Protein AF-A0AAV7MIU2-F1 (afdb_monomer)

Sequence (760 aa):
SEPAARGQSRADTDPPPAGAMPLLHRKPFERKRPPADLRPDEHFFYCRVTNEIFRDYDEFFERTILCNSLVWSCAITGKAGLTYQEAVESEKKARRNIQNFPEPLIGPVLYLAGRTRRARLHEVCDDVHAYLHNRFFVGETVEVLRNSGARLQCMILEVKPPPKENGMMNGHTQSPPAVATETIVISDSDEEPDTPKASARNGKRPTAIDPSLFKYKVKPVQQERYESVTVKACQISRKPTLFSRERLKLFLKLHCELHNGVQRPKATSVIKYKVCEKSFSEAFPDDPPAFASSLPTPQRKPPKSRVVVSPLVSPVVSPMDAFVSRPVIGVDQYYAAMEREKLLALREEMQAMAYEKAKLQRAQFDVMEAARRREREEREREREELRKMMEEERLKKKEEKERQKMEREKEREKLREEKRKHAEYVKLWRKPREDLECDDLKELPAPTPVKTRLPPECFGDALMVLEFLHAFGELFDLQDEFPEGISLEVLEEALVGNNADGPLCELLFFFLTAIFEAMAEEEEEVAKDQIAEADTKDLTEALDEDADPTKTALSAVASLAAAWPQLHQGCSLKSLDLDSCTLSEILRLHILASGADVTTNNAKYRYQKRGGFDATDDAGMELRLNHPGLLKKLSTTSIYDLSPAEKLKILHALCGKLLTLVSTRDFIEDYMEILRQSKQEFRELKAEQNRRERGEAAAKIRKRKEEKLKEQEMKLKEIQERLKEHENRVLNETGENILDLTTKVKEQVRDVSEDDECFG

Solvent-accessible surface area (backbone atoms only — not comparable to full-atom values): 46076 Å² total; per-residue (Å²): 139,80,83,85,81,86,76,90,74,85,80,82,88,69,83,79,76,92,64,88,57,40,11,49,77,80,36,86,59,80,78,72,72,68,68,94,80,71,54,99,86,62,81,66,46,71,44,81,88,79,74,33,60,30,81,49,66,65,67,45,48,53,50,52,50,57,41,67,34,51,56,18,16,12,70,53,80,62,56,61,73,22,27,43,66,56,13,49,49,50,33,54,51,50,55,57,64,52,73,66,50,57,69,60,49,52,44,59,52,45,47,48,34,54,62,42,28,32,52,52,66,64,57,40,38,48,62,45,42,67,65,41,71,67,52,84,46,61,71,32,74,32,38,33,57,42,99,81,75,48,71,42,58,24,31,29,74,40,77,41,74,66,84,80,86,73,83,80,89,77,79,93,80,88,83,89,90,83,85,87,83,88,80,90,85,85,88,88,89,82,88,85,89,89,87,86,86,89,80,79,94,76,81,88,73,88,78,76,81,65,50,69,65,30,34,36,32,31,32,51,71,90,45,83,89,55,74,72,48,77,45,52,35,88,39,52,41,73,55,61,94,56,63,42,71,66,58,46,43,40,47,44,54,74,39,35,39,58,46,54,15,25,38,27,49,29,70,69,47,37,62,75,58,48,48,84,80,55,60,66,69,79,78,36,97,61,78,82,86,84,59,69,76,55,91,57,60,69,69,91,88,93,92,93,91,85,93,89,94,88,88,92,91,89,89,95,91,92,92,92,92,92,90,95,88,93,94,91,94,92,59,40,71,92,94,93,92,92,92,87,91,87,79,61,86,78,43,59,70,58,49,56,62,48,49,59,54,50,53,56,50,47,58,52,46,54,52,50,48,55,50,57,49,51,56,46,57,48,55,49,48,55,51,50,51,52,46,50,52,52,50,50,50,52,47,52,58,47,53,50,52,53,48,54,48,56,48,54,48,52,53,54,46,50,56,50,50,52,55,45,52,52,53,52,49,55,54,55,71,68,44,93,73,58,80,88,75,41,97,79,70,75,85,79,79,82,83,78,81,85,88,69,92,63,57,76,87,46,48,61,61,51,50,49,55,50,50,48,51,70,73,45,22,83,80,60,55,43,52,76,88,31,78,87,59,88,47,72,70,52,52,47,45,28,37,74,39,61,52,57,95,29,63,42,41,58,54,50,47,53,52,50,51,47,48,45,52,55,54,48,51,51,52,51,52,53,52,51,52,55,63,67,45,67,85,54,94,77,73,85,83,82,77,70,91,78,74,53,67,68,60,54,51,54,30,52,54,4,40,56,40,53,45,39,37,43,73,75,74,70,37,54,69,85,70,57,82,85,42,75,79,45,41,38,54,57,53,49,44,49,37,46,16,33,25,41,89,58,48,78,95,44,41,68,54,31,38,71,63,54,65,52,71,53,43,80,71,27,30,28,32,44,46,48,69,78,37,50,69,56,58,60,39,41,77,77,42,56,64,41,78,41,53,46,67,58,45,47,55,51,52,52,22,51,54,41,45,50,64,60,33,49,71,50,45,54,51,51,53,52,51,50,50,53,50,53,51,52,58,47,53,52,52,53,52,54,49,48,52,52,52,48,52,52,50,55,49,50,49,56,51,50,51,58,49,52,54,49,50,51,53,50,51,52,52,53,49,52,50,53,49,55,48,50,54,48,50,53,48,53,51,49,57,51,49,51,55,52,50,53,53,55,49,56,52,60,56,72,64,70,80,64,62,55,40,70,82,83,90,134

Structure (mmCIF, N/CA/C/O backbone):
data_AF-A0AAV7MIU2-F1
#
_entry.id   AF-A0AAV7MIU2-F1
#
loop_
_atom_site.group_PDB
_atom_site.id
_atom_site.type_symbol
_atom_site.label_atom_id
_atom_site.label_alt_id
_atom_site.label_comp_id
_atom_site.label_asym_id
_atom_site.label_entity_id
_atom_site.label_seq_id
_atom_site.pdbx_PDB_ins_code
_atom_site.Cartn_x
_atom_site.Cartn_y
_atom_site.Cartn_z
_atom_site.occupancy
_atom_site.B_iso_or_equiv
_atom_site.auth_seq_id
_atom_site.auth_comp_id
_atom_site.auth_asym_id
_atom_site.auth_atom_id
_atom_site.pdbx_PDB_model_num
ATOM 1 N N . SER A 1 1 ? -36.411 -27.966 14.213 1.00 38.75 1 SER A N 1
ATOM 2 C CA . SER A 1 1 ? -37.560 -27.293 14.850 1.00 38.75 1 SER A CA 1
ATOM 3 C C . SER A 1 1 ? -37.024 -26.408 15.954 1.00 38.75 1 SER A C 1
ATOM 5 O O . SER A 1 1 ? -36.534 -26.945 16.935 1.00 38.75 1 SER A O 1
ATOM 7 N N . GLU A 1 2 ? -37.066 -25.088 15.794 1.00 27.19 2 GLU A N 1
ATOM 8 C CA . GLU A 1 2 ? -36.647 -24.124 16.825 1.00 27.19 2 GLU A CA 1
ATOM 9 C C . GLU A 1 2 ? -37.691 -22.997 16.938 1.00 27.19 2 GLU A C 1
ATOM 11 O O . GLU A 1 2 ? -38.455 -22.787 15.990 1.00 27.19 2 GLU A O 1
ATOM 16 N N . PRO A 1 3 ? -37.820 -22.334 18.102 1.00 36.72 3 PRO A N 1
ATOM 17 C CA . PRO A 1 3 ? -39.029 -21.583 18.430 1.00 36.72 3 PRO A CA 1
ATOM 18 C C . PRO A 1 3 ? -39.082 -20.185 17.800 1.00 36.72 3 PRO A C 1
ATOM 20 O O . PRO A 1 3 ? -38.181 -19.363 17.965 1.00 36.72 3 PRO A O 1
ATOM 23 N N . ALA A 1 4 ? -40.214 -19.867 17.168 1.00 28.88 4 ALA A N 1
ATOM 24 C CA . ALA A 1 4 ? -40.517 -18.519 16.698 1.00 28.88 4 ALA A CA 1
ATOM 25 C C . ALA A 1 4 ? -40.682 -17.547 17.885 1.00 28.88 4 ALA A C 1
ATOM 27 O O . ALA A 1 4 ? -41.662 -17.599 18.633 1.00 28.88 4 ALA A O 1
ATOM 28 N N . ALA A 1 5 ? -39.717 -16.642 18.062 1.00 31.11 5 ALA A N 1
ATOM 29 C CA . ALA A 1 5 ? -39.711 -15.681 19.159 1.00 31.11 5 ALA A CA 1
ATOM 30 C C . ALA A 1 5 ? -40.816 -14.616 18.998 1.00 31.11 5 ALA A C 1
ATOM 32 O O . ALA A 1 5 ? -40.694 -13.693 18.189 1.00 31.11 5 ALA A O 1
ATOM 33 N N . ARG A 1 6 ? -41.878 -14.710 19.811 1.00 35.31 6 ARG A N 1
ATOM 34 C CA . ARG A 1 6 ? -42.915 -13.670 19.928 1.00 35.31 6 ARG A CA 1
ATOM 35 C C . ARG A 1 6 ? -42.308 -12.362 20.446 1.00 35.31 6 ARG A C 1
ATOM 37 O O . ARG A 1 6 ? -41.913 -12.285 21.606 1.00 35.31 6 ARG A O 1
ATOM 44 N N . GLY A 1 7 ? -42.305 -11.323 19.613 1.00 30.20 7 GLY A N 1
ATOM 45 C CA . GLY A 1 7 ? -41.989 -9.951 20.010 1.00 30.20 7 GLY A CA 1
ATOM 46 C C . GLY A 1 7 ? -43.192 -9.038 19.801 1.00 30.20 7 GLY A C 1
ATOM 47 O O . GLY A 1 7 ? -43.496 -8.686 18.667 1.00 30.20 7 GLY A O 1
ATOM 48 N N . GLN A 1 8 ? -43.867 -8.642 20.882 1.00 37.84 8 GLN A N 1
ATOM 49 C CA . GLN A 1 8 ? -44.830 -7.540 20.842 1.00 37.84 8 GLN A CA 1
ATOM 50 C C . GLN A 1 8 ? -44.083 -6.218 21.044 1.00 37.84 8 GLN A C 1
ATOM 52 O O . GLN A 1 8 ? -43.483 -5.996 22.094 1.00 37.84 8 GLN A O 1
ATOM 57 N N . SER A 1 9 ? -44.165 -5.316 20.071 1.00 31.98 9 SER A N 1
ATOM 58 C CA . SER A 1 9 ? -43.761 -3.916 20.225 1.00 31.98 9 SER A CA 1
ATOM 59 C C . SER A 1 9 ? -44.732 -3.033 19.454 1.00 31.98 9 SER A C 1
ATOM 61 O O . SER A 1 9 ? -44.939 -3.251 18.261 1.00 31.98 9 SER A O 1
ATOM 63 N N . ARG A 1 10 ? -45.330 -2.046 20.133 1.00 29.84 10 ARG A N 1
ATOM 64 C CA . ARG A 1 10 ? -46.182 -1.032 19.495 1.00 29.84 10 ARG A CA 1
ATOM 65 C C . ARG A 1 10 ? -45.388 -0.308 18.406 1.00 29.84 10 ARG A C 1
ATOM 67 O O . ARG A 1 10 ? -44.222 0.016 18.617 1.00 29.84 10 ARG A O 1
ATOM 74 N N . ALA A 1 11 ? -46.022 -0.063 17.266 1.00 31.50 11 ALA A N 1
ATOM 75 C CA . ALA A 1 11 ? -45.409 0.680 16.178 1.00 31.50 11 ALA A CA 1
ATOM 76 C C . ALA A 1 11 ? -45.596 2.189 16.399 1.00 31.50 11 ALA A C 1
ATOM 78 O O . ALA A 1 11 ? -46.677 2.718 16.153 1.00 31.50 11 ALA A O 1
ATOM 79 N N . ASP A 1 12 ? -44.534 2.878 16.817 1.00 28.81 12 ASP A N 1
ATOM 80 C CA . ASP A 1 12 ? -44.419 4.325 16.618 1.00 28.81 12 ASP A CA 1
ATOM 81 C C . ASP A 1 12 ? -44.157 4.570 15.122 1.00 28.81 12 ASP A C 1
ATOM 83 O O . ASP A 1 12 ? -43.023 4.511 14.642 1.00 28.81 12 ASP A O 1
ATOM 87 N N . THR A 1 13 ? -45.231 4.753 14.350 1.00 34.31 13 THR A N 1
ATOM 88 C CA . THR A 1 13 ? -45.182 4.891 12.887 1.00 34.31 13 THR A CA 1
ATOM 89 C C . THR A 1 13 ? -44.820 6.309 12.446 1.00 34.31 13 THR A C 1
ATOM 91 O O . THR A 1 13 ? -45.631 6.989 11.819 1.00 34.31 13 THR A O 1
ATOM 94 N N . ASP A 1 14 ? -43.588 6.732 12.727 1.00 26.83 14 ASP A N 1
ATOM 95 C CA . ASP A 1 14 ? -42.980 7.911 12.101 1.00 26.83 14 ASP A CA 1
ATOM 96 C C . ASP A 1 14 ? -41.868 7.460 11.128 1.00 26.83 14 ASP A C 1
ATOM 98 O O . ASP A 1 14 ? -40.891 6.830 11.553 1.00 26.83 14 ASP A O 1
ATOM 102 N N . PRO A 1 15 ? -41.980 7.719 9.809 1.00 31.19 15 PRO A N 1
ATOM 103 C CA . PRO A 1 15 ? -40.948 7.326 8.858 1.00 31.19 15 PRO A CA 1
ATOM 104 C C . PRO A 1 15 ? -39.676 8.165 9.084 1.00 31.19 15 PRO A C 1
ATOM 106 O O . PRO A 1 15 ? -39.754 9.395 9.140 1.00 31.19 15 PRO A O 1
ATOM 109 N N . PRO A 1 16 ? -38.480 7.549 9.175 1.00 32.62 16 PRO A N 1
ATOM 110 C CA . PRO A 1 16 ? -37.253 8.293 9.429 1.00 32.62 16 PRO A CA 1
ATOM 111 C C . PRO A 1 16 ? -36.979 9.301 8.297 1.00 32.62 16 PRO A C 1
ATOM 113 O O . PRO A 1 16 ? -37.199 8.985 7.123 1.00 32.62 16 PRO A O 1
ATOM 116 N N . PRO A 1 17 ? -36.473 10.508 8.615 1.00 35.53 17 PRO A N 1
ATOM 117 C CA . PRO A 1 17 ? -36.283 11.563 7.627 1.00 35.53 17 PRO A CA 1
ATOM 118 C C . PRO A 1 17 ? -35.293 11.139 6.538 1.00 35.53 17 PRO A C 1
ATOM 120 O O . PRO A 1 17 ? -34.323 10.429 6.811 1.00 35.53 17 PRO A O 1
ATOM 123 N N . ALA A 1 18 ? -35.515 11.638 5.317 1.00 40.38 18 ALA A N 1
ATOM 124 C CA . ALA A 1 18 ? -34.786 11.287 4.094 1.00 40.38 18 ALA A CA 1
ATOM 125 C C . ALA A 1 18 ? -33.313 11.762 4.068 1.00 40.38 18 ALA A C 1
ATOM 127 O O . ALA A 1 18 ? -32.900 12.580 3.243 1.00 40.38 18 ALA A O 1
ATOM 128 N N . GLY A 1 19 ? -32.496 11.231 4.976 1.00 49.19 19 GLY A N 1
ATOM 129 C CA . GLY A 1 19 ? -31.070 11.045 4.738 1.00 49.19 19 GLY A CA 1
ATOM 130 C C . GLY A 1 19 ? -30.857 9.884 3.767 1.00 49.19 19 GLY A C 1
ATOM 131 O O . GLY A 1 19 ? -31.728 9.029 3.627 1.00 49.19 19 GLY A O 1
ATOM 132 N N . ALA A 1 20 ? -29.698 9.851 3.107 1.00 57.38 20 ALA A N 1
ATOM 133 C CA . ALA A 1 20 ? -29.377 8.795 2.149 1.00 57.38 20 ALA A CA 1
ATOM 134 C C . ALA A 1 20 ? -29.556 7.384 2.753 1.00 57.38 20 ALA A C 1
ATOM 136 O O . ALA A 1 20 ? -29.399 7.196 3.964 1.00 57.38 20 ALA A O 1
ATOM 137 N N . MET A 1 21 ? -29.912 6.434 1.893 1.00 75.19 21 MET A N 1
ATOM 138 C CA . MET A 1 21 ? -29.903 4.997 2.159 1.00 75.19 21 MET A CA 1
ATOM 139 C C . MET A 1 21 ? -28.873 4.336 1.230 1.00 75.19 21 MET A C 1
ATOM 141 O O . MET A 1 21 ? -28.568 4.928 0.187 1.00 75.19 21 MET A O 1
ATOM 145 N N . PRO A 1 22 ? -28.411 3.110 1.547 1.00 86.62 22 PRO A N 1
ATOM 146 C CA . PRO A 1 22 ? -27.600 2.304 0.643 1.00 86.62 22 PRO A CA 1
ATOM 147 C C . PRO A 1 22 ? -28.134 2.287 -0.788 1.00 86.62 22 PRO A C 1
ATOM 149 O O . PRO A 1 22 ? -29.337 2.164 -1.022 1.00 86.62 22 PRO A O 1
ATOM 152 N N . LEU A 1 23 ? -27.223 2.378 -1.750 1.00 88.75 23 LEU A N 1
ATOM 153 C CA . LEU A 1 23 ? -27.539 2.248 -3.164 1.00 88.75 23 LEU A CA 1
ATOM 154 C C . LEU A 1 23 ? -27.534 0.767 -3.546 1.00 88.75 23 LEU A C 1
ATOM 156 O O . LEU A 1 23 ? -26.544 0.079 -3.304 1.00 88.75 23 LEU A O 1
ATOM 160 N N . LEU A 1 24 ? -28.597 0.296 -4.186 1.00 90.00 24 LEU A N 1
ATOM 161 C CA . LEU A 1 24 ? -28.679 -1.034 -4.782 1.00 90.00 24 LEU A CA 1
ATOM 162 C C . LEU A 1 24 ? -28.205 -0.941 -6.237 1.00 90.00 24 LEU A C 1
ATOM 164 O O . LEU A 1 24 ? -28.768 -0.163 -7.005 1.00 90.00 24 LEU A O 1
ATOM 168 N N . HIS A 1 25 ? -27.160 -1.680 -6.627 1.00 86.38 25 HIS A N 1
ATOM 169 C CA . HIS A 1 25 ? -26.563 -1.580 -7.973 1.00 86.38 25 HIS A CA 1
ATOM 170 C C . HIS A 1 25 ? -26.256 -0.119 -8.386 1.00 86.38 25 HIS A C 1
ATOM 172 O O . HIS A 1 25 ? -26.555 0.317 -9.499 1.00 86.38 25 HIS A O 1
ATOM 178 N N . ARG A 1 26 ? -25.704 0.671 -7.448 1.00 80.69 26 ARG A N 1
ATOM 179 C CA . ARG A 1 26 ? -25.424 2.121 -7.570 1.00 80.69 26 ARG A CA 1
ATOM 180 C C . ARG A 1 26 ? -26.655 3.028 -7.818 1.00 80.69 26 ARG A C 1
ATOM 182 O O . ARG A 1 26 ? -26.477 4.231 -7.996 1.00 80.69 26 ARG A O 1
ATOM 189 N N . LYS A 1 27 ? -27.889 2.510 -7.758 1.00 84.12 27 LYS A N 1
ATOM 190 C CA . LYS A 1 27 ? -29.152 3.279 -7.824 1.00 84.12 27 LYS A CA 1
ATOM 191 C C . LYS A 1 27 ? -29.762 3.460 -6.421 1.00 84.12 27 LYS A C 1
ATOM 193 O O . LYS A 1 27 ? -29.511 2.623 -5.556 1.00 84.12 27 LYS A O 1
ATOM 198 N N . PRO A 1 28 ? -30.555 4.516 -6.152 1.00 83.75 28 PRO A N 1
ATOM 199 C CA . PRO A 1 28 ? -31.271 4.648 -4.881 1.00 83.75 28 PRO A CA 1
ATOM 200 C C . PRO A 1 28 ? -32.173 3.436 -4.620 1.00 83.75 28 PRO A C 1
ATOM 202 O O . PRO A 1 28 ? -32.919 3.024 -5.505 1.00 83.75 28 PRO A O 1
ATOM 205 N N . PHE A 1 29 ? -32.104 2.869 -3.416 1.00 85.56 29 PHE A N 1
ATOM 206 C CA . PHE A 1 29 ? -32.991 1.786 -2.998 1.00 85.56 29 PHE A CA 1
ATOM 207 C C . PHE A 1 29 ? -34.247 2.336 -2.324 1.00 85.56 29 PHE A C 1
ATOM 209 O O . PHE A 1 29 ? -34.160 3.128 -1.382 1.00 85.56 29 PHE A O 1
ATOM 216 N N . GLU A 1 30 ? -35.408 1.868 -2.774 1.00 82.50 30 GLU A N 1
ATOM 217 C CA . GLU A 1 30 ? -36.697 2.168 -2.160 1.00 82.50 30 GLU A CA 1
ATOM 218 C C . GLU A 1 30 ? -37.224 0.946 -1.405 1.00 82.50 30 GLU A C 1
ATOM 220 O O . GLU A 1 30 ? -37.310 -0.161 -1.938 1.00 82.50 30 GLU A O 1
ATOM 225 N N . ARG A 1 31 ? -37.589 1.163 -0.139 1.00 84.56 31 ARG A N 1
ATOM 226 C CA . ARG A 1 31 ? -38.238 0.155 0.702 1.00 84.56 31 ARG A CA 1
ATOM 227 C C . ARG A 1 31 ? -39.719 0.054 0.336 1.00 84.56 31 ARG A C 1
ATOM 229 O O . ARG A 1 31 ? -40.382 1.085 0.184 1.00 84.56 31 ARG A O 1
ATOM 236 N N . LYS A 1 32 ? -40.263 -1.164 0.292 1.00 82.94 32 LYS A N 1
ATOM 237 C CA . LYS A 1 32 ? -41.708 -1.401 0.318 1.00 82.94 32 LYS A CA 1
ATOM 238 C C . LYS A 1 32 ? -42.286 -0.705 1.551 1.00 82.94 32 LYS A C 1
ATOM 240 O O . LYS A 1 32 ? -41.781 -0.857 2.665 1.00 82.94 32 LYS A O 1
ATOM 245 N N . ARG A 1 33 ? -43.352 0.072 1.357 1.00 80.44 33 ARG A N 1
ATOM 246 C CA . ARG A 1 33 ? -44.130 0.609 2.480 1.00 80.44 33 ARG A CA 1
ATOM 247 C C . ARG A 1 33 ? -44.929 -0.534 3.121 1.00 80.44 33 ARG A C 1
ATOM 249 O O . ARG A 1 33 ? -45.316 -1.449 2.394 1.00 80.44 33 ARG A O 1
ATOM 256 N N . PRO A 1 34 ? -45.218 -0.481 4.433 1.00 80.56 34 PRO A N 1
ATOM 257 C CA . PRO A 1 34 ? -46.206 -1.370 5.034 1.00 80.56 34 PRO A CA 1
ATOM 258 C C . PRO A 1 34 ? -47.537 -1.305 4.259 1.00 80.56 34 PRO A C 1
ATOM 260 O O . PRO A 1 34 ? -47.941 -0.198 3.880 1.00 80.56 34 PRO A O 1
ATOM 263 N N . PRO A 1 35 ? -48.216 -2.443 4.016 1.00 81.94 35 PRO A N 1
ATOM 264 C CA . PRO A 1 35 ? -49.573 -2.458 3.474 1.00 81.94 35 PRO A CA 1
ATOM 265 C C . PRO A 1 35 ? -50.515 -1.544 4.270 1.00 81.94 35 PRO A C 1
ATOM 267 O O . PRO A 1 35 ? -50.470 -1.515 5.498 1.00 81.94 35 PRO A O 1
ATOM 270 N N . ALA A 1 36 ? -51.360 -0.780 3.575 1.00 76.94 36 ALA A N 1
ATOM 271 C CA . ALA A 1 36 ? -52.261 0.193 4.205 1.00 76.94 36 ALA A CA 1
ATOM 272 C C . ALA A 1 36 ? -53.476 -0.459 4.899 1.00 76.94 36 ALA A C 1
ATOM 274 O O . ALA A 1 36 ? -54.177 0.193 5.667 1.00 76.94 36 ALA A O 1
ATOM 275 N N . ASP A 1 37 ? -53.711 -1.737 4.616 1.00 84.56 37 ASP A N 1
ATOM 276 C CA . ASP A 1 37 ? -54.805 -2.585 5.090 1.00 84.56 37 ASP A CA 1
ATOM 277 C C . ASP A 1 37 ? -54.366 -3.593 6.177 1.00 84.56 37 ASP A C 1
ATOM 279 O O . ASP A 1 37 ? -55.110 -4.517 6.503 1.00 84.56 37 ASP A O 1
ATOM 283 N N . LEU A 1 38 ? -53.158 -3.420 6.732 1.00 81.50 38 LEU A N 1
ATOM 284 C CA . LEU A 1 38 ? -52.584 -4.258 7.791 1.00 81.50 38 LEU A CA 1
ATOM 285 C C . LEU A 1 38 ? -53.489 -4.305 9.031 1.00 81.50 38 LEU A C 1
ATOM 287 O O . LEU A 1 38 ? -53.746 -3.273 9.661 1.00 81.50 38 LEU A O 1
ATOM 291 N N . ARG A 1 39 ? -53.942 -5.501 9.425 1.00 82.31 39 ARG A N 1
ATOM 292 C CA . ARG A 1 39 ? -54.794 -5.654 10.618 1.00 82.31 39 ARG A CA 1
ATOM 293 C C . ARG A 1 39 ? -53.971 -5.832 11.906 1.00 82.31 39 ARG A C 1
ATOM 295 O O . ARG A 1 39 ? -52.893 -6.423 11.860 1.00 82.31 39 ARG A O 1
ATOM 302 N N . PRO A 1 40 ? -54.483 -5.420 13.086 1.00 80.00 40 PRO A N 1
ATOM 303 C CA . PRO A 1 40 ? -53.781 -5.600 14.367 1.00 80.00 40 PRO A CA 1
ATOM 304 C C . PRO A 1 40 ? -53.541 -7.062 14.781 1.00 80.00 40 PRO A C 1
ATOM 306 O O . PRO A 1 40 ? -52.712 -7.320 15.650 1.00 80.00 40 PRO A O 1
ATOM 309 N N . ASP A 1 41 ? -54.293 -7.998 14.199 1.00 84.62 41 ASP A N 1
ATOM 310 C CA . ASP A 1 41 ? -54.250 -9.441 14.449 1.00 84.62 41 ASP A CA 1
ATOM 311 C C . ASP A 1 41 ? -53.568 -10.242 13.319 1.00 84.62 41 ASP A C 1
ATOM 313 O O . ASP A 1 41 ? -53.567 -11.471 13.341 1.00 84.62 41 ASP A O 1
ATOM 317 N N . GLU A 1 42 ? -52.982 -9.561 12.332 1.00 84.50 42 GLU A N 1
ATOM 318 C CA . GLU A 1 42 ? -52.399 -10.183 11.144 1.00 84.50 42 GLU A CA 1
ATOM 319 C C . GLU A 1 42 ? -50.975 -10.721 11.369 1.00 84.50 42 GLU A C 1
ATOM 321 O O . GLU A 1 42 ? -50.131 -10.088 12.007 1.00 84.50 42 GLU A O 1
ATOM 326 N N . HIS A 1 43 ? -50.683 -11.893 10.797 1.00 85.12 43 HIS A N 1
ATOM 327 C CA . HIS A 1 43 ? -49.341 -12.471 10.771 1.00 85.12 43 HIS A CA 1
ATOM 328 C C . HIS A 1 43 ? -48.587 -12.066 9.501 1.00 85.12 43 HIS A C 1
ATOM 330 O O . HIS A 1 43 ? -49.115 -12.162 8.398 1.00 85.12 43 HIS A O 1
ATOM 336 N N . PHE A 1 44 ? -47.333 -11.642 9.666 1.00 89.62 44 PHE A N 1
ATOM 337 C CA . PHE A 1 44 ? -46.464 -11.179 8.587 1.00 89.62 44 PHE A CA 1
ATOM 338 C C . PHE A 1 44 ? -44.987 -11.455 8.899 1.00 89.62 44 PHE A C 1
ATOM 340 O O . PHE A 1 44 ? -44.592 -11.592 10.062 1.00 89.62 44 PHE A O 1
ATOM 347 N N . PHE A 1 45 ? -44.154 -11.486 7.862 1.00 90.31 45 PHE A N 1
ATOM 348 C CA . PHE A 1 45 ? -42.702 -11.587 7.972 1.00 90.31 45 PHE A CA 1
ATOM 349 C C . PHE A 1 45 ? -42.074 -10.189 8.035 1.00 90.31 45 PHE A C 1
ATOM 351 O O . PHE A 1 45 ? -42.492 -9.270 7.329 1.00 90.31 45 PHE A O 1
ATOM 358 N N . TYR A 1 46 ? -41.069 -10.009 8.896 1.00 88.19 46 TYR A N 1
ATOM 359 C CA . TYR A 1 46 ? -40.469 -8.701 9.179 1.00 88.19 46 TYR A CA 1
ATOM 360 C C . TYR A 1 46 ? -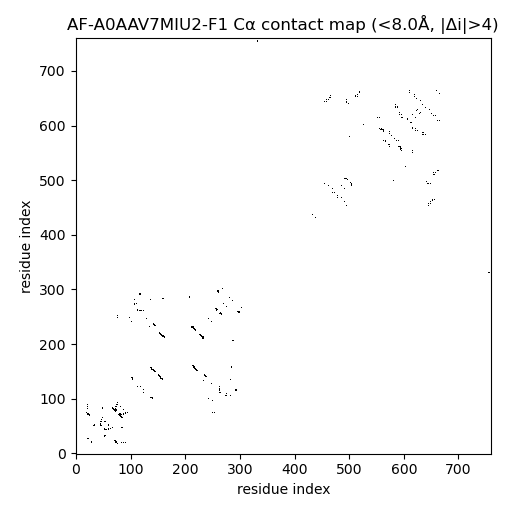38.957 -8.706 8.947 1.00 88.19 46 TYR A C 1
ATOM 362 O O . TYR A 1 46 ? -38.193 -9.307 9.711 1.00 88.19 46 TYR A O 1
ATOM 370 N N . CYS A 1 47 ? -38.504 -7.995 7.912 1.00 86.94 47 CYS A N 1
ATOM 371 C CA . CYS A 1 47 ? -37.082 -7.819 7.651 1.00 86.94 47 CYS A CA 1
ATOM 372 C C . CYS A 1 47 ? -36.513 -6.751 8.593 1.00 86.94 47 CYS A C 1
ATOM 374 O O . CYS A 1 47 ? -36.595 -5.552 8.331 1.00 86.94 47 CYS A O 1
ATOM 376 N N . ARG A 1 48 ? -35.895 -7.192 9.695 1.00 85.25 48 ARG A N 1
ATOM 377 C CA . ARG A 1 48 ? -35.288 -6.316 10.721 1.00 85.25 48 ARG A CA 1
ATOM 378 C C . ARG A 1 48 ? -34.215 -5.362 10.181 1.00 85.25 48 ARG A C 1
ATOM 380 O O . ARG A 1 48 ? -33.939 -4.352 10.815 1.00 85.25 48 ARG A O 1
ATOM 387 N N . VAL A 1 49 ? -33.593 -5.699 9.050 1.00 84.06 49 VAL A N 1
ATOM 388 C CA . VAL A 1 49 ? -32.458 -4.967 8.465 1.00 84.06 49 VAL A CA 1
ATOM 389 C C . VAL A 1 49 ? -32.940 -3.764 7.643 1.00 84.06 49 VAL A C 1
ATOM 391 O O . VAL A 1 49 ? -32.424 -2.654 7.789 1.00 84.06 49 VAL A O 1
ATOM 394 N N . THR A 1 50 ? -33.981 -3.947 6.827 1.00 85.56 50 THR A N 1
ATOM 395 C CA . THR A 1 50 ? -34.620 -2.868 6.053 1.00 85.56 50 THR A CA 1
ATOM 396 C C . THR A 1 50 ? -35.850 -2.273 6.735 1.00 85.56 50 THR A C 1
ATOM 398 O O . THR A 1 50 ? -36.362 -1.257 6.273 1.00 85.56 50 THR A O 1
ATOM 401 N N . ASN A 1 51 ? -36.293 -2.819 7.870 1.00 86.69 51 ASN A N 1
ATOM 402 C CA . ASN A 1 51 ? -37.498 -2.390 8.589 1.00 86.69 51 ASN A CA 1
ATOM 403 C C . ASN A 1 51 ? -38.794 -2.580 7.758 1.00 86.69 51 ASN A C 1
ATOM 405 O O . ASN A 1 51 ? -39.741 -1.808 7.896 1.00 86.69 51 ASN A O 1
ATOM 409 N N . GLU A 1 52 ? -38.810 -3.586 6.875 1.00 89.31 52 GLU A N 1
ATOM 410 C CA . GLU A 1 52 ? -39.892 -3.879 5.918 1.00 89.31 52 GLU A CA 1
ATOM 411 C C . GLU A 1 52 ? -40.785 -5.047 6.366 1.00 89.31 52 GLU A C 1
ATOM 413 O O . GLU A 1 52 ? -40.335 -5.947 7.079 1.00 89.31 52 GLU A O 1
ATOM 418 N N . ILE A 1 53 ? -42.040 -5.044 5.906 1.00 89.50 53 ILE A N 1
ATOM 419 C CA . ILE A 1 53 ? -43.063 -6.057 6.204 1.00 89.50 53 ILE A CA 1
ATOM 420 C C . ILE A 1 53 ? -43.506 -6.745 4.906 1.00 89.50 53 ILE A C 1
ATOM 422 O O . ILE A 1 53 ? -43.757 -6.072 3.907 1.00 89.50 53 ILE A O 1
ATOM 426 N N . PHE A 1 54 ? -43.641 -8.071 4.954 1.00 90.06 54 PHE A N 1
ATOM 427 C CA . PHE A 1 54 ? -44.049 -8.932 3.843 1.00 90.06 54 PHE A CA 1
ATOM 428 C C . PHE A 1 54 ? -45.156 -9.886 4.308 1.00 90.06 54 PHE A C 1
ATOM 430 O O . PHE A 1 54 ? -45.069 -10.450 5.399 1.00 90.06 54 PHE A O 1
ATOM 437 N N . ARG A 1 55 ? -46.199 -10.065 3.491 1.00 88.44 55 ARG A N 1
ATOM 438 C CA . ARG A 1 55 ? -47.250 -11.075 3.730 1.00 88.44 55 ARG A CA 1
ATOM 439 C C . ARG A 1 55 ? -46.827 -12.459 3.244 1.00 88.44 55 ARG A C 1
ATOM 441 O O . ARG A 1 55 ? -47.147 -13.456 3.879 1.00 88.44 55 ARG A O 1
ATOM 448 N N . ASP A 1 56 ? -46.099 -12.486 2.136 1.00 88.50 56 ASP A N 1
ATOM 449 C CA . ASP A 1 56 ? -45.538 -13.691 1.545 1.00 88.50 56 ASP A CA 1
ATOM 450 C C . ASP A 1 56 ? -44.155 -14.035 2.133 1.00 88.50 56 ASP A C 1
ATOM 452 O O . ASP A 1 56 ? -43.421 -13.149 2.587 1.00 88.50 56 ASP A O 1
ATOM 456 N N . TYR A 1 57 ? -43.817 -15.328 2.143 1.00 89.44 57 TYR A N 1
ATOM 457 C CA . TYR A 1 57 ? -42.535 -15.825 2.643 1.00 89.44 57 TYR A CA 1
ATOM 458 C C . TYR A 1 57 ? -41.414 -15.695 1.610 1.00 89.44 57 TYR A C 1
ATOM 460 O O . TYR A 1 57 ? -40.301 -15.311 1.978 1.00 89.44 57 TYR A O 1
ATOM 468 N N . ASP A 1 58 ? -41.697 -15.968 0.337 1.00 89.69 58 ASP A N 1
ATOM 469 C CA . ASP A 1 58 ? -40.679 -15.986 -0.710 1.00 89.69 58 ASP A CA 1
ATOM 470 C C . ASP A 1 58 ? -40.192 -14.557 -0.998 1.00 89.69 58 ASP A C 1
ATOM 472 O O . ASP A 1 58 ? -38.984 -14.322 -1.014 1.00 89.69 58 ASP A O 1
ATOM 476 N N . GLU A 1 59 ? -41.082 -13.554 -1.027 1.00 87.75 59 GLU A N 1
ATOM 477 C CA . GLU A 1 59 ? -40.687 -12.134 -1.072 1.00 87.75 59 GLU A CA 1
ATOM 478 C C . GLU A 1 59 ? -39.777 -11.717 0.104 1.00 87.75 59 GLU A C 1
ATOM 480 O O . GLU A 1 59 ? -38.863 -10.897 -0.051 1.00 87.75 59 GLU A O 1
ATOM 485 N N . PHE A 1 60 ? -40.029 -12.250 1.305 1.00 90.94 60 PHE A N 1
ATOM 486 C CA . PHE A 1 60 ? -39.214 -11.988 2.494 1.00 90.94 60 PHE A CA 1
ATOM 487 C C . PHE A 1 60 ? -37.851 -12.693 2.418 1.00 90.94 60 PHE A C 1
ATOM 489 O O . PHE A 1 60 ? -36.829 -12.133 2.842 1.00 90.94 60 PHE A O 1
ATOM 496 N N . PHE A 1 61 ? -37.821 -13.905 1.868 1.00 90.75 61 PHE A N 1
ATOM 497 C CA . PHE A 1 61 ? -36.609 -14.688 1.672 1.00 90.75 61 PHE A CA 1
ATOM 498 C C . PHE A 1 61 ? -35.719 -14.063 0.588 1.00 90.75 61 PHE A C 1
ATOM 500 O O . PHE A 1 61 ? -34.549 -13.784 0.859 1.00 90.75 61 PHE A O 1
ATOM 507 N N . GLU A 1 62 ? -36.288 -13.693 -0.564 1.00 90.62 62 GLU A N 1
ATOM 508 C CA . GLU A 1 62 ? -35.634 -12.878 -1.596 1.00 90.62 62 GLU A CA 1
ATOM 509 C C . GLU A 1 62 ? -35.075 -11.578 -1.013 1.00 90.62 62 GLU A C 1
ATOM 511 O O . GLU A 1 62 ? -33.915 -11.235 -1.255 1.00 90.62 62 GLU A O 1
ATOM 516 N N . ARG A 1 63 ? -35.856 -10.855 -0.192 1.00 92.44 63 ARG A N 1
ATOM 517 C CA . ARG A 1 63 ? -35.367 -9.633 0.463 1.00 92.44 63 ARG A CA 1
ATOM 518 C C . ARG A 1 63 ? -34.168 -9.904 1.362 1.00 92.44 63 ARG A C 1
ATOM 520 O O . ARG A 1 63 ? -33.236 -9.100 1.389 1.00 92.44 63 ARG A O 1
ATOM 527 N N . THR A 1 64 ? -34.191 -11.009 2.096 1.00 90.19 64 THR A N 1
ATOM 528 C CA . THR A 1 64 ? -33.117 -11.395 3.015 1.00 90.19 64 THR A CA 1
ATOM 529 C C . THR A 1 64 ? -31.847 -11.779 2.251 1.00 90.19 64 THR A C 1
ATOM 531 O O . THR A 1 64 ? -30.768 -11.305 2.608 1.00 90.19 64 THR A O 1
ATOM 534 N N . ILE A 1 65 ? -31.964 -12.529 1.148 1.00 88.12 65 ILE A N 1
ATOM 535 C CA . ILE A 1 65 ? -30.851 -12.806 0.224 1.00 88.12 65 ILE A CA 1
ATOM 536 C C . ILE A 1 65 ? -30.295 -11.493 -0.342 1.00 88.12 65 ILE A C 1
ATOM 538 O O . ILE A 1 65 ? -29.095 -11.240 -0.248 1.00 88.12 65 ILE A O 1
ATOM 542 N N . LEU A 1 66 ? -31.162 -10.615 -0.857 1.00 91.19 66 LEU A N 1
ATOM 543 C CA . LEU A 1 66 ? -30.765 -9.339 -1.450 1.00 91.19 66 LEU A CA 1
ATOM 544 C C . LEU A 1 66 ? -29.980 -8.468 -0.456 1.00 91.19 66 LEU A C 1
ATOM 546 O O . LEU A 1 66 ? -28.924 -7.945 -0.809 1.00 91.19 66 LEU A O 1
ATOM 550 N N . CYS A 1 67 ? -30.435 -8.353 0.795 1.00 90.31 67 CYS A N 1
ATOM 551 C CA . CYS A 1 67 ? -29.742 -7.581 1.835 1.00 90.31 67 CYS A CA 1
ATOM 552 C C . CYS A 1 67 ? -28.365 -8.152 2.215 1.00 90.31 67 CYS A C 1
ATOM 554 O O . CYS A 1 67 ? -27.476 -7.378 2.574 1.00 90.31 67 CYS A O 1
ATOM 556 N N . ASN A 1 68 ? -28.193 -9.474 2.117 1.00 90.38 68 ASN A N 1
ATOM 557 C CA . ASN A 1 68 ? -26.954 -10.187 2.443 1.00 90.38 68 ASN A CA 1
ATOM 558 C C . ASN A 1 68 ? -25.999 -10.346 1.243 1.00 90.38 68 ASN A C 1
ATOM 560 O O . ASN A 1 68 ? -24.843 -10.711 1.430 1.00 90.38 68 ASN A O 1
ATOM 564 N N . SER A 1 69 ? -26.457 -10.083 0.018 1.00 91.31 69 SER A N 1
ATOM 565 C CA . SER A 1 69 ? -25.624 -10.106 -1.192 1.00 91.31 69 SER A CA 1
ATOM 566 C C . SER A 1 69 ? -24.772 -8.834 -1.335 1.00 91.31 69 SER A C 1
ATOM 568 O O . SER A 1 69 ? -25.179 -7.759 -0.897 1.00 91.31 69 SER A O 1
ATOM 570 N N . LEU A 1 70 ? -23.599 -8.927 -1.975 1.00 92.06 70 LEU A N 1
ATOM 571 C CA . LEU A 1 70 ? -22.598 -7.841 -2.054 1.00 92.06 70 LEU A CA 1
ATOM 572 C C . LEU A 1 70 ? -22.905 -6.746 -3.106 1.00 92.06 70 LEU A C 1
ATOM 574 O O . LEU A 1 70 ? -22.014 -6.038 -3.577 1.00 92.06 70 LEU A O 1
ATOM 578 N N . VAL A 1 71 ? -24.174 -6.588 -3.488 1.00 91.25 71 VAL A N 1
ATOM 579 C CA . VAL A 1 71 ? -24.639 -5.688 -4.565 1.00 91.25 71 VAL A CA 1
ATOM 580 C C . VAL A 1 71 ? -24.853 -4.231 -4.127 1.00 91.25 71 VAL A C 1
ATOM 582 O O . VAL A 1 71 ? -25.277 -3.387 -4.929 1.00 91.25 71 VAL A O 1
ATOM 585 N N . TRP A 1 72 ? -24.603 -3.914 -2.855 1.00 93.69 72 TRP A N 1
ATOM 586 C CA . TRP A 1 72 ? -24.859 -2.590 -2.295 1.00 93.69 72 TRP A CA 1
ATOM 587 C C . TRP A 1 72 ? -23.652 -1.666 -2.413 1.00 93.69 72 TRP A C 1
ATOM 589 O O . TRP A 1 72 ? -22.497 -2.072 -2.559 1.00 93.69 72 TRP A O 1
ATOM 599 N N . SER A 1 73 ? -23.924 -0.366 -2.354 1.00 91.06 73 SER A N 1
ATOM 600 C CA . SER A 1 73 ? -22.908 0.676 -2.262 1.00 91.06 73 SER A CA 1
ATOM 601 C C . SER A 1 73 ? -23.315 1.732 -1.240 1.00 91.06 73 SER A C 1
ATOM 603 O O . SER A 1 73 ? -24.464 2.165 -1.194 1.00 91.06 73 SER A O 1
ATOM 605 N N . CYS A 1 74 ? -22.368 2.186 -0.427 1.00 89.94 74 CYS A N 1
ATOM 606 C CA . CYS A 1 74 ? -22.583 3.271 0.527 1.00 89.94 74 CYS A CA 1
ATOM 607 C C . CYS A 1 74 ? -22.821 4.591 -0.222 1.00 89.94 74 CYS A C 1
ATOM 609 O O . CYS A 1 74 ? -21.926 5.063 -0.928 1.00 89.94 74 CYS A O 1
ATOM 611 N N . ALA A 1 75 ? -23.982 5.233 -0.043 1.00 84.75 75 ALA A N 1
ATOM 612 C CA . ALA A 1 75 ? -24.331 6.443 -0.793 1.00 84.75 75 ALA A CA 1
ATOM 613 C C . ALA A 1 75 ? -23.454 7.661 -0.443 1.00 84.75 75 ALA A C 1
ATOM 615 O O . ALA A 1 75 ? -23.407 8.633 -1.197 1.00 84.75 75 ALA A O 1
ATOM 616 N N . ILE A 1 76 ? -22.754 7.625 0.699 1.00 84.38 76 ILE A N 1
ATOM 617 C CA . ILE A 1 76 ? -21.938 8.745 1.193 1.00 84.38 76 ILE A CA 1
ATOM 618 C C . ILE A 1 76 ? -20.451 8.561 0.872 1.00 84.38 76 ILE A C 1
ATOM 620 O O . ILE A 1 76 ? -19.815 9.521 0.449 1.00 84.38 76 ILE A O 1
ATOM 624 N N . THR A 1 77 ? -19.873 7.364 1.020 1.00 81.94 77 THR A N 1
ATOM 625 C CA . THR A 1 77 ? -18.466 7.127 0.629 1.00 81.94 77 THR A CA 1
ATOM 626 C C . THR A 1 77 ? -18.338 6.793 -0.854 1.00 81.94 77 THR A C 1
ATOM 628 O O . THR A 1 77 ? -17.395 7.244 -1.500 1.00 81.94 77 THR A O 1
ATOM 631 N N . GLY A 1 78 ? -19.313 6.084 -1.427 1.00 83.06 78 GLY A N 1
ATOM 632 C CA . GLY A 1 78 ? -19.251 5.489 -2.762 1.00 83.06 78 GLY A CA 1
ATOM 633 C C . GLY A 1 78 ? -18.633 4.086 -2.803 1.00 83.06 78 GLY A C 1
ATOM 634 O O . GLY A 1 78 ? -18.565 3.521 -3.888 1.00 83.06 78 GLY A O 1
ATOM 635 N N . LYS A 1 79 ? -18.202 3.509 -1.665 1.00 85.06 79 LYS A N 1
ATOM 636 C CA . LYS A 1 79 ? -17.686 2.128 -1.633 1.00 85.06 79 LYS A CA 1
ATOM 637 C C . LYS A 1 79 ? -18.798 1.151 -2.038 1.00 85.06 79 LYS A C 1
ATOM 639 O O . LYS A 1 79 ? -19.855 1.154 -1.406 1.00 85.06 79 LYS A O 1
ATOM 644 N N . ALA A 1 80 ? -18.532 0.351 -3.068 1.00 90.19 80 ALA A N 1
ATOM 645 C CA . ALA A 1 80 ? -19.363 -0.753 -3.552 1.00 90.19 80 ALA A CA 1
ATOM 646 C C . ALA A 1 80 ? -18.875 -2.106 -2.992 1.00 90.19 80 ALA A C 1
ATOM 648 O O . ALA A 1 80 ? -17.926 -2.130 -2.205 1.00 90.19 80 ALA A O 1
ATOM 649 N N . GLY A 1 81 ? -19.517 -3.210 -3.389 1.00 88.88 81 GLY A N 1
ATOM 650 C CA . GLY A 1 81 ? -19.148 -4.557 -2.935 1.00 88.88 81 GLY A CA 1
ATOM 651 C C . GLY A 1 81 ? -19.528 -4.810 -1.475 1.00 88.88 81 GLY A C 1
ATOM 652 O O . GLY A 1 81 ? -18.756 -5.417 -0.742 1.00 88.88 81 GLY A O 1
ATOM 653 N N . LEU A 1 82 ? -20.657 -4.255 -1.025 1.00 91.75 82 LEU A N 1
ATOM 654 C CA . LEU A 1 82 ? -21.110 -4.306 0.368 1.00 91.75 82 LEU A CA 1
ATOM 655 C C . LEU A 1 82 ? -22.435 -5.061 0.485 1.00 91.75 82 LEU A C 1
ATOM 657 O O . LEU A 1 82 ? -23.253 -5.028 -0.436 1.00 91.75 82 LEU A O 1
ATOM 661 N N . THR A 1 83 ? -22.694 -5.643 1.653 1.00 93.44 83 THR A N 1
ATOM 662 C CA . THR A 1 83 ? -24.060 -5.947 2.105 1.00 93.44 83 THR A CA 1
ATOM 663 C C . THR A 1 83 ? -24.819 -4.663 2.461 1.00 93.44 83 THR A C 1
ATOM 665 O O . THR A 1 83 ? -24.236 -3.584 2.637 1.00 93.44 83 THR A O 1
ATOM 668 N N . TYR A 1 84 ? -26.139 -4.764 2.637 1.00 91.75 84 TYR A N 1
ATOM 669 C CA . TYR A 1 84 ? -26.960 -3.628 3.060 1.00 91.75 84 TYR A CA 1
ATOM 670 C C . TYR A 1 84 ? -26.496 -3.051 4.408 1.00 91.75 84 TYR A C 1
ATOM 672 O O . TYR A 1 84 ? -26.383 -1.833 4.568 1.00 91.75 84 TYR A O 1
ATOM 680 N N . GLN A 1 85 ? -26.207 -3.923 5.380 1.00 90.50 85 GLN A N 1
ATOM 681 C CA . GLN A 1 85 ? -25.826 -3.520 6.734 1.00 90.50 85 GLN A CA 1
ATOM 682 C C . GLN A 1 85 ? -24.477 -2.785 6.740 1.00 90.50 85 GLN A C 1
ATOM 684 O O . GLN A 1 85 ? -24.362 -1.710 7.331 1.00 90.50 85 GLN A O 1
ATOM 689 N N . GLU A 1 86 ? -23.478 -3.301 6.022 1.00 89.88 86 GLU A N 1
ATOM 690 C CA . GLU A 1 86 ? -22.174 -2.643 5.883 1.00 89.88 86 GLU A CA 1
ATOM 691 C C . GLU A 1 86 ? -22.279 -1.295 5.165 1.00 89.88 86 GLU A C 1
ATOM 693 O O . GLU A 1 86 ? -21.582 -0.345 5.529 1.00 89.88 86 GLU A O 1
ATOM 698 N N . ALA A 1 87 ? -23.171 -1.168 4.178 1.00 90.00 87 ALA A N 1
ATOM 699 C CA . ALA A 1 87 ? -23.442 0.110 3.533 1.00 90.00 87 ALA A CA 1
ATOM 700 C C . ALA A 1 87 ? -24.049 1.125 4.525 1.00 90.00 87 ALA A C 1
ATOM 702 O O . ALA A 1 87 ? -23.544 2.247 4.617 1.00 90.00 87 ALA A O 1
ATOM 703 N N . VAL A 1 88 ? -25.039 0.731 5.343 1.00 87.44 88 VAL A N 1
ATOM 704 C CA . VAL A 1 88 ? -25.591 1.582 6.422 1.00 87.44 88 VAL A CA 1
ATOM 705 C C . VAL A 1 88 ? -24.509 1.986 7.430 1.00 87.44 88 VAL A C 1
ATOM 707 O O . VAL A 1 88 ? -24.451 3.144 7.856 1.00 87.44 88 VAL A O 1
ATOM 710 N N . GLU A 1 89 ? -23.625 1.069 7.820 1.00 88.44 89 GLU A N 1
ATOM 711 C CA . GLU A 1 89 ? -22.559 1.354 8.785 1.00 88.44 89 GLU A CA 1
ATOM 712 C C . GLU A 1 89 ? -21.445 2.232 8.205 1.00 88.44 89 GLU A C 1
ATOM 714 O O . GLU A 1 89 ? -20.969 3.148 8.884 1.00 88.44 89 GLU A O 1
ATOM 719 N N . SER A 1 90 ? -21.102 2.043 6.931 1.00 87.38 90 SER A N 1
ATOM 720 C CA . SER A 1 90 ? -20.207 2.908 6.157 1.00 87.38 90 SER A CA 1
ATOM 721 C C . SER A 1 90 ? -20.756 4.339 6.078 1.00 87.38 90 SER A C 1
ATOM 723 O O . SER A 1 90 ? -20.035 5.300 6.360 1.00 87.38 90 SER A O 1
ATOM 725 N N . GLU A 1 91 ? -22.058 4.506 5.827 1.00 87.44 91 GLU A N 1
ATOM 726 C CA . GLU A 1 91 ? -22.720 5.814 5.873 1.00 87.44 91 GLU A CA 1
ATOM 727 C C . GLU A 1 91 ? -22.727 6.426 7.277 1.00 87.44 91 GLU A C 1
ATOM 729 O O . GLU A 1 91 ? -22.473 7.621 7.442 1.00 87.44 91 GLU A O 1
ATOM 734 N N . LYS A 1 92 ? -22.987 5.621 8.310 1.00 85.69 92 LYS A N 1
ATOM 735 C CA . LYS A 1 92 ? -22.982 6.050 9.717 1.00 85.69 92 LYS A CA 1
ATOM 736 C C . LYS A 1 92 ? -21.582 6.495 10.160 1.00 85.69 92 LYS A C 1
ATOM 738 O O . LYS A 1 92 ? -21.456 7.501 10.859 1.00 85.69 92 LYS A O 1
ATOM 743 N N . LYS A 1 93 ? -20.527 5.800 9.715 1.00 84.50 93 LYS A N 1
ATOM 744 C CA . LYS A 1 93 ? -19.113 6.173 9.905 1.00 84.50 93 LYS A CA 1
ATOM 745 C C . LYS A 1 93 ? -18.777 7.469 9.157 1.00 84.50 93 LYS A C 1
ATOM 747 O O . LYS A 1 93 ? -18.181 8.365 9.751 1.00 84.50 93 LYS A O 1
ATOM 752 N N . ALA A 1 94 ? -19.230 7.617 7.912 1.00 82.06 94 ALA A N 1
ATOM 753 C CA . ALA A 1 94 ? -19.025 8.823 7.111 1.00 82.06 94 ALA A CA 1
ATOM 754 C C . ALA A 1 94 ? -19.701 10.069 7.714 1.00 82.06 94 ALA A C 1
ATOM 756 O O . ALA A 1 94 ? -19.059 11.110 7.853 1.00 82.06 94 ALA A O 1
ATOM 757 N N . ARG A 1 95 ? -20.965 9.961 8.158 1.00 82.94 95 ARG A N 1
ATOM 758 C CA . ARG A 1 95 ? -21.683 11.062 8.831 1.00 82.94 95 ARG A CA 1
ATOM 759 C C . ARG A 1 95 ? -20.959 11.506 10.110 1.00 82.94 95 ARG A C 1
ATOM 761 O O . ARG A 1 95 ? -20.803 12.705 10.311 1.00 82.94 95 ARG A O 1
ATOM 768 N N . ARG A 1 96 ? -20.456 10.566 10.926 1.00 81.88 96 ARG A N 1
ATOM 769 C CA . ARG A 1 96 ? -19.632 10.873 12.117 1.00 81.88 96 ARG A CA 1
ATOM 770 C C . ARG A 1 96 ? -18.328 11.597 11.771 1.00 81.88 96 ARG A C 1
ATOM 772 O O . ARG A 1 96 ? -17.960 12.531 12.468 1.00 81.88 96 ARG A O 1
ATOM 779 N N . ASN A 1 97 ? -17.641 11.201 10.697 1.00 80.19 97 ASN A N 1
ATOM 780 C CA . ASN A 1 97 ? -16.388 11.844 10.281 1.00 80.19 97 ASN A CA 1
ATOM 781 C C . ASN A 1 97 ? -16.594 13.337 9.931 1.00 80.19 97 ASN A C 1
ATOM 783 O O . ASN A 1 97 ? -15.779 14.181 10.305 1.00 80.19 97 ASN A O 1
ATOM 787 N N . ILE A 1 98 ? -17.724 13.670 9.291 1.00 83.00 98 ILE A N 1
ATOM 788 C CA . ILE A 1 98 ? -18.085 15.048 8.911 1.00 83.00 98 ILE A CA 1
ATOM 789 C C . ILE A 1 98 ? -18.600 15.890 10.095 1.00 83.00 98 ILE A C 1
ATOM 791 O O . ILE A 1 98 ? -18.527 17.114 10.029 1.00 83.00 98 ILE A O 1
ATOM 795 N N . GLN A 1 99 ? -19.087 15.292 11.193 1.00 80.12 99 GLN A N 1
ATOM 796 C CA . GLN A 1 99 ? -19.610 16.059 12.343 1.00 80.12 99 GLN A CA 1
ATOM 797 C C . GLN A 1 99 ? -18.597 17.068 12.911 1.00 80.12 99 GLN A C 1
ATOM 799 O O . GLN A 1 99 ? -19.007 18.126 13.379 1.00 80.12 99 GLN A O 1
ATOM 804 N N . ASN A 1 100 ? -17.298 16.779 12.784 1.00 81.56 100 ASN A N 1
ATOM 805 C CA . ASN A 1 100 ? -16.198 17.647 13.206 1.00 81.56 100 ASN A CA 1
ATOM 806 C C . ASN A 1 100 ? -15.491 18.313 12.001 1.00 81.56 100 ASN A C 1
ATOM 808 O O . ASN A 1 100 ? -14.261 18.382 11.963 1.00 81.56 100 ASN A O 1
ATOM 812 N N . PHE A 1 101 ? -16.223 18.721 10.959 1.00 87.31 101 PHE A N 1
ATOM 813 C CA . PHE A 1 101 ? -15.667 19.530 9.863 1.00 87.31 101 PHE A CA 1
ATOM 814 C C . PHE A 1 101 ? -15.535 21.004 10.310 1.00 87.31 101 PHE A C 1
ATOM 816 O O . PHE A 1 101 ? -16.484 21.509 10.913 1.00 87.31 101 PHE A O 1
ATOM 823 N N . PRO A 1 102 ? -14.415 21.712 10.047 1.00 87.69 102 PRO A N 1
ATOM 824 C CA . PRO A 1 102 ? -14.195 23.058 10.586 1.00 87.69 102 PRO A CA 1
ATOM 825 C C . PRO A 1 102 ? -15.260 24.069 10.139 1.00 87.69 102 PRO A C 1
ATOM 827 O O . PRO A 1 102 ? -15.389 24.363 8.951 1.00 87.69 102 PRO A O 1
ATOM 830 N N . GLU A 1 103 ? -15.997 24.637 11.094 1.00 88.25 103 GLU A N 1
ATOM 831 C CA . GLU A 1 103 ? -17.093 25.581 10.827 1.00 88.25 103 GLU A CA 1
ATOM 832 C C . GLU A 1 103 ? -16.679 26.807 9.982 1.00 88.25 103 GLU A C 1
ATOM 834 O O . GLU A 1 103 ? -17.391 27.099 9.015 1.00 88.25 103 GLU A O 1
ATOM 839 N N . PRO A 1 104 ? -15.516 27.459 10.211 1.00 88.88 104 PRO A N 1
ATOM 840 C CA . PRO A 1 104 ? -15.049 28.566 9.370 1.00 88.88 104 PRO A CA 1
ATOM 841 C C . PRO A 1 104 ? -14.856 28.204 7.892 1.00 88.88 104 PRO A C 1
ATOM 843 O O . PRO A 1 104 ? -14.954 29.082 7.041 1.00 88.88 104 PRO A O 1
ATOM 846 N N . LEU A 1 105 ? -14.631 26.923 7.569 1.00 89.25 105 LEU A N 1
ATOM 847 C CA . LEU A 1 105 ? -14.469 26.443 6.192 1.00 89.25 105 LEU A CA 1
ATOM 848 C C . LEU A 1 105 ? -15.794 26.098 5.511 1.00 89.25 105 LEU A C 1
ATOM 850 O O . LEU A 1 105 ? -15.846 26.070 4.284 1.00 89.25 105 LEU A O 1
ATOM 854 N N . ILE A 1 106 ? -16.875 25.864 6.261 1.00 90.06 106 ILE A N 1
ATOM 855 C CA . ILE A 1 106 ? -18.165 25.447 5.689 1.00 90.06 106 ILE A CA 1
ATOM 856 C C . ILE A 1 106 ? -18.714 26.501 4.717 1.00 90.06 106 ILE A C 1
ATOM 858 O O . ILE A 1 106 ? -19.143 26.156 3.616 1.00 90.06 106 ILE A O 1
ATOM 862 N N . GLY A 1 107 ? -18.669 27.781 5.099 1.00 87.94 107 GLY A N 1
ATOM 863 C CA . GLY A 1 107 ? -19.076 28.893 4.234 1.00 87.94 107 GLY A CA 1
ATOM 864 C C . GLY A 1 107 ? -18.238 28.968 2.948 1.00 87.94 107 GLY A C 1
ATOM 865 O O . GLY A 1 107 ? -18.804 28.793 1.868 1.00 87.94 107 GLY A O 1
ATOM 866 N N . PRO A 1 108 ? -16.907 29.165 3.041 1.00 88.62 108 PRO A N 1
ATOM 867 C CA . PRO A 1 108 ? -15.983 29.177 1.905 1.00 88.62 108 PRO A CA 1
ATOM 868 C C . PRO A 1 108 ? -16.108 27.968 0.968 1.00 88.62 108 PRO A C 1
ATOM 870 O O . PRO A 1 108 ? -16.238 28.157 -0.241 1.00 88.62 108 PRO A O 1
ATOM 873 N N . VAL A 1 109 ? -16.138 26.738 1.499 1.00 91.31 109 VAL A N 1
ATOM 874 C CA . VAL A 1 109 ? -16.272 25.501 0.704 1.00 91.31 109 VAL A CA 1
ATOM 875 C C . VAL A 1 109 ? -17.576 25.491 -0.091 1.00 91.31 109 VAL A C 1
ATOM 877 O O . VAL A 1 109 ? -17.558 25.238 -1.296 1.00 91.31 109 VAL A O 1
ATOM 880 N N . LEU A 1 110 ? -18.713 25.779 0.554 1.00 90.56 110 LEU A N 1
ATOM 881 C CA . LEU A 1 110 ? -20.010 25.788 -0.129 1.00 90.56 110 LEU A CA 1
ATOM 882 C C . LEU A 1 110 ? -20.120 26.945 -1.125 1.00 90.56 110 LEU A C 1
ATOM 884 O O . LEU A 1 110 ? -20.683 26.760 -2.203 1.00 90.56 110 LEU A O 1
ATOM 888 N N . TYR A 1 111 ? -19.554 28.110 -0.811 1.00 87.38 111 TYR A N 1
ATOM 889 C CA . TYR A 1 111 ? -19.528 29.246 -1.727 1.00 87.38 111 TYR A CA 1
ATOM 890 C C . TYR A 1 111 ? -18.736 28.906 -2.999 1.00 87.38 111 TYR A C 1
ATOM 892 O O . TYR A 1 111 ? -19.245 29.075 -4.109 1.00 87.38 111 TYR A O 1
ATOM 900 N N . LEU A 1 112 ? -17.507 28.393 -2.856 1.00 87.31 112 LEU A N 1
ATOM 901 C CA . LEU A 1 112 ? -16.649 28.037 -3.990 1.00 87.31 112 LEU A CA 1
ATOM 902 C C . LEU A 1 112 ? -17.260 26.906 -4.818 1.00 87.31 112 LEU A C 1
ATOM 904 O O . LEU A 1 112 ? -17.371 27.056 -6.033 1.00 87.31 112 LEU A O 1
ATOM 908 N N . ALA A 1 113 ? -17.766 25.842 -4.181 1.00 89.19 113 ALA A N 1
ATOM 909 C CA . ALA A 1 113 ? -18.491 24.773 -4.869 1.00 89.19 113 ALA A CA 1
ATOM 910 C C . ALA A 1 113 ? -19.683 25.319 -5.677 1.00 89.19 113 ALA A C 1
ATOM 912 O O . ALA A 1 113 ? -19.876 24.941 -6.830 1.00 89.19 113 ALA A O 1
ATOM 913 N N . GLY A 1 114 ? -20.430 26.283 -5.125 1.00 85.44 114 GLY A N 1
ATOM 914 C CA . GLY A 1 114 ? -21.504 26.987 -5.830 1.00 85.44 114 GLY A CA 1
ATOM 915 C C . GLY A 1 114 ? -21.051 27.854 -7.010 1.00 85.44 114 GLY A C 1
ATOM 916 O O . GLY A 1 114 ? -21.883 28.161 -7.868 1.00 85.44 114 GLY A O 1
ATOM 917 N N . ARG A 1 115 ? -19.764 28.221 -7.075 1.00 83.62 115 ARG A N 1
ATOM 918 C CA . ARG A 1 115 ? -19.139 29.011 -8.149 1.00 83.62 115 ARG A CA 1
ATOM 919 C C . ARG A 1 115 ? -18.448 28.151 -9.215 1.00 83.62 115 ARG A C 1
ATOM 921 O O . ARG A 1 115 ? -18.305 28.623 -10.343 1.00 83.62 115 ARG A O 1
ATOM 928 N N . THR A 1 116 ? -18.062 26.912 -8.891 1.00 83.81 116 THR A N 1
ATOM 929 C CA . THR A 1 116 ? -17.587 25.934 -9.885 1.00 83.81 116 THR A CA 1
ATOM 930 C C . THR A 1 116 ? -18.656 25.646 -10.946 1.00 83.81 116 THR A C 1
ATOM 932 O O . THR A 1 116 ? -19.859 25.835 -10.734 1.00 83.81 116 THR A O 1
ATOM 935 N N . ARG A 1 117 ? -18.217 25.181 -12.119 1.00 83.12 117 ARG A N 1
ATOM 936 C CA . ARG A 1 117 ? -19.085 24.793 -13.240 1.00 83.12 117 ARG A CA 1
ATOM 937 C C . ARG A 1 117 ? -18.779 23.364 -13.702 1.00 83.12 117 ARG A C 1
ATOM 939 O O . ARG A 1 117 ? -18.677 23.108 -14.896 1.00 83.12 117 ARG A O 1
ATOM 946 N N . ARG A 1 118 ? -18.587 22.452 -12.747 1.00 83.69 118 ARG A N 1
ATOM 947 C CA . ARG A 1 118 ? -18.191 21.060 -12.993 1.00 83.69 118 ARG A CA 1
ATOM 948 C C . ARG A 1 118 ? -19.364 20.090 -12.851 1.00 83.69 118 ARG A C 1
ATOM 950 O O . ARG A 1 118 ? -20.231 20.278 -11.991 1.00 83.69 118 ARG A O 1
ATOM 957 N N . ALA A 1 119 ? -19.361 19.029 -13.653 1.00 82.19 119 ALA A N 1
ATOM 958 C CA . ALA A 1 119 ? -20.366 17.965 -13.597 1.00 82.19 119 ALA A CA 1
ATOM 959 C C . ALA A 1 119 ? -19.990 16.843 -12.610 1.00 82.19 119 ALA A C 1
ATOM 961 O O . ALA A 1 119 ? -20.840 16.350 -11.859 1.00 82.19 119 ALA A O 1
ATOM 962 N N . ARG A 1 120 ? -18.709 16.446 -12.563 1.00 84.19 120 ARG A N 1
ATOM 963 C CA . ARG A 1 120 ? -18.229 15.423 -11.622 1.00 84.19 120 ARG A CA 1
ATOM 964 C C . ARG A 1 120 ? -17.850 16.077 -10.294 1.00 84.19 120 ARG A C 1
ATOM 966 O O . ARG A 1 120 ? -17.190 17.109 -10.245 1.00 84.19 120 ARG A O 1
ATOM 973 N N . LEU A 1 121 ? -18.228 15.445 -9.185 1.00 85.62 121 LEU A N 1
ATOM 974 C CA . LEU A 1 121 ? -17.938 15.967 -7.843 1.00 85.62 121 LEU A CA 1
ATOM 975 C C . LEU A 1 121 ? -16.440 15.929 -7.485 1.00 85.62 121 LEU A C 1
ATOM 977 O O . LEU A 1 121 ? -16.009 16.667 -6.606 1.00 85.62 121 LEU A O 1
ATOM 981 N N . HIS A 1 122 ? -15.650 15.091 -8.164 1.00 87.38 122 HIS A N 1
ATOM 982 C CA . HIS A 1 122 ? -14.195 15.063 -7.996 1.00 87.38 122 HIS A CA 1
ATOM 983 C C . HIS A 1 122 ? -13.556 16.372 -8.472 1.00 87.38 122 HIS A C 1
ATOM 985 O O . HIS A 1 122 ? -12.804 16.979 -7.721 1.00 87.38 122 HIS A O 1
ATOM 991 N N . GLU A 1 123 ? -13.951 16.850 -9.656 1.00 87.81 123 GLU A N 1
ATOM 992 C CA . GLU A 1 123 ? -13.498 18.124 -10.229 1.00 87.81 123 GLU A CA 1
ATOM 993 C C . GLU A 1 123 ? -13.803 19.297 -9.277 1.00 87.81 123 GLU A C 1
ATOM 995 O O . GLU A 1 123 ? -12.933 20.121 -9.027 1.00 87.81 123 GLU A O 1
ATOM 1000 N N . VAL A 1 124 ? -15.001 19.337 -8.668 1.00 88.88 124 VAL A N 1
ATOM 1001 C CA . VAL A 1 124 ? -15.335 20.347 -7.637 1.00 88.88 124 VAL A CA 1
ATOM 1002 C C . VAL A 1 124 ? -14.479 20.197 -6.389 1.00 88.88 124 VAL A C 1
ATOM 1004 O O . VAL A 1 124 ? -14.058 21.196 -5.815 1.00 88.88 124 VAL A O 1
ATOM 1007 N N . CYS A 1 125 ? -14.244 18.965 -5.935 1.00 91.56 125 CYS A N 1
ATOM 1008 C CA . CYS A 1 125 ? -13.402 18.726 -4.771 1.00 91.56 125 CYS A CA 1
ATOM 1009 C C . CYS A 1 125 ? -11.991 19.268 -4.989 1.00 91.56 125 CYS A C 1
ATOM 1011 O O . CYS A 1 125 ? -11.432 19.854 -4.071 1.00 91.56 125 CYS A O 1
ATOM 1013 N N . ASP A 1 126 ? -11.452 19.120 -6.195 1.00 89.19 126 ASP A N 1
ATOM 1014 C CA . ASP A 1 126 ? -10.074 19.478 -6.505 1.00 89.19 126 ASP A CA 1
ATOM 1015 C C . ASP A 1 126 ? -9.934 20.977 -6.814 1.00 89.19 126 ASP A C 1
ATOM 1017 O O . ASP A 1 126 ? -9.067 21.624 -6.227 1.00 89.19 126 ASP A O 1
ATOM 1021 N N . ASP A 1 127 ? -10.865 21.562 -7.587 1.00 88.06 127 ASP A N 1
ATOM 1022 C CA . ASP A 1 127 ? -11.022 23.020 -7.760 1.00 88.06 127 ASP A CA 1
ATOM 1023 C C . ASP A 1 127 ? -11.068 23.744 -6.394 1.00 88.06 127 ASP A C 1
ATOM 1025 O O . ASP A 1 127 ? -10.428 24.779 -6.190 1.00 88.06 127 ASP A O 1
ATOM 1029 N N . VAL A 1 128 ? -11.839 23.200 -5.441 1.00 90.31 128 VAL A N 1
ATOM 1030 C CA . VAL A 1 128 ? -12.012 23.774 -4.097 1.00 90.31 128 VAL A CA 1
ATOM 1031 C C . VAL A 1 128 ? -10.820 23.462 -3.185 1.00 90.31 128 VAL A C 1
ATOM 1033 O O . VAL A 1 128 ? -10.432 24.326 -2.401 1.00 90.31 128 VAL A O 1
ATOM 1036 N N . HIS A 1 129 ? -10.209 22.275 -3.278 1.00 90.62 129 HIS A N 1
ATOM 1037 C CA . HIS A 1 129 ? -9.033 21.917 -2.477 1.00 90.62 129 HIS A CA 1
ATOM 1038 C C . HIS A 1 129 ? -7.834 22.793 -2.837 1.00 90.62 129 HIS A C 1
ATOM 1040 O O . HIS A 1 129 ? -7.260 23.421 -1.950 1.00 90.62 129 HIS A O 1
ATOM 1046 N N . ALA A 1 130 ? -7.505 22.895 -4.130 1.00 86.88 130 ALA A N 1
ATOM 1047 C CA . ALA A 1 130 ? -6.378 23.683 -4.622 1.00 86.88 130 ALA A CA 1
ATOM 1048 C C . ALA A 1 130 ? -6.507 25.165 -4.235 1.00 86.88 130 ALA A C 1
ATOM 1050 O O . ALA A 1 130 ? -5.553 25.760 -3.736 1.00 86.88 130 ALA A O 1
ATOM 1051 N N . TYR A 1 131 ? -7.704 25.750 -4.376 1.00 86.25 131 TYR A N 1
ATOM 1052 C CA . TYR A 1 131 ? -7.932 27.140 -3.978 1.00 86.25 131 TYR A CA 1
ATOM 1053 C C . TYR A 1 131 ? -7.833 27.348 -2.456 1.00 86.25 131 TYR A C 1
ATOM 1055 O O . TYR A 1 131 ? -7.311 28.367 -2.007 1.00 86.25 131 TYR A O 1
ATOM 1063 N N . LEU A 1 132 ? -8.327 26.408 -1.640 1.00 88.88 132 LEU A N 1
ATOM 1064 C CA . LEU A 1 132 ? -8.338 26.561 -0.181 1.00 88.88 132 LEU A CA 1
ATOM 1065 C C . LEU A 1 132 ? -7.016 26.189 0.501 1.00 88.88 132 LEU A C 1
ATOM 1067 O O . LEU A 1 132 ? -6.766 26.713 1.584 1.00 88.88 132 LEU A O 1
ATOM 1071 N N . HIS A 1 133 ? -6.180 25.328 -0.091 1.00 85.19 133 HIS A N 1
ATOM 1072 C CA . HIS A 1 133 ? -5.010 24.715 0.559 1.00 85.19 133 HIS A CA 1
ATOM 1073 C C . HIS A 1 133 ? -4.149 25.720 1.345 1.00 85.19 133 HIS A C 1
ATOM 1075 O O . HIS A 1 133 ? -3.973 25.564 2.554 1.00 85.19 133 HIS A O 1
ATOM 1081 N N . ASN A 1 134 ? -3.734 26.806 0.682 1.00 83.62 134 ASN A N 1
ATOM 1082 C CA . ASN A 1 134 ? -2.851 27.846 1.230 1.00 83.62 134 ASN A CA 1
ATOM 1083 C C . ASN A 1 134 ? -3.597 29.110 1.726 1.00 83.62 134 ASN A C 1
ATOM 1085 O O . ASN A 1 134 ? -2.966 30.121 2.032 1.00 83.62 134 ASN A O 1
ATOM 1089 N N . ARG A 1 135 ? -4.937 29.090 1.784 1.00 88.62 135 ARG A N 1
ATOM 1090 C CA . ARG A 1 135 ? -5.783 30.230 2.195 1.00 88.62 135 ARG A CA 1
ATOM 1091 C C . ARG A 1 135 ? -6.499 29.916 3.503 1.00 88.62 135 ARG A C 1
ATOM 1093 O O . ARG A 1 135 ? -7.229 28.930 3.561 1.00 88.62 135 ARG A O 1
ATOM 1100 N N . PHE A 1 136 ? -6.333 30.744 4.534 1.00 91.00 136 PHE A N 1
ATOM 1101 C CA . PHE A 1 136 ? -6.901 30.512 5.873 1.00 91.00 136 PHE A CA 1
ATOM 1102 C C . PHE A 1 136 ? -7.913 31.598 6.283 1.00 91.00 136 PHE A C 1
ATOM 1104 O O . PHE A 1 136 ? -7.863 32.716 5.773 1.00 91.00 136 PHE A O 1
ATOM 1111 N N . PHE A 1 137 ? -8.834 31.282 7.201 1.00 90.56 137 PHE A N 1
ATOM 1112 C CA . PHE A 1 137 ? -10.026 32.109 7.469 1.00 90.56 137 PHE A CA 1
ATOM 1113 C C . PHE A 1 137 ? -10.134 32.585 8.924 1.00 90.56 137 PHE A C 1
ATOM 1115 O O . PHE A 1 137 ? -9.641 31.943 9.846 1.00 90.56 137 PHE A O 1
ATOM 1122 N N . VAL A 1 138 ? -10.819 33.710 9.157 1.00 89.38 138 VAL A N 1
ATOM 1123 C CA . VAL A 1 138 ? -11.071 34.222 10.519 1.00 89.38 138 VAL A CA 1
ATOM 1124 C C . VAL A 1 138 ? -11.909 33.217 11.323 1.00 89.38 138 VAL A C 1
ATOM 1126 O O . VAL A 1 138 ? -12.882 32.657 10.820 1.00 89.38 138 VAL A O 1
ATOM 1129 N N . GLY A 1 139 ? -11.509 32.974 12.573 1.00 87.44 139 GLY A N 1
ATOM 1130 C CA . GLY A 1 139 ? -12.053 31.933 13.449 1.00 87.44 139 GLY A CA 1
ATOM 1131 C C . GLY A 1 139 ? -11.453 30.538 13.227 1.00 87.44 139 GLY A C 1
ATOM 1132 O O . GLY A 1 139 ? -11.696 29.636 14.028 1.00 87.44 139 GLY A O 1
ATOM 1133 N N . GLU A 1 140 ? -10.656 30.327 12.174 1.00 91.69 140 GLU A N 1
ATOM 1134 C CA . GLU A 1 140 ? -10.020 29.035 11.909 1.00 91.69 140 GLU A CA 1
ATOM 1135 C C . GLU A 1 140 ? -8.913 28.725 12.926 1.00 91.69 140 GLU A C 1
ATOM 1137 O O . GLU A 1 140 ? -8.165 29.608 13.345 1.00 91.69 140 GLU A O 1
ATOM 1142 N N . THR A 1 141 ? -8.809 27.453 13.326 1.00 91.50 141 THR A N 1
ATOM 1143 C CA . THR A 1 141 ? -7.757 26.956 14.223 1.00 91.50 141 THR A CA 1
ATOM 1144 C C . THR A 1 141 ? -6.676 26.238 13.419 1.00 91.50 141 THR A C 1
ATOM 1146 O O . THR A 1 141 ? -6.968 25.291 12.689 1.00 91.50 141 THR A O 1
ATOM 1149 N N . VAL A 1 142 ? -5.431 26.678 13.581 1.00 92.25 142 VAL A N 1
ATOM 1150 C CA . VAL A 1 142 ? -4.267 26.309 12.763 1.00 92.25 142 VAL A CA 1
ATOM 1151 C C . VAL A 1 142 ? -3.043 26.000 13.633 1.00 92.25 142 VAL A C 1
ATOM 1153 O O . VAL A 1 142 ? -2.955 26.442 14.782 1.00 92.25 142 VAL A O 1
ATOM 1156 N N . GLU A 1 143 ? -2.086 25.246 13.090 1.00 92.75 143 GLU A N 1
ATOM 1157 C CA . GLU A 1 143 ? -0.767 25.039 13.696 1.00 92.75 143 GLU A CA 1
ATOM 1158 C C . GLU A 1 143 ? 0.213 26.084 13.137 1.00 92.75 143 GLU A C 1
ATOM 1160 O O . GLU A 1 143 ? 0.450 26.142 11.929 1.00 92.75 143 GLU A O 1
ATOM 1165 N N . VAL A 1 144 ? 0.772 26.917 14.019 1.00 92.12 144 VAL A N 1
ATOM 1166 C CA . VAL A 1 144 ? 1.725 27.985 13.680 1.00 92.12 144 VAL A CA 1
ATOM 1167 C C . VAL A 1 144 ? 3.135 27.562 14.080 1.00 92.12 144 VAL A C 1
ATOM 1169 O O . VAL A 1 144 ? 3.380 27.246 15.246 1.00 92.12 144 VAL A O 1
ATOM 1172 N N . LEU A 1 145 ? 4.068 27.577 13.130 1.00 90.12 145 LEU A N 1
ATOM 1173 C CA . LEU A 1 145 ? 5.478 27.271 13.359 1.00 90.12 145 LEU A CA 1
ATOM 1174 C C . LEU A 1 145 ? 6.194 28.481 13.977 1.00 90.12 145 LEU A C 1
ATOM 1176 O O . LEU A 1 145 ? 6.260 29.558 13.380 1.00 90.12 145 LEU A O 1
ATOM 1180 N N . ARG A 1 146 ? 6.742 28.309 15.184 1.00 82.50 146 ARG A N 1
ATOM 1181 C CA . ARG A 1 146 ? 7.576 29.319 15.850 1.00 82.50 146 ARG A CA 1
ATOM 1182 C C . ARG A 1 146 ? 9.026 29.212 15.382 1.00 82.50 146 ARG A C 1
ATOM 1184 O O . ARG A 1 146 ? 9.496 28.128 15.057 1.00 82.50 146 ARG A O 1
ATOM 1191 N N . ASN A 1 147 ? 9.774 30.312 15.492 1.00 77.50 147 ASN A N 1
ATOM 1192 C CA . ASN A 1 147 ? 11.214 30.377 15.192 1.00 77.50 147 ASN A CA 1
ATOM 1193 C C . ASN A 1 147 ? 12.068 29.365 15.992 1.00 77.50 147 ASN A C 1
ATOM 1195 O O . ASN A 1 147 ? 13.209 29.116 15.632 1.00 77.50 147 ASN A O 1
ATOM 1199 N N . SER A 1 148 ? 11.530 28.783 17.070 1.00 77.25 148 SER A N 1
ATOM 1200 C CA . SER A 1 148 ? 12.163 27.732 17.877 1.00 77.25 148 SER A CA 1
ATOM 1201 C C . SER A 1 148 ? 11.785 26.304 17.435 1.00 77.25 148 SER A C 1
ATOM 1203 O O . SER A 1 148 ? 11.755 25.405 18.273 1.00 77.25 148 SER A O 1
ATOM 1205 N N . GLY A 1 149 ? 11.342 26.104 16.187 1.00 76.06 149 GLY A N 1
ATOM 1206 C CA . GLY A 1 149 ? 10.873 24.820 15.631 1.00 76.06 149 GLY A CA 1
ATOM 1207 C C . GLY A 1 149 ? 9.538 24.293 16.189 1.00 76.06 149 GLY A C 1
ATOM 1208 O O . GLY A 1 149 ? 8.872 23.474 15.563 1.00 76.06 149 GLY A O 1
ATOM 1209 N N . ALA A 1 150 ? 9.103 24.775 17.355 1.00 82.50 150 ALA A N 1
ATOM 1210 C CA . ALA A 1 150 ? 7.878 24.335 18.012 1.00 82.50 150 ALA A CA 1
ATOM 1211 C C . ALA A 1 150 ? 6.614 24.823 17.280 1.00 82.50 150 ALA A C 1
ATOM 1213 O O . ALA A 1 150 ? 6.467 26.015 16.996 1.00 82.50 150 ALA A O 1
ATOM 1214 N N . ARG A 1 151 ? 5.658 23.914 17.053 1.00 89.25 151 ARG A N 1
ATOM 1215 C CA . ARG A 1 151 ? 4.311 24.250 16.566 1.00 89.25 151 ARG A CA 1
ATOM 1216 C C . ARG A 1 151 ? 3.400 24.660 17.724 1.00 89.25 151 ARG A C 1
ATOM 1218 O O . ARG A 1 151 ? 3.409 24.024 18.775 1.00 89.25 151 ARG A O 1
ATOM 1225 N N . LEU A 1 152 ? 2.587 25.696 17.524 1.00 89.12 152 LEU A N 1
ATOM 1226 C CA . LEU A 1 152 ? 1.615 26.191 18.502 1.00 89.12 152 LEU A CA 1
ATOM 1227 C C . LEU A 1 152 ? 0.213 26.263 17.887 1.00 89.12 152 LEU A C 1
ATOM 1229 O O . LEU A 1 152 ? 0.044 26.759 16.775 1.00 89.12 152 LEU A O 1
ATOM 1233 N N . GLN A 1 153 ? -0.798 25.781 18.613 1.00 92.00 153 GLN A N 1
ATOM 1234 C CA . GLN A 1 153 ? -2.191 25.834 18.170 1.00 92.00 153 GLN A CA 1
ATOM 1235 C C . GLN A 1 153 ? -2.774 27.235 18.400 1.00 92.00 153 GLN A C 1
ATOM 1237 O O . GLN A 1 153 ? -2.940 27.670 19.545 1.00 92.00 153 GLN A O 1
ATOM 1242 N N . CYS A 1 154 ? -3.120 27.923 17.313 1.00 91.94 154 CYS A N 1
ATOM 1243 C CA . CYS A 1 154 ? -3.628 29.292 17.329 1.00 91.94 154 CYS A CA 1
ATOM 1244 C C . CYS A 1 154 ? -4.951 29.419 16.564 1.00 91.94 154 CYS A C 1
ATOM 1246 O O . CYS A 1 154 ? -5.206 28.675 15.621 1.00 91.94 154 CYS A O 1
ATOM 1248 N N . MET A 1 155 ? -5.767 30.400 16.945 1.00 93.00 155 MET A N 1
ATOM 1249 C CA . MET A 1 155 ? -6.941 30.842 16.194 1.00 93.00 155 MET A CA 1
ATOM 1250 C C . MET A 1 155 ? -6.599 32.092 15.376 1.00 93.00 155 MET A C 1
ATOM 1252 O O . MET A 1 155 ? -5.913 32.990 15.873 1.00 93.00 155 MET A O 1
ATOM 1256 N N . ILE A 1 156 ? -7.083 32.162 14.136 1.00 93.06 156 ILE A N 1
ATOM 1257 C CA . ILE A 1 156 ? -6.937 33.329 13.259 1.00 93.06 156 ILE A CA 1
ATOM 1258 C C . ILE A 1 156 ? -7.974 34.392 13.629 1.00 93.06 156 ILE A C 1
ATOM 1260 O O . ILE A 1 156 ? -9.171 34.119 13.682 1.00 93.06 156 ILE A O 1
ATOM 1264 N N . LEU A 1 157 ? -7.508 35.619 13.852 1.00 91.19 157 LEU A N 1
ATOM 1265 C CA . LEU A 1 157 ? -8.326 36.784 14.196 1.00 91.19 157 LEU A CA 1
ATOM 1266 C C . LEU A 1 157 ? -8.517 37.747 13.016 1.00 91.19 157 LEU A C 1
ATOM 1268 O O . LEU A 1 157 ? -9.514 38.458 12.963 1.00 91.19 157 LEU A O 1
ATOM 1272 N N . GLU A 1 158 ? -7.553 37.808 12.095 1.00 89.94 158 GLU A N 1
ATOM 1273 C CA . GLU A 1 158 ? -7.508 38.800 11.013 1.00 89.94 158 GLU A CA 1
ATOM 1274 C C . GLU A 1 158 ? -6.718 38.232 9.825 1.00 89.94 158 GLU A C 1
ATOM 1276 O O . GLU A 1 158 ? -5.652 37.639 10.024 1.00 89.94 158 GLU A O 1
ATOM 1281 N N . VAL A 1 159 ? -7.205 38.449 8.601 1.00 90.44 159 VAL A N 1
ATOM 1282 C CA . VAL A 1 159 ? -6.492 38.139 7.350 1.00 90.44 159 VAL A CA 1
ATOM 1283 C C . VAL A 1 159 ? -6.102 39.462 6.697 1.00 90.44 159 VAL A C 1
ATOM 1285 O O . VAL A 1 159 ? -6.969 40.289 6.428 1.00 90.44 159 VAL A O 1
ATOM 1288 N N . LYS A 1 160 ? -4.806 39.674 6.455 1.00 87.44 160 LYS A N 1
ATOM 1289 C CA . LYS A 1 160 ? -4.262 40.913 5.888 1.00 87.44 160 LYS A CA 1
ATOM 1290 C C . LYS A 1 160 ? -3.768 40.655 4.459 1.00 87.44 160 LYS A C 1
ATOM 1292 O O . LYS A 1 160 ? -2.776 39.932 4.308 1.00 87.44 160 LYS A O 1
ATOM 1297 N N . PRO A 1 161 ? -4.427 41.215 3.425 1.00 83.88 161 PRO A N 1
ATOM 1298 C CA . PRO A 1 161 ? -3.907 41.183 2.062 1.00 83.88 161 PRO A CA 1
ATOM 1299 C C . PRO A 1 161 ? -2.614 42.008 1.940 1.00 83.88 161 PRO A C 1
ATOM 1301 O O . PRO A 1 161 ? -2.355 42.875 2.784 1.00 83.88 161 PRO A O 1
ATOM 1304 N N . PRO A 1 162 ? -1.799 41.775 0.897 1.00 80.44 162 PRO A N 1
ATOM 1305 C CA . PRO A 1 162 ? -0.704 42.678 0.562 1.00 80.44 162 PRO A CA 1
ATOM 1306 C C . PRO A 1 162 ? -1.236 44.084 0.210 1.00 80.44 162 PRO A C 1
ATOM 1308 O O . PRO A 1 162 ? -2.354 44.212 -0.302 1.00 80.44 162 PRO A O 1
ATOM 1311 N N . PRO A 1 163 ? -0.460 45.153 0.472 1.00 74.69 163 PRO A N 1
ATOM 1312 C CA . PRO A 1 163 ? -0.835 46.502 0.061 1.00 74.69 163 PRO A CA 1
ATOM 1313 C C . PRO A 1 163 ? -0.897 46.589 -1.470 1.00 74.69 163 PRO A C 1
ATOM 1315 O O . PRO A 1 163 ? -0.003 46.107 -2.162 1.00 74.69 163 PRO A O 1
ATOM 1318 N N . LYS A 1 164 ? -1.954 47.211 -2.002 1.00 60.38 164 LYS A N 1
ATOM 1319 C CA . LYS A 1 164 ? -2.095 47.448 -3.444 1.00 60.38 164 LYS A CA 1
ATOM 1320 C C . LYS A 1 164 ? -1.279 48.679 -3.837 1.00 60.38 164 LYS A C 1
ATOM 1322 O O . LYS A 1 164 ? -1.641 49.791 -3.452 1.00 60.38 164 LYS A O 1
ATOM 1327 N N . GLU A 1 165 ? -0.219 48.495 -4.620 1.00 46.91 165 GLU A N 1
ATOM 1328 C CA . GLU A 1 165 ? 0.456 49.607 -5.294 1.00 46.91 165 GLU A CA 1
ATOM 1329 C C . GLU A 1 165 ? -0.445 50.169 -6.401 1.00 46.91 165 GLU A C 1
ATOM 1331 O O . GLU A 1 165 ? -0.477 49.684 -7.531 1.00 46.91 165 GLU A O 1
ATOM 1336 N N . ASN A 1 166 ? -1.197 51.217 -6.068 1.00 39.69 166 ASN A N 1
ATOM 1337 C CA . ASN A 1 166 ? -1.810 52.076 -7.071 1.00 39.69 166 ASN A CA 1
ATOM 1338 C C . ASN A 1 166 ? -0.719 53.003 -7.625 1.00 39.69 166 ASN A C 1
ATOM 1340 O O . ASN A 1 166 ? -0.192 53.835 -6.886 1.00 39.69 166 ASN A O 1
ATOM 1344 N N . GLY A 1 167 ? -0.389 52.861 -8.911 1.00 42.12 167 GLY A N 1
ATOM 1345 C CA . GLY A 1 167 ? 0.662 53.649 -9.560 1.00 42.12 167 GLY A CA 1
ATOM 1346 C C . GLY A 1 167 ? 0.439 55.156 -9.410 1.00 42.12 167 GLY A C 1
ATOM 1347 O O . GLY A 1 167 ? -0.605 55.680 -9.804 1.00 42.12 167 GLY A O 1
ATOM 1348 N N . MET A 1 168 ? 1.420 55.854 -8.836 1.00 34.06 168 MET A N 1
ATOM 1349 C CA . MET A 1 168 ? 1.346 57.298 -8.625 1.00 34.06 168 MET A CA 1
ATOM 1350 C C . MET A 1 168 ? 1.620 58.060 -9.920 1.00 34.06 168 MET A C 1
ATOM 1352 O O . MET A 1 168 ? 2.740 58.076 -10.428 1.00 34.06 168 MET A O 1
ATOM 1356 N N . MET A 1 169 ? 0.601 58.767 -10.408 1.00 35.22 169 MET A N 1
ATOM 1357 C CA . MET A 1 169 ? 0.806 59.877 -11.330 1.00 35.22 169 MET A CA 1
ATOM 1358 C C . MET A 1 169 ? 1.496 61.024 -10.581 1.00 35.22 169 MET A C 1
ATOM 1360 O O . MET A 1 169 ? 0.859 61.696 -9.774 1.00 35.22 169 MET A O 1
ATOM 1364 N N . ASN A 1 170 ? 2.772 61.270 -10.885 1.00 36.38 170 ASN A N 1
ATOM 1365 C CA . ASN A 1 170 ? 3.481 62.488 -10.494 1.00 36.38 170 ASN A CA 1
ATOM 1366 C C . ASN A 1 170 ? 3.683 63.377 -11.727 1.00 36.38 170 ASN A C 1
ATOM 1368 O O . ASN A 1 170 ? 4.158 62.918 -12.764 1.00 36.38 170 ASN A O 1
ATOM 1372 N N . GLY A 1 171 ? 3.256 64.637 -11.620 1.00 32.06 171 GLY A N 1
ATOM 1373 C CA . GLY A 1 171 ? 3.271 65.604 -12.719 1.00 32.06 171 GLY A CA 1
ATOM 1374 C C . GLY A 1 171 ? 4.588 66.372 -12.863 1.00 32.06 171 GLY A C 1
ATOM 1375 O O . GLY A 1 171 ? 5.529 66.190 -12.094 1.00 32.06 171 GLY A O 1
ATOM 1376 N N . HIS A 1 172 ? 4.632 67.271 -13.849 1.00 32.38 172 HIS A N 1
ATOM 1377 C CA . HIS A 1 172 ? 5.772 68.154 -14.093 1.00 32.38 172 HIS A CA 1
ATOM 1378 C C . HIS A 1 172 ? 6.115 69.062 -12.902 1.00 32.38 172 HIS A C 1
ATOM 1380 O O . HIS A 1 172 ? 5.287 69.860 -12.466 1.00 32.38 172 HIS A O 1
ATOM 1386 N N . THR A 1 173 ? 7.405 69.117 -12.579 1.00 30.44 173 THR A N 1
ATOM 1387 C CA . THR A 1 173 ? 8.125 70.382 -12.364 1.00 30.44 173 THR A CA 1
ATOM 1388 C C . THR A 1 173 ? 9.419 70.366 -13.180 1.00 30.44 173 THR A C 1
ATOM 1390 O O . THR A 1 173 ? 9.973 69.308 -13.473 1.00 30.44 173 THR A O 1
ATOM 1393 N N . GLN A 1 174 ? 9.855 71.541 -13.634 1.00 31.31 174 GLN A N 1
ATOM 1394 C CA . GLN A 1 174 ? 11.008 71.718 -14.528 1.00 31.31 174 GLN A CA 1
ATOM 1395 C C . GLN A 1 174 ? 12.274 72.013 -13.706 1.00 31.31 174 GLN A C 1
ATOM 1397 O O . GLN A 1 174 ? 12.183 72.603 -12.631 1.00 31.31 174 GLN A O 1
ATOM 1402 N N . SER A 1 175 ? 13.470 71.663 -14.189 1.00 29.55 175 SER A N 1
ATOM 1403 C CA . SER A 1 175 ? 14.458 72.585 -14.808 1.00 29.55 175 SER A CA 1
ATOM 1404 C C . SER A 1 175 ? 15.886 71.972 -14.626 1.00 29.55 175 SER A C 1
ATOM 1406 O O . SER A 1 175 ? 15.979 70.963 -13.924 1.00 29.55 175 SER A O 1
ATOM 1408 N N . PRO A 1 176 ? 16.961 72.408 -15.335 1.00 38.50 176 PRO A N 1
ATOM 1409 C CA . PRO A 1 176 ? 17.791 71.445 -16.081 1.00 38.50 176 PRO A CA 1
ATOM 1410 C C . PRO A 1 176 ? 19.316 71.492 -15.729 1.00 38.50 176 PRO A C 1
ATOM 1412 O O . PRO A 1 176 ? 19.632 71.465 -14.545 1.00 38.50 176 PRO A O 1
ATOM 1415 N N . PRO A 1 177 ? 20.292 71.410 -16.667 1.00 50.75 177 PRO A N 1
ATOM 1416 C CA . PRO A 1 177 ? 20.998 70.156 -16.967 1.00 50.75 177 PRO A CA 1
ATOM 1417 C C . PRO A 1 177 ? 22.534 70.216 -16.780 1.00 50.75 177 PRO A C 1
ATOM 1419 O O . PRO A 1 177 ? 23.120 71.298 -16.773 1.00 50.75 177 PRO A O 1
ATOM 1422 N N . ALA A 1 178 ? 23.217 69.059 -16.738 1.00 31.02 178 ALA A N 1
ATOM 1423 C CA . ALA A 1 178 ? 24.686 69.010 -16.749 1.00 31.02 178 ALA A CA 1
ATOM 1424 C C . ALA A 1 178 ? 25.300 67.721 -17.356 1.00 31.02 178 ALA A C 1
ATOM 1426 O O . ALA A 1 178 ? 25.228 66.662 -16.745 1.00 31.02 178 ALA A O 1
ATOM 1427 N N . VAL A 1 179 ? 26.020 67.905 -18.477 1.00 34.16 179 VAL A N 1
ATOM 1428 C CA . VAL A 1 179 ? 27.196 67.133 -18.961 1.00 34.16 179 VAL A CA 1
ATOM 1429 C C . VAL A 1 179 ? 26.985 65.695 -19.503 1.00 34.16 179 VAL A C 1
ATOM 1431 O O . VAL A 1 179 ? 26.069 64.975 -19.125 1.00 34.16 179 VAL A O 1
ATOM 1434 N N . ALA A 1 180 ? 27.839 65.339 -20.475 1.00 32.59 180 ALA A N 1
ATOM 1435 C CA . ALA A 1 180 ? 27.897 64.084 -21.241 1.00 32.59 180 ALA A CA 1
ATOM 1436 C C . ALA A 1 180 ? 28.603 62.933 -20.455 1.00 32.59 180 ALA A C 1
ATOM 1438 O O . ALA A 1 180 ? 28.883 63.101 -19.270 1.00 32.59 180 ALA A O 1
ATOM 1439 N N . THR A 1 181 ? 28.844 61.719 -20.983 1.00 32.78 181 THR A N 1
ATOM 1440 C CA . THR A 1 181 ? 29.637 61.381 -22.197 1.00 32.78 181 THR A CA 1
ATOM 1441 C C . THR A 1 181 ? 29.249 60.013 -22.814 1.00 32.78 181 THR A C 1
ATOM 1443 O O . THR A 1 181 ? 28.509 59.242 -22.211 1.00 32.78 181 THR A O 1
ATOM 1446 N N . GLU A 1 182 ? 29.738 59.774 -24.041 1.00 30.69 182 GLU A N 1
ATOM 1447 C CA . GLU A 1 182 ? 29.717 58.582 -24.930 1.00 30.69 182 GLU A CA 1
ATOM 1448 C C . GLU A 1 182 ? 29.907 57.196 -24.239 1.00 30.69 182 GLU A C 1
ATOM 1450 O O . GLU A 1 182 ? 30.354 57.124 -23.099 1.00 30.69 182 GLU A O 1
ATOM 1455 N N . THR A 1 183 ? 29.630 56.020 -24.839 1.00 31.33 183 THR A N 1
ATOM 1456 C CA . THR A 1 183 ? 29.807 55.557 -26.249 1.00 31.33 183 THR A CA 1
ATOM 1457 C C . THR A 1 183 ? 28.823 54.387 -26.539 1.00 31.33 183 THR A C 1
ATOM 1459 O O . THR A 1 183 ? 28.662 53.540 -25.668 1.00 31.33 183 THR A O 1
ATOM 1462 N N . ILE A 1 184 ? 27.963 54.364 -27.578 1.00 29.17 184 ILE A N 1
ATOM 1463 C CA . ILE A 1 184 ? 28.144 53.871 -28.982 1.00 29.17 184 ILE A CA 1
ATOM 1464 C C . ILE A 1 184 ? 28.876 52.492 -29.039 1.00 29.17 184 ILE A C 1
ATOM 1466 O O . ILE A 1 184 ? 29.945 52.371 -28.456 1.00 29.17 184 ILE A O 1
ATOM 1470 N N . VAL A 1 185 ? 28.339 51.396 -29.621 1.00 27.77 185 VAL A N 1
ATOM 1471 C CA . VAL A 1 185 ? 28.474 50.980 -31.051 1.00 27.77 185 VAL A CA 1
ATOM 1472 C C . VAL A 1 185 ? 27.639 49.701 -31.386 1.00 27.77 185 VAL A C 1
ATOM 1474 O O . VAL A 1 185 ? 27.855 48.672 -30.762 1.00 27.77 185 VAL A O 1
ATOM 1477 N N . ILE A 1 186 ? 26.733 49.809 -32.386 1.00 28.77 186 ILE A N 1
ATOM 1478 C CA . ILE A 1 186 ? 26.433 48.910 -33.557 1.00 28.77 186 ILE A CA 1
ATOM 1479 C C . ILE A 1 186 ? 26.169 47.393 -33.307 1.00 28.77 186 ILE A C 1
ATOM 1481 O O . ILE A 1 186 ? 27.073 46.690 -32.877 1.00 28.77 186 ILE A O 1
ATOM 1485 N N . SER A 1 187 ? 24.928 46.883 -33.468 1.00 27.86 187 SER A N 1
ATOM 1486 C CA . SER A 1 187 ? 24.286 46.238 -34.672 1.00 27.86 187 SER A CA 1
ATOM 1487 C C . SER A 1 187 ? 24.660 44.737 -34.866 1.00 27.86 187 SER A C 1
ATOM 1489 O O . SER A 1 187 ? 25.557 44.260 -34.184 1.00 27.86 187 SER A O 1
ATOM 1491 N N . ASP A 1 188 ? 24.006 43.890 -35.681 1.00 26.47 188 ASP A N 1
ATOM 1492 C CA . ASP A 1 188 ? 23.111 44.107 -36.843 1.00 26.47 188 ASP A CA 1
ATOM 1493 C C . ASP A 1 188 ? 22.196 42.884 -37.159 1.00 26.47 188 ASP A C 1
ATOM 1495 O O . ASP A 1 188 ? 22.415 41.828 -36.560 1.00 26.47 188 ASP A O 1
ATOM 1499 N N . SER A 1 189 ? 21.268 43.008 -38.135 1.00 31.05 189 SER A N 1
ATOM 1500 C CA . SER A 1 189 ? 20.545 41.957 -38.935 1.00 31.05 189 SER A CA 1
ATOM 1501 C C . SER A 1 189 ? 18.994 42.010 -38.961 1.00 31.05 189 SER A C 1
ATOM 1503 O O . SER A 1 189 ? 18.323 41.376 -38.148 1.00 31.05 189 SER A O 1
ATOM 1505 N N . ASP A 1 190 ? 18.457 42.735 -39.947 1.00 30.88 190 ASP A N 1
ATOM 1506 C CA . ASP A 1 190 ? 17.345 42.427 -40.882 1.00 30.88 190 ASP A CA 1
ATOM 1507 C C . ASP A 1 190 ? 16.151 41.504 -40.494 1.00 30.88 190 ASP A C 1
ATOM 1509 O O . ASP A 1 190 ? 16.259 40.282 -40.403 1.00 30.88 190 ASP A O 1
ATOM 1513 N N . GLU A 1 191 ? 14.972 42.133 -40.359 1.00 30.81 191 GLU A N 1
ATOM 1514 C CA . GLU A 1 191 ? 13.789 42.085 -41.270 1.00 30.81 191 GLU A CA 1
ATOM 1515 C C . GLU A 1 191 ? 13.660 40.952 -42.333 1.00 30.81 191 GLU A C 1
ATOM 1517 O O . GLU A 1 191 ? 14.647 40.516 -42.913 1.00 30.81 191 GLU A O 1
ATOM 1522 N N . GLU A 1 192 ? 12.484 40.461 -42.774 1.00 34.75 192 GLU A N 1
ATOM 1523 C CA . GLU A 1 192 ? 11.035 40.684 -42.497 1.00 34.75 192 GLU A CA 1
ATOM 1524 C C . GLU A 1 192 ? 10.261 39.409 -43.020 1.00 34.75 192 GLU A C 1
ATOM 1526 O O . GLU A 1 192 ? 10.815 38.312 -42.929 1.00 34.75 192 GLU A O 1
ATOM 1531 N N . PRO A 1 193 ? 9.017 39.428 -43.554 1.00 43.91 193 PRO A N 1
ATOM 1532 C CA . PRO A 1 193 ? 7.769 39.309 -42.789 1.00 43.91 193 PRO A CA 1
ATOM 1533 C C . PRO A 1 193 ? 6.851 38.137 -43.212 1.00 43.91 193 PRO A C 1
ATOM 1535 O O . PRO A 1 193 ? 7.000 37.574 -44.293 1.00 43.91 193 PRO A O 1
ATOM 1538 N N . ASP A 1 194 ? 5.766 37.905 -42.455 1.00 26.80 194 ASP A N 1
ATOM 1539 C CA . ASP A 1 194 ? 4.440 37.768 -43.093 1.00 26.80 194 ASP A CA 1
ATOM 1540 C C . ASP A 1 194 ? 3.262 38.102 -42.147 1.00 26.80 194 ASP A C 1
ATOM 1542 O O . ASP A 1 194 ? 3.350 37.954 -40.926 1.00 26.80 194 ASP A O 1
ATOM 1546 N N . THR A 1 195 ? 2.138 38.580 -42.698 1.00 27.77 195 THR A N 1
ATOM 1547 C CA . THR A 1 195 ? 0.956 39.059 -41.938 1.00 27.77 195 THR A CA 1
ATOM 1548 C C . THR A 1 195 ? -0.352 38.869 -42.744 1.00 27.77 195 THR A C 1
ATOM 1550 O O . THR A 1 195 ? -0.295 38.466 -43.902 1.00 27.77 195 THR A O 1
ATOM 1553 N N . PRO A 1 196 ? -1.563 39.229 -42.257 1.00 39.16 196 PRO A N 1
ATOM 1554 C CA . PRO A 1 196 ? -2.075 39.327 -40.886 1.00 39.16 196 PRO A CA 1
ATOM 1555 C C . PRO A 1 196 ? -3.359 38.478 -40.676 1.00 39.16 196 PRO A C 1
ATOM 1557 O O . PRO A 1 196 ? -4.007 38.027 -41.623 1.00 39.16 196 PRO A O 1
ATOM 1560 N N . LYS A 1 197 ? -3.864 38.399 -39.433 1.00 25.16 197 LYS A N 1
ATOM 1561 C CA . LYS A 1 197 ? -5.322 38.318 -39.180 1.00 25.16 197 LYS A CA 1
ATOM 1562 C C . LYS A 1 197 ? -5.690 38.870 -37.804 1.00 25.16 197 LYS A C 1
ATOM 1564 O O . LYS A 1 197 ? -5.044 38.566 -36.809 1.00 25.16 197 LYS A O 1
ATOM 1569 N N . ALA A 1 198 ? -6.716 39.717 -37.759 1.00 29.14 198 ALA A N 1
ATOM 1570 C CA . ALA A 1 198 ? -7.044 40.525 -36.586 1.00 29.14 198 ALA A CA 1
ATOM 1571 C C . ALA A 1 198 ? -8.221 39.964 -35.774 1.00 29.14 198 ALA A C 1
ATOM 1573 O O . ALA A 1 198 ? -9.239 39.568 -36.340 1.00 29.14 198 ALA A O 1
ATOM 1574 N N . SER A 1 199 ? -8.143 40.060 -34.442 1.00 26.19 199 SER A N 1
ATOM 1575 C CA . SER A 1 199 ? -9.317 39.938 -33.569 1.00 26.19 199 SER A CA 1
ATOM 1576 C C . SER A 1 199 ? -9.192 40.763 -32.280 1.00 26.19 199 SER A C 1
ATOM 1578 O O . SER A 1 199 ? -8.416 40.423 -31.396 1.00 26.19 199 SER A O 1
ATOM 1580 N N . ALA A 1 200 ? -10.013 41.814 -32.198 1.00 29.69 200 ALA A N 1
ATOM 1581 C CA . ALA A 1 200 ? -10.584 42.459 -31.006 1.00 29.69 200 ALA A CA 1
ATOM 1582 C C . ALA A 1 200 ? -9.744 42.657 -29.717 1.00 29.69 200 ALA A C 1
ATOM 1584 O O . ALA A 1 200 ? -9.349 41.720 -29.026 1.00 29.69 200 ALA A O 1
ATOM 1585 N N . ARG A 1 201 ? -9.707 43.921 -29.258 1.00 37.56 201 ARG A N 1
ATOM 1586 C CA . ARG A 1 201 ? -9.521 44.287 -27.839 1.00 37.56 201 ARG A CA 1
ATOM 1587 C C . ARG A 1 201 ? -10.368 43.398 -26.916 1.00 37.56 201 ARG A C 1
ATOM 1589 O O . ARG A 1 201 ? -11.578 43.300 -27.109 1.00 37.56 201 ARG A O 1
ATOM 1596 N N . ASN A 1 202 ? -9.783 42.926 -25.817 1.00 29.41 202 ASN A N 1
ATOM 1597 C CA . ASN A 1 202 ? -10.533 42.609 -24.602 1.00 29.41 202 ASN A CA 1
ATOM 1598 C C . ASN A 1 202 ? -9.704 42.941 -23.351 1.00 29.41 202 ASN A C 1
ATOM 1600 O O . ASN A 1 202 ? -8.475 42.931 -23.391 1.00 29.41 202 ASN A O 1
ATOM 1604 N N . GLY A 1 203 ? -10.374 43.327 -22.262 1.00 32.03 203 GLY A N 1
ATOM 1605 C CA . GLY A 1 203 ? -9.717 43.926 -21.094 1.00 32.03 203 GLY A CA 1
ATOM 1606 C C . GLY A 1 203 ? -8.866 42.948 -20.275 1.00 32.03 203 GLY A C 1
ATOM 1607 O O . GLY A 1 203 ? -9.196 41.765 -20.167 1.00 32.03 203 GLY A O 1
ATOM 1608 N N . LYS A 1 204 ? -7.802 43.464 -19.636 1.00 34.16 204 LYS A N 1
ATOM 1609 C CA . LYS A 1 204 ? -7.029 42.723 -18.625 1.00 34.16 204 LYS A CA 1
ATOM 1610 C C . LYS A 1 204 ? -7.978 42.222 -17.528 1.00 34.16 204 LYS A C 1
ATOM 1612 O O . LYS A 1 204 ? -8.643 43.024 -16.875 1.00 34.16 204 LYS A O 1
ATOM 1617 N N . ARG A 1 205 ? -8.031 40.904 -17.316 1.00 36.06 205 ARG A N 1
ATOM 1618 C CA . ARG A 1 205 ? -8.705 40.313 -16.149 1.00 36.06 205 ARG A CA 1
ATOM 1619 C C . ARG A 1 205 ? -7.859 40.584 -14.894 1.00 36.06 205 ARG A C 1
ATOM 1621 O O . ARG A 1 205 ? -6.634 40.555 -15.016 1.00 36.06 205 ARG A O 1
ATOM 1628 N N . PRO A 1 206 ? -8.457 40.793 -13.707 1.00 43.59 206 PRO A N 1
ATOM 1629 C CA . PRO A 1 206 ? -7.701 40.811 -12.459 1.00 43.59 206 PRO A CA 1
ATOM 1630 C C . PRO A 1 206 ? -6.984 39.471 -12.256 1.00 43.59 206 PRO A C 1
ATOM 1632 O O . PRO A 1 206 ? -7.607 38.410 -12.319 1.00 43.59 206 PRO A O 1
ATOM 1635 N N . THR A 1 207 ? -5.674 39.513 -12.032 1.00 52.28 207 THR A N 1
ATOM 1636 C CA . THR A 1 207 ? -4.882 38.347 -11.627 1.00 52.28 207 THR A CA 1
ATOM 1637 C C . THR A 1 207 ? -5.133 38.059 -10.151 1.00 52.28 207 THR A C 1
ATOM 1639 O O . THR A 1 207 ? -5.048 38.969 -9.325 1.00 52.28 207 THR A O 1
ATOM 1642 N N . ALA A 1 208 ? -5.435 36.806 -9.806 1.00 63.44 208 ALA A N 1
ATOM 1643 C CA . ALA A 1 208 ? -5.619 36.410 -8.412 1.00 63.44 208 ALA A CA 1
ATOM 1644 C C . ALA A 1 208 ? -4.324 36.630 -7.611 1.00 63.44 208 ALA A C 1
ATOM 1646 O O . ALA A 1 208 ? -3.235 36.333 -8.097 1.00 63.44 208 ALA A O 1
ATOM 1647 N N . ILE A 1 209 ? -4.448 37.141 -6.384 1.00 76.56 209 ILE A N 1
ATOM 1648 C CA . ILE A 1 209 ? -3.298 37.382 -5.506 1.00 76.56 209 ILE A CA 1
ATOM 1649 C C . ILE A 1 209 ? -2.752 36.035 -5.011 1.00 76.56 209 ILE A C 1
ATOM 1651 O O . ILE A 1 209 ? -3.518 35.163 -4.584 1.00 76.56 209 ILE A O 1
ATOM 1655 N N . ASP A 1 210 ? -1.429 35.874 -5.053 1.00 78.00 210 ASP A N 1
ATOM 1656 C CA . ASP A 1 210 ? -0.731 34.698 -4.531 1.00 78.00 210 ASP A CA 1
ATOM 1657 C C . ASP A 1 210 ? -0.999 34.521 -3.015 1.00 78.00 210 ASP A C 1
ATOM 1659 O O . ASP A 1 210 ? -0.698 35.430 -2.231 1.00 78.00 210 ASP A O 1
ATOM 1663 N N . PRO A 1 211 ? -1.532 33.360 -2.573 1.00 81.94 211 PRO A N 1
ATOM 1664 C CA . PRO A 1 211 ? -1.705 33.020 -1.161 1.00 81.94 211 PRO A CA 1
ATOM 1665 C C . PRO A 1 211 ? -0.455 33.183 -0.276 1.00 81.94 211 PRO A C 1
ATOM 1667 O O . PRO A 1 211 ? -0.609 33.384 0.931 1.00 81.94 211 PRO A O 1
ATOM 1670 N N . SER A 1 212 ? 0.764 33.131 -0.830 1.00 83.19 212 SER A N 1
ATOM 1671 C CA . SER A 1 212 ? 2.009 33.312 -0.064 1.00 83.19 212 SER A CA 1
ATOM 1672 C C . SER A 1 212 ? 2.152 34.720 0.542 1.00 83.19 212 SER A C 1
ATOM 1674 O O . SER A 1 212 ? 2.719 34.881 1.627 1.00 83.19 212 SER A O 1
ATOM 1676 N N . LEU A 1 213 ? 1.584 35.735 -0.124 1.00 84.31 213 LEU A N 1
ATOM 1677 C CA . LEU A 1 213 ? 1.743 37.155 0.212 1.00 84.31 213 LEU A CA 1
ATOM 1678 C C . LEU A 1 213 ? 0.910 37.595 1.429 1.00 84.31 213 LEU A C 1
ATOM 1680 O O . LEU A 1 213 ? 1.089 38.702 1.946 1.00 84.31 213 LEU A O 1
ATOM 1684 N N . PHE A 1 214 ? 0.002 36.738 1.900 1.00 88.12 214 PHE A N 1
ATOM 1685 C CA . PHE A 1 214 ? -0.917 37.046 2.991 1.00 88.12 214 PHE A CA 1
ATOM 1686 C C . PHE A 1 214 ? -0.247 36.962 4.360 1.00 88.12 214 PHE A C 1
ATOM 1688 O O . PHE A 1 214 ? 0.571 36.084 4.656 1.00 88.12 214 PHE A O 1
ATOM 1695 N N . LYS A 1 215 ? -0.651 37.885 5.234 1.00 90.69 215 LYS A N 1
ATOM 1696 C CA . LYS A 1 215 ? -0.238 37.927 6.639 1.00 90.69 215 LYS A CA 1
ATOM 1697 C C . LYS A 1 215 ? -1.464 37.709 7.515 1.00 90.69 215 LYS A C 1
ATOM 1699 O O . LYS A 1 215 ? -2.532 38.249 7.246 1.00 90.69 215 LYS A O 1
ATOM 1704 N N . TYR A 1 216 ? -1.317 36.937 8.581 1.00 92.94 216 TYR A N 1
ATOM 1705 C CA . TYR A 1 216 ? -2.435 36.516 9.422 1.00 92.94 216 TYR A CA 1
ATOM 1706 C C . TYR A 1 216 ? -2.170 36.917 10.867 1.00 92.94 216 TYR A C 1
ATOM 1708 O O . TYR A 1 216 ? -1.087 36.663 11.394 1.00 92.94 216 TYR A O 1
ATOM 1716 N N . LYS A 1 217 ? -3.152 37.544 11.519 1.00 92.50 217 LYS A N 1
ATOM 1717 C CA . LYS A 1 217 ? -3.095 37.837 12.956 1.00 92.50 217 LYS A CA 1
ATOM 1718 C C . LYS A 1 217 ? -3.679 36.655 13.713 1.00 92.50 217 LYS A C 1
ATOM 1720 O O . LYS A 1 217 ? -4.814 36.262 13.449 1.00 92.50 217 LYS A O 1
ATOM 1725 N N . VAL A 1 218 ? -2.918 36.098 14.645 1.00 92.75 218 VAL A N 1
ATOM 1726 C CA . VAL A 1 218 ? -3.236 34.840 15.329 1.00 92.75 218 VAL A CA 1
ATOM 1727 C C . VAL A 1 218 ? -3.100 34.983 16.845 1.00 92.75 218 VAL A C 1
ATOM 1729 O O . VAL A 1 218 ? -2.260 35.747 17.319 1.00 92.75 218 VAL A O 1
ATOM 1732 N N . LYS A 1 219 ? -3.902 34.239 17.617 1.00 91.25 219 LYS A N 1
ATOM 1733 C CA . LYS A 1 219 ? -3.781 34.140 19.085 1.00 91.25 219 LYS A CA 1
ATOM 1734 C C . LYS A 1 219 ? -3.747 32.667 19.536 1.00 91.25 219 LYS A C 1
ATOM 1736 O O . LYS A 1 219 ? -4.542 31.886 19.012 1.00 91.25 219 LYS A O 1
ATOM 1741 N N . PRO A 1 220 ? -2.885 32.266 20.493 1.00 90.12 220 PRO A N 1
ATOM 1742 C CA . PRO A 1 220 ? -2.852 30.894 21.012 1.00 90.12 220 PRO A CA 1
ATOM 1743 C C . PRO A 1 220 ? -4.176 30.465 21.658 1.00 90.12 220 PRO A C 1
ATOM 1745 O O . PRO A 1 220 ? -4.762 31.219 22.431 1.00 90.12 220 PRO A O 1
ATOM 1748 N N . VAL A 1 221 ? -4.622 29.234 21.384 1.00 83.94 221 VAL A N 1
ATOM 1749 C CA . VAL A 1 221 ? -5.910 28.706 21.887 1.00 83.94 221 VAL A CA 1
ATOM 1750 C C . VAL A 1 221 ? -5.841 28.311 23.367 1.00 83.94 221 VAL A C 1
ATOM 1752 O O . VAL A 1 221 ? -6.813 28.466 24.094 1.00 83.94 221 VAL A O 1
ATOM 1755 N N . GLN A 1 222 ? -4.692 27.808 23.828 1.00 73.50 222 GLN A N 1
ATOM 1756 C CA . GLN A 1 222 ? -4.547 27.205 25.164 1.00 73.50 222 GLN A CA 1
ATOM 1757 C C . GLN A 1 222 ? -3.958 28.158 26.222 1.00 73.50 222 GLN A C 1
ATOM 1759 O O . GLN A 1 222 ? -3.778 27.767 27.373 1.00 73.50 222 GLN A O 1
ATOM 1764 N N . GLN A 1 223 ? -3.601 29.391 25.845 1.00 66.56 223 GLN A N 1
ATOM 1765 C CA . GLN A 1 223 ? -2.875 30.329 26.710 1.00 66.56 223 GLN A CA 1
ATOM 1766 C C . GLN A 1 223 ? -3.409 31.759 26.529 1.00 66.56 223 GLN A C 1
ATOM 1768 O O . GLN A 1 223 ? -2.805 32.593 25.856 1.00 66.56 223 GLN A O 1
ATOM 1773 N N . GLU A 1 224 ? -4.553 32.057 27.150 1.00 56.53 224 GLU A N 1
ATOM 1774 C CA . GLU A 1 224 ? -5.300 33.314 26.955 1.00 56.53 224 GLU A CA 1
ATOM 1775 C C . GLU A 1 224 ? -4.505 34.600 27.241 1.00 56.53 224 GLU A C 1
ATOM 1777 O O . GLU A 1 224 ? -4.858 35.660 26.719 1.00 56.53 224 GLU A O 1
ATOM 1782 N N . ARG A 1 225 ? -3.438 34.508 28.048 1.00 57.19 225 ARG A N 1
ATOM 1783 C CA . ARG A 1 225 ? -2.570 35.625 28.456 1.00 57.19 225 ARG A CA 1
ATOM 1784 C C . ARG A 1 225 ? -1.562 36.085 27.394 1.00 57.19 225 ARG A C 1
ATOM 1786 O O . ARG A 1 225 ? -0.898 37.087 27.625 1.00 57.19 225 ARG A O 1
ATOM 1793 N N . TYR A 1 226 ? -1.421 35.384 26.267 1.00 70.81 226 TYR A N 1
ATOM 1794 C CA . TYR A 1 226 ? -0.517 35.812 25.193 1.00 70.81 226 TYR A CA 1
ATOM 1795 C C . TYR A 1 226 ? -1.198 36.789 24.230 1.00 70.81 226 TYR A C 1
ATOM 1797 O O . TYR A 1 226 ? -2.361 36.619 23.853 1.00 70.81 226 TYR A O 1
ATOM 1805 N N . GLU A 1 227 ? -0.443 37.801 23.811 1.00 79.19 227 GLU A N 1
ATOM 1806 C CA . GLU A 1 227 ? -0.864 38.779 22.810 1.00 79.19 227 GLU A CA 1
ATOM 1807 C C . GLU A 1 227 ? -0.992 38.159 21.409 1.00 79.19 227 GLU A C 1
ATOM 1809 O O . GLU A 1 227 ? -0.443 37.095 21.109 1.00 79.19 227 GLU A O 1
ATOM 1814 N N . SER A 1 228 ? -1.739 38.829 20.527 1.00 89.25 228 SER A N 1
ATOM 1815 C CA . SER A 1 228 ? -1.922 38.375 19.147 1.00 89.25 228 SER A CA 1
ATOM 1816 C C . SER A 1 228 ? -0.729 38.751 18.265 1.00 89.25 228 SER A C 1
ATOM 1818 O O . SER A 1 228 ? -0.438 39.936 18.101 1.00 89.25 228 SER A O 1
ATOM 1820 N N . VAL A 1 229 ? -0.104 37.767 17.624 1.00 90.25 229 VAL A N 1
ATOM 1821 C CA . VAL A 1 229 ? 1.060 37.952 16.739 1.00 90.25 229 VAL A CA 1
ATOM 1822 C C . VAL A 1 229 ? 0.606 37.991 15.276 1.00 90.25 229 VAL A C 1
ATOM 1824 O O . VAL A 1 229 ? -0.396 37.373 14.925 1.00 90.25 229 VAL A O 1
ATOM 1827 N N . THR A 1 230 ? 1.318 38.713 14.403 1.00 92.12 230 THR A N 1
ATOM 1828 C CA . THR A 1 230 ? 1.120 38.624 12.942 1.00 92.12 230 THR A CA 1
ATOM 1829 C C . THR A 1 230 ? 2.198 37.727 12.327 1.00 92.12 230 THR A C 1
ATOM 1831 O O . THR A 1 230 ? 3.380 37.967 12.553 1.00 92.12 230 THR A O 1
ATOM 1834 N N . VAL A 1 231 ? 1.799 36.718 11.549 1.00 91.38 231 VAL A N 1
ATOM 1835 C CA . VAL A 1 231 ? 2.685 35.721 10.911 1.00 91.38 231 VAL A CA 1
ATOM 1836 C C . VAL A 1 231 ? 2.461 35.648 9.393 1.00 91.38 231 VAL A C 1
ATOM 1838 O O . VAL A 1 231 ? 1.412 36.071 8.899 1.00 91.38 231 VAL A O 1
ATOM 1841 N N . LYS A 1 232 ? 3.447 35.143 8.639 1.00 90.75 232 LYS A N 1
ATOM 1842 C CA . LYS A 1 232 ? 3.344 34.901 7.183 1.00 90.75 232 LYS A CA 1
ATOM 1843 C C . LYS A 1 232 ? 2.543 33.627 6.884 1.00 90.75 232 LYS A C 1
ATOM 1845 O O . LYS A 1 232 ? 2.551 32.710 7.700 1.00 90.75 232 LYS A O 1
ATOM 1850 N N . ALA A 1 233 ? 1.954 33.525 5.689 1.00 86.94 233 ALA A N 1
ATOM 1851 C CA . ALA A 1 233 ? 1.274 32.314 5.207 1.00 86.94 233 ALA A CA 1
ATOM 1852 C C . ALA A 1 233 ? 2.108 31.026 5.387 1.00 86.94 233 ALA A C 1
ATOM 1854 O O . ALA A 1 233 ? 1.615 30.050 5.941 1.00 86.94 233 ALA A O 1
ATOM 1855 N N . CYS A 1 234 ? 3.395 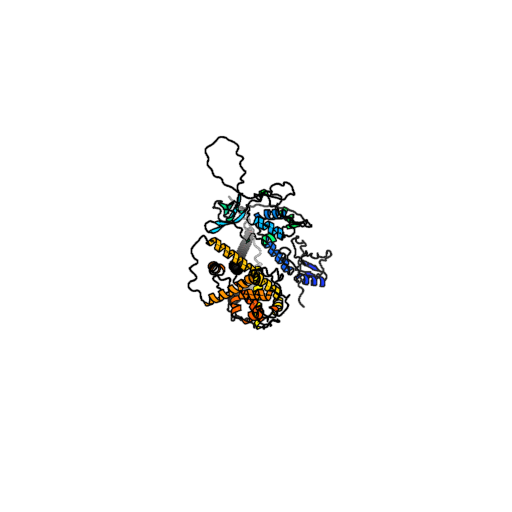31.054 5.018 1.00 86.69 234 CYS A N 1
ATOM 1856 C CA . CYS A 1 234 ? 4.318 29.914 5.127 1.00 86.69 234 CYS A CA 1
ATOM 1857 C C . CYS A 1 234 ? 4.642 29.457 6.565 1.00 86.69 234 CYS A C 1
ATOM 1859 O O . CYS A 1 234 ? 5.268 28.419 6.749 1.00 86.69 234 CYS A O 1
ATOM 1861 N N . GLN A 1 235 ? 4.229 30.207 7.592 1.00 88.38 235 GLN A N 1
ATOM 1862 C CA . GLN A 1 235 ? 4.387 29.820 9.001 1.00 88.38 235 GLN A CA 1
ATOM 1863 C C . GLN A 1 235 ? 3.139 29.119 9.560 1.00 88.38 235 GLN A C 1
ATOM 1865 O O . GLN A 1 235 ? 3.096 28.816 10.751 1.00 88.38 235 GLN A O 1
ATOM 1870 N N . ILE A 1 236 ? 2.108 28.903 8.737 1.00 91.12 236 ILE A N 1
ATOM 1871 C CA . ILE A 1 236 ? 0.800 28.386 9.141 1.00 91.12 236 ILE A CA 1
ATOM 1872 C C . ILE A 1 236 ? 0.515 27.093 8.384 1.00 91.12 236 ILE A C 1
ATOM 1874 O O . ILE A 1 236 ? 0.730 27.001 7.180 1.00 91.12 236 ILE A O 1
ATOM 1878 N N . SER A 1 237 ? -0.032 26.106 9.084 1.00 89.88 237 SER A N 1
ATOM 1879 C CA . SER A 1 237 ? -0.521 24.866 8.487 1.00 89.88 237 SER A CA 1
ATOM 1880 C C . SER A 1 237 ? -1.867 24.463 9.087 1.00 89.88 237 SER A C 1
ATOM 1882 O O . SER A 1 237 ? -2.183 24.767 10.243 1.00 89.88 237 SER A O 1
ATOM 1884 N N . ARG A 1 238 ? -2.686 23.761 8.299 1.00 89.44 238 ARG A N 1
ATOM 1885 C CA . ARG A 1 238 ? -3.843 23.037 8.835 1.00 89.44 238 ARG A CA 1
ATOM 1886 C C . ARG A 1 238 ? -3.362 21.733 9.446 1.00 89.44 238 ARG A C 1
ATOM 1888 O O . ARG A 1 238 ? -2.509 21.066 8.871 1.00 89.44 238 ARG A O 1
ATOM 1895 N N . LYS A 1 239 ? -3.969 21.315 10.558 1.00 81.62 239 LYS A N 1
ATOM 1896 C CA . LYS A 1 239 ? -3.798 19.938 11.029 1.00 81.62 239 LYS A CA 1
ATOM 1897 C C . LYS A 1 239 ? -4.484 18.994 10.021 1.00 81.62 239 LYS A C 1
ATOM 1899 O O . LYS A 1 239 ? -5.698 19.145 9.848 1.00 81.62 239 LYS A O 1
ATOM 1904 N N . PRO A 1 240 ? -3.785 18.029 9.386 1.00 75.81 240 PRO A N 1
ATOM 1905 C CA . PRO A 1 240 ? -4.357 17.224 8.295 1.00 75.81 240 PRO A CA 1
ATOM 1906 C C . PRO A 1 240 ? -5.648 16.483 8.677 1.00 75.81 240 PRO A C 1
ATOM 1908 O O . PRO A 1 240 ? -6.592 16.396 7.895 1.00 75.81 240 PRO A O 1
ATOM 1911 N N . THR A 1 241 ? -5.755 16.043 9.934 1.00 76.56 241 THR A N 1
ATOM 1912 C CA . THR A 1 241 ? -6.947 15.360 10.465 1.00 76.56 241 THR A CA 1
ATOM 1913 C C . THR A 1 241 ? -8.209 16.234 10.519 1.00 76.56 241 THR A C 1
ATOM 1915 O O . THR A 1 241 ? -9.316 15.703 10.629 1.00 76.56 241 THR A O 1
ATOM 1918 N N . LEU A 1 242 ? -8.085 17.565 10.419 1.00 77.44 242 LEU A N 1
ATOM 1919 C CA . LEU A 1 242 ? -9.218 18.496 10.401 1.00 77.44 242 LEU A CA 1
ATOM 1920 C C . LEU A 1 242 ? -9.709 18.796 8.980 1.00 77.44 242 LEU A C 1
ATOM 1922 O O . LEU A 1 242 ? -10.923 18.860 8.774 1.00 77.44 242 LEU A O 1
ATOM 1926 N N . PHE A 1 243 ? -8.814 18.905 7.997 1.00 84.88 243 PHE A N 1
ATOM 1927 C CA . PHE A 1 243 ? -9.137 19.207 6.600 1.00 84.88 243 PHE A CA 1
ATOM 1928 C C . PHE A 1 243 ? -8.179 18.459 5.664 1.00 84.88 243 PHE A C 1
ATOM 1930 O O . PHE A 1 243 ? -6.981 18.724 5.669 1.00 84.88 243 PHE A O 1
ATOM 1937 N N . SER A 1 244 ? -8.734 17.549 4.862 1.00 87.62 244 SER A N 1
ATOM 1938 C CA . SER A 1 244 ? -8.040 16.777 3.825 1.00 87.62 244 SER A CA 1
ATOM 1939 C C . SER A 1 244 ? -8.923 16.679 2.575 1.00 87.62 244 SER A C 1
ATOM 1941 O O . SER A 1 244 ? -10.135 16.935 2.653 1.00 87.62 244 SER A O 1
ATOM 1943 N N . ARG A 1 245 ? -8.353 16.270 1.435 1.00 87.75 245 ARG A N 1
ATOM 1944 C CA . ARG A 1 245 ? -9.077 16.080 0.164 1.00 87.75 245 ARG A CA 1
ATOM 1945 C C . ARG A 1 245 ? -10.229 15.078 0.326 1.00 87.75 245 ARG A C 1
ATOM 1947 O O . ARG A 1 245 ? -11.327 15.332 -0.154 1.00 87.75 245 ARG A O 1
ATOM 1954 N N . GLU A 1 246 ? -10.060 14.015 1.107 1.00 86.00 246 GLU A N 1
ATOM 1955 C CA . GLU A 1 246 ? -11.071 12.976 1.379 1.00 86.00 246 GLU A CA 1
ATOM 1956 C C . GLU A 1 246 ? -12.200 13.532 2.246 1.00 86.00 246 GLU A C 1
ATOM 1958 O O . GLU A 1 246 ? -13.377 13.319 1.951 1.00 86.00 246 GLU A O 1
ATOM 1963 N N . ARG A 1 247 ? -11.856 14.281 3.305 1.00 88.81 247 ARG A N 1
ATOM 1964 C CA . ARG A 1 247 ? -12.834 14.928 4.193 1.00 88.81 247 ARG A CA 1
ATOM 1965 C C . ARG A 1 247 ? -13.651 15.977 3.443 1.00 88.81 247 ARG A C 1
ATOM 1967 O O . ARG A 1 247 ? -14.865 16.045 3.633 1.00 88.81 247 ARG A O 1
ATOM 1974 N N . LEU A 1 248 ? -13.015 16.733 2.547 1.00 90.75 248 LEU A N 1
ATOM 1975 C CA . LEU A 1 248 ? -13.673 17.667 1.635 1.00 90.75 248 LEU A CA 1
ATOM 1976 C C . LEU A 1 248 ? -14.576 16.932 0.627 1.00 90.75 248 LEU A C 1
ATOM 1978 O O . LEU A 1 248 ? -15.747 17.283 0.504 1.00 90.75 248 LEU A O 1
ATOM 1982 N N . LYS A 1 249 ? -14.094 15.863 -0.019 1.00 90.38 249 LYS A N 1
ATOM 1983 C CA . LYS A 1 249 ? -14.852 15.006 -0.957 1.00 90.38 249 LYS A CA 1
ATOM 1984 C C . LYS A 1 249 ? -16.103 14.425 -0.287 1.00 90.38 249 LYS A C 1
ATOM 1986 O O . LYS A 1 249 ? -17.185 14.440 -0.873 1.00 90.38 249 LYS A O 1
ATOM 1991 N N . LEU A 1 250 ? -15.988 13.983 0.967 1.00 88.50 250 LEU A N 1
ATOM 1992 C CA . LEU A 1 250 ? -17.092 13.453 1.776 1.00 88.50 250 LEU A CA 1
ATOM 1993 C C . LEU A 1 250 ? -18.082 14.556 2.199 1.00 88.50 250 LEU A C 1
ATOM 1995 O O . LEU A 1 250 ? -19.296 14.377 2.073 1.00 88.50 250 LEU A O 1
ATOM 1999 N N . PHE A 1 251 ? -17.582 15.718 2.636 1.00 91.38 251 PHE A N 1
ATOM 2000 C CA . PHE A 1 251 ? -18.397 16.898 2.946 1.00 91.38 251 PHE A CA 1
ATOM 2001 C C . PHE A 1 251 ? -19.190 17.374 1.717 1.00 91.38 251 PHE A C 1
ATOM 2003 O O . PHE A 1 251 ? -20.397 17.605 1.804 1.00 91.38 251 PHE A O 1
ATOM 2010 N N . LEU A 1 252 ? -18.547 17.443 0.549 1.00 90.81 252 LEU A N 1
ATOM 2011 C CA . LEU A 1 252 ? -19.180 17.805 -0.717 1.00 90.81 252 LEU A CA 1
ATOM 2012 C C . LEU A 1 252 ? -20.217 16.759 -1.158 1.00 90.81 252 LEU A C 1
ATOM 2014 O O . LEU A 1 252 ? -21.298 17.156 -1.589 1.00 90.81 252 LEU A O 1
ATOM 2018 N N . LYS A 1 253 ? -19.985 15.448 -0.962 1.00 87.44 253 LYS A N 1
ATOM 2019 C CA . LYS A 1 253 ? -21.019 14.408 -1.188 1.00 87.44 253 LYS A CA 1
ATOM 2020 C C . LYS A 1 253 ? -22.245 14.632 -0.297 1.00 87.44 253 LYS A C 1
ATOM 2022 O O . LYS A 1 253 ? -23.388 14.544 -0.758 1.00 87.44 253 LYS A O 1
ATOM 2027 N N . LEU A 1 254 ? -22.032 14.987 0.972 1.00 87.25 254 LEU A N 1
ATOM 2028 C CA . LEU A 1 254 ? -23.128 15.277 1.896 1.00 87.25 254 LEU A CA 1
ATOM 2029 C C . LEU A 1 254 ? -23.868 16.576 1.534 1.00 87.25 254 LEU A C 1
ATOM 2031 O O . LEU A 1 254 ? -25.101 16.593 1.574 1.00 87.25 254 LEU A O 1
ATOM 2035 N N . HIS A 1 255 ? -23.163 17.631 1.116 1.00 88.94 255 HIS A N 1
ATOM 2036 C CA . HIS A 1 255 ? -23.726 18.981 1.011 1.00 88.94 255 HIS A CA 1
ATOM 2037 C C . HIS A 1 255 ? -23.975 19.538 -0.396 1.00 88.94 255 HIS A C 1
ATOM 2039 O O . HIS A 1 255 ? -24.714 20.519 -0.476 1.00 88.94 255 HIS A O 1
ATOM 2045 N N . CYS A 1 256 ? -23.477 18.922 -1.473 1.00 89.56 256 CYS A N 1
ATOM 2046 C CA . CYS A 1 256 ? -23.774 19.282 -2.871 1.00 89.56 256 CYS A CA 1
ATOM 2047 C C . CYS A 1 256 ? -24.689 18.256 -3.561 1.00 89.56 256 CYS A C 1
ATOM 2049 O O . CYS A 1 256 ? -24.857 17.137 -3.079 1.00 89.56 256 CYS A O 1
ATOM 2051 N N . GLU A 1 257 ? -25.331 18.642 -4.658 1.00 85.12 257 GLU A N 1
ATOM 2052 C CA . GLU A 1 257 ? -26.160 17.788 -5.509 1.00 85.12 257 GLU A CA 1
ATOM 2053 C C . GLU A 1 257 ? -26.042 18.180 -6.983 1.00 85.12 257 GLU A C 1
ATOM 2055 O O . GLU A 1 257 ? -25.714 19.320 -7.311 1.00 85.12 257 GLU A O 1
ATOM 2060 N N . LEU A 1 258 ? -26.355 17.234 -7.868 1.00 82.44 258 LEU A N 1
ATOM 2061 C CA . LEU A 1 258 ? -26.414 17.454 -9.306 1.00 82.44 258 LEU A CA 1
ATOM 2062 C C . LEU A 1 258 ? -27.642 18.328 -9.640 1.00 82.44 258 LEU A C 1
ATOM 2064 O O . LEU A 1 258 ? -28.782 17.879 -9.511 1.00 82.44 258 LEU A O 1
ATOM 2068 N N . HIS A 1 259 ? -27.438 19.584 -10.044 1.00 76.50 259 HIS A N 1
ATOM 2069 C CA . HIS A 1 259 ? -28.527 20.511 -10.368 1.00 76.50 259 HIS A CA 1
ATOM 2070 C C . HIS A 1 259 ? -28.276 21.235 -11.688 1.00 76.50 259 HIS A C 1
ATOM 2072 O O . HIS A 1 259 ? -27.301 21.971 -11.835 1.00 76.50 259 HIS A O 1
ATOM 2078 N N . ASN A 1 260 ? -29.170 21.012 -12.658 1.00 76.44 260 ASN A N 1
ATOM 2079 C CA . ASN A 1 260 ? -28.886 21.234 -14.081 1.00 76.44 260 ASN A CA 1
ATOM 2080 C C . ASN A 1 260 ? -27.484 20.701 -14.419 1.00 76.44 260 ASN A C 1
ATOM 2082 O O . ASN A 1 260 ? -26.666 21.388 -15.018 1.00 76.44 260 ASN A O 1
ATOM 2086 N N . GLY A 1 261 ? -27.192 19.510 -13.884 1.00 75.31 261 GLY A N 1
ATOM 2087 C CA . GLY A 1 261 ? -25.960 18.764 -14.069 1.00 75.31 261 GLY A CA 1
ATOM 2088 C C . GLY A 1 261 ? -24.727 19.284 -13.351 1.00 75.31 261 GLY A C 1
ATOM 2089 O O . GLY A 1 261 ? -23.764 18.548 -13.177 1.00 75.31 261 GLY A O 1
ATOM 2090 N N . VAL A 1 262 ? -24.720 20.558 -12.970 1.00 83.88 262 VAL A N 1
ATOM 2091 C CA . VAL A 1 262 ? -23.595 21.151 -12.264 1.00 83.88 262 VAL A CA 1
ATOM 2092 C C . VAL A 1 262 ? -23.720 20.717 -10.816 1.00 83.88 262 VAL A C 1
ATOM 2094 O O . VAL A 1 262 ? -24.813 20.753 -10.244 1.00 83.88 262 VAL A O 1
ATOM 2097 N N . GLN A 1 263 ? -22.616 20.317 -10.201 1.00 87.62 263 GLN A N 1
ATOM 2098 C CA . GLN A 1 263 ? -22.597 20.088 -8.762 1.00 87.62 263 GLN A CA 1
ATOM 2099 C C . GLN A 1 263 ? -22.818 21.429 -8.058 1.00 87.62 263 GLN A C 1
ATOM 2101 O O . GLN A 1 263 ? -22.001 22.341 -8.158 1.00 87.62 263 GLN A O 1
ATOM 2106 N N . ARG A 1 264 ? -23.948 21.576 -7.366 1.00 87.31 264 ARG A N 1
ATOM 2107 C CA . ARG A 1 264 ? -24.310 22.795 -6.633 1.00 87.31 264 ARG A CA 1
ATOM 2108 C C . ARG A 1 264 ? -24.563 22.475 -5.163 1.00 87.31 264 ARG A C 1
ATOM 2110 O O . ARG A 1 264 ? -25.104 21.411 -4.865 1.00 87.31 264 ARG A O 1
ATOM 2117 N N . PRO A 1 265 ? -24.246 23.384 -4.227 1.00 89.44 265 PRO A N 1
ATOM 2118 C CA . PRO A 1 265 ? -24.666 23.266 -2.837 1.00 89.44 265 PRO A CA 1
ATOM 2119 C C . PRO A 1 265 ? -26.173 23.006 -2.733 1.00 89.44 265 PRO A C 1
ATOM 2121 O O . PRO A 1 265 ? -26.984 23.751 -3.285 1.00 89.44 265 PRO A O 1
ATOM 2124 N N . LYS A 1 266 ? -26.552 21.952 -2.002 1.00 89.81 266 LYS A N 1
ATOM 2125 C CA . LYS A 1 266 ? -27.951 21.591 -1.751 1.00 89.81 266 LYS A CA 1
ATOM 2126 C C . LYS A 1 266 ? -28.675 22.795 -1.152 1.00 89.81 266 LYS A C 1
ATOM 2128 O O . LYS A 1 266 ? -28.173 23.386 -0.197 1.00 89.81 266 LYS A O 1
ATOM 2133 N N . ALA A 1 267 ? -29.880 23.116 -1.623 1.00 83.31 267 ALA A N 1
ATOM 2134 C CA . ALA A 1 267 ? -30.635 24.280 -1.129 1.00 83.31 267 ALA A CA 1
ATOM 2135 C C . ALA A 1 267 ? -30.836 24.268 0.406 1.00 83.31 267 ALA A C 1
ATOM 2137 O O . ALA A 1 267 ? -30.800 25.307 1.060 1.00 83.31 267 ALA A O 1
ATOM 2138 N N . THR A 1 268 ? -30.963 23.079 1.003 1.00 83.38 268 THR A N 1
ATOM 2139 C CA . THR A 1 268 ? -30.993 22.886 2.462 1.00 83.38 268 THR A CA 1
ATOM 2140 C C . THR A 1 268 ? -29.670 23.237 3.152 1.00 83.38 268 THR A C 1
ATOM 2142 O O . THR A 1 268 ? -29.702 23.799 4.242 1.00 83.38 268 THR A O 1
ATOM 2145 N N . SER A 1 269 ? -28.517 22.965 2.530 1.00 85.62 269 SER A N 1
ATOM 2146 C CA . SER A 1 269 ? -27.194 23.405 3.003 1.00 85.62 269 SER A CA 1
ATOM 2147 C C . SER A 1 269 ? -27.025 24.921 2.865 1.00 85.62 269 SER A C 1
ATOM 2149 O O . SER A 1 269 ? -26.548 25.558 3.797 1.00 85.62 269 SER A O 1
ATOM 2151 N N . VAL A 1 270 ? -27.449 25.501 1.734 1.00 84.38 270 VAL A N 1
ATOM 2152 C CA . VAL A 1 270 ? -27.379 26.952 1.468 1.00 84.38 270 VAL A CA 1
ATOM 2153 C C . VAL A 1 270 ? -28.121 27.743 2.544 1.00 84.38 270 VAL A C 1
ATOM 2155 O O . VAL A 1 270 ? -27.561 28.686 3.097 1.00 84.38 270 VAL A O 1
ATOM 2158 N N . ILE A 1 271 ? -29.342 27.315 2.884 1.00 82.06 271 ILE A N 1
ATOM 2159 C CA . ILE A 1 271 ? -30.150 27.919 3.952 1.00 82.06 271 ILE A CA 1
ATOM 2160 C C . ILE A 1 271 ? -29.522 27.651 5.328 1.00 82.06 271 ILE A C 1
ATOM 2162 O O . ILE A 1 271 ? -29.332 28.589 6.097 1.00 82.06 271 ILE A O 1
ATOM 2166 N N . LYS A 1 272 ? -29.152 26.396 5.639 1.00 85.62 272 LYS A N 1
ATOM 2167 C CA . LYS A 1 272 ? -28.573 26.021 6.946 1.00 85.62 272 LYS A CA 1
ATOM 2168 C C . LYS A 1 272 ? -27.311 26.821 7.286 1.00 85.62 272 LYS A C 1
ATOM 2170 O O . LYS A 1 272 ? -27.123 27.179 8.443 1.00 85.62 272 LYS A O 1
ATOM 2175 N N . TYR A 1 273 ? -26.458 27.072 6.296 1.00 84.69 273 TYR A N 1
ATOM 2176 C CA . TYR A 1 273 ? -25.161 27.730 6.470 1.00 84.69 273 TYR A CA 1
ATOM 2177 C C . TYR A 1 273 ? -25.120 29.164 5.922 1.00 84.69 273 TYR A C 1
ATOM 2179 O O . TYR A 1 273 ? -24.035 29.715 5.751 1.00 84.69 273 TYR A O 1
ATOM 2187 N N . LYS A 1 274 ? -26.289 29.773 5.655 1.00 83.50 274 LYS A N 1
ATOM 2188 C CA . LYS A 1 274 ? -26.439 31.192 5.275 1.00 83.50 274 LYS A CA 1
ATOM 2189 C C . LYS A 1 274 ? -25.540 31.626 4.100 1.00 83.50 274 LYS A C 1
ATOM 2191 O O . LYS A 1 274 ? -25.079 32.761 4.039 1.00 83.50 274 LYS A O 1
ATOM 2196 N N . VAL A 1 275 ? -25.297 30.727 3.140 1.00 78.62 275 VAL A N 1
ATOM 2197 C CA . VAL A 1 275 ? -24.262 30.898 2.091 1.00 78.62 275 VAL A CA 1
ATOM 2198 C C . VAL A 1 275 ? -24.557 32.084 1.154 1.00 78.62 275 VAL A C 1
ATOM 2200 O O . VAL A 1 275 ? -23.641 32.633 0.553 1.00 78.62 275 VAL A O 1
ATOM 2203 N N . CYS A 1 276 ? -25.821 32.509 1.060 1.00 60.41 276 CYS A N 1
ATOM 2204 C CA . CYS A 1 276 ? -26.253 33.669 0.271 1.00 60.41 276 CYS A CA 1
ATOM 2205 C C . CYS A 1 276 ? -26.398 34.975 1.077 1.00 60.41 276 CYS A C 1
ATOM 2207 O O . CYS A 1 276 ? -26.753 35.988 0.486 1.00 60.41 276 CYS A O 1
ATOM 2209 N N . GLU A 1 277 ? -26.157 34.974 2.393 1.00 65.38 277 GLU A N 1
ATOM 2210 C CA . GLU A 1 277 ? -26.221 36.195 3.220 1.00 65.38 277 GLU A CA 1
ATOM 2211 C C . GLU A 1 277 ? -24.897 36.975 3.246 1.00 65.38 277 GLU A C 1
ATOM 2213 O O . GLU A 1 277 ? -24.863 38.074 3.788 1.00 65.38 277 GLU A O 1
ATOM 2218 N N . LYS A 1 278 ? -23.820 36.413 2.677 1.00 59.53 278 LYS A N 1
ATOM 2219 C CA . LYS A 1 278 ? -22.472 36.995 2.678 1.00 59.53 278 LYS A CA 1
ATOM 2220 C C . LYS A 1 278 ? -21.984 37.293 1.265 1.00 59.53 278 LYS A C 1
ATOM 2222 O O . LYS A 1 278 ? -22.058 36.434 0.380 1.00 59.53 278 LYS A O 1
ATOM 2227 N N . SER A 1 279 ? -21.422 38.479 1.061 1.00 59.97 279 SER A N 1
ATOM 2228 C CA . SER A 1 279 ? -20.640 38.815 -0.127 1.00 59.97 279 SER A CA 1
ATOM 2229 C C . SER A 1 279 ? -19.362 37.973 -0.205 1.00 59.97 279 SER A C 1
ATOM 2231 O O . SER A 1 279 ? -18.826 37.522 0.807 1.00 59.97 279 SER A O 1
ATOM 2233 N N . PHE A 1 280 ? -18.817 37.798 -1.413 1.00 64.50 280 PHE A N 1
ATOM 2234 C CA . PHE A 1 280 ? -17.521 37.129 -1.587 1.00 64.50 280 PHE A CA 1
ATOM 2235 C C . PHE A 1 280 ? -16.417 37.846 -0.793 1.00 64.50 280 PHE A C 1
ATOM 2237 O O . PHE A 1 280 ? -15.636 37.194 -0.106 1.00 64.50 280 PHE A O 1
ATOM 2244 N N . SER A 1 281 ? -16.436 39.181 -0.811 1.00 59.50 281 SER A N 1
ATOM 2245 C CA . SER A 1 281 ? -15.466 40.056 -0.142 1.00 59.50 281 SER A CA 1
ATOM 2246 C C . SER A 1 281 ? -15.493 39.994 1.394 1.00 59.50 281 SER A C 1
ATOM 2248 O O . SER A 1 281 ? -14.595 40.523 2.038 1.00 59.50 281 SER A O 1
ATOM 2250 N N . GLU A 1 282 ? -16.504 39.358 1.999 1.00 63.28 282 GLU A N 1
ATOM 2251 C CA . GLU A 1 282 ? -16.567 39.110 3.451 1.00 63.28 282 GLU A CA 1
ATOM 2252 C C . GLU A 1 282 ? -15.871 37.803 3.859 1.00 63.28 282 GLU A C 1
ATOM 2254 O O . GLU A 1 282 ? -15.512 37.623 5.022 1.00 63.28 282 GLU A O 1
ATOM 2259 N N . ALA A 1 283 ? -15.719 36.866 2.918 1.00 63.91 283 ALA A N 1
ATOM 2260 C CA . ALA A 1 283 ? -15.095 35.563 3.143 1.00 63.91 283 ALA A CA 1
ATOM 2261 C C . ALA A 1 283 ? -13.697 35.462 2.510 1.00 63.91 283 ALA A C 1
ATOM 2263 O O . ALA A 1 283 ? -12.882 34.662 2.964 1.00 63.91 283 ALA A O 1
ATOM 2264 N N . PHE A 1 284 ? -13.414 36.269 1.485 1.00 75.06 284 PHE A N 1
ATOM 2265 C CA . PHE A 1 284 ? -12.159 36.280 0.741 1.00 75.06 284 PHE A CA 1
ATOM 2266 C C . PHE A 1 284 ? -11.728 37.738 0.489 1.00 75.06 284 PHE A C 1
ATOM 2268 O O . PHE A 1 284 ? -12.534 38.512 -0.018 1.00 75.06 284 PHE A O 1
ATOM 2275 N N . PRO A 1 285 ? -10.477 38.133 0.791 1.00 65.25 285 PRO A N 1
ATOM 2276 C CA . PRO A 1 285 ? -10.006 39.517 0.627 1.00 65.25 285 PRO A CA 1
ATOM 2277 C C . PRO A 1 285 ? -9.745 39.951 -0.834 1.00 65.25 285 PRO A C 1
ATOM 2279 O O . PRO A 1 285 ? -9.325 41.086 -1.068 1.00 65.25 285 PRO A O 1
ATOM 2282 N N . ASP A 1 286 ? -9.996 39.069 -1.807 1.00 69.44 286 ASP A N 1
ATOM 2283 C CA . ASP A 1 286 ? -9.528 39.180 -3.193 1.00 69.44 286 ASP A CA 1
ATOM 2284 C C . ASP A 1 286 ? -10.674 39.140 -4.214 1.00 69.44 286 ASP A C 1
ATOM 2286 O O . ASP A 1 286 ? -11.829 38.857 -3.886 1.00 69.44 286 ASP A O 1
ATOM 2290 N N . ASP A 1 287 ? -10.330 39.343 -5.487 1.00 67.56 287 ASP A N 1
ATOM 2291 C CA . ASP A 1 287 ? -11.218 39.061 -6.612 1.00 67.56 287 ASP A CA 1
ATOM 2292 C C . ASP A 1 287 ? -11.475 37.546 -6.791 1.00 67.56 287 ASP A C 1
ATOM 2294 O O . ASP A 1 287 ? -10.638 36.705 -6.441 1.00 67.56 287 ASP A O 1
ATOM 2298 N N . PRO A 1 288 ? -12.652 37.157 -7.315 1.00 64.25 288 PRO A N 1
ATOM 2299 C CA . PRO A 1 288 ? -13.097 35.768 -7.292 1.00 64.25 288 PRO A CA 1
ATOM 2300 C C . PRO A 1 288 ? -12.478 34.866 -8.374 1.00 64.25 288 PRO A C 1
ATOM 2302 O O . PRO A 1 288 ? -12.349 35.287 -9.525 1.00 64.25 288 PRO A O 1
ATOM 2305 N N . PRO A 1 289 ? -12.203 33.582 -8.059 1.00 69.00 289 PRO A N 1
ATOM 2306 C CA . PRO A 1 289 ? -11.653 32.628 -9.018 1.00 69.00 289 PRO A CA 1
ATOM 2307 C C . PRO A 1 289 ? -12.627 32.319 -10.164 1.00 69.00 289 PRO A C 1
ATOM 2309 O O . PRO A 1 289 ? -13.831 32.123 -9.960 1.00 69.00 289 PRO A O 1
ATOM 2312 N N . ALA A 1 290 ? -12.077 32.225 -11.376 1.00 62.31 290 ALA A N 1
ATOM 2313 C CA . ALA A 1 290 ? -12.795 31.884 -12.598 1.00 62.31 290 ALA A CA 1
ATOM 2314 C C . ALA A 1 290 ? -12.605 30.396 -12.948 1.00 62.31 290 ALA A C 1
ATOM 2316 O O . ALA A 1 290 ? -11.704 30.035 -13.700 1.00 62.31 290 ALA A O 1
ATOM 2317 N N . PHE A 1 291 ? -13.461 29.530 -12.401 1.00 69.19 291 PHE A N 1
ATOM 2318 C CA . PHE A 1 291 ? -13.440 28.092 -12.691 1.00 69.19 291 PHE A CA 1
ATOM 2319 C C . PHE A 1 291 ? -13.915 27.777 -14.123 1.00 69.19 291 PHE A C 1
ATOM 2321 O O . PHE A 1 291 ? -14.903 28.346 -14.600 1.00 69.19 291 PHE A O 1
ATOM 2328 N N . ALA A 1 292 ? -13.243 26.829 -14.784 1.00 51.88 292 ALA A N 1
ATOM 2329 C CA . ALA A 1 292 ? -13.629 26.311 -16.098 1.00 51.88 292 ALA A CA 1
ATOM 2330 C C . ALA A 1 292 ? -14.978 25.560 -16.055 1.00 51.88 292 ALA A C 1
ATOM 2332 O O . ALA A 1 292 ? -15.429 25.124 -14.993 1.00 51.88 292 ALA A O 1
ATOM 2333 N N . SER A 1 293 ? -15.642 25.416 -17.210 1.00 41.47 293 SER A N 1
ATOM 2334 C CA . SER A 1 293 ? -17.022 24.914 -17.289 1.00 41.47 293 SER A CA 1
ATOM 2335 C C . SER A 1 293 ? -17.217 23.685 -18.169 1.00 41.47 293 SER A C 1
ATOM 2337 O O . SER A 1 293 ? -16.962 23.755 -19.369 1.00 41.47 293 SER A O 1
ATOM 2339 N N . SER A 1 294 ? -17.795 22.625 -17.598 1.00 38.88 294 SER A N 1
ATOM 2340 C CA . SER A 1 294 ? -18.355 21.469 -18.308 1.00 38.88 294 SER A CA 1
ATOM 2341 C C . SER A 1 294 ? -19.899 21.522 -18.321 1.00 38.88 294 SER A C 1
ATOM 2343 O O . SER A 1 294 ? -20.528 21.972 -17.362 1.00 38.88 294 SER A O 1
ATOM 2345 N N . LEU A 1 295 ? -20.520 21.129 -19.445 1.00 30.97 295 LEU A N 1
ATOM 2346 C CA . LEU A 1 295 ? -21.966 21.262 -19.730 1.00 30.97 295 LEU A CA 1
ATOM 2347 C C . LEU A 1 295 ? -22.789 20.028 -19.279 1.00 30.97 295 LEU A C 1
ATOM 2349 O O . LEU A 1 295 ? -22.427 18.923 -19.679 1.00 30.97 295 LEU A O 1
ATOM 2353 N N . PRO A 1 296 ? -23.872 20.174 -18.473 1.00 34.19 296 PRO A N 1
ATOM 2354 C CA . PRO A 1 296 ? -24.584 18.987 -17.936 1.00 34.19 296 PRO A CA 1
ATOM 2355 C C . PRO A 1 296 ? -26.133 19.137 -17.661 1.00 34.19 296 PRO A C 1
ATOM 2357 O O . PRO A 1 296 ? -26.718 20.187 -17.918 1.00 34.19 296 PRO A O 1
ATOM 2360 N N . THR A 1 297 ? -26.834 18.092 -17.149 1.00 26.02 297 THR A N 1
ATOM 2361 C CA . THR A 1 297 ? -28.334 17.953 -17.090 1.00 26.02 297 THR A CA 1
ATOM 2362 C C . THR A 1 297 ? -29.023 17.649 -15.692 1.00 26.02 297 THR A C 1
ATOM 2364 O O . THR A 1 297 ? -28.356 17.168 -14.783 1.00 26.02 297 THR A O 1
ATOM 2367 N N . PRO A 1 298 ? -30.333 17.978 -15.443 1.00 29.83 298 PRO A N 1
ATOM 2368 C CA . PRO A 1 298 ? -31.006 18.265 -14.106 1.00 29.83 298 PRO A CA 1
ATOM 2369 C C . PRO A 1 298 ? -31.467 17.078 -13.172 1.00 29.83 298 PRO A C 1
ATOM 2371 O O . PRO A 1 298 ? -31.265 15.948 -13.587 1.00 29.83 298 PRO A O 1
ATOM 2374 N N . GLN A 1 299 ? -32.129 17.141 -11.964 1.00 29.83 299 GLN A N 1
ATOM 2375 C CA . GLN A 1 299 ? -32.626 18.120 -10.908 1.00 29.83 299 GLN A CA 1
ATOM 2376 C C . GLN A 1 299 ? -33.187 17.339 -9.626 1.00 29.83 299 GLN A C 1
ATOM 2378 O O . GLN A 1 299 ? -33.013 16.128 -9.643 1.00 29.83 299 GLN A O 1
ATOM 2383 N N . ARG A 1 300 ? -33.875 17.757 -8.501 1.00 25.39 300 ARG A N 1
ATOM 2384 C CA . ARG A 1 300 ? -34.353 18.980 -7.725 1.00 25.39 300 ARG A CA 1
ATOM 2385 C C . ARG A 1 300 ? -34.809 18.608 -6.243 1.00 25.39 300 ARG A C 1
ATOM 2387 O O . ARG A 1 300 ? -35.095 17.443 -6.009 1.00 25.39 300 ARG A O 1
ATOM 2394 N N . LYS A 1 301 ? -34.968 19.562 -5.273 1.00 26.27 301 LYS A N 1
ATOM 2395 C CA . LYS A 1 301 ? -35.595 19.505 -3.873 1.00 26.27 301 LYS A CA 1
ATOM 2396 C C . LYS A 1 301 ? -36.115 20.929 -3.419 1.00 26.27 301 LYS A C 1
ATOM 2398 O O . LYS A 1 301 ? -36.032 21.760 -4.330 1.00 26.27 301 LYS A O 1
ATOM 2403 N N . PRO A 1 302 ? -36.579 21.354 -2.173 1.00 48.56 302 PRO A N 1
ATOM 2404 C CA . PRO A 1 302 ? -36.751 20.833 -0.755 1.00 48.56 302 PRO A CA 1
ATOM 2405 C C . PRO A 1 302 ? -38.242 20.986 -0.217 1.00 48.56 302 PRO A C 1
ATOM 2407 O O . PRO A 1 302 ? -39.065 20.598 -1.043 1.00 48.56 302 PRO A O 1
ATOM 2410 N N . PRO A 1 303 ? -38.731 21.545 0.965 1.00 37.69 303 PRO A N 1
ATOM 2411 C CA . PRO A 1 303 ? -38.276 21.928 2.365 1.00 37.69 303 PRO A CA 1
ATOM 2412 C C . PRO A 1 303 ? -39.296 21.651 3.576 1.00 37.69 303 PRO A C 1
ATOM 2414 O O . PRO A 1 303 ? -40.202 20.847 3.400 1.00 37.69 303 PRO A O 1
ATOM 2417 N N . LYS A 1 304 ? -39.215 22.386 4.742 1.00 29.77 304 LYS A N 1
ATOM 2418 C CA . LYS A 1 304 ? -40.146 22.557 5.955 1.00 29.77 304 LYS A CA 1
ATOM 2419 C C . LYS A 1 304 ? -39.897 21.670 7.235 1.00 29.77 304 LYS A C 1
ATOM 2421 O O . LYS A 1 304 ? -39.105 20.748 7.112 1.00 29.77 304 LYS A O 1
ATOM 2426 N N . SER A 1 305 ? -40.535 21.795 8.445 1.00 28.50 305 SER A N 1
ATOM 2427 C CA . SER A 1 305 ? -40.840 22.878 9.480 1.00 28.50 305 SER A CA 1
ATOM 2428 C C . SER A 1 305 ? -41.591 22.259 10.747 1.00 28.50 305 SER A C 1
ATOM 2430 O O . SER A 1 305 ? -41.986 21.116 10.571 1.00 28.50 305 SER A O 1
ATOM 2432 N N . ARG A 1 306 ? -41.927 22.785 11.978 1.00 28.92 306 ARG A N 1
ATOM 2433 C CA . ARG A 1 306 ? -41.841 24.075 12.771 1.00 28.92 306 ARG A CA 1
ATOM 2434 C C . ARG A 1 306 ? -42.313 23.949 14.300 1.00 28.92 306 ARG A C 1
ATOM 2436 O O . ARG A 1 306 ? -43.375 23.382 14.497 1.00 28.92 306 ARG A O 1
ATOM 2443 N N . VAL A 1 307 ? -41.667 24.611 15.308 1.00 27.22 307 VAL A N 1
ATOM 2444 C CA . VAL A 1 307 ? -42.114 25.032 16.724 1.00 27.22 307 VAL A CA 1
ATOM 2445 C C . VAL A 1 307 ? -42.675 23.964 17.752 1.00 27.22 307 VAL A C 1
ATOM 2447 O O . VAL A 1 307 ? -42.568 22.798 17.406 1.00 27.22 307 VAL A O 1
ATOM 2450 N N . VAL A 1 308 ? -43.161 24.159 19.029 1.00 27.84 308 VAL A N 1
ATOM 2451 C CA . VAL A 1 308 ? -43.640 25.302 19.911 1.00 27.84 308 VAL A CA 1
ATOM 2452 C C . VAL A 1 308 ? -43.758 25.009 21.476 1.00 27.84 308 VAL A C 1
ATOM 2454 O O . VAL A 1 308 ? -43.883 23.850 21.843 1.00 27.84 308 VAL A O 1
ATOM 2457 N N . VAL A 1 309 ? -43.842 26.057 22.355 1.00 26.08 309 VAL A N 1
ATOM 2458 C CA . VAL A 1 309 ? -44.505 26.212 23.729 1.00 26.08 309 VAL A CA 1
ATOM 2459 C C . VAL A 1 309 ? -43.847 25.834 25.118 1.00 26.08 309 VAL A C 1
ATOM 2461 O O . VAL A 1 309 ? -42.878 25.087 25.172 1.00 26.08 309 VAL A O 1
ATOM 2464 N N . SER A 1 310 ? -44.335 26.439 26.245 1.00 28.67 310 SER A N 1
ATOM 2465 C CA . SER A 1 310 ? -44.064 26.298 27.742 1.00 28.67 310 SER A CA 1
ATOM 2466 C C . SER A 1 310 ? -45.080 27.200 28.561 1.00 28.67 310 SER A C 1
ATOM 2468 O O . SER A 1 310 ? -45.986 27.645 27.848 1.00 28.67 310 SER A O 1
ATOM 2470 N N . PRO A 1 311 ? -45.040 27.604 29.894 1.00 38.12 311 PRO A N 1
ATOM 2471 C CA . PRO A 1 311 ? -44.203 27.352 31.132 1.00 38.12 311 PRO A CA 1
ATOM 2472 C C . PRO A 1 311 ? -44.972 27.286 32.546 1.00 38.12 311 PRO A C 1
ATOM 2474 O O . PRO A 1 311 ? -46.184 27.112 32.556 1.00 38.12 311 PRO A O 1
ATOM 2477 N N . LEU A 1 312 ? -44.295 27.525 33.718 1.00 25.30 312 LEU A N 1
ATOM 2478 C CA . LEU A 1 312 ? -44.771 27.818 35.143 1.00 25.30 312 LEU A CA 1
ATOM 2479 C C . LEU A 1 312 ? -45.225 26.620 36.071 1.00 25.30 312 LEU A C 1
ATOM 2481 O O . LEU A 1 312 ? -45.230 25.505 35.567 1.00 25.30 312 LEU A O 1
ATOM 2485 N N . VAL A 1 313 ? -45.526 26.664 37.413 1.00 25.78 313 VAL A N 1
ATOM 2486 C CA . VAL A 1 313 ? -45.739 27.697 38.509 1.00 25.78 313 VAL A CA 1
ATOM 2487 C C . VAL A 1 313 ? -45.483 27.156 39.987 1.00 25.78 313 VAL A C 1
ATOM 2489 O O . VAL A 1 313 ? -45.176 25.976 40.128 1.00 25.78 313 VAL A O 1
ATOM 2492 N N . SER A 1 314 ? -45.578 27.955 41.094 1.00 28.03 314 SER A N 1
ATOM 2493 C CA . SER A 1 314 ? -45.478 27.628 42.589 1.00 28.03 314 SER A CA 1
ATOM 2494 C C . SER A 1 314 ? -45.995 28.832 43.482 1.00 28.03 314 SER A C 1
ATOM 2496 O O . SER A 1 314 ? -46.508 29.724 42.798 1.00 28.03 314 SER A O 1
ATOM 2498 N N . PRO A 1 315 ? -45.890 29.029 44.860 1.00 38.56 315 PRO A N 1
ATOM 2499 C CA . PRO A 1 315 ? -45.317 28.312 46.070 1.00 38.56 315 PRO A CA 1
ATOM 2500 C C . PRO A 1 315 ? -46.136 28.424 47.456 1.00 38.56 315 PRO A C 1
ATOM 2502 O O . PRO A 1 315 ? -47.327 28.695 47.396 1.00 38.56 315 PRO A O 1
ATOM 2505 N N . VAL A 1 316 ? -45.496 28.320 48.676 1.00 25.52 316 VAL A N 1
ATOM 2506 C CA . VAL A 1 316 ? -45.840 28.907 50.063 1.00 25.52 316 VAL A CA 1
ATOM 2507 C C . VAL A 1 316 ? -46.901 28.207 51.017 1.00 25.52 316 VAL A C 1
ATOM 2509 O O . VAL A 1 316 ? -47.780 27.572 50.454 1.00 25.52 316 VAL A O 1
ATOM 2512 N N . VAL A 1 317 ? -47.022 28.232 52.399 1.00 26.80 317 VAL A N 1
ATOM 2513 C CA . VAL A 1 317 ? -46.273 28.463 53.728 1.00 26.80 317 VAL A CA 1
ATOM 2514 C C . VAL A 1 317 ? -47.168 28.013 54.969 1.00 26.80 317 VAL A C 1
ATOM 2516 O O . VAL A 1 317 ? -48.362 27.828 54.755 1.00 26.80 317 VAL A O 1
ATOM 2519 N N . SER A 1 318 ? -46.697 27.839 56.249 1.00 33.59 318 SER A N 1
ATOM 2520 C CA . SER A 1 318 ? -47.534 27.584 57.499 1.00 33.59 318 SER A CA 1
ATOM 2521 C C . SER A 1 318 ? -46.890 27.888 58.923 1.00 33.59 318 SER A C 1
ATOM 2523 O O . SER A 1 318 ? -45.662 27.957 58.965 1.00 33.59 318 SER A O 1
ATOM 2525 N N . PRO A 1 319 ? -47.651 28.038 60.068 1.00 40.78 319 PRO A N 1
ATOM 2526 C CA . PRO A 1 319 ? -47.184 28.359 61.474 1.00 40.78 319 PRO A CA 1
ATOM 2527 C C . PRO A 1 319 ? -47.710 27.456 62.675 1.00 40.78 319 PRO A C 1
ATOM 2529 O O . PRO A 1 319 ? -48.375 26.463 62.393 1.00 40.78 319 PRO A O 1
ATOM 2532 N N . MET A 1 320 ? -47.458 27.777 63.988 1.00 30.39 320 MET A N 1
ATOM 2533 C CA . MET A 1 320 ? -47.884 27.011 65.232 1.00 30.39 320 MET A CA 1
ATOM 2534 C C . MET A 1 320 ? -47.974 27.781 66.622 1.00 30.39 320 MET A C 1
ATOM 2536 O O . MET A 1 320 ? -47.481 28.904 66.700 1.00 30.39 320 MET A O 1
ATOM 2540 N N . ASP A 1 321 ? -48.527 27.115 67.687 1.00 26.19 321 ASP A N 1
ATOM 2541 C CA . ASP A 1 321 ? -48.386 27.239 69.205 1.00 26.19 321 ASP A CA 1
ATOM 2542 C C . ASP A 1 321 ? -49.469 27.863 70.199 1.00 26.19 321 ASP A C 1
ATOM 2544 O O . ASP A 1 321 ? -50.386 28.554 69.765 1.00 26.19 321 ASP A O 1
ATOM 2548 N N . ALA A 1 322 ? -49.422 27.518 71.532 1.00 28.09 322 ALA A N 1
ATOM 2549 C CA . ALA A 1 322 ? -50.515 27.505 72.597 1.00 28.09 322 ALA A CA 1
ATOM 2550 C C . ALA A 1 322 ? -50.300 28.380 73.920 1.00 28.09 322 ALA A C 1
ATOM 2552 O O . ALA A 1 322 ? -49.587 29.367 73.797 1.00 28.09 322 ALA A O 1
ATOM 2553 N N . PHE A 1 323 ? -50.827 28.246 75.192 1.00 26.42 323 PHE A N 1
ATOM 2554 C CA . PHE A 1 323 ? -51.418 27.197 76.119 1.00 26.42 323 PHE A CA 1
ATOM 2555 C C . PHE A 1 323 ? -52.010 27.790 77.499 1.00 26.42 323 PHE A C 1
ATOM 2557 O O . PHE A 1 323 ? -52.015 29.008 77.619 1.00 26.42 323 PHE A O 1
ATOM 2564 N N . VAL A 1 324 ? -52.394 26.983 78.556 1.00 29.62 324 VAL A N 1
ATOM 2565 C CA . VAL A 1 324 ? -52.471 27.247 80.083 1.00 29.62 324 VAL A CA 1
ATOM 2566 C C . VAL A 1 324 ? -53.820 27.363 80.955 1.00 29.62 324 VAL A C 1
ATOM 2568 O O . VAL A 1 324 ? -54.569 28.318 80.815 1.00 29.62 324 VAL A O 1
ATOM 2571 N N . SER A 1 325 ? -54.019 26.430 81.948 1.00 28.16 325 SER A N 1
ATOM 2572 C CA . SER A 1 325 ? -54.526 26.324 83.406 1.00 28.16 325 SER A CA 1
ATOM 2573 C C . SER A 1 325 ? -55.726 26.988 84.236 1.00 28.16 325 SER A C 1
ATOM 2575 O O . SER A 1 325 ? -55.697 28.189 84.454 1.00 28.16 325 SER A O 1
ATOM 2577 N N . ARG A 1 326 ? -56.566 26.131 84.938 1.00 30.56 326 ARG A N 1
ATOM 2578 C CA . ARG A 1 326 ? -57.064 25.961 86.408 1.00 30.56 326 ARG A CA 1
ATOM 2579 C C . ARG A 1 326 ? -57.656 27.112 87.350 1.00 30.56 326 ARG A C 1
ATOM 2581 O O . ARG A 1 326 ? -57.460 28.251 86.950 1.00 30.56 326 ARG A O 1
ATOM 2588 N N . PRO A 1 327 ? -58.189 26.941 88.642 1.00 47.50 327 PRO A N 1
ATOM 2589 C CA . PRO A 1 327 ? -58.900 25.866 89.487 1.00 47.50 327 PRO A CA 1
ATOM 2590 C C . PRO A 1 327 ? -60.034 26.265 90.590 1.00 47.50 327 PRO A C 1
ATOM 2592 O O . PRO A 1 327 ? -60.219 27.450 90.823 1.00 47.50 327 PRO A O 1
ATOM 2595 N N . VAL A 1 328 ? -60.646 25.292 91.374 1.00 32.94 328 VAL A N 1
ATOM 2596 C CA . VAL A 1 328 ? -61.202 25.287 92.832 1.00 32.94 328 VAL A CA 1
ATOM 2597 C C . VAL A 1 328 ? -62.758 25.164 93.226 1.00 32.94 328 VAL A C 1
ATOM 2599 O O . VAL A 1 328 ? -63.546 25.940 92.707 1.00 32.94 328 VAL A O 1
ATOM 2602 N N . ILE A 1 329 ? -63.138 24.304 94.245 1.00 36.00 329 ILE A N 1
ATOM 2603 C CA . ILE A 1 329 ? -64.409 24.154 95.121 1.00 36.00 329 ILE A CA 1
ATOM 2604 C C . ILE A 1 329 ? -65.715 23.469 94.541 1.00 36.00 329 ILE A C 1
ATOM 2606 O O . ILE A 1 329 ? -65.766 23.394 93.316 1.00 36.00 329 ILE A O 1
ATOM 2610 N N . GLY A 1 330 ? -66.771 22.888 95.218 1.00 35.16 330 GLY A N 1
ATOM 2611 C CA . GLY A 1 330 ? -67.307 22.545 96.614 1.00 35.16 330 GLY A CA 1
ATOM 2612 C C . GLY A 1 330 ? -68.781 21.931 96.543 1.00 35.16 330 GLY A C 1
ATOM 2613 O O . GLY A 1 330 ? -69.188 21.779 95.392 1.00 35.16 330 GLY A O 1
ATOM 2614 N N . VAL A 1 331 ? -69.692 21.595 97.523 1.00 38.78 331 VAL A N 1
ATOM 2615 C CA . VAL A 1 331 ? -69.829 21.306 99.019 1.00 38.78 331 VAL A CA 1
ATOM 2616 C C . VAL A 1 331 ? -71.305 20.841 99.445 1.00 38.78 331 VAL A C 1
ATOM 2618 O O . VAL A 1 331 ? -72.212 21.077 98.654 1.00 38.78 331 VAL A O 1
ATOM 2621 N N . ASP A 1 332 ? -71.534 20.281 100.678 1.00 41.62 332 ASP A N 1
ATOM 2622 C CA . ASP A 1 332 ? -72.772 20.125 101.589 1.00 41.62 332 ASP A CA 1
ATOM 2623 C C . ASP A 1 332 ? -73.983 19.122 101.292 1.00 41.62 332 ASP A C 1
ATOM 2625 O O . ASP A 1 332 ? -74.326 19.045 100.118 1.00 41.62 332 ASP A O 1
ATOM 2629 N N . GLN A 1 333 ? -74.782 18.385 102.159 1.00 45.88 333 GLN A N 1
ATOM 2630 C CA . GLN A 1 333 ? -74.706 17.697 103.528 1.00 45.88 333 GLN A CA 1
ATOM 2631 C C . GLN A 1 333 ? -75.686 16.452 103.847 1.00 45.88 333 GLN A C 1
ATOM 2633 O O . GLN A 1 333 ? -75.691 15.470 103.113 1.00 45.88 333 GLN A O 1
ATOM 2638 N N . TYR A 1 334 ? -76.464 16.388 104.979 1.00 42.34 334 TYR A N 1
ATOM 2639 C CA . TYR A 1 334 ? -76.679 15.177 105.882 1.00 42.34 334 TYR A CA 1
ATOM 2640 C C . TYR A 1 334 ? -78.167 14.912 106.430 1.00 42.34 334 TYR A C 1
ATOM 2642 O O . TYR A 1 334 ? -79.076 15.551 105.910 1.00 42.34 334 TYR A O 1
ATOM 2650 N N . TYR A 1 335 ? -78.656 14.051 107.397 1.00 45.56 335 TYR A N 1
ATOM 2651 C CA . TYR A 1 335 ? -78.152 13.293 108.604 1.00 45.56 335 TYR A CA 1
ATOM 2652 C C . TYR A 1 335 ? -78.968 12.012 109.142 1.00 45.56 335 TYR A C 1
ATOM 2654 O O . TYR A 1 335 ? -78.662 10.908 108.701 1.00 45.56 335 TYR A O 1
ATOM 2662 N N . ALA A 1 336 ? -79.891 12.056 110.158 1.00 42.59 336 ALA A N 1
ATOM 2663 C CA . ALA A 1 336 ? -80.300 10.930 111.112 1.00 42.59 336 ALA A CA 1
ATOM 2664 C C . ALA A 1 336 ? -81.822 10.909 111.599 1.00 42.59 336 ALA A C 1
ATOM 2666 O O . ALA A 1 336 ? -82.513 11.841 111.203 1.00 42.59 336 ALA A O 1
ATOM 2667 N N . ALA A 1 337 ? -82.494 10.064 112.466 1.00 37.50 337 ALA A N 1
ATOM 2668 C CA . ALA A 1 337 ? -82.471 8.707 113.172 1.00 37.50 337 ALA A CA 1
ATOM 2669 C C . ALA A 1 337 ? -83.740 8.567 114.157 1.00 37.50 337 ALA A C 1
ATOM 2671 O O . ALA A 1 337 ? -84.399 9.591 114.294 1.00 37.50 337 ALA A O 1
ATOM 2672 N N . MET A 1 338 ? -84.211 7.538 114.952 1.00 37.69 338 MET A N 1
ATOM 2673 C CA . MET A 1 338 ? -84.177 6.031 115.169 1.00 37.69 338 MET A CA 1
ATOM 2674 C C . MET A 1 338 ? -85.175 5.554 116.332 1.00 37.69 338 MET A C 1
ATOM 2676 O O . MET A 1 338 ? -85.325 6.318 117.278 1.00 37.69 338 MET A O 1
ATOM 2680 N N . GLU A 1 339 ? -85.801 4.330 116.361 1.00 31.81 339 GLU A N 1
ATOM 2681 C CA . GLU A 1 339 ? -86.515 3.678 117.543 1.00 31.81 339 GLU A CA 1
ATOM 2682 C C . GLU A 1 339 ? -86.423 2.099 117.596 1.00 31.81 339 GLU A C 1
ATOM 2684 O O . GLU A 1 339 ? -86.365 1.435 116.559 1.00 31.81 339 GLU A O 1
ATOM 2689 N N . ARG A 1 340 ? -86.433 1.476 118.802 1.00 39.34 340 ARG A N 1
ATOM 2690 C CA . ARG A 1 340 ? -86.613 0.019 119.134 1.00 39.34 340 ARG A CA 1
ATOM 2691 C C . ARG A 1 340 ? -87.737 -0.092 120.207 1.00 39.34 340 ARG A C 1
ATOM 2693 O O . ARG A 1 340 ? -88.059 0.913 120.811 1.00 39.34 340 ARG A O 1
ATOM 2700 N N . GLU A 1 341 ? -88.415 -1.200 120.548 1.00 40.84 341 GLU A N 1
ATOM 2701 C CA . GLU A 1 341 ? -87.874 -2.412 121.197 1.00 40.84 341 GLU A CA 1
ATOM 2702 C C . GLU A 1 341 ? -89.013 -3.398 121.607 1.00 40.84 341 GLU A C 1
ATOM 2704 O O . GLU A 1 341 ? -89.504 -3.364 122.732 1.00 40.84 341 GLU A O 1
ATOM 2709 N N . LYS A 1 342 ? -89.473 -4.299 120.719 1.00 44.34 342 LYS A N 1
ATOM 2710 C CA . LYS A 1 342 ? -90.415 -5.401 121.086 1.00 44.34 342 LYS A CA 1
ATOM 2711 C C . LYS A 1 342 ? -90.108 -6.769 120.452 1.00 44.34 342 LYS A C 1
ATOM 2713 O O . LYS A 1 342 ? -90.898 -7.700 120.556 1.00 44.34 342 LYS A O 1
ATOM 2718 N N . LEU A 1 343 ? -88.949 -6.911 119.807 1.00 51.72 343 LEU A N 1
ATOM 2719 C CA . LEU A 1 343 ? -88.603 -8.046 118.934 1.00 51.72 343 LEU A CA 1
ATOM 2720 C C . LEU A 1 343 ? -87.492 -8.956 119.506 1.00 51.72 343 LEU A C 1
ATOM 2722 O O . LEU A 1 343 ? -86.715 -9.549 118.761 1.00 51.72 343 LEU A O 1
ATOM 2726 N N . LEU A 1 344 ? -87.387 -9.041 120.839 1.00 53.16 344 LEU A N 1
ATOM 2727 C CA . LEU A 1 344 ? -86.308 -9.765 121.528 1.00 53.16 344 LEU A CA 1
ATOM 2728 C C . LEU A 1 344 ? -86.689 -11.187 121.979 1.00 53.16 344 LEU A C 1
ATOM 2730 O O . LEU A 1 344 ? -85.889 -12.096 121.795 1.00 53.16 344 LEU A O 1
ATOM 2734 N N . ALA A 1 345 ? -87.909 -11.423 122.474 1.00 51.41 345 ALA A N 1
ATOM 2735 C CA . ALA A 1 345 ? -88.290 -12.726 123.046 1.00 51.41 345 ALA A CA 1
ATOM 2736 C C . ALA A 1 345 ? -88.374 -13.888 122.027 1.00 51.41 345 ALA A C 1
ATOM 2738 O O . ALA A 1 345 ? -88.175 -15.038 122.393 1.00 51.41 345 ALA A O 1
ATOM 2739 N N . LEU A 1 346 ? -88.626 -13.606 120.742 1.00 50.62 346 LEU A N 1
ATOM 2740 C CA . LEU A 1 346 ? -88.668 -14.624 119.674 1.00 50.62 346 LEU A CA 1
ATOM 2741 C C . LEU A 1 346 ? -87.267 -14.975 119.123 1.00 50.62 346 LEU A C 1
ATOM 2743 O O . LEU A 1 346 ? -87.118 -15.826 118.249 1.00 50.62 346 LEU A O 1
ATOM 2747 N N . ARG A 1 347 ? -86.221 -14.278 119.583 1.00 52.56 347 ARG A N 1
ATOM 2748 C CA . ARG A 1 347 ? -84.885 -14.321 118.977 1.00 52.56 347 ARG A CA 1
ATOM 2749 C C . ARG A 1 347 ? -84.048 -15.513 119.446 1.00 52.56 347 ARG A C 1
ATOM 2751 O O . ARG A 1 347 ? -83.264 -16.043 118.662 1.00 52.56 347 ARG A O 1
ATOM 2758 N N . GLU A 1 348 ? -84.201 -15.919 120.703 1.00 52.44 348 GLU A N 1
ATOM 2759 C CA . GLU A 1 348 ? -83.235 -16.788 121.386 1.00 52.44 348 GLU A CA 1
ATOM 2760 C C . GLU A 1 348 ? -83.318 -18.256 120.926 1.00 52.44 348 GLU A C 1
ATOM 2762 O O . GLU A 1 348 ? -82.287 -18.850 120.606 1.00 52.44 348 GLU A O 1
ATOM 2767 N N . GLU A 1 349 ? -84.522 -18.817 120.745 1.00 51.09 349 GLU A N 1
ATOM 2768 C CA . GLU A 1 349 ? -84.686 -20.162 120.159 1.00 51.09 349 GLU A CA 1
ATOM 2769 C C . GLU A 1 349 ? -84.141 -20.236 118.722 1.00 51.09 349 GLU A C 1
ATOM 2771 O O . GLU A 1 349 ? -83.457 -21.193 118.345 1.00 51.09 349 GLU A O 1
ATOM 2776 N N . MET A 1 350 ? -84.375 -19.193 117.916 1.00 55.78 350 MET A N 1
ATOM 2777 C CA . MET A 1 350 ? -83.886 -19.142 116.535 1.00 55.78 350 MET A CA 1
ATOM 2778 C C . MET A 1 350 ? -82.351 -19.024 116.466 1.00 55.78 350 MET A C 1
ATOM 2780 O O . MET A 1 350 ? -81.735 -19.507 115.512 1.00 55.78 350 MET A O 1
ATOM 2784 N N . GLN A 1 351 ? -81.709 -18.441 117.486 1.00 54.72 351 GLN A N 1
ATOM 2785 C CA . GLN A 1 351 ? -80.248 -18.373 117.585 1.00 54.72 351 GLN A CA 1
ATOM 2786 C C . GLN A 1 351 ? -79.603 -19.733 117.907 1.00 54.72 351 GLN A C 1
ATOM 2788 O O . GLN A 1 351 ? -78.500 -19.993 117.421 1.00 54.72 351 GLN A O 1
ATOM 2793 N N . ALA A 1 352 ? -80.282 -20.627 118.635 1.00 55.56 352 ALA A N 1
ATOM 2794 C CA . ALA A 1 352 ? -79.752 -21.956 118.956 1.00 55.56 352 ALA A CA 1
ATOM 2795 C C . ALA A 1 352 ? -79.569 -22.835 117.701 1.00 55.56 352 ALA A C 1
ATOM 2797 O O . ALA A 1 352 ? -78.471 -23.340 117.452 1.00 55.56 352 ALA A O 1
ATOM 2798 N N . MET A 1 353 ? -80.597 -22.954 116.848 1.00 55.12 353 MET A N 1
ATOM 2799 C CA . MET A 1 353 ? -80.469 -23.688 115.575 1.00 55.12 353 MET A CA 1
ATOM 2800 C C . MET A 1 353 ? -79.546 -22.987 114.566 1.00 55.12 353 MET A C 1
ATOM 2802 O O . MET A 1 353 ? -78.892 -23.656 113.762 1.00 55.12 353 MET A O 1
ATOM 2806 N N . ALA A 1 354 ? -79.442 -21.654 114.612 1.00 60.06 354 ALA A N 1
ATOM 2807 C CA . ALA A 1 354 ? -78.491 -20.923 113.778 1.00 60.06 354 ALA A CA 1
ATOM 2808 C C . ALA A 1 354 ? -77.027 -21.249 114.132 1.00 60.06 354 ALA A C 1
ATOM 2810 O O . ALA A 1 354 ? -76.191 -21.303 113.231 1.00 60.06 354 ALA A O 1
ATOM 2811 N N . TYR A 1 355 ? -76.711 -21.506 115.407 1.00 61.12 355 TYR A N 1
ATOM 2812 C CA . TYR A 1 355 ? -75.343 -21.772 115.866 1.00 61.12 355 TYR A CA 1
ATOM 2813 C C . TYR A 1 355 ? -74.770 -23.096 115.329 1.00 61.12 355 TYR A C 1
ATOM 2815 O O . TYR A 1 355 ? -73.679 -23.100 114.756 1.00 61.12 355 TYR A O 1
ATOM 2823 N N . GLU A 1 356 ? -75.510 -24.207 115.436 1.00 58.22 356 GLU A N 1
ATOM 2824 C CA . GLU A 1 356 ? -75.071 -25.502 114.876 1.00 58.22 356 GLU A CA 1
ATOM 2825 C C . GLU A 1 356 ? -74.964 -25.445 113.344 1.00 58.22 356 GLU A C 1
ATOM 2827 O O . GLU A 1 356 ? -73.946 -25.838 112.770 1.00 58.22 356 GLU A O 1
ATOM 2832 N N . LYS A 1 357 ? -75.956 -24.842 112.670 1.00 56.72 357 LYS A N 1
ATOM 2833 C CA . LYS A 1 357 ? -75.923 -24.661 111.211 1.00 56.72 357 LYS A CA 1
ATOM 2834 C C . LYS A 1 357 ? -74.715 -23.827 110.763 1.00 56.72 357 LYS A C 1
ATOM 2836 O O . LYS A 1 357 ? -74.033 -24.215 109.818 1.00 56.72 357 LYS A O 1
ATOM 2841 N N . ALA A 1 358 ? -74.401 -22.736 111.466 1.00 61.78 358 ALA A N 1
ATOM 2842 C CA . ALA A 1 358 ? -73.237 -21.898 111.178 1.00 61.78 358 ALA A CA 1
ATOM 2843 C C . ALA A 1 358 ? -71.901 -22.620 111.429 1.00 61.78 358 ALA A C 1
ATOM 2845 O O . ALA A 1 358 ? -70.939 -22.399 110.695 1.00 61.78 358 ALA A O 1
ATOM 2846 N N . LYS A 1 359 ? -71.828 -23.502 112.432 1.00 64.12 359 LYS A N 1
ATOM 2847 C CA . LYS A 1 359 ? -70.638 -24.314 112.723 1.00 64.12 359 LYS A CA 1
ATOM 2848 C C . LYS A 1 359 ? -70.368 -25.344 111.622 1.00 64.12 359 LYS A C 1
ATOM 2850 O O . LYS A 1 359 ? -69.232 -25.441 111.158 1.00 64.12 359 LYS A O 1
ATOM 2855 N N . LEU A 1 360 ? -71.402 -26.036 111.138 1.00 57.69 360 LEU A N 1
ATOM 2856 C CA . LEU A 1 360 ? -71.275 -26.962 110.006 1.00 57.69 360 LEU A CA 1
ATOM 2857 C C . LEU A 1 360 ? -70.949 -26.223 108.693 1.00 57.69 360 LEU A C 1
ATOM 2859 O O . LEU A 1 360 ? -70.110 -26.681 107.919 1.00 57.69 360 LEU A O 1
ATOM 2863 N N . GLN A 1 361 ? -71.554 -25.051 108.465 1.00 58.03 361 GLN A N 1
ATOM 2864 C CA . GLN A 1 361 ? -71.269 -24.215 107.292 1.00 58.03 361 GLN A CA 1
ATOM 2865 C C . GLN A 1 361 ? -69.841 -23.651 107.289 1.00 58.03 361 GLN A C 1
ATOM 2867 O O . GLN A 1 361 ? -69.231 -23.607 106.224 1.00 58.03 361 GLN A O 1
ATOM 2872 N N . ARG A 1 362 ? -69.273 -23.281 108.447 1.00 62.25 362 ARG A N 1
ATOM 2873 C CA . ARG A 1 362 ? -67.855 -22.885 108.554 1.00 62.25 362 ARG A CA 1
ATOM 2874 C C . ARG A 1 362 ? -66.920 -24.036 108.191 1.00 62.25 362 ARG A C 1
ATOM 2876 O O . ARG A 1 362 ? -66.109 -23.877 107.292 1.00 62.25 362 ARG A O 1
ATOM 2883 N N . ALA A 1 363 ? -67.123 -25.225 108.762 1.00 66.94 363 ALA A N 1
ATOM 2884 C CA . ALA A 1 363 ? -66.309 -26.396 108.424 1.00 66.94 363 ALA A CA 1
ATOM 2885 C C . ALA A 1 363 ? -66.362 -26.761 106.921 1.00 66.94 363 ALA A C 1
ATOM 2887 O O . ALA A 1 363 ? -65.358 -27.180 106.348 1.00 66.94 363 ALA A O 1
ATOM 2888 N N . GLN A 1 364 ? -67.512 -26.576 106.260 1.00 61.06 364 GLN A N 1
ATOM 2889 C CA . GLN A 1 364 ? -67.631 -26.755 104.806 1.00 61.06 364 GLN A CA 1
ATOM 2890 C C . GLN A 1 364 ? -66.966 -25.623 104.003 1.00 61.06 364 GLN A C 1
ATOM 2892 O O . GLN A 1 364 ? -66.381 -25.890 102.953 1.00 61.06 364 GLN A O 1
ATOM 2897 N N . PHE A 1 365 ? -67.022 -24.379 104.489 1.00 66.06 365 PHE A N 1
ATOM 2898 C CA . PHE A 1 365 ? -66.344 -23.233 103.881 1.00 66.06 365 PHE A CA 1
ATOM 2899 C C . PHE A 1 365 ? -64.818 -23.385 103.938 1.00 66.06 365 PHE A C 1
ATOM 2901 O O . PHE A 1 365 ? -64.168 -23.263 102.905 1.00 66.06 365 PHE A O 1
ATOM 2908 N N . ASP A 1 366 ? -64.261 -23.747 105.096 1.00 70.75 366 ASP A N 1
ATOM 2909 C CA . ASP A 1 366 ? -62.814 -23.906 105.301 1.00 70.75 366 ASP A CA 1
ATOM 2910 C C . ASP A 1 366 ? -62.231 -25.005 104.387 1.00 70.75 366 ASP A C 1
ATOM 2912 O O . ASP A 1 366 ? -61.166 -24.843 103.787 1.00 70.75 366 ASP A O 1
ATOM 2916 N N . VAL A 1 367 ? -62.961 -26.115 104.207 1.00 74.00 367 VAL A N 1
ATOM 2917 C CA . VAL A 1 367 ? -62.594 -27.193 103.268 1.00 74.00 367 VAL A CA 1
ATOM 2918 C C . VAL A 1 367 ? -62.685 -26.726 101.810 1.00 74.00 367 VAL A C 1
ATOM 2920 O O . VAL A 1 367 ? -61.805 -27.048 101.006 1.00 74.00 367 VAL A O 1
ATOM 2923 N N . MET A 1 368 ? -63.709 -25.941 101.457 1.00 66.88 368 MET A N 1
ATOM 2924 C CA . MET A 1 368 ? -63.860 -25.379 100.111 1.00 66.88 368 MET A CA 1
ATOM 2925 C C . MET A 1 368 ? -62.765 -24.349 99.796 1.00 66.88 368 MET A C 1
ATOM 2927 O O . MET A 1 368 ? -62.224 -24.357 98.690 1.00 66.88 368 MET A O 1
ATOM 2931 N N . GLU A 1 369 ? -62.390 -23.496 100.751 1.00 70.81 369 GLU A N 1
ATOM 2932 C CA . GLU A 1 369 ? -61.294 -22.540 100.589 1.00 70.81 369 GLU A CA 1
ATOM 2933 C C . GLU A 1 369 ? -59.942 -23.254 100.480 1.00 70.81 369 GLU A C 1
ATOM 2935 O O . GLU A 1 369 ? -59.165 -22.945 99.576 1.00 70.81 369 GLU A O 1
ATOM 2940 N N . ALA A 1 370 ? -59.679 -24.267 101.312 1.00 74.12 370 ALA A N 1
ATOM 2941 C CA . ALA A 1 370 ? -58.463 -25.074 101.222 1.00 74.12 370 ALA A CA 1
ATOM 2942 C C . ALA A 1 370 ? -58.327 -25.783 99.859 1.00 74.12 370 ALA A C 1
ATOM 2944 O O . ALA A 1 370 ? -57.231 -25.820 99.292 1.00 74.12 370 ALA A O 1
ATOM 2945 N N . ALA A 1 371 ? -59.429 -26.295 99.298 1.00 74.19 371 ALA A N 1
ATOM 2946 C CA . ALA A 1 371 ? -59.452 -26.854 97.946 1.00 74.19 371 ALA A CA 1
ATOM 2947 C C . ALA A 1 371 ? -59.186 -25.777 96.878 1.00 74.19 371 ALA A C 1
ATOM 2949 O O . ALA A 1 371 ? -58.283 -25.930 96.056 1.00 74.19 371 ALA A O 1
ATOM 2950 N N . ARG A 1 372 ? -59.899 -24.646 96.940 1.00 73.38 372 ARG A N 1
ATOM 2951 C CA . ARG A 1 372 ? -59.772 -23.520 95.995 1.00 73.38 372 ARG A CA 1
ATOM 2952 C C . ARG A 1 372 ? -58.403 -22.834 96.056 1.00 73.38 372 ARG A C 1
ATOM 2954 O O . ARG A 1 372 ? -57.957 -22.243 95.075 1.00 73.38 372 ARG A O 1
ATOM 2961 N N . ARG A 1 373 ? -57.712 -22.909 97.196 1.00 72.94 373 ARG A N 1
ATOM 2962 C CA . ARG A 1 373 ? -56.320 -22.476 97.344 1.00 72.94 373 ARG A CA 1
ATOM 2963 C C . ARG A 1 373 ? -55.362 -23.438 96.640 1.00 72.94 373 ARG A C 1
ATOM 2965 O O . ARG A 1 373 ? -54.517 -22.966 95.888 1.00 72.94 373 ARG A O 1
ATOM 2972 N N . ARG A 1 374 ? -55.512 -24.756 96.817 1.00 73.81 374 ARG A N 1
ATOM 2973 C CA . ARG A 1 374 ? -54.700 -25.755 96.092 1.00 73.81 374 ARG A CA 1
ATOM 2974 C C . ARG A 1 374 ? -54.882 -25.630 94.578 1.00 73.81 374 ARG A C 1
ATOM 2976 O O . ARG A 1 374 ? -53.892 -25.556 93.869 1.00 73.81 374 ARG A O 1
ATOM 2983 N N . GLU A 1 375 ? -56.122 -25.471 94.118 1.00 73.06 375 GLU A N 1
ATOM 2984 C CA . GLU A 1 375 ? -56.481 -25.236 92.708 1.00 73.06 375 GLU A CA 1
ATOM 2985 C C . GLU A 1 375 ? -55.834 -23.955 92.126 1.00 73.06 375 GLU A C 1
ATOM 2987 O O . GLU A 1 375 ? -55.500 -23.893 90.942 1.00 73.06 375 GLU A O 1
ATOM 2992 N N . ARG A 1 376 ? -55.636 -22.912 92.948 1.00 72.69 376 ARG A N 1
ATOM 2993 C CA . ARG A 1 376 ? -54.893 -21.699 92.559 1.00 72.69 376 ARG A CA 1
ATOM 2994 C C . ARG A 1 376 ? -53.392 -21.956 92.483 1.00 72.69 376 ARG A C 1
ATOM 2996 O O . ARG A 1 376 ? -52.794 -21.621 91.470 1.00 72.69 376 ARG A O 1
ATOM 3003 N N . GLU A 1 377 ? -52.808 -22.567 93.515 1.00 75.19 377 GLU A N 1
ATOM 3004 C CA . GLU A 1 377 ? -51.380 -22.914 93.542 1.00 75.19 377 GLU A CA 1
ATOM 3005 C C . GLU A 1 377 ? -50.996 -23.884 92.402 1.00 75.19 377 GLU A C 1
ATOM 3007 O O . GLU A 1 377 ? -49.894 -23.815 91.869 1.00 75.19 377 GLU A O 1
ATOM 3012 N N . GLU A 1 378 ? -51.904 -24.779 92.007 1.00 73.69 378 GLU A N 1
ATOM 3013 C CA . GLU A 1 378 ? -51.750 -25.702 90.877 1.00 73.69 378 GLU A CA 1
ATOM 3014 C C . GLU A 1 378 ? -51.783 -24.956 89.536 1.00 73.69 378 GLU A C 1
ATOM 3016 O O . GLU A 1 378 ? -50.801 -25.009 88.796 1.00 73.69 378 GLU A O 1
ATOM 3021 N N . ARG A 1 379 ? -52.814 -24.136 89.274 1.00 71.69 379 ARG A N 1
ATOM 3022 C CA . ARG A 1 379 ? -52.858 -23.278 88.070 1.00 71.69 379 ARG A CA 1
ATOM 3023 C C . ARG A 1 379 ? -51.718 -22.266 87.985 1.00 71.69 379 ARG A C 1
ATOM 3025 O O . ARG A 1 379 ? -51.378 -21.814 86.893 1.00 71.69 379 ARG A O 1
ATOM 3032 N N . GLU A 1 380 ? -51.157 -21.847 89.113 1.00 73.00 380 GLU A N 1
ATOM 3033 C CA . GLU A 1 380 ? -50.005 -20.948 89.145 1.00 73.00 380 GLU A CA 1
ATOM 3034 C C . GLU A 1 380 ? -48.719 -21.681 88.735 1.00 73.00 380 GLU A C 1
ATOM 3036 O O . GLU A 1 380 ? -47.985 -21.164 87.892 1.00 73.00 380 GLU A O 1
ATOM 3041 N N . ARG A 1 381 ? -48.520 -22.926 89.197 1.00 77.62 381 ARG A N 1
ATOM 3042 C CA . ARG A 1 381 ? -47.443 -23.817 88.723 1.00 77.62 381 ARG A CA 1
ATOM 3043 C C . ARG A 1 381 ? -47.586 -24.134 87.232 1.00 77.62 381 ARG A C 1
ATOM 3045 O O . ARG A 1 381 ? -46.635 -23.909 86.492 1.00 77.62 381 ARG A O 1
ATOM 3052 N N . GLU A 1 382 ? -48.777 -24.520 86.760 1.00 73.25 382 GLU A N 1
ATOM 3053 C CA . GLU A 1 382 ? -49.057 -24.737 85.325 1.00 73.25 382 GLU A CA 1
ATOM 3054 C C . GLU A 1 382 ? -48.701 -23.503 84.474 1.00 73.25 382 GLU A C 1
ATOM 3056 O O . GLU A 1 382 ? -48.114 -23.612 83.396 1.00 73.25 382 GLU A O 1
ATOM 3061 N N . ARG A 1 383 ? -49.031 -22.297 84.960 1.00 72.38 383 ARG A N 1
ATOM 3062 C CA . ARG A 1 383 ? -48.703 -21.030 84.286 1.00 72.38 383 ARG A CA 1
ATOM 3063 C C . ARG A 1 383 ? -47.212 -20.712 84.315 1.00 72.38 383 ARG A C 1
ATOM 3065 O O . ARG A 1 383 ? -46.717 -20.117 83.357 1.00 72.38 383 ARG A O 1
ATOM 3072 N N . GLU A 1 384 ? -46.499 -21.066 85.378 1.00 73.44 384 GLU A N 1
ATOM 3073 C CA . GLU A 1 384 ? -45.049 -20.884 85.469 1.00 73.44 384 GLU A CA 1
ATOM 3074 C C . GLU A 1 384 ? -44.299 -21.871 84.559 1.00 73.44 384 GLU A C 1
ATOM 3076 O O . GLU A 1 384 ? -43.382 -21.472 83.842 1.00 73.44 384 GLU A O 1
ATOM 3081 N N . GLU A 1 385 ? -44.734 -23.130 84.507 1.00 79.38 385 GLU A N 1
ATOM 3082 C CA . GLU A 1 385 ? -44.202 -24.158 83.606 1.00 79.38 385 GLU A CA 1
ATOM 3083 C C . GLU A 1 385 ? -44.478 -23.822 82.135 1.00 79.38 385 GLU A C 1
ATOM 3085 O O . GLU A 1 385 ? -43.566 -23.879 81.308 1.00 79.38 385 GLU A O 1
ATOM 3090 N N . LEU A 1 386 ? -45.687 -23.357 81.801 1.00 76.25 386 LEU A N 1
ATOM 3091 C CA . LEU A 1 386 ? -46.015 -22.887 80.452 1.00 76.25 386 LEU A CA 1
ATOM 3092 C C . LEU A 1 386 ? -45.195 -21.647 80.051 1.00 76.25 386 LEU A C 1
ATOM 3094 O O . LEU A 1 386 ? -44.771 -21.536 78.899 1.00 76.25 386 LEU A O 1
ATOM 3098 N N . ARG A 1 387 ? -44.917 -20.731 80.992 1.00 75.56 387 ARG A N 1
ATOM 3099 C CA . ARG A 1 387 ? -44.003 -19.595 80.768 1.00 75.56 387 ARG A CA 1
ATOM 3100 C C . ARG A 1 387 ? -42.568 -20.061 80.530 1.00 75.56 387 ARG A C 1
ATOM 3102 O O . ARG A 1 387 ? -41.945 -19.582 79.586 1.00 75.56 387 ARG A O 1
ATOM 3109 N N . LYS A 1 388 ? -42.067 -21.013 81.324 1.00 80.50 388 LYS A N 1
ATOM 3110 C CA . LYS A 1 388 ? -40.736 -21.618 81.147 1.00 80.50 388 LYS A CA 1
ATOM 3111 C C . LYS A 1 388 ? -40.608 -22.309 79.788 1.00 80.50 388 LYS A C 1
ATOM 3113 O O . LYS A 1 388 ? -39.660 -22.014 79.069 1.00 80.50 388 LYS A O 1
ATOM 3118 N N . MET A 1 389 ? -41.589 -23.119 79.381 1.00 71.50 389 MET A N 1
ATOM 3119 C CA . MET A 1 389 ? -41.608 -23.738 78.047 1.00 71.50 389 MET A CA 1
ATOM 3120 C C . MET A 1 389 ? -41.625 -22.698 76.917 1.00 71.50 389 MET A C 1
ATOM 3122 O O . MET A 1 389 ? -40.885 -22.842 75.947 1.00 71.50 389 MET A O 1
ATOM 3126 N N . MET A 1 390 ? -42.417 -21.627 77.041 1.00 69.00 390 MET A N 1
ATOM 3127 C CA . MET A 1 390 ? -42.470 -20.556 76.036 1.00 69.00 390 MET A CA 1
ATOM 3128 C C . MET A 1 390 ? -41.156 -19.761 75.953 1.00 69.00 390 MET A C 1
ATOM 3130 O O . MET A 1 390 ? -40.720 -19.391 74.861 1.00 69.00 390 MET A O 1
ATOM 3134 N N . GLU A 1 391 ? -40.497 -19.503 77.084 1.00 73.19 391 GLU A N 1
ATOM 3135 C CA . GLU A 1 391 ? -39.186 -18.849 77.112 1.00 73.19 391 GLU A CA 1
ATOM 3136 C C . GLU A 1 391 ? -38.080 -19.755 76.551 1.00 73.19 391 GLU A C 1
ATOM 3138 O O . GLU A 1 391 ? -37.254 -19.289 75.763 1.00 73.19 391 GLU A O 1
ATOM 3143 N N . GLU A 1 392 ? -38.101 -21.049 76.869 1.00 75.31 392 GLU A N 1
ATOM 3144 C CA . GLU A 1 392 ? -37.163 -22.037 76.336 1.00 75.31 392 GLU A CA 1
ATOM 3145 C C . GLU A 1 392 ? -37.348 -22.245 74.821 1.00 75.31 392 GLU A C 1
ATOM 3147 O O . GLU A 1 392 ? -36.363 -22.282 74.081 1.00 75.31 392 GLU A O 1
ATOM 3152 N N . GLU A 1 393 ? -38.589 -22.293 74.320 1.00 75.12 393 GLU A N 1
ATOM 3153 C CA . GLU A 1 393 ? -38.877 -22.313 72.879 1.00 75.12 393 GLU A CA 1
ATOM 3154 C C . GLU A 1 393 ? -38.369 -21.032 72.202 1.00 75.12 393 GLU A C 1
ATOM 3156 O O . GLU A 1 393 ? -37.710 -21.093 71.161 1.00 75.12 393 GLU A O 1
ATOM 3161 N N . ARG A 1 394 ? -38.596 -19.862 72.817 1.00 76.88 394 ARG A N 1
ATOM 3162 C CA . ARG A 1 394 ? -38.091 -18.572 72.323 1.00 76.88 394 ARG A CA 1
ATOM 3163 C C . ARG A 1 394 ? -36.559 -18.527 72.295 1.00 76.88 394 ARG A C 1
ATOM 3165 O O . ARG A 1 394 ? -35.997 -17.937 71.370 1.00 76.88 394 ARG A O 1
ATOM 3172 N N . LEU A 1 395 ? -35.886 -19.150 73.265 1.00 74.25 395 LEU A N 1
ATOM 3173 C CA . LEU A 1 395 ? -34.428 -19.258 73.305 1.00 74.25 395 LEU A CA 1
ATOM 3174 C C . LEU A 1 395 ? -33.917 -20.188 72.196 1.00 74.25 395 LEU A C 1
ATOM 3176 O O . LEU A 1 395 ? -33.120 -19.751 71.367 1.00 74.25 395 LEU A O 1
ATOM 3180 N N . LYS A 1 396 ? -34.463 -21.406 72.087 1.00 79.50 396 LYS A N 1
ATOM 3181 C CA . LYS A 1 396 ? -34.140 -22.375 71.022 1.00 79.50 396 LYS A CA 1
ATOM 3182 C C . LYS A 1 396 ? -34.356 -21.785 69.624 1.00 79.50 396 LYS A C 1
ATOM 3184 O O . LYS A 1 396 ? -33.473 -21.864 68.776 1.00 79.50 396 LYS A O 1
ATOM 3189 N N . LYS A 1 397 ? -35.478 -21.092 69.401 1.00 77.38 397 LYS A N 1
ATOM 3190 C CA . LYS A 1 397 ? -35.810 -20.388 68.147 1.00 77.38 397 LYS A CA 1
ATOM 3191 C C . LYS A 1 397 ? -34.863 -19.211 67.851 1.00 77.38 397 LYS A C 1
ATOM 3193 O O . LYS A 1 397 ? -34.643 -18.878 66.685 1.00 77.38 397 LYS A O 1
ATOM 3198 N N . LYS A 1 398 ? -34.270 -18.581 68.874 1.00 75.75 398 LYS A N 1
ATOM 3199 C CA . LYS A 1 398 ? -33.223 -17.553 68.721 1.00 75.75 398 LYS A CA 1
ATOM 3200 C C . LYS A 1 398 ? -31.874 -18.180 68.353 1.00 75.75 398 LYS A C 1
ATOM 3202 O O . LYS A 1 398 ? -31.224 -17.691 67.431 1.00 75.75 398 LYS A O 1
ATOM 3207 N N . GLU A 1 399 ? -31.479 -19.257 69.027 1.00 78.75 399 GLU A N 1
ATOM 3208 C CA . GLU A 1 399 ? -30.245 -20.003 68.740 1.00 78.75 399 GLU A CA 1
ATOM 3209 C C . GLU A 1 399 ? -30.271 -20.638 67.348 1.00 78.75 399 GLU A C 1
ATOM 3211 O O . GLU A 1 399 ? -29.309 -20.505 66.594 1.00 78.75 399 GLU A O 1
ATOM 3216 N N . GLU A 1 400 ? -31.390 -21.248 66.952 1.00 77.38 400 GLU A N 1
ATOM 3217 C CA . GLU A 1 400 ? -31.572 -21.796 65.607 1.00 77.38 400 GLU A CA 1
ATOM 3218 C C . GLU A 1 400 ? -31.458 -20.698 64.539 1.00 77.38 400 GLU A C 1
ATOM 3220 O O . GLU A 1 400 ? -30.763 -20.871 63.539 1.00 77.38 400 GLU A O 1
ATOM 3225 N N . LYS A 1 401 ? -32.064 -19.527 64.771 1.00 77.38 401 LYS A N 1
ATOM 3226 C CA . LYS A 1 401 ? -31.987 -18.383 63.853 1.00 77.38 401 LYS A CA 1
ATOM 3227 C C . LYS A 1 401 ? -30.568 -17.812 63.732 1.00 77.38 401 LYS A C 1
ATOM 3229 O O . LYS A 1 401 ? -30.156 -17.466 62.625 1.00 77.38 401 LYS A O 1
ATOM 3234 N N . GLU A 1 402 ? -29.806 -17.745 64.826 1.00 77.88 402 GLU A N 1
ATOM 3235 C CA . GLU A 1 402 ? -28.373 -17.410 64.786 1.00 77.88 402 GLU A CA 1
ATOM 3236 C C . GLU A 1 402 ? -27.564 -18.491 64.046 1.00 77.88 402 GLU A C 1
ATOM 3238 O O . GLU A 1 402 ? -26.714 -18.165 63.219 1.00 77.88 402 GLU A O 1
ATOM 3243 N N . ARG A 1 403 ? -27.867 -19.776 64.259 1.00 80.44 403 ARG A N 1
ATOM 3244 C CA . ARG A 1 403 ? -27.192 -20.907 63.604 1.00 80.44 403 ARG A CA 1
ATOM 3245 C C . ARG A 1 403 ? -27.437 -20.934 62.089 1.00 80.44 403 ARG A C 1
ATOM 3247 O O . ARG A 1 403 ? -26.470 -21.001 61.333 1.00 80.44 403 ARG A O 1
ATOM 3254 N N . GLN A 1 404 ? -28.684 -20.767 61.642 1.00 72.31 404 GLN A N 1
ATOM 3255 C CA . GLN A 1 404 ? -29.044 -20.624 60.221 1.00 72.31 404 GLN A CA 1
ATOM 3256 C C . GLN A 1 404 ? -28.400 -19.378 59.580 1.00 72.31 404 GLN A C 1
ATOM 3258 O O . GLN A 1 404 ? -28.006 -19.403 58.414 1.00 72.31 404 GLN A O 1
ATOM 3263 N N . LYS A 1 405 ? -28.273 -18.273 60.327 1.00 79.19 405 LYS A N 1
ATOM 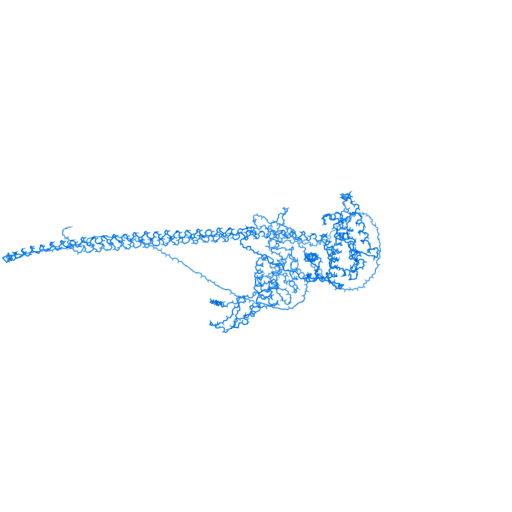3264 C CA . LYS A 1 405 ? -27.573 -17.054 59.883 1.00 79.19 405 LYS A CA 1
ATOM 3265 C C . LYS A 1 405 ? -26.074 -17.313 59.691 1.00 79.19 405 LYS A C 1
ATOM 3267 O O . LYS A 1 405 ? -25.551 -16.983 58.630 1.00 79.19 405 LYS A O 1
ATOM 3272 N N . MET A 1 406 ? -25.414 -17.958 60.655 1.00 75.25 406 MET A N 1
ATOM 3273 C CA . MET A 1 406 ? -23.999 -18.353 60.566 1.00 75.25 406 MET A CA 1
ATOM 3274 C C . MET A 1 406 ? -23.732 -19.345 59.423 1.00 75.25 406 MET A C 1
ATOM 3276 O O . MET A 1 406 ? -22.680 -19.293 58.790 1.00 75.25 406 MET A O 1
ATOM 3280 N N . GLU A 1 407 ? -24.675 -20.242 59.136 1.00 78.38 407 GLU A N 1
ATOM 3281 C CA . GLU A 1 407 ? -24.589 -21.188 58.020 1.00 78.38 407 GLU A CA 1
ATOM 3282 C C . GLU A 1 407 ? -24.695 -20.483 56.659 1.00 78.38 407 GLU A C 1
ATOM 3284 O O . GLU A 1 407 ? -23.799 -20.627 55.824 1.00 78.38 407 GLU A O 1
ATOM 3289 N N . ARG A 1 408 ? -25.705 -19.622 56.474 1.00 79.06 408 ARG A N 1
ATOM 3290 C CA . ARG A 1 408 ? -25.861 -18.782 55.269 1.00 79.06 408 ARG A CA 1
ATOM 3291 C C . ARG A 1 408 ? -24.699 -17.805 55.071 1.00 79.06 408 ARG A C 1
ATOM 3293 O O . ARG A 1 408 ? -24.365 -17.463 53.939 1.00 79.06 408 ARG A O 1
ATOM 3300 N N . GLU A 1 409 ? -24.073 -17.337 56.149 1.00 79.94 409 GLU A N 1
ATOM 3301 C CA . GLU A 1 409 ? -22.876 -16.494 56.076 1.00 79.94 409 GLU A CA 1
ATOM 3302 C C . GLU A 1 409 ? -21.662 -17.287 55.564 1.00 79.94 409 GLU A C 1
ATOM 3304 O O . GLU A 1 409 ? -21.010 -16.836 54.622 1.00 79.94 409 GLU A O 1
ATOM 3309 N N . LYS A 1 410 ? -21.434 -18.508 56.073 1.00 85.69 410 LYS A N 1
ATOM 3310 C CA . LYS A 1 410 ? -20.388 -19.429 55.583 1.00 85.69 410 LYS A CA 1
ATOM 3311 C C . LYS A 1 410 ? -20.608 -19.869 54.132 1.00 85.69 410 LYS A C 1
ATOM 3313 O O . LYS A 1 410 ? -19.656 -19.936 53.360 1.00 85.69 410 LYS A O 1
ATOM 3318 N N . GLU A 1 411 ? -21.847 -20.150 53.734 1.00 83.88 411 GLU A N 1
ATOM 3319 C CA . GLU A 1 411 ? -22.205 -20.452 52.340 1.00 83.88 411 GLU A CA 1
ATOM 3320 C C . GLU A 1 411 ? -21.872 -19.267 51.417 1.00 83.88 411 GLU A C 1
ATOM 3322 O O . GLU A 1 411 ? -21.199 -19.411 50.393 1.00 83.88 411 GLU A O 1
ATOM 3327 N N . ARG A 1 412 ? -22.268 -18.056 51.826 1.00 79.56 412 ARG A N 1
ATOM 3328 C CA . ARG A 1 412 ? -21.986 -16.811 51.102 1.00 79.56 412 ARG A CA 1
ATOM 3329 C C . ARG A 1 412 ? -20.495 -16.466 51.070 1.00 79.56 412 ARG A C 1
ATOM 3331 O O . ARG A 1 412 ? -20.056 -15.793 50.138 1.00 79.56 412 ARG A O 1
ATOM 3338 N N . GLU A 1 413 ? -19.724 -16.890 52.067 1.00 83.94 413 GLU A N 1
ATOM 3339 C CA . GLU A 1 413 ? -18.266 -16.780 52.098 1.00 83.94 413 GLU A CA 1
ATOM 3340 C C . GLU A 1 413 ? -17.606 -17.738 51.101 1.00 83.94 413 GLU A C 1
ATOM 3342 O O . GLU A 1 413 ? -16.862 -17.267 50.240 1.00 83.94 413 GLU A O 1
ATOM 3347 N N . LYS A 1 414 ? -17.971 -19.029 51.103 1.00 89.88 414 LYS A N 1
ATOM 3348 C CA . LYS A 1 414 ? -17.518 -20.004 50.092 1.00 89.88 414 LYS A CA 1
ATOM 3349 C C . LYS A 1 414 ? -17.791 -19.517 48.668 1.00 89.88 414 LYS A C 1
ATOM 3351 O O . LYS A 1 414 ? -16.874 -19.451 47.855 1.00 89.88 414 LYS A O 1
ATOM 3356 N N . LEU A 1 415 ? -19.011 -19.053 48.387 1.00 85.88 415 LEU A N 1
ATOM 3357 C CA . LEU A 1 415 ? -19.385 -18.531 47.067 1.00 85.88 415 LEU A CA 1
ATOM 3358 C C . LEU A 1 415 ? -18.588 -17.270 46.667 1.00 85.88 415 LEU A C 1
ATOM 3360 O O . LEU A 1 415 ? -18.355 -17.022 45.482 1.00 85.88 415 LEU A O 1
ATOM 3364 N N . ARG A 1 416 ? -18.145 -16.450 47.634 1.00 81.31 416 ARG A N 1
ATOM 3365 C CA . ARG A 1 416 ? -17.217 -15.330 47.377 1.00 81.31 416 ARG A CA 1
ATOM 3366 C C . ARG A 1 416 ? -15.805 -15.831 47.085 1.00 81.31 416 ARG A C 1
ATOM 3368 O O . ARG A 1 416 ? -15.155 -15.267 46.207 1.00 81.31 416 ARG A O 1
ATOM 3375 N N . GLU A 1 417 ? -15.339 -16.854 47.796 1.00 87.38 417 GLU A N 1
ATOM 3376 C CA . GLU A 1 417 ? -14.016 -17.454 47.615 1.00 87.38 417 GLU A CA 1
ATOM 3377 C C . GLU A 1 417 ? -13.901 -18.171 46.261 1.00 87.38 417 GLU A C 1
ATOM 3379 O O . GLU A 1 417 ? -12.968 -17.907 45.509 1.00 87.38 417 GLU A O 1
ATOM 3384 N N . GLU A 1 418 ? -14.883 -18.991 45.885 1.00 86.81 418 GLU A N 1
ATOM 3385 C CA . GLU A 1 418 ? -14.964 -19.641 44.569 1.00 86.81 418 GLU A CA 1
ATOM 3386 C C . GLU A 1 418 ? -15.013 -18.612 43.439 1.00 86.81 418 GLU A C 1
ATOM 3388 O O . GLU A 1 418 ? -14.239 -18.683 42.484 1.00 86.81 418 GLU A O 1
ATOM 3393 N N . LYS A 1 419 ? -15.857 -17.581 43.577 1.00 85.88 419 LYS A N 1
ATOM 3394 C CA . LYS A 1 419 ? -15.934 -16.484 42.605 1.00 85.88 419 LYS A CA 1
ATOM 3395 C C . LYS A 1 419 ? -14.631 -15.688 42.511 1.00 85.88 419 LYS A C 1
ATOM 3397 O O . LYS A 1 419 ? -14.313 -15.179 41.436 1.00 85.88 419 LYS A O 1
ATOM 3402 N N . ARG A 1 420 ? -13.871 -15.590 43.606 1.00 86.31 420 ARG A N 1
ATOM 3403 C CA . ARG A 1 420 ? -12.529 -15.000 43.622 1.00 86.31 420 ARG A CA 1
ATOM 3404 C C . ARG A 1 420 ? -11.519 -15.906 42.913 1.00 86.31 420 ARG A C 1
ATOM 3406 O O . ARG A 1 420 ? -10.856 -15.417 42.007 1.00 86.31 420 ARG A O 1
ATOM 3413 N N . LYS A 1 421 ? -11.459 -17.200 43.245 1.00 89.50 421 LYS A N 1
ATOM 3414 C CA . LYS A 1 421 ? -10.587 -18.194 42.589 1.00 89.50 421 LYS A CA 1
ATOM 3415 C C . LYS A 1 421 ? -10.840 -18.254 41.084 1.00 89.50 421 LYS A C 1
ATOM 3417 O O . LYS A 1 421 ? -9.897 -18.179 40.307 1.00 89.50 421 LYS A O 1
ATOM 3422 N N . HIS A 1 422 ? -12.103 -18.283 40.658 1.00 82.38 422 HIS A N 1
ATOM 3423 C CA . HIS A 1 422 ? -12.468 -18.243 39.242 1.00 82.38 422 HIS A CA 1
ATOM 3424 C C . HIS A 1 422 ? -12.059 -16.919 38.570 1.00 82.38 422 HIS A C 1
ATOM 3426 O O . HIS A 1 422 ? -11.537 -16.932 37.459 1.00 82.38 422 HIS A O 1
ATOM 3432 N N . ALA A 1 423 ? -12.222 -15.770 39.237 1.00 83.81 423 ALA A N 1
ATOM 3433 C CA . ALA A 1 423 ? -11.755 -14.486 38.706 1.00 83.81 423 ALA A CA 1
ATOM 3434 C C . ALA A 1 423 ? -10.216 -14.386 38.634 1.00 83.81 423 ALA A C 1
ATOM 3436 O O . ALA A 1 423 ? -9.689 -13.767 37.711 1.00 83.81 423 ALA A O 1
ATOM 3437 N N . GLU A 1 424 ? -9.493 -14.996 39.576 1.00 86.00 424 GLU A N 1
ATOM 3438 C CA . GLU A 1 424 ? -8.028 -15.077 39.583 1.00 86.00 424 GLU A CA 1
ATOM 3439 C C . GLU A 1 424 ? -7.517 -16.053 38.504 1.00 86.00 424 GLU A C 1
ATOM 3441 O O . GLU A 1 424 ? -6.595 -15.696 37.772 1.00 86.00 424 GLU A O 1
ATOM 3446 N N . TYR A 1 425 ? -8.181 -17.197 38.296 1.00 87.00 425 TYR A N 1
ATOM 3447 C CA . TYR A 1 425 ? -7.935 -18.120 37.178 1.00 87.00 425 TYR A CA 1
ATOM 3448 C C . TYR A 1 425 ? -8.189 -17.457 35.816 1.00 87.00 425 TYR A C 1
ATOM 3450 O O . TYR A 1 425 ? -7.302 -17.438 34.970 1.00 87.00 425 TYR A O 1
ATOM 3458 N N . VAL A 1 426 ? -9.342 -16.808 35.612 1.00 82.69 426 VAL A N 1
ATOM 3459 C CA . VAL A 1 426 ? -9.638 -16.079 34.361 1.00 82.69 426 VAL A CA 1
ATOM 3460 C C . VAL A 1 426 ? -8.665 -14.911 34.142 1.00 82.69 426 VAL A C 1
ATOM 3462 O O . VAL A 1 426 ? -8.357 -14.574 33.001 1.00 82.69 426 VAL A O 1
ATOM 3465 N N . LYS A 1 427 ? -8.135 -14.296 35.208 1.00 84.06 427 LYS A N 1
ATOM 3466 C CA . LYS A 1 427 ? -7.070 -13.283 35.114 1.00 84.06 427 LYS A CA 1
ATOM 3467 C C . LYS A 1 427 ? -5.710 -13.894 34.747 1.00 84.06 427 LYS A C 1
ATOM 3469 O O . LYS A 1 427 ? -4.926 -13.217 34.088 1.00 84.06 427 LYS A O 1
ATOM 3474 N N . LEU A 1 428 ? -5.428 -15.130 35.163 1.00 83.06 428 LEU A N 1
ATOM 3475 C CA . LEU A 1 428 ? -4.225 -15.874 34.783 1.00 83.06 428 LEU A CA 1
ATOM 3476 C C . LEU A 1 428 ? -4.302 -16.325 33.316 1.00 83.06 428 LEU A C 1
ATOM 3478 O O . LEU A 1 428 ? -3.400 -16.005 32.553 1.00 83.06 428 LEU A O 1
ATOM 3482 N N . TRP A 1 429 ? -5.421 -16.935 32.912 1.00 80.25 429 TRP A N 1
ATOM 3483 C CA . TRP A 1 429 ? -5.718 -17.357 31.534 1.00 80.25 429 TRP A CA 1
ATOM 3484 C C . TRP A 1 429 ? -5.664 -16.207 30.516 1.00 80.25 429 TRP A C 1
ATOM 3486 O O . TRP A 1 429 ? -5.318 -16.398 29.360 1.00 80.25 429 TRP A O 1
ATOM 3496 N N . ARG A 1 430 ? -6.017 -14.985 30.940 1.00 77.06 430 ARG A N 1
ATOM 3497 C CA . ARG A 1 430 ? -5.972 -13.771 30.103 1.00 77.06 430 ARG A CA 1
ATOM 3498 C C . ARG A 1 430 ? -4.601 -13.089 30.045 1.00 77.06 430 ARG A C 1
ATOM 3500 O O . ARG A 1 430 ? -4.507 -12.009 29.460 1.00 77.06 430 ARG A O 1
ATOM 3507 N N . LYS A 1 431 ? -3.558 -13.644 30.668 1.00 85.25 431 LYS A N 1
ATOM 3508 C CA . LYS A 1 431 ? -2.189 -13.185 30.405 1.00 85.25 431 LYS A CA 1
ATOM 3509 C C . LYS A 1 431 ? -1.747 -13.671 29.019 1.00 85.25 431 LYS A C 1
ATOM 3511 O O . LYS A 1 431 ? -2.165 -14.750 28.613 1.00 85.25 431 LYS A O 1
ATOM 3516 N N . PRO A 1 432 ? -0.855 -12.940 28.332 1.00 84.00 432 PRO A N 1
ATOM 3517 C CA . PRO A 1 432 ? 0.014 -13.557 27.341 1.00 84.00 432 PRO A CA 1
ATOM 3518 C C . PRO A 1 432 ? 0.766 -14.733 27.982 1.00 84.00 432 PRO A C 1
ATOM 3520 O O . PRO A 1 432 ? 1.278 -14.601 29.099 1.00 84.00 432 PRO A O 1
ATOM 3523 N N . ARG A 1 433 ? 0.790 -15.849 27.263 1.00 84.88 433 ARG A N 1
ATOM 3524 C CA . ARG A 1 433 ? 1.534 -17.092 27.503 1.00 84.88 433 ARG A CA 1
ATOM 3525 C C . ARG A 1 433 ? 2.185 -17.476 26.170 1.00 84.88 433 ARG A C 1
ATOM 3527 O O . ARG A 1 433 ? 1.854 -16.852 25.160 1.00 84.88 433 ARG A O 1
ATOM 3534 N N . GLU A 1 434 ? 3.112 -18.418 26.163 1.00 85.81 434 GLU A N 1
ATOM 3535 C CA . GLU A 1 434 ? 3.697 -18.903 24.908 1.00 85.81 434 GLU A CA 1
ATOM 3536 C C . GLU A 1 434 ? 2.697 -19.837 24.181 1.00 85.81 434 GLU A C 1
ATOM 3538 O O . GLU A 1 434 ? 1.788 -20.392 24.806 1.00 85.81 434 GLU A O 1
ATOM 3543 N N . ASP A 1 435 ? 2.760 -19.931 22.849 1.00 83.69 435 ASP A N 1
ATOM 3544 C CA . ASP A 1 435 ? 1.697 -20.586 22.068 1.00 83.69 435 ASP A CA 1
ATOM 3545 C C . ASP A 1 435 ? 1.639 -22.111 22.303 1.00 83.69 435 ASP A C 1
ATOM 3547 O O . ASP A 1 435 ? 0.553 -22.692 22.277 1.00 83.69 435 ASP A O 1
ATOM 3551 N N . LEU A 1 436 ? 2.766 -22.755 22.625 1.00 85.25 436 LEU A N 1
ATOM 3552 C CA . LEU A 1 436 ? 2.853 -24.163 23.024 1.00 85.25 436 LEU A CA 1
ATOM 3553 C C . LEU A 1 436 ? 2.418 -24.387 24.487 1.00 85.25 436 LEU A C 1
ATOM 3555 O O . LEU A 1 436 ? 2.051 -25.503 24.850 1.00 85.25 436 LEU A O 1
ATOM 3559 N N . GLU A 1 437 ? 2.383 -23.337 25.318 1.00 82.38 437 GLU A N 1
ATOM 3560 C CA . GLU A 1 437 ? 1.775 -23.340 26.665 1.00 82.38 437 GLU A CA 1
ATOM 3561 C C . GLU A 1 437 ? 0.230 -23.226 26.632 1.00 82.38 437 GLU A C 1
ATOM 3563 O O . GLU A 1 437 ? -0.412 -22.993 27.663 1.00 82.38 437 GLU A O 1
ATOM 3568 N N . CYS A 1 438 ? -0.404 -23.344 25.459 1.00 82.50 438 CYS A N 1
ATOM 3569 C CA . CYS A 1 438 ? -1.859 -23.297 25.321 1.00 82.50 438 CYS A CA 1
ATOM 3570 C C . CYS A 1 438 ? -2.515 -24.677 25.501 1.00 82.50 438 CYS A C 1
ATOM 3572 O O . CYS A 1 438 ? -2.383 -25.549 24.648 1.00 82.50 438 CYS A O 1
ATOM 3574 N N . ASP A 1 439 ? -3.357 -24.833 26.531 1.00 82.00 439 ASP A N 1
ATOM 3575 C CA . ASP A 1 439 ? -4.165 -26.054 26.738 1.00 82.00 439 ASP A CA 1
ATOM 3576 C C . ASP A 1 439 ? -5.182 -26.338 25.598 1.00 82.00 439 ASP A C 1
ATOM 3578 O O . ASP A 1 439 ? -5.839 -27.379 25.594 1.00 82.00 439 ASP A O 1
ATOM 3582 N N . ASP A 1 440 ? -5.359 -25.407 24.650 1.00 84.75 440 ASP A N 1
ATOM 3583 C CA . ASP A 1 440 ? -6.302 -25.460 23.524 1.00 84.75 440 ASP A CA 1
ATOM 3584 C C . ASP A 1 440 ? -5.643 -25.524 22.125 1.00 84.75 440 ASP A C 1
ATOM 3586 O O . ASP A 1 440 ? -6.276 -25.180 21.119 1.00 84.75 440 ASP A O 1
ATOM 3590 N N . LEU A 1 441 ? -4.392 -26.006 22.056 1.00 87.50 441 LEU A N 1
ATOM 3591 C CA . LEU A 1 441 ? -3.675 -26.337 20.814 1.00 87.50 441 LEU A CA 1
ATOM 3592 C C . LEU A 1 441 ? -4.485 -27.236 19.859 1.00 87.50 441 LEU A C 1
ATOM 3594 O O . LEU A 1 441 ? -5.261 -28.101 20.270 1.00 87.50 441 LEU A O 1
ATOM 3598 N N . LYS A 1 442 ? -4.256 -27.051 18.554 1.00 87.50 442 LYS A N 1
ATOM 3599 C CA . LYS A 1 442 ? -4.856 -27.836 17.463 1.00 87.50 442 LYS A CA 1
ATOM 3600 C C . LYS A 1 442 ? -3.810 -28.129 16.398 1.00 87.50 442 LYS A C 1
ATOM 3602 O O . LYS A 1 442 ? -2.926 -27.310 16.163 1.00 87.50 442 LYS A O 1
ATOM 3607 N N . GLU A 1 443 ? -3.950 -29.269 15.732 1.00 87.94 443 GLU A N 1
ATOM 3608 C CA . GLU A 1 443 ? -3.145 -29.595 14.555 1.00 87.94 443 GLU A CA 1
ATOM 3609 C C . GLU A 1 443 ? -3.377 -28.564 13.439 1.00 87.94 443 GLU A C 1
ATOM 3611 O O . GLU A 1 443 ? -4.495 -28.075 13.240 1.00 87.94 443 GLU A O 1
ATOM 3616 N N . LEU A 1 444 ? -2.310 -28.223 12.713 1.00 86.44 444 LEU A N 1
ATOM 3617 C CA . LEU A 1 444 ? -2.399 -27.341 11.553 1.00 86.44 444 LEU A CA 1
ATOM 3618 C C . LEU A 1 444 ? -3.165 -28.043 10.416 1.00 86.44 444 LEU A C 1
ATOM 3620 O O . LEU A 1 444 ? -2.985 -29.246 10.213 1.00 86.44 444 LEU A O 1
ATOM 3624 N N . PRO A 1 445 ? -3.993 -27.318 9.640 1.00 91.94 445 PRO A N 1
ATOM 3625 C CA . PRO A 1 445 ? -4.639 -27.893 8.468 1.00 91.94 445 PRO A CA 1
ATOM 3626 C C . PRO A 1 445 ? -3.584 -28.328 7.443 1.00 91.94 445 PRO A C 1
ATOM 3628 O O . PRO A 1 445 ? -2.607 -27.615 7.207 1.00 91.94 445 PRO A O 1
ATOM 3631 N N . ALA A 1 446 ? -3.798 -29.481 6.806 1.00 92.44 446 ALA A N 1
ATOM 3632 C CA . ALA A 1 446 ? -2.905 -29.965 5.759 1.00 92.44 446 ALA A CA 1
ATOM 3633 C C . ALA A 1 446 ? -2.817 -28.939 4.604 1.00 92.44 446 ALA A C 1
ATOM 3635 O O . ALA A 1 446 ? -3.862 -28.495 4.110 1.00 92.44 446 ALA A O 1
ATOM 3636 N N . PRO A 1 447 ? -1.607 -28.547 4.160 1.00 89.50 447 PRO A N 1
ATOM 3637 C CA . PRO A 1 447 ? -1.450 -27.551 3.109 1.00 89.50 447 PRO A CA 1
ATOM 3638 C C . PRO A 1 447 ? -2.019 -28.076 1.787 1.00 89.50 447 PRO A C 1
ATOM 3640 O O . PRO A 1 447 ? -1.721 -29.190 1.359 1.00 89.50 447 PRO A O 1
ATOM 3643 N N . THR A 1 448 ? -2.845 -27.262 1.130 1.00 90.38 448 THR A N 1
ATOM 3644 C CA . THR A 1 448 ? -3.397 -27.581 -0.193 1.00 90.38 448 THR A CA 1
ATOM 3645 C C . THR A 1 448 ? -2.413 -27.120 -1.272 1.00 90.38 448 THR A C 1
ATOM 3647 O O . THR A 1 448 ? -2.093 -25.932 -1.293 1.00 90.38 448 THR A O 1
ATOM 3650 N N . PRO A 1 449 ? -1.932 -28.003 -2.171 1.00 87.12 449 PRO A N 1
ATOM 3651 C CA . PRO A 1 449 ? -1.024 -27.604 -3.244 1.00 87.12 449 PRO A CA 1
ATOM 3652 C C . PRO A 1 449 ? -1.647 -26.567 -4.185 1.00 87.12 449 PRO A C 1
ATOM 3654 O O . PRO A 1 449 ? -2.802 -26.706 -4.599 1.00 87.12 449 PRO A O 1
ATOM 3657 N N . VAL A 1 450 ? -0.861 -25.554 -4.554 1.00 88.38 450 VAL A N 1
ATOM 3658 C CA . VAL A 1 450 ? -1.232 -24.578 -5.588 1.00 88.38 450 VAL A CA 1
ATOM 3659 C C . VAL A 1 450 ? -1.283 -25.283 -6.946 1.00 88.38 450 VAL A C 1
ATOM 3661 O O . VAL A 1 450 ? -0.447 -26.134 -7.246 1.00 88.38 450 VAL A O 1
ATOM 3664 N N . LYS A 1 451 ? -2.276 -24.939 -7.771 1.00 89.31 451 LYS A N 1
ATOM 3665 C CA . LYS A 1 451 ? -2.390 -25.417 -9.154 1.00 89.31 451 LYS A CA 1
ATOM 3666 C C . LYS A 1 451 ? -1.835 -24.343 -10.081 1.00 89.31 451 LYS A C 1
ATOM 3668 O O . LYS A 1 451 ? -2.358 -23.237 -10.086 1.00 89.31 451 LYS A O 1
ATOM 3673 N N . THR A 1 452 ? -0.795 -24.684 -10.831 1.00 92.56 452 THR A N 1
ATOM 3674 C CA . THR A 1 452 ? -0.081 -23.793 -11.753 1.00 92.56 452 THR A CA 1
ATOM 3675 C C . THR A 1 452 ? 0.572 -24.629 -12.858 1.00 92.56 452 THR A C 1
ATOM 3677 O O . THR A 1 452 ? 0.884 -25.803 -12.639 1.00 92.56 452 THR A O 1
ATOM 3680 N N . ARG A 1 453 ? 0.767 -24.051 -14.049 1.00 94.19 453 ARG A N 1
ATOM 3681 C CA . ARG A 1 453 ? 1.617 -24.595 -15.127 1.00 94.19 453 ARG A CA 1
ATOM 3682 C C . ARG A 1 453 ? 3.113 -24.356 -14.888 1.00 94.19 453 ARG A C 1
ATOM 3684 O O . ARG A 1 453 ? 3.927 -24.936 -15.605 1.00 94.19 453 ARG A O 1
ATOM 3691 N N . LEU A 1 454 ? 3.486 -23.513 -13.923 1.00 94.50 454 LEU A N 1
ATOM 3692 C CA . LEU A 1 454 ? 4.884 -23.241 -13.593 1.00 94.50 454 LEU A CA 1
ATOM 3693 C C . LEU A 1 454 ? 5.552 -24.472 -12.948 1.00 94.50 454 LEU A C 1
ATOM 3695 O O . LEU A 1 454 ? 4.929 -25.152 -12.128 1.00 94.50 454 LEU A O 1
ATOM 3699 N N . PRO A 1 455 ? 6.834 -24.753 -13.254 1.00 93.44 455 PRO A N 1
ATOM 3700 C CA . PRO A 1 455 ? 7.628 -25.696 -12.472 1.00 93.44 455 PRO A CA 1
ATOM 3701 C C . PRO A 1 455 ? 7.674 -25.272 -10.992 1.00 93.44 455 PRO A C 1
ATOM 3703 O O . PRO A 1 455 ? 7.810 -24.074 -10.733 1.00 93.44 455 PRO A O 1
ATOM 3706 N N . PRO A 1 456 ? 7.636 -26.203 -10.016 1.00 92.44 456 PRO A N 1
ATOM 3707 C CA . PRO A 1 456 ? 7.678 -25.856 -8.590 1.00 92.44 456 PRO A CA 1
ATOM 3708 C C . PRO A 1 456 ? 8.879 -24.981 -8.209 1.00 92.44 456 PRO A C 1
ATOM 3710 O O . PRO A 1 456 ? 8.724 -24.027 -7.452 1.00 92.44 456 PRO A O 1
ATOM 3713 N N . GLU A 1 457 ? 10.040 -25.254 -8.812 1.00 94.19 457 GLU A N 1
ATOM 3714 C CA . GLU A 1 457 ? 11.288 -24.501 -8.614 1.00 94.19 457 GLU A CA 1
ATOM 3715 C C . GLU A 1 457 ? 11.150 -23.014 -9.000 1.00 94.19 457 GLU A C 1
ATOM 3717 O O . GLU A 1 457 ? 11.813 -22.158 -8.431 1.00 94.19 457 GLU A O 1
ATOM 3722 N N . CYS A 1 458 ? 10.278 -22.704 -9.966 1.00 95.75 458 CYS A N 1
ATOM 3723 C CA . CYS A 1 458 ? 10.057 -21.361 -10.507 1.00 95.75 458 CYS A CA 1
ATOM 3724 C C . CYS A 1 458 ? 8.968 -20.571 -9.762 1.00 95.75 458 CYS A C 1
ATOM 3726 O O . CYS A 1 458 ? 8.785 -19.383 -10.025 1.00 95.75 458 CYS A O 1
ATOM 3728 N N . PHE A 1 459 ? 8.204 -21.215 -8.876 1.00 94.94 459 PHE A N 1
ATOM 3729 C CA . PHE A 1 459 ? 7.034 -20.597 -8.249 1.00 94.94 459 PHE A CA 1
ATOM 3730 C C . PHE A 1 459 ? 7.413 -19.484 -7.257 1.00 94.94 459 PHE A C 1
ATOM 3732 O O . PHE A 1 459 ? 6.713 -18.478 -7.173 1.00 94.94 459 PHE A O 1
ATOM 3739 N N . GLY A 1 460 ? 8.538 -19.631 -6.546 1.00 95.50 460 GLY A N 1
ATOM 3740 C CA . GLY A 1 460 ? 9.058 -18.597 -5.642 1.00 95.50 460 GLY A CA 1
ATOM 3741 C C . GLY A 1 460 ? 9.452 -17.320 -6.387 1.00 95.50 460 GLY A C 1
ATOM 3742 O O . GLY A 1 460 ? 8.947 -16.245 -6.074 1.00 95.50 460 GLY A O 1
ATOM 3743 N N . ASP A 1 461 ? 10.282 -17.457 -7.420 1.00 97.00 461 ASP A N 1
ATOM 3744 C CA . ASP A 1 461 ? 10.743 -16.353 -8.270 1.00 97.00 461 ASP A CA 1
ATOM 3745 C C . ASP A 1 461 ? 9.567 -15.643 -8.968 1.00 97.00 461 ASP A C 1
ATOM 3747 O O . ASP A 1 461 ? 9.537 -14.416 -9.060 1.00 97.00 461 ASP A O 1
ATOM 3751 N N . ALA A 1 462 ? 8.556 -16.397 -9.419 1.00 97.56 462 ALA A N 1
ATOM 3752 C CA . ALA A 1 462 ? 7.343 -15.825 -10.004 1.00 97.56 462 ALA A CA 1
ATOM 3753 C C . ALA A 1 462 ? 6.533 -15.006 -8.985 1.00 97.56 462 ALA A C 1
ATOM 3755 O O . ALA A 1 462 ? 6.040 -13.933 -9.326 1.00 97.56 462 ALA A O 1
ATOM 3756 N N . LEU A 1 463 ? 6.431 -15.458 -7.729 1.00 97.12 463 LEU A N 1
ATOM 3757 C CA . LEU A 1 463 ? 5.812 -14.662 -6.665 1.00 97.12 463 LEU A CA 1
ATOM 3758 C C . LEU A 1 463 ? 6.649 -13.433 -6.279 1.00 97.12 463 LEU A C 1
ATOM 3760 O O . LEU A 1 463 ? 6.058 -12.415 -5.934 1.00 97.12 463 LEU A O 1
ATOM 3764 N N . MET A 1 464 ? 7.983 -13.483 -6.380 1.00 97.38 464 MET A N 1
ATOM 3765 C CA . MET A 1 464 ? 8.847 -12.305 -6.198 1.00 97.38 464 MET A CA 1
ATOM 3766 C C . MET A 1 464 ? 8.506 -11.231 -7.240 1.00 97.38 464 MET A C 1
ATOM 3768 O O . MET A 1 464 ? 8.175 -10.103 -6.878 1.00 97.38 464 MET A O 1
ATOM 3772 N N . VAL A 1 465 ? 8.500 -11.600 -8.527 1.00 98.25 465 VAL A N 1
ATOM 3773 C CA . VAL A 1 465 ? 8.154 -10.682 -9.627 1.00 98.25 465 VAL A CA 1
ATOM 3774 C C . VAL A 1 465 ? 6.721 -10.151 -9.473 1.00 98.25 465 VAL A C 1
ATOM 3776 O O . VAL A 1 465 ? 6.491 -8.957 -9.649 1.00 98.25 465 VAL A O 1
ATOM 3779 N N . LEU A 1 466 ? 5.762 -11.001 -9.088 1.00 97.62 466 LEU A N 1
ATOM 3780 C CA . LEU A 1 466 ? 4.370 -10.597 -8.865 1.00 97.62 466 LEU A CA 1
ATOM 3781 C C . LEU A 1 466 ? 4.219 -9.601 -7.700 1.00 97.62 466 LEU A C 1
ATOM 3783 O O . LEU A 1 466 ? 3.493 -8.618 -7.834 1.00 97.62 466 LEU A O 1
ATOM 3787 N N . GLU A 1 467 ? 4.912 -9.824 -6.579 1.00 97.38 467 GLU A N 1
ATOM 3788 C CA . GLU A 1 467 ? 4.893 -8.910 -5.430 1.00 97.38 467 GLU A CA 1
ATOM 3789 C C . GLU A 1 467 ? 5.612 -7.591 -5.752 1.00 97.38 467 GLU A C 1
ATOM 3791 O O . GLU A 1 467 ? 5.127 -6.535 -5.354 1.00 97.38 467 GLU A O 1
ATOM 3796 N N . PHE A 1 468 ? 6.702 -7.611 -6.534 1.00 97.81 468 PHE A N 1
ATOM 3797 C CA . PHE A 1 468 ? 7.334 -6.387 -7.043 1.00 97.81 468 PHE A CA 1
ATOM 3798 C C . PHE A 1 468 ? 6.346 -5.556 -7.876 1.00 97.81 468 PHE A C 1
ATOM 3800 O O . PHE A 1 468 ? 6.155 -4.372 -7.606 1.00 97.81 468 PHE A O 1
ATOM 3807 N N . LEU A 1 469 ? 5.668 -6.180 -8.844 1.00 97.44 469 LEU A N 1
ATOM 3808 C CA . LEU A 1 469 ? 4.689 -5.510 -9.709 1.00 97.44 469 LEU A CA 1
ATOM 3809 C C . LEU A 1 469 ? 3.493 -4.963 -8.910 1.00 97.44 469 LEU A C 1
ATOM 3811 O O . LEU A 1 469 ? 2.992 -3.883 -9.210 1.00 97.44 469 LEU A O 1
ATOM 3815 N N . HIS A 1 470 ? 3.068 -5.661 -7.854 1.00 95.94 470 HIS A N 1
ATOM 3816 C CA . HIS A 1 470 ? 2.012 -5.199 -6.950 1.00 95.94 470 HIS A CA 1
ATOM 3817 C C . HIS A 1 470 ? 2.462 -4.062 -6.008 1.00 95.94 470 HIS A C 1
ATOM 3819 O O . HIS A 1 470 ? 1.670 -3.168 -5.717 1.00 95.94 470 HIS A O 1
ATOM 3825 N N . ALA A 1 471 ? 3.712 -4.073 -5.533 1.00 95.06 471 ALA A N 1
ATOM 3826 C CA . ALA A 1 471 ? 4.231 -3.094 -4.573 1.00 95.06 471 ALA A CA 1
ATOM 3827 C C . ALA A 1 471 ? 4.783 -1.809 -5.220 1.00 95.06 471 ALA A C 1
ATOM 3829 O O . ALA A 1 471 ? 4.703 -0.743 -4.610 1.00 95.06 471 ALA A O 1
ATOM 3830 N N . PHE A 1 472 ? 5.336 -1.908 -6.433 1.00 96.00 472 PHE A N 1
ATOM 3831 C CA . PHE A 1 472 ? 6.008 -0.810 -7.141 1.00 96.00 472 PHE A CA 1
ATOM 3832 C C . PHE A 1 472 ? 5.346 -0.434 -8.475 1.00 96.00 472 PHE A C 1
ATOM 3834 O O . PHE A 1 472 ? 5.724 0.571 -9.065 1.00 96.00 472 PHE A O 1
ATOM 3841 N N . GLY A 1 473 ? 4.336 -1.170 -8.952 1.00 93.94 473 GLY A N 1
ATOM 3842 C CA . GLY A 1 473 ? 3.667 -0.860 -10.222 1.00 93.94 473 GLY A CA 1
ATOM 3843 C C . GLY A 1 473 ? 3.024 0.534 -10.281 1.00 93.94 473 GLY A C 1
ATOM 3844 O O . GLY A 1 473 ? 3.040 1.157 -11.335 1.00 93.94 473 GLY A O 1
ATOM 3845 N N . GLU A 1 474 ? 2.519 1.062 -9.158 1.00 93.31 474 GLU A N 1
ATOM 3846 C CA . GLU A 1 474 ? 1.973 2.435 -9.075 1.00 93.31 474 GLU A CA 1
ATOM 3847 C C . GLU A 1 474 ? 3.068 3.525 -9.138 1.00 93.31 474 GLU A C 1
ATOM 3849 O O . GLU A 1 474 ? 2.756 4.674 -9.421 1.00 93.31 474 GLU A O 1
ATOM 3854 N N . LEU A 1 475 ? 4.347 3.189 -8.906 1.00 95.38 475 LEU A N 1
ATOM 3855 C CA . LEU A 1 475 ? 5.475 4.125 -9.058 1.00 95.38 475 LEU A CA 1
ATOM 3856 C C . LEU A 1 475 ? 5.924 4.273 -10.523 1.00 95.38 475 LEU A C 1
ATOM 3858 O O . LEU A 1 475 ? 6.513 5.287 -10.878 1.00 95.38 475 LEU A O 1
ATOM 3862 N N . PHE A 1 476 ? 5.652 3.261 -11.349 1.00 95.25 476 PHE A N 1
ATOM 3863 C CA . PHE A 1 476 ? 6.096 3.160 -12.743 1.00 95.25 476 PHE A CA 1
ATOM 3864 C C . PHE A 1 476 ? 4.920 3.113 -13.732 1.00 95.25 476 PHE A C 1
ATOM 3866 O O . PHE A 1 476 ? 5.053 2.565 -14.817 1.00 95.25 476 PHE A O 1
ATOM 3873 N N . ASP A 1 477 ? 3.753 3.620 -13.323 1.00 94.50 477 ASP A N 1
ATOM 3874 C CA . ASP A 1 477 ? 2.530 3.724 -14.132 1.00 94.50 477 ASP A CA 1
ATOM 3875 C C . ASP A 1 477 ? 2.050 2.418 -14.823 1.00 94.50 477 ASP A C 1
ATOM 3877 O O . ASP A 1 477 ? 1.277 2.469 -15.775 1.00 94.50 477 ASP A O 1
ATOM 3881 N N . LEU A 1 478 ? 2.350 1.238 -14.244 1.00 94.75 478 LEU A N 1
ATOM 3882 C CA . LEU A 1 478 ? 1.962 -0.122 -14.708 1.00 94.75 478 LEU A CA 1
ATOM 3883 C C . LEU A 1 478 ? 0.462 -0.294 -15.046 1.00 94.75 478 LEU A C 1
ATOM 3885 O O . LEU A 1 478 ? 0.037 -1.291 -15.630 1.00 94.75 478 LEU A O 1
ATOM 3889 N N . GLN A 1 479 ? -0.384 0.629 -14.591 1.00 93.12 479 GLN A N 1
ATOM 3890 C CA . GLN A 1 479 ? -1.815 0.648 -14.880 1.00 93.12 479 GLN A CA 1
ATOM 3891 C C . GLN A 1 479 ? -2.150 1.098 -16.309 1.00 93.12 479 GLN A C 1
ATOM 3893 O O . GLN A 1 479 ? -3.289 0.881 -16.724 1.00 93.12 479 GLN A O 1
ATOM 3898 N N . ASP A 1 480 ? -1.205 1.674 -17.055 1.00 92.31 480 ASP A N 1
ATOM 3899 C CA . ASP A 1 480 ? -1.419 2.058 -18.451 1.00 92.31 480 ASP A CA 1
ATOM 3900 C C . ASP A 1 480 ? -1.280 0.847 -19.400 1.00 92.31 480 ASP A C 1
ATOM 3902 O O . ASP A 1 480 ? -2.118 0.698 -20.296 1.00 92.31 480 ASP A O 1
ATOM 3906 N N . GLU A 1 481 ? -0.354 -0.096 -19.157 1.00 90.06 481 GLU A N 1
ATOM 3907 C CA . GLU A 1 481 ? -0.330 -1.399 -19.853 1.00 90.06 481 GLU A CA 1
ATOM 3908 C C . GLU A 1 481 ? -1.268 -2.440 -19.212 1.00 90.06 481 GLU A C 1
ATOM 3910 O O . GLU A 1 481 ? -1.912 -3.220 -19.920 1.00 90.06 481 GLU A O 1
ATOM 3915 N N . PHE A 1 482 ? -1.394 -2.455 -17.876 1.00 94.31 482 PHE A N 1
ATOM 3916 C CA . PHE A 1 482 ? -2.202 -3.434 -17.131 1.00 94.31 482 PHE A CA 1
ATOM 3917 C C . PHE A 1 482 ? -3.249 -2.770 -16.199 1.00 94.31 482 PHE A C 1
ATOM 3919 O O . PHE A 1 482 ? -3.091 -2.794 -14.973 1.00 94.31 482 PHE A O 1
ATOM 3926 N N . PRO A 1 483 ? -4.387 -2.256 -16.725 1.00 91.44 483 PRO A N 1
ATOM 3927 C CA . PRO A 1 483 ? -5.378 -1.476 -15.956 1.00 91.44 483 PRO A CA 1
ATOM 3928 C C . PRO A 1 483 ? -6.173 -2.210 -14.858 1.00 91.44 483 PRO A C 1
ATOM 3930 O O . PRO A 1 483 ? -6.976 -1.586 -14.163 1.00 91.44 483 PRO A O 1
ATOM 3933 N N . GLU A 1 484 ? -6.012 -3.530 -14.716 1.00 89.94 484 GLU A N 1
ATOM 3934 C CA . GLU A 1 484 ? -6.536 -4.314 -13.579 1.00 89.94 484 GLU A CA 1
ATOM 3935 C C . GLU A 1 484 ? -5.405 -4.904 -12.704 1.00 89.94 484 GLU A C 1
ATOM 3937 O O . GLU A 1 484 ? -5.661 -5.688 -11.788 1.00 89.94 484 GLU A O 1
ATOM 3942 N N . GLY A 1 485 ? -4.154 -4.507 -12.968 1.00 90.81 485 GLY A N 1
ATOM 3943 C CA . GLY A 1 485 ? -2.943 -5.124 -12.431 1.00 90.81 485 GLY A CA 1
ATOM 3944 C C . GLY A 1 485 ? -2.607 -6.464 -13.095 1.00 90.81 485 GLY A C 1
ATOM 3945 O O . GLY A 1 485 ? -3.328 -6.968 -13.957 1.00 90.8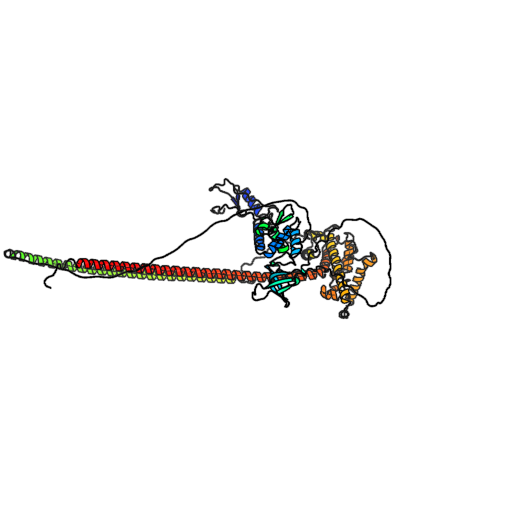1 485 GLY A O 1
ATOM 3946 N N . ILE A 1 486 ? -1.490 -7.061 -12.676 1.00 95.00 486 ILE A N 1
ATOM 3947 C CA . ILE A 1 486 ? -1.053 -8.384 -13.140 1.00 95.00 486 ILE A CA 1
ATOM 3948 C C . ILE A 1 486 ? -1.497 -9.441 -12.128 1.00 95.00 486 ILE A C 1
ATOM 3950 O O . ILE A 1 486 ? -1.246 -9.322 -10.930 1.00 95.00 486 ILE A O 1
ATOM 3954 N N . SER A 1 487 ? -2.153 -10.496 -12.614 1.00 95.44 487 SER A N 1
ATOM 3955 C CA . SER A 1 487 ? -2.514 -11.666 -11.810 1.00 95.44 487 SER A CA 1
ATOM 3956 C C . SER A 1 487 ? -1.489 -12.791 -11.976 1.00 95.44 487 SER A C 1
ATOM 3958 O O . SER A 1 487 ? -0.739 -12.833 -12.954 1.00 95.44 487 SER A O 1
ATOM 3960 N N . LEU A 1 488 ? -1.502 -13.762 -11.056 1.00 94.62 488 LEU A N 1
ATOM 3961 C CA . LEU A 1 488 ? -0.700 -14.982 -11.191 1.00 94.62 488 LEU A CA 1
ATOM 3962 C C . LEU A 1 488 ? -1.014 -15.740 -12.496 1.00 94.62 488 LEU A C 1
ATOM 3964 O O . LEU A 1 488 ? -0.109 -16.317 -13.082 1.00 94.62 488 LEU A O 1
ATOM 3968 N N . GLU A 1 489 ? -2.261 -15.704 -12.980 1.00 94.50 489 GLU A N 1
ATOM 3969 C CA . GLU A 1 489 ? -2.665 -16.355 -14.237 1.00 94.50 489 GLU A CA 1
ATOM 3970 C C . GLU A 1 489 ? -2.065 -15.648 -15.468 1.00 94.50 489 GLU A C 1
ATOM 3972 O O . GLU A 1 489 ? -1.621 -16.310 -16.406 1.00 94.50 489 GLU A O 1
ATOM 3977 N N . VAL A 1 490 ? -1.988 -14.310 -15.445 1.00 96.12 490 VAL A N 1
ATOM 3978 C CA . VAL A 1 490 ? -1.352 -13.504 -16.504 1.00 96.12 490 VAL A CA 1
ATOM 3979 C C . VAL A 1 490 ? 0.165 -13.711 -16.512 1.00 96.12 490 VAL A C 1
ATOM 3981 O O . VAL A 1 490 ? 0.750 -13.920 -17.575 1.00 96.12 490 VAL A O 1
ATOM 3984 N N . LEU A 1 491 ? 0.803 -13.717 -15.336 1.00 97.00 491 LEU A N 1
ATOM 3985 C CA . LEU A 1 491 ? 2.240 -13.977 -15.212 1.00 97.00 491 LEU A CA 1
ATOM 3986 C C . LEU A 1 491 ? 2.597 -15.429 -15.582 1.00 97.00 491 LEU A C 1
ATOM 3988 O O . LEU A 1 491 ? 3.615 -15.672 -16.226 1.00 97.00 491 LEU A O 1
ATOM 3992 N N . GLU A 1 492 ? 1.746 -16.399 -15.242 1.00 95.94 492 GLU A N 1
ATOM 3993 C CA . GLU A 1 492 ? 1.893 -17.795 -15.665 1.00 95.94 492 GLU A CA 1
ATOM 3994 C C . GLU A 1 492 ? 1.841 -17.938 -17.194 1.00 95.94 492 GLU A C 1
ATOM 3996 O O . GLU A 1 492 ? 2.676 -18.644 -17.763 1.00 95.94 492 GLU A O 1
ATOM 4001 N N . GLU A 1 493 ? 0.930 -17.239 -17.880 1.00 96.50 493 GLU A N 1
ATOM 4002 C CA . GLU A 1 493 ? 0.901 -17.231 -19.348 1.00 96.50 493 GLU A CA 1
ATOM 4003 C C . GLU A 1 493 ? 2.100 -16.489 -19.955 1.00 96.50 493 GLU A C 1
ATOM 4005 O O . GLU A 1 493 ? 2.662 -16.969 -20.935 1.00 96.50 493 GLU A O 1
ATOM 4010 N N . ALA A 1 494 ? 2.569 -15.388 -19.358 1.00 96.94 494 ALA A N 1
ATOM 4011 C CA . ALA A 1 494 ? 3.787 -14.705 -19.809 1.00 96.94 494 ALA A CA 1
ATOM 4012 C C . ALA A 1 494 ? 5.029 -15.617 -19.729 1.00 96.94 494 ALA A C 1
ATOM 4014 O O . ALA A 1 494 ? 5.873 -15.637 -20.626 1.00 96.94 494 ALA A O 1
ATOM 4015 N N . LEU A 1 495 ? 5.142 -16.413 -18.665 1.00 97.62 495 LEU A N 1
ATOM 4016 C CA . LEU A 1 495 ? 6.289 -17.292 -18.444 1.00 97.62 495 LEU A CA 1
ATOM 4017 C C . LEU A 1 495 ? 6.221 -18.591 -19.263 1.00 97.62 495 LEU A C 1
ATOM 4019 O O . LEU A 1 495 ? 7.246 -19.037 -19.785 1.00 97.62 495 LEU A O 1
ATOM 4023 N N . VAL A 1 496 ? 5.040 -19.203 -19.386 1.00 96.00 496 VAL A N 1
ATOM 4024 C CA . VAL A 1 496 ? 4.854 -20.512 -20.045 1.00 96.00 496 VAL A CA 1
ATOM 4025 C C . VAL A 1 496 ? 4.487 -20.387 -21.530 1.00 96.00 496 VAL A C 1
ATOM 4027 O O . VAL A 1 496 ? 4.721 -21.328 -22.286 1.00 96.00 496 VAL A O 1
ATOM 4030 N N . GLY A 1 497 ? 3.924 -19.259 -21.965 1.00 93.88 497 GLY A N 1
ATOM 4031 C CA . GLY A 1 497 ? 3.556 -18.995 -23.356 1.00 93.88 497 GLY A CA 1
ATOM 4032 C C . GLY A 1 497 ? 4.712 -18.458 -24.209 1.00 93.88 497 GLY A C 1
ATOM 4033 O O . GLY A 1 497 ? 5.625 -17.797 -23.710 1.00 93.88 497 GLY A O 1
ATOM 4034 N N . ASN A 1 498 ? 4.638 -18.712 -25.519 1.00 94.31 498 ASN A N 1
ATOM 4035 C CA . ASN A 1 498 ? 5.599 -18.239 -26.529 1.00 94.31 498 ASN A CA 1
ATOM 4036 C C . ASN A 1 498 ? 4.979 -17.188 -27.479 1.00 94.31 498 ASN A C 1
ATOM 4038 O O . ASN A 1 498 ? 5.487 -16.970 -28.576 1.00 94.31 498 ASN A O 1
ATOM 4042 N N . ASN A 1 499 ? 3.851 -16.570 -27.109 1.00 93.31 499 ASN A N 1
ATOM 4043 C CA . ASN A 1 499 ? 3.206 -15.571 -27.963 1.00 93.31 499 ASN A CA 1
ATOM 4044 C C . ASN A 1 499 ? 3.989 -14.247 -27.945 1.00 93.31 499 ASN A C 1
ATOM 4046 O O . ASN A 1 499 ? 4.194 -13.677 -26.873 1.00 93.31 499 ASN A O 1
ATOM 4050 N N . ALA A 1 500 ? 4.370 -13.758 -29.128 1.00 91.38 500 ALA A N 1
ATOM 4051 C CA . ALA A 1 500 ? 5.012 -12.456 -29.301 1.00 91.38 500 ALA A CA 1
ATOM 4052 C C . ALA A 1 500 ? 4.048 -11.294 -29.012 1.00 91.38 500 ALA A C 1
ATOM 4054 O O . ALA A 1 500 ? 4.460 -10.297 -28.438 1.00 91.38 500 ALA A O 1
ATOM 4055 N N . ASP A 1 501 ? 2.755 -11.473 -29.296 1.00 91.88 501 ASP A N 1
ATOM 4056 C CA . ASP A 1 501 ? 1.685 -10.525 -28.954 1.00 91.88 501 ASP A CA 1
ATOM 4057 C C . ASP A 1 501 ? 1.040 -10.909 -27.600 1.00 91.88 501 ASP A C 1
ATOM 4059 O O . ASP A 1 501 ? -0.183 -10.921 -27.436 1.00 91.88 501 ASP A O 1
ATOM 4063 N N . GLY A 1 502 ? 1.859 -11.403 -26.664 1.00 93.75 502 GLY A N 1
ATOM 4064 C CA . GLY A 1 502 ? 1.441 -11.963 -25.376 1.00 93.75 502 GLY A CA 1
ATOM 4065 C C . GLY A 1 502 ? 1.867 -11.109 -24.178 1.00 93.75 502 GLY A C 1
ATOM 4066 O O . GLY A 1 502 ? 2.703 -10.218 -24.322 1.00 93.75 502 GLY A O 1
ATOM 4067 N N . PRO A 1 503 ? 1.379 -11.418 -22.960 1.00 96.06 503 PRO A N 1
ATOM 4068 C CA . PRO A 1 503 ? 1.639 -10.606 -21.767 1.00 96.06 503 PRO A CA 1
ATOM 4069 C C . PRO A 1 503 ? 3.121 -10.519 -21.366 1.00 96.06 503 PRO A C 1
ATOM 4071 O O . PRO A 1 503 ? 3.477 -9.647 -20.585 1.00 96.06 503 PRO A O 1
ATOM 4074 N N . LEU A 1 504 ? 4.001 -11.378 -21.903 1.00 97.12 504 LEU A N 1
ATOM 4075 C CA . LEU A 1 504 ? 5.452 -11.231 -21.736 1.00 97.12 504 LEU A CA 1
ATOM 4076 C C . LEU A 1 504 ? 6.018 -10.030 -22.507 1.00 97.12 504 LEU A C 1
ATOM 4078 O O . LEU A 1 504 ? 6.970 -9.421 -22.035 1.00 97.12 504 LEU A O 1
ATOM 4082 N N . CYS A 1 505 ? 5.458 -9.704 -23.675 1.00 96.25 505 CYS A N 1
ATOM 4083 C CA . CYS A 1 505 ? 5.899 -8.566 -24.476 1.00 96.25 505 CYS A CA 1
ATOM 4084 C C . CYS A 1 505 ? 5.556 -7.258 -23.760 1.00 96.25 505 CYS A C 1
ATOM 4086 O O . CYS A 1 505 ? 6.459 -6.492 -23.442 1.00 96.25 505 CYS A O 1
ATOM 4088 N N . GLU A 1 506 ? 4.284 -7.084 -23.389 1.00 95.56 506 GLU A N 1
ATOM 4089 C CA . GLU A 1 506 ? 3.795 -5.916 -22.640 1.00 95.56 506 GLU A CA 1
ATOM 4090 C C . GLU A 1 506 ? 4.536 -5.743 -21.302 1.00 95.56 506 GLU A C 1
ATOM 4092 O O . GLU A 1 506 ? 4.966 -4.646 -20.958 1.00 95.56 506 GLU A O 1
ATOM 4097 N N . LEU A 1 507 ? 4.780 -6.838 -20.568 1.00 97.31 507 LEU A N 1
ATOM 4098 C CA . LEU A 1 507 ? 5.532 -6.799 -19.311 1.00 97.31 507 LEU A CA 1
ATOM 4099 C C . LEU A 1 507 ? 6.985 -6.335 -19.506 1.00 97.31 507 LEU A C 1
ATOM 4101 O O . LEU A 1 507 ? 7.520 -5.604 -18.675 1.00 97.31 507 LEU A O 1
ATOM 4105 N N . LEU A 1 508 ? 7.642 -6.763 -20.585 1.00 97.50 508 LEU A N 1
ATOM 4106 C CA . LEU A 1 508 ? 9.015 -6.361 -20.887 1.00 97.50 508 LEU A CA 1
ATOM 4107 C C . LEU A 1 508 ? 9.099 -4.957 -21.505 1.00 97.50 508 LEU A C 1
ATOM 4109 O O . LEU A 1 508 ? 10.107 -4.289 -21.289 1.00 97.50 508 LEU A O 1
ATOM 4113 N N . PHE A 1 509 ? 8.062 -4.494 -22.212 1.00 96.12 509 PHE A N 1
ATOM 4114 C CA . PHE A 1 509 ? 7.920 -3.090 -22.600 1.00 96.12 509 PHE A CA 1
ATOM 4115 C C . PHE A 1 509 ? 7.825 -2.205 -21.358 1.00 96.12 509 PHE A C 1
ATOM 4117 O O . PHE A 1 509 ? 8.689 -1.352 -21.190 1.00 96.12 509 PHE A O 1
ATOM 4124 N N . PHE A 1 510 ? 6.884 -2.484 -20.447 1.00 96.62 510 PHE A N 1
ATOM 4125 C CA . PHE A 1 510 ? 6.766 -1.808 -19.149 1.00 96.62 510 PHE A CA 1
ATOM 4126 C C . PHE A 1 510 ? 8.127 -1.715 -18.432 1.00 96.62 510 PHE A C 1
ATOM 4128 O O . PHE A 1 510 ? 8.588 -0.623 -18.101 1.00 96.62 510 PHE A O 1
ATOM 4135 N N . PHE A 1 511 ? 8.826 -2.847 -18.255 1.00 97.94 511 PHE A N 1
ATOM 4136 C CA . PHE A 1 511 ? 10.124 -2.855 -17.570 1.00 97.94 511 PHE A CA 1
ATOM 4137 C C . PHE A 1 511 ? 11.189 -2.013 -18.287 1.00 97.94 511 PHE 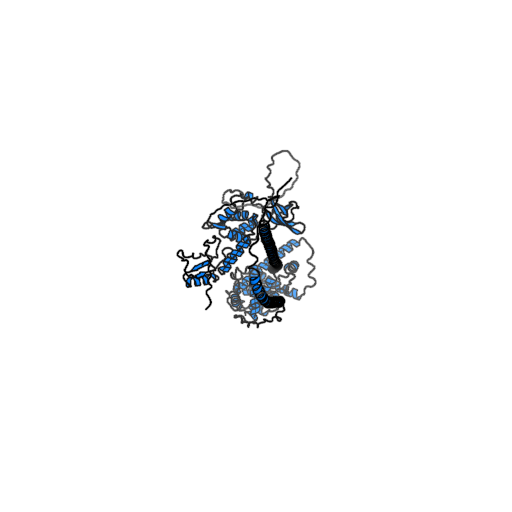A C 1
ATOM 4139 O O . PHE A 1 511 ? 11.934 -1.299 -17.620 1.00 97.94 511 PHE A O 1
ATOM 4146 N N . LEU A 1 512 ? 11.307 -2.099 -19.617 1.00 97.19 512 LEU A N 1
ATOM 4147 C CA . LEU A 1 512 ? 12.338 -1.359 -20.354 1.00 97.19 512 LEU A CA 1
ATOM 4148 C C . LEU A 1 512 ? 12.025 0.138 -20.446 1.00 97.19 512 LEU A C 1
ATOM 4150 O O . LEU A 1 512 ? 12.940 0.936 -20.259 1.00 97.19 512 LEU A O 1
ATOM 4154 N N . THR A 1 513 ? 10.764 0.521 -20.658 1.00 95.38 513 THR A N 1
ATOM 4155 C CA . THR A 1 513 ? 10.314 1.921 -20.632 1.00 95.38 513 THR A CA 1
ATOM 4156 C C . THR A 1 513 ? 10.593 2.541 -19.265 1.00 95.38 513 THR A C 1
ATOM 4158 O O . THR A 1 513 ? 11.358 3.501 -19.186 1.00 95.38 513 THR A O 1
ATOM 4161 N N . ALA A 1 514 ? 10.107 1.926 -18.179 1.00 96.50 514 ALA A N 1
ATOM 4162 C CA . ALA A 1 514 ? 10.316 2.416 -16.816 1.00 96.50 514 ALA A CA 1
ATOM 4163 C C . ALA A 1 514 ? 11.808 2.549 -16.449 1.00 96.50 514 ALA A C 1
ATOM 4165 O O . ALA A 1 514 ? 12.211 3.530 -15.822 1.00 96.50 514 ALA A O 1
ATOM 4166 N N . ILE A 1 515 ? 12.654 1.597 -16.869 1.00 95.81 515 ILE A N 1
ATOM 4167 C CA . ILE A 1 515 ? 14.109 1.687 -16.673 1.00 95.81 515 ILE A CA 1
ATOM 4168 C C . ILE A 1 515 ? 14.709 2.833 -17.501 1.00 95.81 515 ILE A C 1
ATOM 4170 O O . ILE A 1 515 ? 15.521 3.591 -16.975 1.00 95.81 515 ILE A O 1
ATOM 4174 N N . PHE A 1 516 ? 14.354 2.974 -18.781 1.00 95.25 516 PHE A N 1
ATOM 4175 C CA . PHE A 1 516 ? 14.938 3.992 -19.661 1.00 95.25 516 PHE A CA 1
ATOM 4176 C C . PHE A 1 516 ? 14.519 5.420 -19.292 1.00 95.25 516 PHE A C 1
ATOM 4178 O O . PHE A 1 516 ? 15.357 6.322 -19.370 1.00 95.25 516 PHE A O 1
ATOM 4185 N N . GLU A 1 517 ? 13.274 5.627 -18.865 1.00 94.00 517 GLU A N 1
ATOM 4186 C CA . GLU A 1 517 ? 12.767 6.931 -18.427 1.00 94.00 517 GLU A CA 1
ATOM 4187 C C . GLU A 1 517 ? 13.402 7.358 -17.099 1.00 94.00 517 GLU A C 1
ATOM 4189 O O . GLU A 1 517 ? 14.017 8.423 -17.034 1.00 94.00 517 GLU A O 1
ATOM 4194 N N . ALA A 1 518 ? 13.383 6.500 -16.074 1.00 93.00 518 ALA A N 1
ATOM 4195 C CA . ALA A 1 518 ? 13.998 6.818 -14.785 1.00 93.00 518 ALA A CA 1
ATOM 4196 C C . ALA A 1 518 ? 15.538 6.934 -14.869 1.00 93.00 518 ALA A C 1
ATOM 4198 O O . ALA A 1 518 ? 16.137 7.771 -14.191 1.00 93.00 518 ALA A O 1
ATOM 4199 N N . MET A 1 519 ? 16.206 6.175 -15.753 1.00 90.62 519 MET A N 1
ATOM 4200 C CA . MET A 1 519 ? 17.631 6.402 -16.047 1.00 90.62 519 MET A CA 1
ATOM 4201 C C . MET A 1 519 ? 17.887 7.737 -16.764 1.00 90.62 519 MET A C 1
ATOM 4203 O O . MET A 1 519 ? 18.961 8.309 -16.584 1.00 90.62 519 MET A O 1
ATOM 4207 N N . ALA A 1 520 ? 16.947 8.243 -17.569 1.00 91.62 520 ALA A N 1
ATOM 4208 C CA . ALA A 1 520 ? 17.069 9.553 -18.207 1.00 91.62 520 ALA A CA 1
ATOM 4209 C C . ALA A 1 520 ? 16.813 10.709 -17.222 1.00 91.62 520 ALA A C 1
ATOM 4211 O O . ALA A 1 520 ? 17.514 11.716 -17.296 1.00 91.62 520 ALA A O 1
ATOM 4212 N N . GLU A 1 521 ? 15.879 10.552 -16.278 1.00 90.69 521 GLU A N 1
ATOM 4213 C CA . GLU A 1 521 ? 15.661 11.513 -15.188 1.00 90.69 521 GLU A CA 1
ATOM 4214 C C . GLU A 1 521 ? 16.905 11.627 -14.288 1.00 90.69 521 GLU A C 1
ATOM 4216 O O . GLU A 1 521 ? 17.393 12.732 -14.045 1.00 90.69 521 GLU A O 1
ATOM 4221 N N . GLU A 1 522 ? 17.494 10.499 -13.868 1.00 88.56 522 GLU A N 1
ATOM 4222 C CA . GLU A 1 522 ? 18.744 10.516 -13.094 1.00 88.56 522 GLU A CA 1
ATOM 4223 C C . GLU A 1 522 ? 19.929 11.107 -13.884 1.00 88.56 522 GLU A C 1
ATOM 4225 O O . GLU A 1 522 ? 20.766 11.794 -13.299 1.00 88.56 522 GLU A O 1
ATOM 4230 N N . GLU A 1 523 ? 20.009 10.892 -15.203 1.00 88.00 523 GLU A N 1
ATOM 4231 C CA . GLU A 1 523 ? 21.025 11.522 -16.065 1.00 88.00 523 GLU A CA 1
ATOM 4232 C C . GLU A 1 523 ? 20.862 13.056 -16.112 1.00 88.00 523 GLU A C 1
ATOM 4234 O O . GLU A 1 523 ? 21.858 13.783 -16.064 1.00 88.00 523 GLU A O 1
ATOM 4239 N N . GLU A 1 524 ? 19.623 13.563 -16.126 1.00 88.81 524 GLU A N 1
ATOM 4240 C CA . GLU A 1 524 ? 19.334 15.002 -16.075 1.00 88.81 524 GLU A CA 1
ATOM 4241 C C . GLU A 1 524 ? 19.656 15.613 -14.697 1.00 88.81 524 GLU A C 1
ATOM 4243 O O . GLU A 1 524 ? 20.247 16.692 -14.622 1.00 88.81 524 GLU A O 1
ATOM 4248 N N . GLU A 1 525 ? 19.330 14.924 -13.598 1.00 87.06 525 GLU A N 1
ATOM 4249 C CA . GLU A 1 525 ? 19.677 15.365 -12.236 1.00 87.06 525 GLU A CA 1
ATOM 4250 C C . GLU A 1 525 ? 21.196 15.365 -11.994 1.00 87.06 525 GLU A C 1
ATOM 4252 O O . GLU A 1 525 ? 21.732 16.335 -11.457 1.00 87.06 525 GLU A O 1
ATOM 4257 N N . VAL A 1 526 ? 21.921 14.342 -12.466 1.00 86.69 526 VAL A N 1
ATOM 4258 C CA . VAL A 1 526 ? 23.396 14.311 -12.436 1.00 86.69 526 VAL A CA 1
ATOM 4259 C C . VAL A 1 526 ? 23.993 15.497 -13.203 1.00 86.69 526 VAL A C 1
ATOM 4261 O O . VAL A 1 526 ? 24.956 16.108 -12.733 1.00 86.69 526 VAL A O 1
ATOM 4264 N N . ALA A 1 527 ? 23.425 15.857 -14.358 1.00 86.44 527 ALA A N 1
ATOM 4265 C CA . ALA A 1 527 ? 23.876 17.015 -15.127 1.00 86.44 527 ALA A CA 1
ATOM 4266 C C . ALA A 1 527 ? 23.607 18.347 -14.396 1.00 86.44 527 ALA A C 1
ATOM 4268 O O . ALA A 1 527 ? 24.461 19.236 -14.415 1.00 86.44 527 ALA A O 1
ATOM 4269 N N . LYS A 1 528 ? 22.464 18.486 -13.707 1.00 85.00 528 LYS A N 1
ATOM 4270 C CA . LYS A 1 528 ? 22.149 19.667 -12.876 1.00 85.00 528 LYS A CA 1
ATOM 4271 C C . LYS A 1 528 ? 23.121 19.817 -11.707 1.00 85.00 528 LYS A C 1
ATOM 4273 O O . LYS A 1 528 ? 23.649 20.912 -11.515 1.00 85.00 528 LYS A O 1
ATOM 4278 N N . ASP A 1 529 ? 23.399 18.736 -10.977 1.00 79.38 529 ASP A N 1
ATOM 4279 C CA . ASP A 1 529 ? 24.359 18.742 -9.865 1.00 79.38 529 ASP A CA 1
ATOM 4280 C C . ASP A 1 529 ? 25.771 19.120 -10.355 1.00 79.38 529 ASP A C 1
ATOM 4282 O O . ASP A 1 529 ? 26.423 19.978 -9.761 1.00 79.38 529 ASP A O 1
ATOM 4286 N N . GLN A 1 530 ? 26.228 18.576 -11.491 1.00 78.94 530 GLN A N 1
ATOM 4287 C CA . GLN A 1 530 ? 27.527 18.942 -12.080 1.00 78.94 530 GLN A CA 1
ATOM 4288 C C . GLN A 1 530 ? 27.609 20.420 -12.497 1.00 78.94 530 GLN A C 1
ATOM 4290 O O . GLN A 1 530 ? 28.659 21.044 -12.332 1.00 78.94 530 GLN A O 1
ATOM 4295 N N . ILE A 1 531 ? 26.518 21.003 -13.007 1.00 78.12 531 ILE A N 1
ATOM 4296 C CA . ILE A 1 531 ? 26.447 22.437 -13.330 1.00 78.12 531 ILE A CA 1
ATOM 4297 C C . ILE A 1 531 ? 26.464 23.288 -12.050 1.00 78.12 531 ILE A C 1
ATOM 4299 O O . ILE A 1 531 ? 27.127 24.324 -12.021 1.00 78.12 531 ILE A O 1
ATOM 4303 N N . ALA A 1 532 ? 25.777 22.856 -10.989 1.00 71.19 532 ALA A N 1
ATOM 4304 C CA . ALA A 1 532 ? 25.723 23.571 -9.714 1.00 71.19 532 ALA A CA 1
ATOM 4305 C C . ALA A 1 532 ? 27.057 23.542 -8.943 1.00 71.19 532 ALA A C 1
ATOM 4307 O O . ALA A 1 532 ? 27.404 24.520 -8.281 1.00 71.19 532 ALA A O 1
ATOM 4308 N N . GLU A 1 533 ? 27.821 22.450 -9.033 1.00 66.12 533 GLU A N 1
ATOM 4309 C CA . GLU A 1 533 ? 29.098 22.296 -8.320 1.00 66.12 533 GLU A CA 1
ATOM 4310 C C . GLU A 1 533 ? 30.323 22.816 -9.092 1.00 66.12 533 GLU A C 1
ATOM 4312 O O . GLU A 1 533 ? 31.418 22.889 -8.527 1.00 66.12 533 GLU A O 1
ATOM 4317 N N . ALA A 1 534 ? 30.158 23.252 -10.347 1.00 59.16 534 ALA A N 1
ATOM 4318 C CA . ALA A 1 534 ? 31.230 23.848 -11.152 1.00 59.16 534 ALA A CA 1
ATOM 4319 C C . ALA A 1 534 ? 31.850 25.117 -10.519 1.00 59.16 534 ALA A C 1
ATOM 4321 O O . ALA A 1 534 ? 33.025 25.411 -10.755 1.00 59.16 534 ALA A O 1
ATOM 4322 N N . ASP A 1 535 ? 31.092 25.828 -9.674 1.00 53.69 535 ASP A N 1
ATOM 4323 C CA . ASP A 1 535 ? 31.557 26.985 -8.895 1.00 53.69 535 ASP A CA 1
ATOM 4324 C C . ASP A 1 535 ? 32.359 26.599 -7.627 1.00 53.69 535 ASP A C 1
ATOM 4326 O O . ASP A 1 535 ? 32.974 27.461 -6.993 1.00 53.69 535 ASP A O 1
ATOM 4330 N N . THR A 1 536 ? 32.409 25.314 -7.247 1.00 53.97 536 THR A N 1
ATOM 4331 C CA . THR A 1 536 ? 33.088 24.823 -6.032 1.00 53.97 536 THR A CA 1
ATOM 4332 C C . THR A 1 536 ? 34.148 23.764 -6.338 1.00 53.97 536 THR A C 1
ATOM 4334 O O . THR A 1 536 ? 33.918 22.561 -6.223 1.00 53.97 536 THR A O 1
ATOM 4337 N N . LYS A 1 537 ? 35.363 24.219 -6.667 1.00 53.28 537 LYS A N 1
ATOM 4338 C CA . LYS A 1 537 ? 36.551 23.356 -6.779 1.00 53.28 537 LYS A CA 1
ATOM 4339 C C . LYS A 1 537 ? 37.041 22.858 -5.412 1.00 53.28 537 LYS A C 1
ATOM 4341 O O . LYS A 1 537 ? 37.946 23.463 -4.851 1.00 53.28 537 LYS A O 1
ATOM 4346 N N . ASP A 1 538 ? 36.446 21.776 -4.916 1.00 56.53 538 ASP A N 1
ATOM 4347 C CA . ASP A 1 538 ? 37.121 20.720 -4.136 1.00 56.53 538 ASP A CA 1
ATOM 4348 C C . ASP A 1 538 ? 36.126 19.606 -3.762 1.00 56.53 538 ASP A C 1
ATOM 4350 O O . ASP A 1 538 ? 35.159 19.880 -3.054 1.00 56.53 538 ASP A O 1
ATOM 4354 N N . LEU A 1 539 ? 36.383 18.367 -4.222 1.00 49.66 539 LEU A N 1
ATOM 4355 C CA . LEU A 1 539 ? 36.211 17.087 -3.483 1.00 49.66 539 LEU A CA 1
ATOM 4356 C C . LEU A 1 539 ? 36.429 15.819 -4.345 1.00 49.66 539 LEU A C 1
ATOM 4358 O O . LEU A 1 539 ? 36.398 14.715 -3.805 1.00 49.66 539 LEU A O 1
ATOM 4362 N N . THR A 1 540 ? 36.618 15.937 -5.663 1.00 52.03 540 THR A N 1
ATOM 4363 C CA . THR A 1 540 ? 36.567 14.788 -6.593 1.00 52.03 540 THR A CA 1
ATOM 4364 C C . THR A 1 540 ? 37.724 13.789 -6.465 1.00 52.03 540 THR A C 1
ATOM 4366 O O . THR A 1 540 ? 37.555 12.637 -6.839 1.00 52.03 540 THR A O 1
ATOM 4369 N N . GLU A 1 541 ? 38.878 14.188 -5.921 1.00 50.25 541 GLU A N 1
ATOM 4370 C CA . GLU A 1 541 ? 40.083 13.336 -5.844 1.00 50.25 541 GLU A CA 1
ATOM 4371 C C . GLU A 1 541 ? 40.056 12.299 -4.697 1.00 50.25 541 GLU A C 1
ATOM 4373 O O . GLU A 1 541 ? 40.954 11.473 -4.586 1.00 50.25 541 GLU A O 1
ATOM 4378 N N . ALA A 1 542 ? 39.034 12.307 -3.833 1.00 47.34 542 ALA A N 1
ATOM 4379 C CA . ALA A 1 542 ? 39.037 11.552 -2.573 1.00 47.34 542 ALA A CA 1
ATOM 4380 C C . ALA A 1 542 ? 38.532 10.089 -2.649 1.00 47.34 542 ALA A C 1
ATOM 4382 O O . ALA A 1 542 ? 38.319 9.484 -1.597 1.00 47.34 542 ALA A O 1
ATOM 4383 N N . LEU A 1 543 ? 38.287 9.531 -3.845 1.00 53.03 543 LEU A N 1
ATOM 4384 C CA . LEU A 1 543 ? 37.639 8.212 -4.018 1.00 53.03 543 LEU A CA 1
ATOM 4385 C C . LEU A 1 543 ? 38.359 7.218 -4.957 1.00 53.03 543 LEU A C 1
ATOM 4387 O O . LEU A 1 543 ? 37.969 6.054 -4.976 1.00 53.03 543 LEU A O 1
ATOM 4391 N N . ASP A 1 544 ? 39.389 7.632 -5.705 1.00 54.91 544 ASP A N 1
ATOM 4392 C CA . ASP A 1 544 ? 39.909 6.871 -6.865 1.00 54.91 544 ASP A CA 1
ATOM 4393 C C . ASP A 1 544 ? 41.278 6.166 -6.656 1.00 54.91 544 ASP A C 1
ATOM 4395 O O . ASP A 1 544 ? 41.841 5.636 -7.613 1.00 54.91 544 ASP A O 1
ATOM 4399 N N . GLU A 1 545 ? 41.835 6.102 -5.436 1.00 49.72 545 GLU A N 1
ATOM 4400 C CA . GLU A 1 545 ? 43.175 5.500 -5.217 1.00 49.72 545 GLU A CA 1
ATOM 4401 C C . GLU A 1 545 ? 43.220 3.948 -5.233 1.00 49.72 545 GLU A C 1
ATOM 4403 O O . GLU A 1 545 ? 44.294 3.386 -5.432 1.00 49.72 545 GLU A O 1
ATOM 4408 N N . ASP A 1 546 ? 42.085 3.245 -5.088 1.00 53.16 546 ASP A N 1
ATOM 4409 C CA . ASP A 1 546 ? 42.010 1.768 -4.945 1.00 53.16 546 ASP A CA 1
ATOM 4410 C C . ASP A 1 546 ? 41.050 1.089 -5.964 1.00 53.16 546 ASP A C 1
ATOM 4412 O O . ASP A 1 546 ? 40.299 0.160 -5.650 1.00 53.16 546 ASP A O 1
ATOM 4416 N N . ALA A 1 547 ? 41.043 1.542 -7.222 1.00 62.84 547 ALA A N 1
ATOM 4417 C CA . ALA A 1 547 ? 40.187 0.967 -8.269 1.00 62.84 547 ALA A CA 1
ATOM 4418 C C . ALA A 1 547 ? 40.641 -0.444 -8.724 1.00 62.84 547 ALA A C 1
ATOM 4420 O O . ALA A 1 547 ? 41.613 -0.591 -9.469 1.00 62.84 547 ALA A O 1
ATOM 4421 N N . ASP A 1 548 ? 39.897 -1.491 -8.335 1.00 77.94 548 ASP A N 1
ATOM 4422 C CA . ASP A 1 548 ? 40.122 -2.885 -8.765 1.00 77.94 548 ASP A CA 1
ATOM 4423 C C . ASP A 1 548 ? 40.165 -3.007 -10.309 1.00 77.94 548 ASP A C 1
ATOM 4425 O O . ASP A 1 548 ? 39.149 -2.751 -10.971 1.00 77.94 548 ASP A O 1
ATOM 4429 N N . PRO A 1 549 ? 41.288 -3.465 -10.907 1.00 80.75 549 PRO A N 1
ATOM 4430 C CA . PRO A 1 549 ? 41.410 -3.671 -12.351 1.00 80.75 549 PRO A CA 1
ATOM 4431 C C . PRO A 1 549 ? 40.306 -4.552 -12.955 1.00 80.75 549 PRO A C 1
ATOM 4433 O O . PRO A 1 549 ? 39.949 -4.377 -14.122 1.00 80.75 549 PRO A O 1
ATOM 4436 N N . THR A 1 550 ? 39.740 -5.472 -12.169 1.00 81.88 550 THR A N 1
ATOM 4437 C CA . THR A 1 550 ? 38.619 -6.333 -12.566 1.00 81.88 550 THR A CA 1
ATOM 4438 C C . THR A 1 550 ? 37.346 -5.513 -12.775 1.00 81.88 550 THR A C 1
ATOM 4440 O O . THR A 1 550 ? 36.711 -5.627 -13.825 1.00 81.88 550 THR A O 1
ATOM 4443 N N . LYS A 1 551 ? 36.998 -4.632 -11.825 1.00 80.56 551 LYS A N 1
ATOM 4444 C CA . LYS A 1 551 ? 35.844 -3.722 -11.934 1.00 80.56 551 LYS A CA 1
ATOM 4445 C C . LYS A 1 551 ? 36.018 -2.734 -13.086 1.00 80.56 551 LYS A C 1
ATOM 4447 O O . LYS A 1 551 ? 35.095 -2.562 -13.882 1.00 80.56 551 LYS A O 1
ATOM 4452 N N . THR A 1 552 ? 37.218 -2.178 -13.252 1.00 82.75 552 THR A N 1
ATOM 4453 C CA . THR A 1 552 ? 37.557 -1.289 -14.378 1.00 82.75 552 THR A CA 1
ATOM 4454 C C . THR A 1 552 ? 37.372 -1.987 -15.731 1.00 82.75 552 THR A C 1
ATOM 4456 O O . THR A 1 552 ? 36.757 -1.424 -16.637 1.00 82.75 552 THR A O 1
ATOM 4459 N N . ALA A 1 553 ? 37.818 -3.241 -15.873 1.00 85.62 553 ALA A N 1
ATOM 4460 C CA . ALA A 1 553 ? 37.614 -4.020 -17.096 1.00 85.62 553 ALA A CA 1
ATOM 4461 C C . ALA A 1 553 ? 36.127 -4.337 -17.363 1.00 85.62 553 ALA A C 1
ATOM 4463 O O . ALA A 1 553 ? 35.668 -4.242 -18.503 1.00 85.62 553 ALA A O 1
ATOM 4464 N N . LEU A 1 554 ? 35.354 -4.673 -16.324 1.00 86.62 554 LEU A N 1
ATOM 4465 C CA . LEU A 1 554 ? 33.917 -4.952 -16.436 1.00 86.62 554 LEU A CA 1
ATOM 4466 C C . LEU A 1 554 ? 33.096 -3.713 -16.831 1.00 86.62 554 LEU A C 1
ATOM 4468 O O . LEU A 1 554 ? 32.185 -3.829 -17.660 1.00 86.62 554 LEU A O 1
ATOM 4472 N N . SER A 1 555 ? 33.437 -2.542 -16.285 1.00 86.56 555 SER A N 1
ATOM 4473 C CA . SER A 1 555 ? 32.849 -1.250 -16.663 1.00 86.56 555 SER A CA 1
ATOM 4474 C C . SER A 1 555 ? 33.229 -0.851 -18.096 1.00 86.56 555 SER A C 1
ATOM 4476 O O . SER A 1 555 ? 32.360 -0.468 -18.880 1.00 86.56 555 SER A O 1
ATOM 4478 N N . ALA A 1 556 ? 34.489 -1.041 -18.508 1.00 88.81 556 ALA A N 1
ATOM 4479 C CA . ALA A 1 556 ? 34.921 -0.766 -19.881 1.00 88.81 556 ALA A CA 1
ATOM 4480 C C . ALA A 1 556 ? 34.162 -1.618 -20.920 1.00 88.81 556 ALA A C 1
ATOM 4482 O O . ALA A 1 556 ? 33.728 -1.101 -21.950 1.00 88.81 556 ALA A O 1
ATOM 4483 N N . VAL A 1 557 ? 33.927 -2.906 -20.635 1.00 91.12 557 VAL A N 1
ATOM 4484 C CA . VAL A 1 557 ? 33.107 -3.784 -21.493 1.00 91.12 557 VAL A CA 1
ATOM 4485 C C . VAL A 1 557 ? 31.635 -3.349 -21.517 1.00 91.12 557 VAL A C 1
ATOM 4487 O O . VAL A 1 557 ? 31.021 -3.373 -22.582 1.00 91.12 557 VAL A O 1
ATOM 4490 N N . ALA A 1 558 ? 31.074 -2.908 -20.384 1.00 93.38 558 ALA A N 1
ATOM 4491 C CA . ALA A 1 558 ? 29.722 -2.344 -20.342 1.00 93.38 558 ALA A CA 1
ATOM 4492 C C . ALA A 1 558 ? 29.610 -1.064 -21.187 1.00 93.38 558 ALA A C 1
ATOM 4494 O O . ALA A 1 558 ? 28.696 -0.932 -21.995 1.00 93.38 558 ALA A O 1
ATOM 4495 N N . SER A 1 559 ? 30.582 -0.159 -21.071 1.00 92.88 559 SER A N 1
ATOM 4496 C CA . SER A 1 559 ? 30.614 1.116 -21.798 1.00 92.88 559 SER A CA 1
ATOM 4497 C C . SER A 1 559 ? 30.730 0.925 -23.315 1.00 92.88 559 SER A C 1
ATOM 4499 O O . SER A 1 559 ? 30.079 1.633 -24.081 1.00 92.88 559 SER A O 1
ATOM 4501 N N . LEU A 1 560 ? 31.488 -0.082 -23.768 1.00 93.69 560 LEU A N 1
ATOM 4502 C CA . LEU A 1 560 ? 31.533 -0.473 -25.182 1.00 93.69 560 LEU A CA 1
ATOM 4503 C C . LEU A 1 560 ? 30.186 -1.019 -25.688 1.00 93.69 560 LEU A C 1
ATOM 4505 O O . LEU A 1 560 ? 29.819 -0.755 -26.831 1.00 93.69 560 LEU A O 1
ATOM 4509 N N . ALA A 1 561 ? 29.433 -1.742 -24.852 1.00 94.00 561 ALA A N 1
ATOM 4510 C CA . ALA A 1 561 ? 28.083 -2.192 -25.193 1.00 94.00 561 ALA A CA 1
ATOM 4511 C C . ALA A 1 561 ? 27.064 -1.036 -25.189 1.00 94.00 561 ALA A C 1
ATOM 4513 O O . ALA A 1 561 ? 26.244 -0.949 -26.099 1.00 94.00 561 ALA A O 1
ATOM 4514 N N . ALA A 1 562 ? 27.157 -0.108 -24.232 1.00 94.06 562 ALA A N 1
ATOM 4515 C CA . ALA A 1 562 ? 26.317 1.089 -24.160 1.00 94.06 562 ALA A CA 1
ATOM 4516 C C . ALA A 1 562 ? 26.513 2.025 -25.369 1.00 94.06 562 ALA A C 1
ATOM 4518 O O . ALA A 1 562 ? 25.553 2.617 -25.860 1.00 94.06 562 ALA A O 1
ATOM 4519 N N . ALA A 1 563 ? 27.739 2.114 -25.895 1.00 95.06 563 ALA A N 1
ATOM 4520 C CA . ALA A 1 563 ? 28.050 2.865 -27.111 1.00 95.06 563 ALA A CA 1
ATOM 4521 C C . ALA A 1 563 ? 27.602 2.163 -28.412 1.00 95.06 563 ALA A C 1
ATOM 4523 O O . ALA A 1 563 ? 27.534 2.808 -29.461 1.00 95.06 563 ALA A O 1
ATOM 4524 N N . TRP A 1 564 ? 27.294 0.859 -28.377 1.00 95.44 564 TRP A N 1
ATOM 4525 C CA . TRP A 1 564 ? 27.017 0.065 -29.580 1.00 95.44 564 TRP A CA 1
ATOM 4526 C C . TRP A 1 564 ? 25.805 0.569 -30.393 1.00 95.44 564 TRP A C 1
ATOM 4528 O O . TRP A 1 564 ? 25.965 0.751 -31.603 1.00 95.44 564 TRP A O 1
ATOM 4538 N N . PRO A 1 565 ? 24.634 0.892 -29.796 1.00 95.06 565 PRO A N 1
ATOM 4539 C CA . PRO A 1 565 ? 23.505 1.460 -30.541 1.00 95.06 565 PRO A CA 1
ATOM 4540 C C . PRO A 1 565 ? 23.864 2.785 -31.220 1.00 95.06 565 PRO A C 1
ATOM 4542 O O . PRO A 1 565 ? 23.580 2.973 -32.402 1.00 95.06 565 PRO A O 1
ATOM 4545 N N . GLN A 1 566 ? 24.588 3.664 -30.523 1.00 94.56 566 GLN A N 1
ATOM 4546 C CA . GLN A 1 566 ? 24.962 4.975 -31.054 1.00 94.56 566 GLN A CA 1
ATOM 4547 C C . GLN A 1 566 ? 25.964 4.872 -32.215 1.00 94.56 566 GLN A C 1
ATOM 4549 O O . GLN A 1 566 ? 25.941 5.707 -33.120 1.00 94.56 566 GLN A O 1
ATOM 4554 N N . LEU A 1 567 ? 26.808 3.836 -32.218 1.00 95.56 567 LEU A N 1
ATOM 4555 C CA . LEU A 1 567 ? 27.765 3.552 -33.289 1.00 95.56 567 LEU A CA 1
ATOM 4556 C C . LEU A 1 567 ? 27.131 2.857 -34.508 1.00 95.56 567 LEU A C 1
ATOM 4558 O O . LEU A 1 567 ? 27.561 3.108 -35.632 1.00 95.56 567 LEU A O 1
ATOM 4562 N N . HIS A 1 568 ? 26.142 1.981 -34.300 1.00 94.25 568 HIS A N 1
ATOM 4563 C CA . HIS A 1 568 ? 25.617 1.096 -35.351 1.00 94.25 568 HIS A CA 1
ATOM 4564 C C . HIS A 1 568 ? 24.205 1.433 -35.849 1.00 94.25 568 HIS A C 1
ATOM 4566 O O . HIS A 1 568 ? 23.923 1.194 -37.020 1.00 94.25 568 HIS A O 1
ATOM 4572 N N . GLN A 1 569 ? 23.348 2.007 -35.001 1.00 92.88 569 GLN A N 1
ATOM 4573 C CA . GLN A 1 569 ? 22.002 2.491 -35.352 1.00 92.88 569 GLN A CA 1
ATOM 4574 C C . GLN A 1 569 ? 21.939 4.027 -35.454 1.00 92.88 569 GLN A C 1
ATOM 4576 O O . GLN A 1 569 ? 20.977 4.578 -35.978 1.00 92.88 569 GLN A O 1
ATOM 4581 N N . GLY A 1 570 ? 22.968 4.735 -34.972 1.00 94.81 570 GLY A N 1
ATOM 4582 C CA . GLY A 1 570 ? 23.053 6.199 -35.029 1.00 94.81 570 GLY A CA 1
ATOM 4583 C C . GLY A 1 570 ? 22.294 6.934 -33.919 1.00 94.81 570 GLY A C 1
ATOM 4584 O O . GLY A 1 570 ? 22.287 8.165 -33.914 1.00 94.81 570 GLY A O 1
ATOM 4585 N N . CYS A 1 571 ? 21.713 6.217 -32.954 1.00 93.56 571 CYS A N 1
ATOM 4586 C CA . CYS A 1 571 ? 20.982 6.784 -31.819 1.00 93.56 571 CYS A CA 1
ATOM 4587 C C . CYS A 1 571 ? 21.230 6.006 -30.515 1.00 93.56 571 CYS A C 1
ATOM 4589 O O . CYS A 1 571 ? 21.789 4.909 -30.517 1.00 93.56 571 CYS A O 1
ATOM 4591 N N . SER A 1 572 ? 20.786 6.559 -29.386 1.00 91.69 572 SER A N 1
ATOM 4592 C CA . SER A 1 572 ? 20.894 5.916 -28.071 1.00 91.69 572 SER A CA 1
ATOM 4593 C C . SER A 1 572 ? 20.032 4.646 -27.947 1.00 91.69 572 SER A C 1
ATOM 4595 O O . SER A 1 572 ? 19.074 4.464 -28.697 1.00 91.69 572 SER A O 1
ATOM 4597 N N . LEU A 1 573 ? 20.328 3.790 -26.958 1.00 92.25 573 LEU A N 1
ATOM 4598 C CA . LEU A 1 573 ? 19.509 2.605 -26.653 1.00 92.25 573 LEU A CA 1
ATOM 4599 C C . LEU A 1 573 ? 18.061 2.980 -26.285 1.00 92.25 573 LEU A C 1
ATOM 4601 O O . LEU A 1 573 ? 17.127 2.346 -26.763 1.00 92.25 573 LEU A O 1
ATOM 4605 N N . LYS A 1 574 ? 17.892 4.051 -25.495 1.00 90.50 574 LYS A N 1
ATOM 4606 C CA . LYS A 1 574 ? 16.598 4.600 -25.048 1.00 90.50 574 LYS A CA 1
ATOM 4607 C C . LYS A 1 574 ? 15.792 5.315 -26.144 1.00 90.50 574 LYS A C 1
ATOM 4609 O O . LYS A 1 574 ? 14.750 5.889 -25.861 1.00 90.50 574 LYS A O 1
ATOM 4614 N N . SER A 1 575 ? 16.284 5.315 -27.383 1.00 91.38 575 SER A N 1
ATOM 4615 C CA . SER A 1 575 ? 15.619 5.901 -28.552 1.00 91.38 575 SER A CA 1
ATOM 4616 C C . SER A 1 575 ? 15.507 4.907 -29.717 1.00 91.38 575 SER A C 1
ATOM 4618 O O . SER A 1 575 ? 15.459 5.327 -30.870 1.00 91.38 575 SER A O 1
ATOM 4620 N N . LEU A 1 576 ? 15.531 3.602 -29.425 1.00 92.19 576 LEU A N 1
ATOM 4621 C CA . LEU A 1 576 ? 15.144 2.546 -30.361 1.00 92.19 576 LEU A CA 1
ATOM 4622 C C . LEU A 1 576 ? 13.680 2.168 -30.121 1.00 92.19 576 LEU A C 1
ATOM 4624 O O . LEU A 1 576 ? 13.264 2.035 -28.971 1.00 92.19 576 LEU A O 1
ATOM 4628 N N . ASP A 1 577 ? 12.927 1.954 -31.198 1.00 91.19 577 ASP A N 1
ATOM 4629 C CA . ASP A 1 577 ? 11.525 1.549 -31.115 1.00 91.19 577 ASP A CA 1
ATOM 4630 C C . ASP A 1 577 ? 11.392 0.153 -30.474 1.00 91.19 577 ASP A C 1
ATOM 4632 O O . ASP A 1 577 ? 11.965 -0.836 -30.949 1.00 91.19 577 ASP A O 1
ATOM 4636 N N . LEU A 1 578 ? 10.627 0.079 -29.382 1.00 92.56 578 LEU A N 1
ATOM 4637 C CA . LEU A 1 578 ? 10.242 -1.169 -28.726 1.00 92.56 578 LEU A CA 1
ATOM 4638 C C . LEU A 1 578 ? 9.067 -1.800 -29.487 1.00 92.56 578 LEU A C 1
ATOM 4640 O O . LEU A 1 578 ? 7.939 -1.321 -29.416 1.00 92.56 578 LEU A O 1
ATOM 4644 N N . ASP A 1 579 ? 9.337 -2.890 -30.203 1.00 93.31 579 ASP A N 1
ATOM 4645 C CA . ASP A 1 579 ? 8.333 -3.734 -30.849 1.00 93.31 579 ASP A CA 1
ATOM 4646 C C . ASP A 1 579 ? 8.602 -5.221 -30.557 1.00 93.31 579 ASP A C 1
ATOM 4648 O O . ASP A 1 579 ? 9.666 -5.598 -30.052 1.00 93.31 579 ASP A O 1
ATOM 4652 N N . SER A 1 580 ? 7.632 -6.093 -30.849 1.00 92.88 580 SER A N 1
ATOM 4653 C CA . SER A 1 580 ? 7.712 -7.512 -30.480 1.00 92.88 580 SER A CA 1
ATOM 4654 C C . SER A 1 580 ? 8.825 -8.288 -31.210 1.00 92.88 580 SER A C 1
ATOM 4656 O O . SER A 1 580 ? 9.182 -9.389 -30.782 1.00 92.88 580 SER A O 1
ATOM 4658 N N . CYS A 1 581 ? 9.429 -7.716 -32.257 1.00 91.75 581 CYS A N 1
ATOM 4659 C CA . CYS A 1 581 ? 10.593 -8.246 -32.967 1.00 91.75 581 CYS A CA 1
ATOM 4660 C C . CYS A 1 581 ? 11.922 -7.631 -32.480 1.00 91.75 581 CYS A C 1
ATOM 4662 O O . CYS A 1 581 ? 12.908 -8.363 -32.360 1.00 91.75 581 CYS A O 1
ATOM 4664 N N . THR A 1 582 ? 11.978 -6.329 -32.169 1.00 93.00 582 THR A N 1
ATOM 4665 C CA . THR A 1 582 ? 13.199 -5.658 -31.666 1.00 93.00 582 THR A CA 1
ATOM 4666 C C . THR A 1 582 ? 13.507 -5.988 -30.205 1.00 93.00 582 THR A C 1
ATOM 4668 O O . THR A 1 582 ? 14.682 -6.038 -29.821 1.00 93.00 582 THR A O 1
ATOM 4671 N N . LEU A 1 583 ? 12.475 -6.280 -29.403 1.00 94.81 583 LEU A N 1
ATOM 4672 C CA . LEU A 1 583 ? 12.544 -6.469 -27.950 1.00 94.81 583 LEU A CA 1
ATOM 4673 C C . LEU A 1 583 ? 13.686 -7.384 -27.483 1.00 94.81 583 LEU A C 1
ATOM 4675 O O . LEU A 1 583 ? 14.404 -7.041 -26.545 1.00 94.81 583 LEU A O 1
ATOM 4679 N N . SER A 1 584 ? 13.890 -8.530 -28.144 1.00 95.12 584 SER A N 1
ATOM 4680 C CA . SER A 1 584 ? 14.916 -9.511 -27.740 1.00 95.12 584 SER A CA 1
ATOM 4681 C C . SER A 1 584 ? 16.339 -8.944 -27.807 1.00 95.12 584 SER A C 1
ATOM 4683 O O . SER A 1 584 ? 17.174 -9.275 -26.964 1.00 95.12 584 SER A O 1
ATOM 4685 N N . GLU A 1 585 ? 16.619 -8.080 -28.786 1.00 94.50 585 GLU A N 1
ATOM 4686 C CA . GLU A 1 585 ? 17.941 -7.480 -28.986 1.00 94.50 585 GLU A CA 1
ATOM 4687 C C . GLU A 1 585 ? 18.118 -6.205 -28.153 1.00 94.50 585 GLU A C 1
ATOM 4689 O O . GLU A 1 585 ? 19.177 -6.030 -27.554 1.00 94.50 585 GLU A O 1
ATOM 4694 N N . ILE A 1 586 ? 17.085 -5.361 -28.025 1.00 96.06 586 ILE A N 1
ATOM 4695 C CA . ILE A 1 586 ? 17.122 -4.174 -27.147 1.00 96.06 586 ILE A CA 1
ATOM 4696 C C . ILE A 1 586 ? 17.358 -4.602 -25.690 1.00 96.06 586 ILE A C 1
ATOM 4698 O O . ILE A 1 586 ? 18.249 -4.073 -25.023 1.00 96.06 586 ILE A O 1
ATOM 4702 N N . LEU A 1 587 ? 16.648 -5.636 -25.227 1.00 96.88 587 LEU A N 1
ATOM 4703 C CA . LEU A 1 587 ? 16.854 -6.263 -23.921 1.00 96.88 587 LEU A CA 1
ATOM 4704 C C . LEU A 1 587 ? 18.281 -6.815 -23.759 1.00 96.88 587 LEU A C 1
ATOM 4706 O O . LEU A 1 587 ? 18.925 -6.597 -22.731 1.00 96.88 587 LEU A O 1
ATOM 4710 N N . ARG A 1 588 ? 18.808 -7.516 -24.773 1.00 96.44 588 ARG A N 1
ATOM 4711 C CA . ARG A 1 588 ? 20.173 -8.065 -24.738 1.00 96.44 588 ARG A CA 1
ATOM 4712 C C . ARG A 1 588 ? 21.229 -6.959 -24.671 1.00 96.44 588 ARG A C 1
ATOM 4714 O O . ARG A 1 588 ? 22.202 -7.100 -23.931 1.00 96.44 588 ARG A O 1
ATOM 4721 N N . LEU A 1 589 ? 21.042 -5.872 -25.418 1.00 95.31 589 LEU A N 1
ATOM 4722 C CA . LEU A 1 589 ? 21.921 -4.702 -25.406 1.00 95.31 589 LEU A CA 1
ATOM 4723 C C . LEU A 1 589 ? 21.856 -3.969 -24.060 1.00 95.31 589 LEU A C 1
ATOM 4725 O O . LEU A 1 589 ? 22.908 -3.609 -23.538 1.00 95.31 589 LEU A O 1
ATOM 4729 N N . HIS A 1 590 ? 20.672 -3.841 -23.450 1.00 95.88 590 HIS A N 1
ATOM 4730 C CA . HIS A 1 590 ? 20.515 -3.291 -22.100 1.00 95.88 590 HIS A CA 1
ATOM 4731 C C . HIS A 1 590 ? 21.313 -4.091 -21.057 1.00 95.88 590 HIS A C 1
ATOM 4733 O O . HIS A 1 590 ? 22.170 -3.525 -20.381 1.00 95.88 590 HIS A O 1
ATOM 4739 N N . ILE A 1 591 ? 21.127 -5.417 -20.990 1.00 96.31 591 ILE A N 1
ATOM 4740 C CA . ILE A 1 591 ? 21.833 -6.275 -20.015 1.00 96.31 591 ILE A CA 1
ATOM 4741 C C . ILE A 1 591 ? 23.357 -6.297 -20.275 1.00 96.31 591 ILE A C 1
ATOM 4743 O O . ILE A 1 591 ? 24.153 -6.471 -19.353 1.00 96.31 591 ILE A O 1
ATOM 4747 N N . LEU A 1 592 ? 23.806 -6.094 -21.519 1.00 95.06 592 LEU A N 1
ATOM 4748 C CA . LEU A 1 592 ? 25.234 -5.934 -21.816 1.00 95.06 592 LEU A CA 1
ATOM 4749 C C . LEU A 1 592 ? 25.782 -4.559 -21.404 1.00 95.06 592 LEU A C 1
ATOM 4751 O O . LEU A 1 592 ? 26.936 -4.495 -20.978 1.00 95.06 592 LEU A O 1
ATOM 4755 N N . ALA A 1 593 ? 24.976 -3.499 -21.500 1.00 94.56 593 ALA A N 1
ATOM 4756 C CA . ALA A 1 593 ? 25.312 -2.127 -21.114 1.00 94.56 593 ALA A CA 1
ATOM 4757 C C . ALA A 1 593 ? 25.237 -1.858 -19.595 1.00 94.56 593 ALA A C 1
ATOM 4759 O O . ALA A 1 593 ? 25.794 -0.863 -19.135 1.00 94.56 593 ALA A O 1
ATOM 4760 N N . SER A 1 594 ? 24.593 -2.730 -18.812 1.00 93.25 594 SER A N 1
ATOM 4761 C CA . SER A 1 594 ? 24.533 -2.660 -17.342 1.00 93.25 594 SER A CA 1
ATOM 4762 C C . SER A 1 594 ? 25.884 -2.353 -16.684 1.00 93.25 594 SER A C 1
ATOM 4764 O O . SER A 1 594 ? 26.889 -3.017 -16.960 1.00 93.25 594 SER A O 1
ATOM 4766 N N . GLY A 1 595 ? 25.897 -1.352 -15.798 1.00 88.38 595 GLY A N 1
ATOM 4767 C CA . GLY A 1 595 ? 27.090 -0.834 -15.124 1.00 88.38 595 GLY A CA 1
ATOM 4768 C C . GLY A 1 595 ? 27.960 0.126 -15.947 1.00 88.38 595 GLY A C 1
ATOM 4769 O O . GLY A 1 595 ? 29.002 0.555 -15.453 1.00 88.38 595 GLY A O 1
ATOM 4770 N N . ALA A 1 596 ? 27.561 0.498 -17.169 1.00 89.50 596 ALA A N 1
ATOM 4771 C CA . ALA A 1 596 ? 28.149 1.638 -17.887 1.00 89.50 596 ALA A CA 1
ATOM 4772 C C . ALA A 1 596 ? 27.735 2.994 -17.279 1.00 89.50 596 ALA A C 1
ATOM 4774 O O . ALA A 1 596 ? 28.428 3.991 -17.458 1.00 89.50 596 ALA A O 1
ATOM 4775 N N . ASP A 1 597 ? 26.631 3.028 -16.524 1.00 82.81 597 ASP A N 1
ATOM 4776 C CA . ASP A 1 597 ? 26.159 4.189 -15.760 1.00 82.81 597 ASP A CA 1
ATOM 4777 C C . ASP A 1 597 ? 27.018 4.488 -14.515 1.00 82.81 597 ASP A C 1
ATOM 4779 O O . ASP A 1 597 ? 26.800 5.486 -13.831 1.00 82.81 597 ASP A O 1
ATOM 4783 N N . VAL A 1 598 ? 28.028 3.666 -14.218 1.00 82.38 598 VAL A N 1
ATOM 4784 C CA . VAL A 1 598 ? 28.943 3.845 -13.085 1.00 82.38 598 VAL A CA 1
ATOM 4785 C C . VAL A 1 598 ? 30.219 4.544 -13.552 1.00 82.38 598 VAL A C 1
ATOM 4787 O O . VAL A 1 598 ? 31.133 3.918 -14.084 1.00 82.38 598 VAL A O 1
ATOM 4790 N N . THR A 1 599 ? 30.283 5.859 -13.323 1.00 81.12 599 THR A N 1
ATOM 4791 C CA . THR A 1 599 ? 31.428 6.713 -13.686 1.00 81.12 599 THR A CA 1
ATOM 4792 C C . THR A 1 599 ? 31.998 7.443 -12.467 1.00 81.12 599 THR A C 1
ATOM 4794 O O . THR A 1 599 ? 31.378 7.483 -11.400 1.00 81.12 599 THR A O 1
ATOM 4797 N N . THR A 1 600 ? 33.178 8.048 -12.620 1.00 76.88 600 THR A N 1
ATOM 4798 C CA . THR A 1 600 ? 33.772 8.961 -11.628 1.00 76.88 600 THR A CA 1
ATOM 4799 C C . THR A 1 600 ? 32.949 10.249 -11.510 1.00 76.88 600 THR A C 1
ATOM 4801 O O . THR A 1 600 ? 32.559 10.641 -10.411 1.00 76.88 600 THR A O 1
ATOM 4804 N N . ASN A 1 601 ? 32.556 10.837 -12.647 1.00 77.25 601 ASN A N 1
ATOM 4805 C CA . ASN A 1 601 ? 31.753 12.066 -12.736 1.00 77.25 601 ASN A CA 1
ATOM 4806 C C . ASN A 1 601 ? 30.398 11.995 -12.001 1.00 77.25 601 ASN A C 1
ATOM 4808 O O . ASN A 1 601 ? 29.867 13.033 -11.609 1.00 77.25 601 ASN A O 1
ATOM 4812 N N . ASN A 1 602 ? 29.825 10.800 -11.803 1.00 81.62 602 ASN A N 1
ATOM 4813 C CA . ASN A 1 602 ? 28.600 10.608 -11.016 1.00 81.62 602 ASN A CA 1
ATOM 4814 C C . ASN A 1 602 ? 28.802 9.834 -9.700 1.00 81.62 602 ASN A C 1
ATOM 4816 O O . ASN A 1 602 ? 27.821 9.525 -9.023 1.00 81.62 602 ASN A O 1
ATOM 4820 N N . ALA A 1 603 ? 30.045 9.557 -9.284 1.00 81.50 603 ALA A N 1
ATOM 4821 C CA . ALA A 1 603 ? 30.332 8.819 -8.050 1.00 81.50 603 ALA A CA 1
ATOM 4822 C C . ALA A 1 603 ? 29.745 9.499 -6.804 1.00 81.50 603 ALA A C 1
ATOM 4824 O O . ALA A 1 603 ? 29.148 8.835 -5.957 1.00 81.50 603 ALA A O 1
ATOM 4825 N N . LYS A 1 604 ? 29.828 10.832 -6.733 1.00 82.00 604 LYS A N 1
ATOM 4826 C CA . LYS A 1 604 ? 29.244 11.637 -5.652 1.00 82.00 604 LYS A CA 1
ATOM 4827 C C . LYS A 1 604 ? 27.714 11.526 -5.600 1.00 82.00 604 LYS A C 1
ATOM 4829 O O . LYS A 1 604 ? 27.165 11.288 -4.525 1.00 82.00 604 LYS A O 1
ATOM 4834 N N . TYR A 1 605 ? 27.046 11.618 -6.754 1.00 85.44 605 TYR A N 1
ATOM 4835 C CA . TYR A 1 605 ? 25.597 11.424 -6.872 1.00 85.44 605 TYR A CA 1
ATOM 4836 C C . TYR A 1 605 ? 25.199 10.004 -6.453 1.00 85.44 605 TYR A C 1
ATOM 4838 O O . TYR A 1 605 ? 24.376 9.839 -5.558 1.00 85.44 605 TYR A O 1
ATOM 4846 N N . ARG A 1 606 ? 25.846 8.964 -7.006 1.00 84.88 606 ARG A N 1
ATOM 4847 C CA . ARG A 1 606 ? 25.589 7.559 -6.638 1.00 84.88 606 ARG A CA 1
ATOM 4848 C C . ARG A 1 606 ? 25.796 7.298 -5.145 1.00 84.88 606 ARG A C 1
ATOM 4850 O O . ARG A 1 606 ? 24.989 6.593 -4.545 1.00 84.88 606 ARG A O 1
ATOM 4857 N N . TYR A 1 607 ? 26.821 7.885 -4.526 1.00 84.75 607 TYR A N 1
ATOM 4858 C CA . TYR A 1 607 ? 27.061 7.740 -3.089 1.00 84.75 607 TYR A CA 1
ATOM 4859 C C . TYR A 1 607 ? 25.937 8.349 -2.240 1.00 84.75 607 TYR A C 1
ATOM 4861 O O . TYR A 1 607 ? 25.443 7.704 -1.320 1.00 84.75 607 TYR A O 1
ATOM 4869 N N . GLN A 1 608 ? 25.481 9.561 -2.569 1.00 84.50 608 GLN A N 1
ATOM 4870 C CA . GLN A 1 608 ? 24.433 10.245 -1.802 1.00 84.50 608 GLN A CA 1
ATOM 4871 C C . GLN A 1 608 ? 23.024 9.691 -2.093 1.00 84.50 608 GLN A C 1
ATOM 4873 O O . GLN A 1 608 ? 22.266 9.380 -1.169 1.00 84.50 608 GLN A O 1
ATOM 4878 N N . LYS A 1 609 ? 22.680 9.555 -3.378 1.00 85.12 609 LYS A N 1
ATOM 4879 C CA . LYS A 1 609 ? 21.329 9.270 -3.883 1.00 85.12 609 LYS A CA 1
ATOM 4880 C C . LYS A 1 609 ? 21.044 7.778 -4.044 1.00 85.12 609 LYS A C 1
ATOM 4882 O O . LYS A 1 609 ? 20.050 7.310 -3.506 1.00 85.12 609 LYS A O 1
ATOM 4887 N N . ARG A 1 610 ? 21.933 6.992 -4.665 1.00 83.62 610 ARG A N 1
ATOM 4888 C CA . ARG A 1 610 ? 21.782 5.517 -4.717 1.00 83.62 610 ARG A CA 1
ATOM 4889 C C . ARG A 1 610 ? 22.324 4.800 -3.470 1.00 83.62 610 ARG A C 1
ATOM 4891 O O . ARG A 1 610 ? 21.984 3.650 -3.241 1.00 83.62 610 ARG A O 1
ATOM 4898 N N . GLY A 1 611 ? 23.119 5.469 -2.631 1.00 80.94 611 GLY A N 1
ATOM 4899 C CA . GLY A 1 611 ? 23.654 4.903 -1.384 1.00 80.94 611 GLY A CA 1
ATOM 4900 C C . GLY A 1 611 ? 25.001 4.180 -1.522 1.00 80.94 611 GLY A C 1
ATOM 4901 O O . GLY A 1 611 ? 25.362 3.410 -0.637 1.00 80.94 611 GLY A O 1
ATOM 4902 N N . GLY A 1 612 ? 25.746 4.420 -2.607 1.00 78.75 612 GLY A N 1
ATOM 4903 C CA . GLY A 1 612 ? 27.121 3.921 -2.781 1.00 78.75 612 GLY A CA 1
ATOM 4904 C C . GLY A 1 612 ? 27.308 2.762 -3.761 1.00 78.75 612 GLY A C 1
ATOM 4905 O O . GLY A 1 612 ? 28.451 2.377 -3.980 1.00 78.75 612 GLY A O 1
ATOM 4906 N N . PHE A 1 613 ? 26.231 2.264 -4.377 1.00 82.56 613 PHE A N 1
ATOM 4907 C CA . PHE A 1 613 ? 26.253 1.177 -5.367 1.00 82.56 613 PHE A CA 1
ATOM 4908 C C . PHE A 1 613 ? 27.309 1.401 -6.468 1.00 82.56 613 PHE A C 1
ATOM 4910 O O . PHE A 1 613 ? 27.388 2.490 -7.064 1.00 82.56 613 PHE A O 1
ATOM 4917 N N . ASP A 1 614 ? 28.087 0.358 -6.761 1.00 80.75 614 ASP A N 1
ATOM 4918 C CA . ASP A 1 614 ? 29.059 0.304 -7.854 1.00 80.75 614 ASP A CA 1
ATOM 4919 C C . ASP A 1 614 ? 28.612 -0.612 -9.008 1.00 80.75 614 ASP A C 1
ATOM 4921 O O . ASP A 1 614 ? 27.491 -1.116 -9.040 1.00 80.75 614 ASP A O 1
ATOM 4925 N N . ALA A 1 615 ? 29.465 -0.773 -10.025 1.00 81.00 615 ALA A N 1
ATOM 4926 C CA . ALA A 1 615 ? 29.122 -1.497 -11.249 1.00 81.00 615 ALA A CA 1
ATOM 4927 C C . ALA A 1 615 ? 28.817 -2.985 -11.007 1.00 81.00 615 ALA A C 1
ATOM 4929 O O . ALA A 1 615 ? 28.084 -3.590 -11.783 1.00 81.00 615 ALA A O 1
ATOM 4930 N N . THR A 1 616 ? 29.372 -3.574 -9.946 1.00 82.94 616 THR A N 1
ATOM 4931 C CA . THR A 1 616 ? 29.152 -4.981 -9.585 1.00 82.94 616 THR A CA 1
ATOM 4932 C C . THR A 1 616 ? 27.865 -5.223 -8.797 1.00 82.94 616 THR A C 1
ATOM 4934 O O . THR A 1 616 ? 27.435 -6.371 -8.726 1.00 82.94 616 THR A O 1
ATOM 4937 N N . ASP A 1 617 ? 27.209 -4.165 -8.306 1.00 86.94 617 ASP A N 1
ATOM 4938 C CA . ASP A 1 617 ? 25.887 -4.232 -7.665 1.00 86.94 617 ASP A CA 1
ATOM 4939 C C . ASP A 1 617 ? 24.721 -4.113 -8.679 1.00 86.94 617 ASP A C 1
ATOM 4941 O O . ASP A 1 617 ? 23.551 -4.209 -8.307 1.00 86.94 617 ASP A O 1
ATOM 4945 N N . ASP A 1 618 ? 25.007 -3.887 -9.969 1.00 89.94 618 ASP A N 1
ATOM 4946 C CA . ASP A 1 618 ? 23.987 -3.830 -11.024 1.00 89.94 618 ASP A CA 1
ATOM 4947 C C . ASP A 1 618 ? 23.460 -5.239 -11.351 1.00 89.94 618 ASP A C 1
ATOM 4949 O O . ASP A 1 618 ? 24.202 -6.107 -11.816 1.00 89.94 618 ASP A O 1
ATOM 4953 N N . ALA A 1 619 ? 22.157 -5.463 -11.166 1.00 93.44 619 ALA A N 1
ATOM 4954 C CA . ALA A 1 619 ? 21.522 -6.770 -11.357 1.00 93.44 619 ALA A CA 1
ATOM 4955 C C . ALA A 1 619 ? 21.630 -7.327 -12.797 1.00 93.44 619 ALA A C 1
ATOM 4957 O O . ALA A 1 619 ? 21.629 -8.544 -12.997 1.00 93.44 619 ALA A O 1
ATOM 4958 N N . GLY A 1 620 ? 21.771 -6.471 -13.815 1.00 93.88 620 GLY A N 1
ATOM 4959 C CA . GLY A 1 620 ? 22.079 -6.900 -15.181 1.00 93.88 620 GLY A CA 1
ATOM 4960 C C . GLY A 1 620 ? 23.558 -7.263 -15.366 1.00 93.88 620 GLY A C 1
ATOM 4961 O O . GLY A 1 620 ? 23.872 -8.198 -16.112 1.00 93.88 620 GLY A O 1
ATOM 4962 N N . MET A 1 621 ? 24.473 -6.618 -14.626 1.00 92.44 621 MET A N 1
ATOM 4963 C CA . MET A 1 621 ? 25.866 -7.072 -14.549 1.00 92.44 621 MET A CA 1
ATOM 4964 C C . MET A 1 621 ? 25.979 -8.414 -13.812 1.00 92.44 621 MET A C 1
ATOM 4966 O O . MET A 1 621 ? 26.719 -9.288 -14.269 1.00 92.44 621 MET A O 1
ATOM 4970 N N . GLU A 1 622 ? 25.215 -8.633 -12.742 1.00 93.88 622 GLU A N 1
ATOM 4971 C CA . GLU A 1 622 ? 25.126 -9.951 -12.109 1.00 93.88 622 GLU A CA 1
ATOM 4972 C C . GLU A 1 622 ? 24.602 -10.998 -13.110 1.00 93.88 622 GLU A C 1
ATOM 4974 O O . GLU A 1 622 ? 25.237 -12.036 -13.317 1.00 93.88 622 GLU A O 1
ATOM 4979 N N . LEU A 1 623 ? 23.493 -10.708 -13.804 1.00 95.44 623 LEU A N 1
ATOM 4980 C CA . LEU A 1 623 ? 22.882 -11.624 -14.771 1.00 95.44 623 LEU A CA 1
ATOM 4981 C C . LEU A 1 623 ? 23.851 -12.028 -15.897 1.00 95.44 623 LEU A C 1
ATOM 4983 O O . LEU A 1 623 ? 23.949 -13.217 -16.222 1.00 95.44 623 LEU A O 1
ATOM 4987 N N . ARG A 1 624 ? 24.596 -11.075 -16.482 1.00 92.44 624 ARG A N 1
ATOM 4988 C CA . ARG A 1 624 ? 25.553 -11.371 -17.568 1.00 92.44 624 ARG A CA 1
ATOM 4989 C C . ARG A 1 624 ? 26.758 -12.193 -17.095 1.00 92.44 624 ARG A C 1
ATOM 4991 O O . ARG A 1 624 ? 27.282 -12.984 -17.880 1.00 92.44 624 ARG A O 1
ATOM 4998 N N . LEU A 1 625 ? 27.181 -12.031 -15.837 1.00 91.44 625 LEU A N 1
ATOM 4999 C CA . LEU A 1 625 ? 28.306 -12.760 -15.238 1.00 91.44 625 LEU A CA 1
ATOM 5000 C C . LEU A 1 625 ? 27.915 -14.171 -14.787 1.00 91.44 625 LEU A C 1
ATOM 5002 O O . LEU A 1 625 ? 28.618 -15.132 -15.101 1.00 91.44 625 LEU A O 1
ATOM 5006 N N . ASN A 1 626 ? 26.777 -14.311 -14.107 1.00 95.19 626 ASN A N 1
ATOM 5007 C CA . ASN A 1 626 ? 26.299 -15.599 -13.611 1.00 95.19 626 ASN A CA 1
ATOM 5008 C C . ASN A 1 626 ? 25.728 -16.475 -14.738 1.00 95.19 626 ASN A C 1
ATOM 5010 O O . ASN A 1 626 ? 25.833 -17.705 -14.682 1.00 95.19 626 ASN A O 1
ATOM 5014 N N . HIS A 1 627 ? 25.123 -15.881 -15.777 1.00 95.25 627 HIS A N 1
ATOM 5015 C CA . HIS A 1 627 ? 24.430 -16.608 -16.850 1.00 95.25 627 HIS A CA 1
ATOM 5016 C C . HIS A 1 627 ? 24.849 -16.185 -18.280 1.00 95.25 627 HIS A C 1
ATOM 5018 O O . HIS A 1 627 ? 23.990 -15.926 -19.125 1.00 95.25 627 HIS A O 1
ATOM 5024 N N . PRO A 1 628 ? 26.147 -16.212 -18.648 1.00 93.62 628 PRO A N 1
ATOM 5025 C CA . PRO A 1 628 ? 26.614 -15.801 -19.982 1.00 93.62 628 PRO A CA 1
ATOM 5026 C C . PRO A 1 628 ? 26.034 -16.650 -21.130 1.00 93.62 628 PRO A C 1
ATOM 5028 O O . PRO A 1 628 ? 25.869 -16.169 -22.253 1.00 93.62 628 PRO A O 1
ATOM 5031 N N . GLY A 1 629 ? 25.667 -17.910 -20.858 1.00 95.69 629 GLY A N 1
ATOM 5032 C CA . GLY A 1 629 ? 24.968 -18.770 -21.820 1.00 95.69 629 GLY A CA 1
ATOM 5033 C C . GLY A 1 629 ? 23.577 -18.253 -22.211 1.00 95.69 629 GLY A C 1
ATOM 5034 O O . GLY A 1 629 ? 23.169 -18.436 -23.355 1.00 95.69 629 GLY A O 1
ATOM 5035 N N . LEU A 1 630 ? 22.885 -17.555 -21.303 1.00 96.19 630 LEU A N 1
ATOM 5036 C CA . LEU A 1 630 ? 21.568 -16.960 -21.542 1.00 96.19 630 LEU A CA 1
ATOM 5037 C C . LEU A 1 630 ? 21.662 -15.777 -22.514 1.00 96.19 630 LEU A C 1
ATOM 5039 O O . LEU A 1 630 ? 20.889 -15.706 -23.465 1.00 96.19 630 LEU A O 1
ATOM 5043 N N . LEU A 1 631 ? 22.663 -14.904 -22.364 1.00 94.06 631 LEU A N 1
ATOM 5044 C CA . LEU A 1 631 ? 22.845 -13.779 -23.293 1.00 94.06 631 LEU A CA 1
ATOM 5045 C C . LEU A 1 631 ? 23.312 -14.231 -24.684 1.00 94.06 631 LEU A C 1
ATOM 5047 O O . LEU A 1 631 ? 22.920 -13.641 -25.690 1.00 94.06 631 LEU A O 1
ATOM 5051 N N . LYS A 1 632 ? 24.094 -15.318 -24.762 1.00 93.69 632 LYS A N 1
ATOM 5052 C CA . LYS A 1 632 ? 24.428 -15.971 -26.039 1.00 93.69 632 LYS A CA 1
ATOM 5053 C C . LYS A 1 632 ? 23.206 -16.633 -26.696 1.00 93.69 632 LYS A C 1
ATOM 5055 O O . LYS A 1 632 ? 23.133 -16.703 -27.921 1.00 93.69 632 LYS A O 1
ATOM 5060 N N . LYS A 1 633 ? 22.242 -17.107 -25.901 1.00 95.94 633 LYS A N 1
ATOM 5061 C CA . LYS A 1 633 ? 20.961 -17.615 -26.405 1.00 95.94 633 LYS A CA 1
ATOM 5062 C C . LYS A 1 633 ? 20.096 -16.469 -26.940 1.00 95.94 633 LYS A C 1
ATOM 5064 O O . LYS A 1 633 ? 19.652 -16.562 -28.077 1.00 95.94 633 LYS A O 1
ATOM 5069 N N . LEU A 1 634 ? 19.971 -15.356 -26.208 1.00 95.38 634 LEU A N 1
ATOM 5070 C CA . LEU A 1 634 ? 19.254 -14.150 -26.659 1.00 95.38 634 LEU A CA 1
ATOM 5071 C C . LEU A 1 634 ? 19.765 -13.590 -27.999 1.00 95.38 634 LEU A C 1
ATOM 5073 O O . LEU A 1 634 ? 18.965 -13.132 -28.801 1.00 95.38 634 LEU A O 1
ATOM 5077 N N . SER A 1 635 ? 21.066 -13.683 -28.309 1.00 93.56 635 SER A N 1
ATOM 5078 C CA . SER A 1 635 ? 21.589 -13.230 -29.616 1.00 93.56 635 SER A CA 1
ATOM 5079 C C . SER A 1 635 ? 21.270 -14.171 -30.795 1.00 93.56 635 SER A C 1
ATOM 5081 O O . SER A 1 635 ? 21.831 -13.998 -31.875 1.00 93.56 635 SER A O 1
ATOM 5083 N N . THR A 1 636 ? 20.476 -15.228 -30.585 1.00 94.62 636 THR A N 1
ATOM 5084 C CA . THR A 1 636 ? 20.125 -16.244 -31.604 1.00 94.62 636 THR A CA 1
ATOM 5085 C C . THR A 1 636 ? 18.715 -16.839 -31.457 1.00 94.62 636 THR A C 1
ATOM 5087 O O . THR A 1 636 ? 18.286 -17.592 -32.327 1.00 94.62 636 THR A O 1
ATOM 5090 N N . THR A 1 637 ? 18.004 -16.541 -30.367 1.00 95.31 637 THR A N 1
ATOM 5091 C CA . THR A 1 637 ? 16.713 -17.130 -29.972 1.00 95.31 637 THR A CA 1
ATOM 5092 C C . THR A 1 637 ? 15.830 -16.028 -29.393 1.00 95.31 637 THR A C 1
ATOM 5094 O O . THR A 1 637 ? 16.323 -15.218 -28.608 1.00 95.31 637 THR A O 1
ATOM 5097 N N . SER A 1 638 ? 14.540 -16.009 -29.736 1.00 95.56 638 SER A N 1
ATOM 5098 C CA . SER A 1 638 ? 13.607 -15.003 -29.216 1.00 95.56 638 SER A CA 1
ATOM 5099 C C . SER A 1 638 ? 13.359 -15.160 -27.711 1.00 95.56 638 SER A C 1
ATOM 5101 O O . SER A 1 638 ? 13.350 -16.276 -27.187 1.00 95.56 638 SER A O 1
ATOM 5103 N N . ILE A 1 639 ? 13.091 -14.046 -27.024 1.00 96.81 639 ILE A N 1
ATOM 5104 C CA . ILE A 1 639 ? 12.705 -14.007 -25.605 1.00 96.81 639 ILE A CA 1
ATOM 5105 C C . ILE A 1 639 ? 11.478 -14.887 -25.300 1.00 96.81 639 ILE A C 1
ATOM 5107 O O . ILE A 1 639 ? 11.430 -15.550 -24.261 1.00 96.81 639 ILE A O 1
ATOM 5111 N N . TYR A 1 640 ? 10.519 -14.977 -26.227 1.00 96.56 640 TYR A N 1
ATOM 5112 C CA . TYR A 1 640 ? 9.310 -15.792 -26.051 1.00 96.56 640 TYR A CA 1
ATOM 5113 C C . TYR A 1 640 ? 9.605 -17.304 -26.060 1.00 96.56 640 TYR A C 1
ATOM 5115 O O . TYR A 1 640 ? 8.899 -18.057 -25.391 1.00 96.56 640 TYR A O 1
ATOM 5123 N N . ASP A 1 641 ? 10.680 -17.739 -26.730 1.00 96.25 641 ASP A N 1
ATOM 5124 C CA . ASP A 1 641 ? 11.111 -19.145 -26.833 1.00 96.25 641 ASP A CA 1
ATOM 5125 C C . ASP A 1 641 ? 12.075 -19.589 -25.718 1.00 96.25 641 ASP A C 1
ATOM 5127 O O . ASP A 1 641 ? 12.583 -20.717 -25.711 1.00 96.25 641 ASP A O 1
ATOM 5131 N N . LEU A 1 642 ? 12.340 -18.715 -24.746 1.00 96.94 642 LEU A N 1
ATOM 5132 C CA . LEU A 1 642 ? 13.077 -19.078 -23.542 1.00 96.94 642 LEU A CA 1
ATOM 5133 C C . LEU A 1 642 ? 12.198 -19.880 -22.569 1.00 96.94 642 LEU A C 1
ATOM 5135 O O . LEU A 1 642 ? 10.979 -19.727 -22.513 1.00 96.94 642 LEU A O 1
ATOM 5139 N N . SER A 1 643 ? 12.825 -20.741 -21.767 1.00 96.69 643 SER A N 1
ATOM 5140 C CA . SER A 1 643 ? 12.118 -21.487 -20.722 1.00 96.69 643 SER A CA 1
ATOM 5141 C C . SER A 1 643 ? 11.629 -20.556 -19.597 1.00 96.69 643 SER A C 1
ATOM 5143 O O . SER A 1 643 ? 12.231 -19.498 -19.384 1.00 96.69 643 SER A O 1
ATOM 5145 N N . PRO A 1 644 ? 10.602 -20.944 -18.812 1.00 97.56 644 PRO A N 1
ATOM 5146 C CA . PRO A 1 644 ? 10.100 -20.130 -17.700 1.00 97.56 644 PRO A CA 1
ATOM 5147 C C . PRO A 1 644 ? 11.197 -19.674 -16.726 1.00 97.56 644 PRO A C 1
ATOM 5149 O O . PRO A 1 644 ? 11.203 -18.523 -16.306 1.00 97.56 644 PRO A O 1
ATOM 5152 N N . ALA A 1 645 ? 12.174 -20.540 -16.429 1.00 97.25 645 ALA A N 1
ATOM 5153 C CA . ALA A 1 645 ? 13.310 -20.220 -15.562 1.00 97.25 645 ALA A CA 1
ATOM 5154 C C . ALA A 1 645 ? 14.293 -19.208 -16.185 1.00 97.25 645 ALA A C 1
ATOM 5156 O O . ALA A 1 645 ? 14.902 -18.418 -15.470 1.00 97.25 645 ALA A O 1
ATOM 5157 N N . GLU A 1 646 ? 14.470 -19.214 -17.508 1.00 97.31 646 GLU A N 1
ATOM 5158 C CA . GLU A 1 646 ? 15.298 -18.228 -18.217 1.00 97.31 646 GLU A CA 1
ATOM 5159 C C . GLU A 1 646 ? 14.594 -16.865 -18.305 1.00 97.31 646 GLU A C 1
ATOM 5161 O O . GLU A 1 646 ? 15.230 -15.840 -18.065 1.00 97.31 646 GLU A O 1
ATOM 5166 N N . LYS A 1 647 ? 13.277 -16.857 -18.567 1.00 97.88 647 LYS A N 1
ATOM 5167 C CA . LYS A 1 647 ? 12.431 -15.651 -18.529 1.00 97.88 647 LYS A CA 1
ATOM 5168 C C . LYS A 1 647 ? 12.411 -15.027 -17.131 1.00 97.88 647 LYS A C 1
ATOM 5170 O O . LYS A 1 647 ? 12.631 -13.827 -16.997 1.00 97.88 647 LYS A O 1
ATOM 5175 N N . LEU A 1 648 ? 12.234 -15.837 -16.084 1.00 98.00 648 LEU A N 1
ATOM 5176 C CA . LEU A 1 648 ? 12.247 -15.368 -14.695 1.00 98.00 648 LEU A CA 1
ATOM 5177 C C . LEU A 1 648 ? 13.560 -14.689 -14.317 1.00 98.00 648 LEU A C 1
ATOM 5179 O O . LEU A 1 648 ? 13.516 -13.616 -13.735 1.00 98.00 648 LEU A O 1
ATOM 5183 N N . LYS A 1 649 ? 14.716 -15.242 -14.702 1.00 97.88 649 LYS A N 1
ATOM 5184 C CA . LYS A 1 649 ? 16.035 -14.635 -14.430 1.00 97.88 649 LYS A CA 1
ATOM 5185 C C . LYS A 1 649 ? 16.204 -13.248 -15.047 1.00 97.88 649 LYS A C 1
ATOM 5187 O O . LYS A 1 649 ? 16.840 -12.387 -14.449 1.00 97.88 649 LYS A O 1
ATOM 5192 N N . ILE A 1 650 ? 15.618 -13.033 -16.222 1.00 98.38 650 ILE A N 1
ATOM 5193 C CA . ILE A 1 650 ? 15.575 -11.728 -16.887 1.00 98.38 650 ILE A CA 1
ATOM 5194 C C . ILE A 1 650 ? 14.674 -10.769 -16.100 1.00 98.38 650 ILE A C 1
ATOM 5196 O O . ILE A 1 650 ? 15.122 -9.690 -15.728 1.00 98.38 650 ILE A O 1
ATOM 5200 N N . LEU A 1 651 ? 13.443 -11.178 -15.772 1.00 98.38 651 LEU A N 1
ATOM 5201 C CA . LEU A 1 651 ? 12.512 -10.355 -14.988 1.00 98.38 651 LEU A CA 1
ATOM 5202 C C . LEU A 1 651 ? 13.071 -10.017 -13.593 1.00 98.38 651 LEU A C 1
ATOM 5204 O O . LEU A 1 651 ? 12.931 -8.885 -13.141 1.00 98.38 651 LEU A O 1
ATOM 5208 N N . HIS A 1 652 ? 13.774 -10.951 -12.945 1.00 97.75 652 HIS A N 1
ATOM 5209 C CA . HIS A 1 652 ? 14.453 -10.739 -11.663 1.00 97.75 652 HIS A CA 1
ATOM 5210 C C . HIS A 1 652 ? 15.530 -9.647 -11.756 1.00 97.75 652 HIS A C 1
ATOM 5212 O O . HIS A 1 652 ? 15.635 -8.815 -10.856 1.00 97.75 652 HIS A O 1
ATOM 5218 N N . ALA A 1 653 ? 16.300 -9.616 -12.850 1.00 97.81 653 ALA A N 1
ATOM 5219 C CA . ALA A 1 653 ? 17.309 -8.586 -13.088 1.00 97.81 653 ALA A CA 1
ATOM 5220 C C . ALA A 1 653 ? 16.694 -7.219 -13.434 1.00 97.81 653 ALA A C 1
ATOM 5222 O O . ALA A 1 653 ? 17.232 -6.198 -13.018 1.00 97.81 653 ALA A O 1
ATOM 5223 N N . LEU A 1 654 ? 15.552 -7.185 -14.132 1.00 98.25 654 LEU A N 1
ATOM 5224 C CA . LEU A 1 654 ? 14.822 -5.944 -14.433 1.00 98.25 654 LEU A CA 1
ATOM 5225 C C . LEU A 1 654 ? 14.172 -5.351 -13.168 1.00 98.25 654 LEU A C 1
ATOM 5227 O O . LEU A 1 654 ? 14.350 -4.165 -12.894 1.00 98.25 654 LEU A O 1
ATOM 5231 N N . CYS A 1 655 ? 13.530 -6.182 -12.334 1.00 98.06 655 CYS A N 1
ATOM 5232 C CA . CYS A 1 655 ? 13.090 -5.792 -10.985 1.00 98.06 655 CYS A CA 1
ATOM 5233 C C . CYS A 1 655 ? 14.278 -5.280 -10.155 1.00 98.06 655 CYS A C 1
ATOM 5235 O O . CYS A 1 655 ? 14.195 -4.227 -9.528 1.00 98.06 655 CYS A O 1
ATOM 5237 N N . GLY A 1 656 ? 15.406 -6.000 -10.191 1.00 95.50 656 GLY A N 1
ATOM 5238 C CA . GLY A 1 656 ? 16.647 -5.611 -9.525 1.00 95.50 656 GLY A CA 1
ATOM 5239 C C . GLY A 1 656 ? 17.162 -4.245 -9.978 1.00 95.50 656 GLY A C 1
ATOM 5240 O O . GLY A 1 656 ? 17.458 -3.408 -9.131 1.00 95.50 656 GLY A O 1
ATOM 5241 N N . LYS A 1 657 ? 17.207 -3.970 -11.291 1.00 93.94 657 LYS A N 1
ATOM 5242 C CA . LYS A 1 657 ? 17.642 -2.668 -11.817 1.00 93.94 657 LYS A CA 1
ATOM 5243 C C . LYS A 1 657 ? 16.726 -1.546 -11.333 1.00 93.94 657 LYS A C 1
ATOM 5245 O O . LYS A 1 657 ? 17.251 -0.574 -10.796 1.00 93.94 657 LYS A O 1
ATOM 5250 N N . LEU A 1 658 ? 15.399 -1.706 -11.418 1.00 95.38 658 LEU A N 1
ATOM 5251 C CA . LEU A 1 658 ? 14.442 -0.725 -10.882 1.00 95.38 658 LEU A CA 1
ATOM 5252 C C . LEU A 1 658 ? 14.632 -0.490 -9.372 1.00 95.38 658 LEU A C 1
ATOM 5254 O O . LEU A 1 658 ? 14.615 0.656 -8.931 1.00 95.38 658 LEU A O 1
ATOM 5258 N N . LEU A 1 659 ? 14.899 -1.532 -8.577 1.00 93.31 659 LEU A N 1
ATOM 5259 C CA . LEU A 1 659 ? 15.181 -1.404 -7.137 1.00 93.31 659 LEU A CA 1
ATOM 5260 C C . LEU A 1 659 ? 16.479 -0.632 -6.812 1.00 93.31 659 LEU A C 1
ATOM 5262 O O . LEU A 1 659 ? 16.612 -0.156 -5.687 1.00 93.31 659 LEU A O 1
ATOM 5266 N N . THR A 1 660 ? 17.412 -0.474 -7.761 1.00 89.69 660 THR A N 1
ATOM 5267 C CA . THR A 1 660 ? 18.629 0.355 -7.579 1.00 89.69 660 THR A CA 1
ATOM 5268 C C . THR A 1 660 ? 18.444 1.840 -7.910 1.00 89.69 660 THR A C 1
ATOM 5270 O O . THR A 1 660 ? 19.370 2.623 -7.690 1.00 89.69 660 THR A O 1
ATOM 5273 N N . LEU A 1 661 ? 17.286 2.239 -8.447 1.00 90.06 661 LEU A N 1
ATOM 5274 C CA . LEU A 1 661 ? 17.023 3.617 -8.871 1.00 90.06 661 LEU A CA 1
ATOM 5275 C C . LEU A 1 661 ? 16.629 4.523 -7.698 1.00 90.06 661 LEU A C 1
ATOM 5277 O O . LEU A 1 661 ? 16.041 4.087 -6.703 1.00 90.06 661 LEU A O 1
ATOM 5281 N N . VAL A 1 662 ? 16.943 5.811 -7.832 1.00 90.81 662 VAL A N 1
ATOM 5282 C CA . VAL A 1 662 ? 16.718 6.829 -6.795 1.00 90.81 662 VAL A CA 1
ATOM 5283 C C . VAL A 1 662 ? 15.226 7.025 -6.522 1.00 90.81 662 VAL A C 1
ATOM 5285 O O . VAL A 1 662 ? 14.834 7.091 -5.360 1.00 90.81 662 VAL A O 1
ATOM 5288 N N . SER A 1 663 ? 14.383 7.018 -7.559 1.00 91.94 663 SER A N 1
ATOM 5289 C CA . SER A 1 663 ? 12.920 7.111 -7.429 1.00 91.94 663 SER A CA 1
ATOM 5290 C C . SER A 1 663 ? 12.338 5.990 -6.556 1.00 91.94 663 SER A C 1
ATOM 5292 O O . SER A 1 663 ? 11.557 6.253 -5.639 1.00 91.94 663 SER A O 1
ATOM 5294 N N . THR A 1 664 ? 12.779 4.746 -6.765 1.00 93.25 664 THR A N 1
ATOM 5295 C CA . THR A 1 664 ? 12.379 3.583 -5.956 1.00 93.25 664 THR A CA 1
ATOM 5296 C C . THR A 1 664 ? 12.867 3.687 -4.518 1.00 93.25 664 THR A C 1
ATOM 5298 O O . THR A 1 664 ? 12.134 3.342 -3.589 1.00 93.25 664 THR A O 1
ATOM 5301 N N . ARG A 1 665 ? 14.095 4.178 -4.310 1.00 91.06 665 ARG A N 1
ATOM 5302 C CA . ARG A 1 665 ? 14.646 4.378 -2.967 1.00 91.06 665 ARG A CA 1
ATOM 5303 C C . ARG A 1 665 ? 13.863 5.442 -2.195 1.00 91.06 665 ARG A C 1
ATOM 5305 O O . ARG A 1 665 ? 13.446 5.170 -1.070 1.00 91.06 665 ARG A O 1
ATOM 5312 N N . ASP A 1 666 ? 13.629 6.607 -2.793 1.00 91.88 666 ASP A N 1
ATOM 5313 C CA . ASP A 1 666 ? 12.901 7.709 -2.157 1.00 91.88 666 ASP A CA 1
ATOM 5314 C C . ASP A 1 666 ? 11.455 7.282 -1.824 1.00 91.88 666 ASP A C 1
ATOM 5316 O O . ASP A 1 666 ? 10.979 7.519 -0.712 1.00 91.88 666 ASP A O 1
ATOM 5320 N N . PHE A 1 667 ? 10.797 6.524 -2.714 1.00 94.19 667 PHE A N 1
ATOM 5321 C CA . PHE A 1 667 ? 9.494 5.889 -2.461 1.00 94.19 667 PHE A CA 1
ATOM 5322 C C . PHE A 1 667 ? 9.519 4.936 -1.249 1.00 94.19 667 PHE A C 1
ATOM 5324 O O . PHE A 1 667 ? 8.625 4.986 -0.399 1.00 94.19 667 PHE A O 1
ATOM 5331 N N . ILE A 1 668 ? 10.552 4.092 -1.114 1.00 93.12 668 ILE A N 1
ATOM 5332 C CA . ILE A 1 668 ? 10.722 3.196 0.045 1.00 93.12 668 ILE A CA 1
ATOM 5333 C C . ILE A 1 668 ? 10.940 3.993 1.343 1.00 93.12 668 ILE A C 1
ATOM 5335 O O . ILE A 1 668 ? 10.370 3.636 2.381 1.00 93.12 668 ILE A O 1
ATOM 5339 N N . GLU A 1 669 ? 11.734 5.068 1.311 1.00 91.12 669 GLU A N 1
ATOM 5340 C CA . GLU A 1 669 ? 11.981 5.921 2.481 1.00 91.12 669 GLU A CA 1
ATOM 5341 C C . GLU A 1 669 ? 10.702 6.655 2.935 1.00 91.12 669 GLU A C 1
ATOM 5343 O O . GLU A 1 669 ? 10.373 6.626 4.129 1.00 91.12 669 GLU A O 1
ATOM 5348 N N . ASP A 1 670 ? 9.908 7.193 2.003 1.00 93.12 670 ASP A N 1
ATOM 5349 C CA . ASP A 1 670 ? 8.609 7.820 2.292 1.00 93.12 670 ASP A CA 1
ATOM 5350 C C . ASP A 1 670 ? 7.595 6.815 2.873 1.00 93.12 670 ASP A C 1
ATOM 5352 O O . ASP A 1 670 ? 6.959 7.080 3.903 1.00 93.12 670 ASP A O 1
ATOM 5356 N N . TYR A 1 671 ? 7.475 5.614 2.293 1.00 92.44 671 TYR A N 1
ATOM 5357 C CA . TYR A 1 671 ? 6.601 4.565 2.834 1.00 92.44 671 TYR A CA 1
ATOM 5358 C C . TYR A 1 671 ? 7.044 4.088 4.227 1.00 92.44 671 TYR A C 1
ATOM 5360 O O . TYR A 1 671 ? 6.200 3.802 5.087 1.00 92.44 671 TYR A O 1
ATOM 5368 N N . MET A 1 672 ? 8.350 4.054 4.504 1.00 93.44 672 MET A N 1
ATOM 5369 C CA . MET A 1 672 ? 8.891 3.753 5.834 1.00 93.44 672 MET A CA 1
ATOM 5370 C C . MET A 1 672 ? 8.560 4.844 6.863 1.00 93.44 672 MET A C 1
ATOM 5372 O O . MET A 1 672 ? 8.217 4.521 8.009 1.00 93.44 672 MET A O 1
ATOM 5376 N N . GLU A 1 673 ? 8.574 6.119 6.473 1.00 93.31 673 GLU A N 1
ATOM 5377 C CA . GLU A 1 673 ? 8.141 7.236 7.320 1.00 93.31 673 GLU A CA 1
ATOM 5378 C C . GLU A 1 673 ? 6.620 7.210 7.570 1.00 93.31 673 GLU A C 1
ATOM 5380 O O . GLU A 1 673 ? 6.182 7.301 8.725 1.00 93.31 673 GLU A O 1
ATOM 5385 N N . ILE A 1 674 ? 5.799 6.959 6.543 1.00 93.81 674 ILE A N 1
ATOM 5386 C CA . ILE A 1 674 ? 4.343 6.748 6.673 1.00 93.81 674 ILE A CA 1
ATOM 5387 C C . ILE A 1 674 ? 4.044 5.579 7.626 1.00 93.81 674 ILE A C 1
ATOM 5389 O O . ILE A 1 674 ? 3.174 5.676 8.504 1.00 93.81 674 ILE A O 1
ATOM 5393 N N . LEU A 1 675 ? 4.796 4.480 7.522 1.00 93.94 675 LEU A N 1
ATOM 5394 C CA . LEU A 1 675 ? 4.692 3.326 8.413 1.00 93.94 675 LEU A CA 1
ATOM 5395 C C . LEU A 1 675 ? 5.104 3.675 9.854 1.00 93.94 675 LEU A C 1
ATOM 5397 O O . LEU A 1 675 ? 4.463 3.216 10.808 1.00 93.94 675 LEU A O 1
ATOM 5401 N N . ARG A 1 676 ? 6.140 4.502 10.044 1.00 95.12 676 ARG A N 1
ATOM 5402 C CA . ARG A 1 676 ? 6.588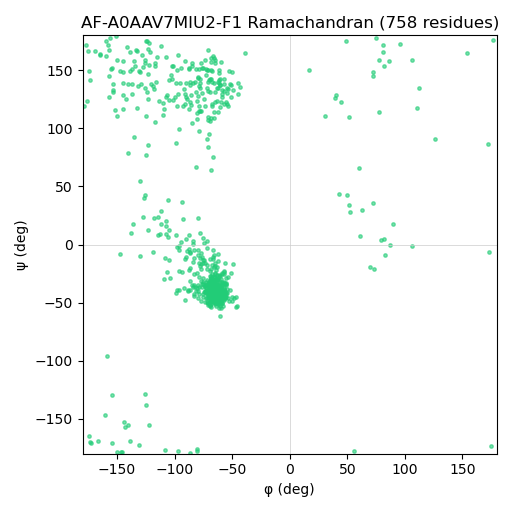 4.986 11.362 1.00 95.12 676 ARG A CA 1
ATOM 5403 C C . ARG A 1 676 ? 5.526 5.864 12.028 1.00 95.12 676 ARG A C 1
ATOM 5405 O O . ARG A 1 676 ? 5.218 5.644 13.207 1.00 95.12 676 ARG A O 1
ATOM 5412 N N . GLN A 1 677 ? 4.932 6.797 11.281 1.00 94.62 677 GLN A N 1
ATOM 5413 C CA . GLN A 1 677 ? 3.826 7.647 11.734 1.00 94.62 677 GLN A CA 1
ATOM 5414 C C . GLN A 1 677 ? 2.588 6.805 12.082 1.00 94.62 677 GLN A C 1
ATOM 5416 O O . GLN A 1 677 ? 2.081 6.887 13.201 1.00 94.62 677 GLN A O 1
ATOM 5421 N N . SER A 1 678 ? 2.175 5.893 11.198 1.00 94.44 678 SER A N 1
ATOM 5422 C CA . SER A 1 678 ? 1.028 4.994 11.415 1.00 94.44 678 SER A CA 1
ATOM 5423 C C . SER A 1 678 ? 1.202 4.107 12.657 1.00 94.44 678 SER A C 1
ATOM 5425 O O . SER A 1 678 ? 0.283 3.953 13.469 1.00 94.44 678 SER A O 1
ATOM 5427 N N . LYS A 1 679 ? 2.414 3.575 12.884 1.00 95.44 679 LYS A N 1
ATOM 5428 C CA . LYS A 1 679 ? 2.773 2.841 14.113 1.00 95.44 679 LYS A CA 1
ATOM 5429 C C . LYS A 1 679 ? 2.707 3.733 15.361 1.00 95.44 679 LYS A C 1
ATOM 5431 O O . LYS A 1 679 ? 2.422 3.232 16.451 1.00 95.44 679 LYS A O 1
ATOM 5436 N N . GLN A 1 680 ? 2.978 5.038 15.262 1.00 94.31 680 GLN A N 1
ATOM 5437 C CA . GLN A 1 680 ? 2.772 5.983 16.366 1.00 94.31 680 GLN A CA 1
ATOM 5438 C C . GLN A 1 680 ? 1.282 6.238 16.629 1.00 94.31 680 GLN A C 1
ATOM 5440 O O . GLN A 1 680 ? 0.847 6.010 17.760 1.00 94.31 680 GLN A O 1
ATOM 5445 N N . GLU A 1 681 ? 0.491 6.598 15.616 1.00 94.50 681 GLU A N 1
ATOM 5446 C CA . GLU A 1 681 ? -0.951 6.839 15.780 1.00 94.50 681 GLU A CA 1
ATOM 5447 C C . GLU A 1 681 ? -1.673 5.623 16.378 1.00 94.50 681 GLU A C 1
ATOM 5449 O O . GLU A 1 681 ? -2.467 5.761 17.309 1.00 94.50 681 GLU A O 1
ATOM 5454 N N . PHE A 1 682 ? -1.339 4.405 15.935 1.00 92.81 682 PHE A N 1
ATOM 5455 C CA . PHE A 1 682 ? -1.902 3.177 16.501 1.00 92.81 682 PHE A CA 1
ATOM 5456 C C . PHE A 1 682 ? -1.592 3.006 17.999 1.00 92.81 682 PHE A C 1
ATOM 5458 O O . PHE A 1 682 ? -2.462 2.592 18.773 1.00 92.81 682 PHE A O 1
ATOM 5465 N N . ARG A 1 683 ? -0.377 3.361 18.447 1.00 94.19 683 ARG A N 1
ATOM 5466 C CA . ARG A 1 683 ? -0.008 3.343 19.876 1.00 94.19 683 ARG A CA 1
ATOM 5467 C C . ARG A 1 683 ? -0.790 4.390 20.668 1.00 94.19 683 ARG A C 1
ATOM 5469 O O . ARG A 1 683 ? -1.255 4.084 21.766 1.00 94.19 683 ARG A O 1
ATOM 5476 N N . GLU A 1 684 ? -0.989 5.583 20.114 1.00 92.94 684 GLU A N 1
ATOM 5477 C CA . GLU A 1 684 ? -1.762 6.657 20.750 1.00 92.94 684 GLU A CA 1
ATOM 5478 C C . GLU A 1 684 ? -3.259 6.314 20.850 1.00 92.94 684 GLU A C 1
ATOM 5480 O O . GLU A 1 684 ? -3.848 6.462 21.924 1.00 92.94 684 GLU A O 1
ATOM 5485 N N . LEU A 1 685 ? -3.852 5.749 19.793 1.00 91.88 685 LEU A N 1
ATOM 5486 C CA . LEU A 1 685 ? -5.229 5.239 19.782 1.00 91.88 685 LEU A CA 1
ATOM 5487 C C . LEU A 1 685 ? -5.421 4.091 20.784 1.00 91.88 685 LEU A C 1
ATOM 5489 O O . LEU A 1 685 ? -6.380 4.100 21.559 1.00 91.88 685 LEU A O 1
ATOM 5493 N N . LYS A 1 686 ? -4.485 3.134 20.837 1.00 92.62 686 LYS A N 1
ATOM 5494 C CA . LYS A 1 686 ? -4.501 2.035 21.818 1.00 92.62 686 LYS A CA 1
ATOM 5495 C C . LYS A 1 686 ? -4.357 2.559 23.250 1.00 92.62 686 LYS A C 1
ATOM 5497 O O . LYS A 1 686 ? -5.010 2.040 24.158 1.00 92.62 686 LYS A O 1
ATOM 5502 N N . ALA A 1 687 ? -3.555 3.601 23.474 1.00 92.12 687 ALA A N 1
ATOM 5503 C CA . ALA A 1 687 ? -3.452 4.266 24.771 1.00 92.12 687 ALA A CA 1
ATOM 5504 C C . ALA A 1 687 ? -4.748 5.009 25.147 1.00 92.12 687 ALA A C 1
ATOM 5506 O O . ALA A 1 687 ? -5.179 4.924 26.297 1.00 92.12 687 ALA A O 1
ATOM 5507 N N . GLU A 1 688 ? -5.405 5.681 24.197 1.00 91.06 688 GLU A N 1
ATOM 5508 C CA . GLU A 1 688 ? -6.676 6.377 24.427 1.00 91.06 688 GLU A CA 1
ATOM 5509 C C . GLU A 1 688 ? -7.826 5.409 24.719 1.00 91.06 688 GLU A C 1
ATOM 5511 O O . GLU A 1 688 ? -8.559 5.612 25.686 1.00 91.06 688 GLU A O 1
ATOM 5516 N N . GLN A 1 689 ? -7.936 4.298 23.983 1.00 88.62 689 GLN A N 1
ATOM 5517 C CA . GLN A 1 689 ? -8.898 3.241 24.306 1.00 88.62 689 GLN A CA 1
ATOM 5518 C C . GLN A 1 689 ? -8.675 2.707 25.731 1.00 88.62 689 GLN A C 1
ATOM 5520 O O . GLN A 1 689 ? -9.621 2.625 26.513 1.00 88.62 689 GLN A O 1
ATOM 5525 N N . ASN A 1 690 ? -7.423 2.437 26.119 1.00 87.00 690 ASN A N 1
ATOM 5526 C CA . ASN A 1 690 ? -7.092 2.015 27.484 1.00 87.00 690 ASN A CA 1
ATOM 5527 C C . ASN A 1 690 ? -7.443 3.079 28.545 1.00 87.00 690 ASN A C 1
ATOM 5529 O O . ASN A 1 690 ? -7.918 2.728 29.628 1.00 87.00 690 ASN A O 1
ATOM 5533 N N . ARG A 1 691 ? -7.236 4.377 28.267 1.00 90.12 691 ARG A N 1
ATOM 5534 C CA . ARG A 1 691 ? -7.667 5.475 29.157 1.00 90.12 691 ARG A CA 1
ATOM 5535 C C . ARG A 1 691 ? -9.189 5.503 29.296 1.00 90.12 691 ARG A C 1
ATOM 5537 O O . ARG A 1 691 ? -9.696 5.552 30.419 1.00 90.12 691 ARG A O 1
ATOM 5544 N N . ARG A 1 692 ? -9.909 5.395 28.180 1.00 88.31 692 ARG A N 1
ATOM 5545 C CA . ARG A 1 692 ? -11.372 5.371 28.129 1.00 88.31 692 ARG A CA 1
ATOM 5546 C C . ARG A 1 692 ? -11.963 4.183 28.887 1.00 88.31 692 ARG A C 1
ATOM 5548 O O . ARG A 1 692 ? -12.835 4.388 29.725 1.00 88.31 692 ARG A O 1
ATOM 5555 N N . GLU A 1 693 ? -11.478 2.965 28.657 1.00 84.94 693 GLU A N 1
ATOM 5556 C CA . GLU A 1 693 ? -11.961 1.760 29.346 1.00 84.94 693 GLU A CA 1
ATOM 5557 C C . GLU A 1 693 ? -11.742 1.841 30.864 1.00 84.94 693 GLU A C 1
ATOM 5559 O O . GLU A 1 693 ? -12.649 1.526 31.641 1.00 84.94 693 GLU A O 1
ATOM 5564 N N . ARG A 1 694 ? -10.584 2.357 31.306 1.00 85.88 694 ARG A N 1
ATOM 5565 C CA . ARG A 1 694 ? -10.316 2.649 32.727 1.00 85.88 694 ARG A CA 1
ATOM 5566 C C . ARG A 1 694 ? -11.279 3.704 33.281 1.00 85.88 694 ARG A C 1
ATOM 5568 O O . ARG A 1 694 ? -11.780 3.535 34.392 1.00 85.88 694 ARG A O 1
ATOM 5575 N N . GLY A 1 695 ? -11.577 4.753 32.513 1.00 87.06 695 GLY A N 1
ATOM 5576 C CA . GLY A 1 695 ? -12.556 5.785 32.863 1.00 87.06 695 GLY A CA 1
ATOM 5577 C C . GLY A 1 695 ? -13.980 5.237 33.004 1.00 87.06 695 GLY A C 1
ATOM 5578 O O . GLY A 1 695 ? -14.631 5.461 34.024 1.00 87.06 695 GLY A O 1
ATOM 5579 N N . GLU A 1 696 ? -14.449 4.450 32.035 1.00 87.38 696 GLU A N 1
ATOM 5580 C CA . GLU A 1 696 ? -15.768 3.808 32.068 1.00 87.38 696 GLU A CA 1
ATOM 5581 C C . GLU A 1 696 ? -15.880 2.772 33.203 1.00 87.38 696 GLU A C 1
ATOM 5583 O O . GLU A 1 696 ? -16.922 2.679 33.857 1.00 87.38 696 GLU A O 1
ATOM 5588 N N . ALA A 1 697 ? -14.812 2.022 33.496 1.00 86.88 697 ALA A N 1
ATOM 5589 C CA . ALA A 1 697 ? -14.750 1.121 34.648 1.00 86.88 697 ALA A CA 1
ATOM 5590 C C . ALA A 1 697 ? -14.802 1.890 35.981 1.00 86.88 697 ALA A C 1
ATOM 5592 O O . ALA A 1 697 ? -15.582 1.537 36.870 1.00 86.88 697 ALA A O 1
ATOM 5593 N N . ALA A 1 698 ? -14.040 2.981 36.110 1.00 89.12 698 ALA A N 1
ATOM 5594 C CA . ALA A 1 698 ? -14.074 3.851 37.282 1.00 89.12 698 ALA A CA 1
ATOM 5595 C C . ALA A 1 698 ? -15.455 4.504 37.476 1.00 89.12 698 ALA A C 1
ATOM 5597 O O . ALA A 1 698 ? -15.949 4.555 38.602 1.00 89.12 698 ALA A O 1
ATOM 5598 N N . ALA A 1 699 ? -16.121 4.930 36.398 1.00 88.12 699 ALA A N 1
ATOM 5599 C CA . ALA A 1 699 ? -17.485 5.457 36.435 1.00 88.12 699 ALA A CA 1
ATOM 5600 C C . ALA A 1 699 ? -18.501 4.397 36.902 1.00 88.12 699 ALA A C 1
ATOM 5602 O O . ALA A 1 699 ? -19.300 4.667 37.799 1.00 88.12 699 ALA A O 1
ATOM 5603 N N . LYS A 1 700 ? -18.417 3.160 36.385 1.00 89.12 700 LYS A N 1
ATOM 5604 C CA . LYS A 1 700 ? -19.239 2.018 36.840 1.00 89.12 700 LYS A CA 1
ATOM 5605 C C . LYS A 1 700 ? -19.020 1.706 38.330 1.00 89.12 700 LYS A C 1
ATOM 5607 O O . LYS A 1 700 ? -19.975 1.375 39.031 1.00 89.12 700 LYS A O 1
ATOM 5612 N N . ILE A 1 701 ? -17.793 1.851 38.841 1.00 86.38 701 ILE A N 1
ATOM 5613 C CA . ILE A 1 701 ? -17.480 1.697 40.274 1.00 86.38 701 ILE A CA 1
ATOM 5614 C C . ILE A 1 701 ? -18.033 2.867 41.104 1.00 86.38 701 ILE A C 1
ATOM 5616 O O . ILE A 1 701 ? -18.603 2.624 42.167 1.00 86.38 701 ILE A O 1
ATOM 5620 N N . ARG A 1 702 ? -17.910 4.118 40.634 1.00 87.31 702 ARG A N 1
ATOM 5621 C CA . ARG A 1 702 ? -18.477 5.304 41.307 1.00 87.31 702 ARG A CA 1
ATOM 5622 C C . ARG A 1 702 ? -19.999 5.203 41.421 1.00 87.31 702 ARG A C 1
ATOM 5624 O O . ARG A 1 702 ? -20.506 5.294 42.534 1.00 87.31 702 ARG A O 1
ATOM 5631 N N . LYS A 1 703 ? -20.701 4.891 40.324 1.00 89.31 703 LYS A N 1
ATOM 5632 C CA . LYS A 1 703 ? -22.164 4.705 40.312 1.00 89.31 703 LYS A CA 1
ATOM 5633 C C . LYS A 1 703 ? -22.610 3.637 41.319 1.00 89.31 703 LYS A C 1
ATOM 5635 O O . LYS A 1 703 ? -23.471 3.907 42.144 1.00 89.31 703 LYS A O 1
ATOM 5640 N N . ARG A 1 704 ? -21.927 2.485 41.367 1.00 89.81 704 ARG A N 1
ATOM 5641 C CA . ARG A 1 704 ? -22.183 1.420 42.362 1.00 89.81 704 ARG A CA 1
ATOM 5642 C C . ARG A 1 704 ? -21.891 1.807 43.817 1.00 89.81 704 ARG A C 1
ATOM 5644 O O . ARG A 1 704 ? -22.423 1.165 44.721 1.00 89.81 704 ARG A O 1
ATOM 5651 N N . LYS A 1 705 ? -21.020 2.791 44.075 1.00 88.06 705 LYS A N 1
ATOM 5652 C CA . LYS A 1 705 ? -20.819 3.348 45.426 1.00 88.06 705 LYS A CA 1
ATOM 5653 C C . LYS A 1 705 ? -21.939 4.323 45.789 1.00 88.06 705 LYS A C 1
ATOM 5655 O O . LYS A 1 705 ? -22.450 4.253 46.898 1.00 88.06 705 LYS A O 1
ATOM 5660 N N . GLU A 1 706 ? -22.340 5.176 44.852 1.00 87.94 706 GLU A N 1
ATOM 5661 C CA . GLU A 1 706 ? -23.430 6.143 45.024 1.00 87.94 706 GLU A CA 1
ATOM 5662 C C . GLU A 1 706 ? -24.791 5.455 45.228 1.00 87.94 706 GLU A C 1
ATOM 5664 O O . GLU A 1 706 ? -25.528 5.808 46.143 1.00 87.94 706 GLU A O 1
ATOM 5669 N N . GLU A 1 707 ? -25.090 4.417 44.440 1.00 89.06 707 GLU A N 1
ATOM 5670 C CA . GLU A 1 707 ? -26.283 3.569 44.586 1.00 89.06 707 GLU A CA 1
ATOM 5671 C C . GLU A 1 707 ? -26.363 2.950 45.989 1.00 89.06 707 GLU A C 1
ATOM 5673 O O . GLU A 1 707 ? -27.406 3.017 46.633 1.00 89.06 707 GLU A O 1
ATOM 5678 N N . LYS A 1 708 ? -25.244 2.424 46.505 1.00 89.69 708 LYS A N 1
ATOM 5679 C CA . LYS A 1 708 ? -25.161 1.878 47.870 1.00 89.69 708 LYS A CA 1
ATOM 5680 C C . LYS A 1 708 ? -25.295 2.939 48.957 1.00 89.69 708 LYS A C 1
ATOM 5682 O O . LYS A 1 708 ? -25.897 2.659 49.987 1.00 89.69 708 LYS A O 1
ATOM 5687 N N . LEU A 1 709 ? -24.741 4.133 48.749 1.00 86.31 709 LEU A N 1
ATOM 5688 C CA . LEU A 1 709 ? -24.867 5.231 49.707 1.00 86.31 709 LEU A CA 1
ATOM 5689 C C . LEU A 1 709 ? -26.332 5.681 49.814 1.00 86.31 709 LEU A C 1
ATOM 5691 O O . LEU A 1 709 ? -26.846 5.822 50.917 1.00 86.31 709 LEU A O 1
ATOM 5695 N N . LYS A 1 710 ? -27.029 5.788 48.675 1.00 89.75 710 LYS A N 1
ATOM 5696 C CA . LYS A 1 710 ? -28.474 6.055 48.613 1.00 89.75 710 LYS A CA 1
ATOM 5697 C C . LYS A 1 710 ? -29.301 4.926 49.239 1.00 89.75 710 LYS A C 1
ATOM 5699 O O . LYS A 1 710 ? -30.255 5.203 49.953 1.00 89.75 710 LYS A O 1
ATOM 5704 N N . GLU A 1 711 ? -28.915 3.664 49.046 1.00 86.44 711 GLU A N 1
ATOM 5705 C CA . GLU A 1 711 ? -29.542 2.512 49.717 1.00 86.44 711 GLU A CA 1
ATOM 5706 C C . GLU A 1 711 ? -29.366 2.562 51.251 1.00 86.44 711 GLU A C 1
ATOM 5708 O O . GLU A 1 711 ? -30.289 2.223 51.992 1.00 86.44 711 GLU A O 1
ATOM 5713 N N . GLN A 1 712 ? -28.205 3.011 51.742 1.00 81.50 712 GLN A N 1
ATOM 5714 C CA . GLN A 1 712 ? -27.953 3.220 53.173 1.00 81.50 712 GLN A CA 1
ATOM 5715 C C . GLN A 1 712 ? -28.736 4.417 53.730 1.00 81.50 712 GLN A C 1
ATOM 5717 O O . GLN A 1 712 ? -29.315 4.306 54.807 1.00 81.50 712 GLN A O 1
ATOM 5722 N N . GLU A 1 713 ? -28.807 5.529 52.996 1.00 85.81 713 GLU A N 1
ATOM 5723 C CA . GLU A 1 713 ? -29.583 6.717 53.371 1.00 85.81 713 GLU A CA 1
ATOM 5724 C C . GLU A 1 713 ? -31.091 6.415 53.444 1.00 85.81 713 GLU A C 1
ATOM 5726 O O . GLU A 1 713 ? -31.746 6.782 54.418 1.00 85.81 713 GLU A O 1
ATOM 5731 N N . MET A 1 714 ? -31.625 5.678 52.462 1.00 85.75 714 MET A N 1
ATOM 5732 C CA . MET A 1 714 ? -33.006 5.174 52.457 1.00 85.75 714 MET A CA 1
ATOM 5733 C C . MET A 1 714 ? -33.300 4.325 53.701 1.00 85.75 714 MET A C 1
ATOM 5735 O O . MET A 1 714 ? -34.290 4.564 54.385 1.00 85.75 714 MET A O 1
ATOM 5739 N N . LYS A 1 715 ? -32.415 3.380 54.045 1.00 87.69 715 LYS A N 1
ATOM 5740 C CA . LYS A 1 715 ? -32.573 2.530 55.239 1.00 87.69 715 LYS A CA 1
ATOM 5741 C C . LYS A 1 715 ? -32.457 3.312 56.544 1.00 87.69 715 LYS A C 1
ATOM 5743 O O . LYS A 1 715 ? -33.161 3.001 57.497 1.00 87.69 715 LYS A O 1
ATOM 5748 N N . LEU A 1 716 ? -31.600 4.332 56.602 1.00 81.88 716 LEU A N 1
ATOM 5749 C CA . LEU A 1 716 ? -31.486 5.193 57.780 1.00 81.88 716 LEU A CA 1
ATOM 5750 C C . LEU A 1 716 ? -32.757 6.034 57.982 1.00 81.88 716 LEU A C 1
ATOM 5752 O O . LEU A 1 716 ? -33.219 6.163 59.113 1.00 81.88 716 LEU A O 1
ATOM 5756 N N . LYS A 1 717 ? -33.355 6.533 56.892 1.00 85.69 717 LYS A N 1
ATOM 5757 C CA . LYS A 1 717 ? -34.661 7.212 56.907 1.00 85.69 717 LYS A CA 1
ATOM 5758 C C . LYS A 1 717 ? -35.786 6.273 57.341 1.00 85.69 717 LYS A C 1
ATOM 5760 O O . LYS A 1 717 ? -36.526 6.628 58.247 1.00 85.69 717 LYS A O 1
ATOM 5765 N N . GLU A 1 718 ? -35.849 5.057 56.796 1.00 86.06 718 GLU A N 1
ATOM 5766 C CA . GLU A 1 718 ? -36.828 4.034 57.202 1.00 86.06 718 GLU A CA 1
ATOM 5767 C C . GLU A 1 718 ? -36.708 3.683 58.700 1.00 86.06 718 GLU A C 1
ATOM 5769 O O . GLU A 1 718 ? -37.710 3.525 59.393 1.00 86.06 718 GLU A O 1
ATOM 5774 N N . ILE A 1 719 ? -35.484 3.606 59.236 1.00 85.81 719 ILE A N 1
ATOM 5775 C CA . ILE A 1 719 ? -35.243 3.390 60.672 1.00 85.81 719 ILE A CA 1
ATOM 5776 C C . ILE A 1 719 ? -35.702 4.599 61.503 1.00 85.81 719 ILE A C 1
ATOM 5778 O O . ILE A 1 719 ? -36.340 4.406 62.534 1.00 85.81 719 ILE A O 1
ATOM 5782 N N . GLN A 1 720 ? -35.427 5.833 61.067 1.00 78.31 720 GLN A N 1
ATOM 5783 C CA . GLN A 1 720 ? -35.916 7.046 61.742 1.00 78.31 720 GLN A CA 1
ATOM 5784 C C . GLN A 1 720 ? -37.447 7.168 61.705 1.00 78.31 720 GLN A C 1
ATOM 5786 O O . GLN A 1 720 ? -38.046 7.620 62.677 1.00 78.31 720 GLN A O 1
ATOM 5791 N N . GLU A 1 721 ? -38.082 6.757 60.612 1.00 84.19 721 GLU A N 1
ATOM 5792 C CA . GLU A 1 721 ? -39.536 6.758 60.451 1.00 84.19 721 GLU A CA 1
ATOM 5793 C C . GLU A 1 721 ? -40.189 5.723 61.377 1.00 84.19 721 GLU A C 1
ATOM 5795 O O . GLU A 1 721 ? -41.041 6.086 62.184 1.00 84.19 721 GLU A O 1
ATOM 5800 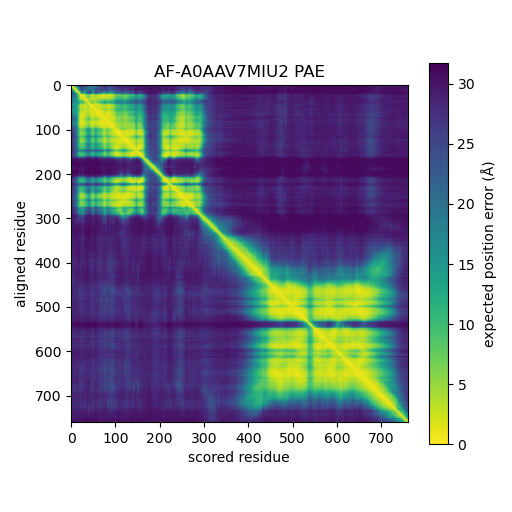N N . ARG A 1 722 ? -39.683 4.480 61.395 1.00 80.50 722 ARG A N 1
ATOM 5801 C CA . ARG A 1 722 ? -40.098 3.435 62.352 1.00 80.50 722 ARG A CA 1
ATOM 5802 C C . ARG A 1 722 ? -39.878 3.839 63.817 1.00 80.50 722 ARG A C 1
ATOM 5804 O O . ARG A 1 722 ? -40.670 3.457 64.673 1.00 80.50 722 ARG A O 1
ATOM 5811 N N . LEU A 1 723 ? -38.818 4.595 64.124 1.00 76.06 723 LEU A N 1
ATOM 5812 C CA . LEU A 1 723 ? -38.585 5.135 65.471 1.00 76.06 723 LEU A CA 1
ATOM 5813 C C . LEU A 1 723 ? -39.639 6.185 65.847 1.00 76.06 723 LEU A C 1
ATOM 5815 O O . LEU A 1 723 ? -40.195 6.097 66.936 1.00 76.06 723 LEU A O 1
ATOM 5819 N N . LYS A 1 724 ? -39.994 7.099 64.936 1.00 78.56 724 LYS A N 1
ATOM 5820 C CA . LYS A 1 724 ? -41.085 8.065 65.153 1.00 78.56 724 LYS A CA 1
ATOM 5821 C C . LYS A 1 724 ? -42.456 7.399 65.262 1.00 78.56 724 LYS A C 1
ATOM 5823 O O . LYS A 1 724 ? -43.263 7.808 66.088 1.00 78.56 724 LYS A O 1
ATOM 5828 N N . GLU A 1 725 ? -42.729 6.358 64.474 1.00 74.56 725 GLU A N 1
ATOM 5829 C CA . GLU A 1 725 ? -43.936 5.538 64.648 1.00 74.56 725 GLU A CA 1
ATOM 5830 C C . GLU A 1 725 ? -43.973 4.880 66.033 1.00 74.56 725 GLU A C 1
ATOM 5832 O O . GLU A 1 725 ? -45.034 4.814 66.650 1.00 74.56 725 GLU A O 1
ATOM 5837 N N . HIS A 1 726 ? -42.828 4.417 66.542 1.00 73.31 726 HIS A N 1
ATOM 5838 C CA . HIS A 1 726 ? -42.722 3.829 67.875 1.00 73.31 726 HIS A CA 1
ATOM 5839 C C . HIS A 1 726 ? -42.883 4.876 68.989 1.00 73.31 726 HIS A C 1
ATOM 5841 O O . HIS A 1 726 ? -43.577 4.604 69.966 1.00 73.31 726 HIS A O 1
ATOM 5847 N N . GLU A 1 727 ? -42.299 6.071 68.859 1.00 71.81 727 GLU A N 1
ATOM 5848 C CA . GLU A 1 727 ? -42.532 7.186 69.791 1.00 71.81 727 GLU A CA 1
ATOM 5849 C C . GLU A 1 727 ? -44.010 7.594 69.802 1.00 71.81 727 GLU A C 1
ATOM 5851 O O . GLU A 1 727 ? -44.610 7.672 70.870 1.00 71.81 727 GLU A O 1
ATOM 5856 N N . ASN A 1 728 ? -44.636 7.752 68.631 1.00 69.50 728 ASN A N 1
ATOM 5857 C CA . ASN A 1 728 ? -46.059 8.083 68.518 1.00 69.50 728 ASN A CA 1
ATOM 5858 C C . ASN A 1 728 ? -46.971 6.992 69.106 1.00 69.50 728 ASN A C 1
ATOM 5860 O O . ASN A 1 728 ? -47.986 7.315 69.720 1.00 69.50 728 ASN A O 1
ATOM 5864 N N . ARG A 1 729 ? -46.620 5.704 68.971 1.00 68.62 729 ARG A N 1
ATOM 5865 C CA . ARG A 1 729 ? -47.356 4.612 69.637 1.00 68.62 729 ARG A CA 1
ATOM 5866 C C . ARG A 1 729 ? -47.214 4.672 71.153 1.00 68.62 729 ARG A C 1
ATOM 5868 O O . ARG A 1 729 ? -48.229 4.634 71.832 1.00 68.62 729 ARG A O 1
ATOM 5875 N N . VAL A 1 730 ? -46.002 4.852 71.678 1.00 68.19 730 VAL A N 1
ATOM 5876 C CA . VAL A 1 730 ? -45.768 4.984 73.129 1.00 68.19 730 VAL A CA 1
ATOM 5877 C C . VAL A 1 730 ? -46.459 6.232 73.700 1.00 68.19 730 VAL A C 1
ATOM 5879 O O . VAL A 1 730 ? -46.998 6.180 74.804 1.00 68.19 730 VAL A O 1
ATOM 5882 N N . LEU A 1 731 ? -46.512 7.339 72.953 1.00 60.84 731 LEU A N 1
ATOM 5883 C CA . LEU A 1 731 ? -47.264 8.544 73.328 1.00 60.84 731 LEU A CA 1
ATOM 5884 C C . LEU A 1 731 ? -48.781 8.300 73.356 1.00 60.84 731 LEU A C 1
ATOM 5886 O O . LEU A 1 731 ? -49.446 8.737 74.293 1.00 60.84 731 LEU A O 1
ATOM 5890 N N . ASN A 1 732 ? -49.330 7.557 72.392 1.00 57.88 732 ASN A N 1
ATOM 5891 C CA . ASN A 1 732 ? -50.746 7.183 72.403 1.00 57.88 732 ASN A CA 1
ATOM 5892 C C . ASN A 1 732 ? -51.066 6.194 73.540 1.00 57.88 732 ASN A C 1
ATOM 5894 O O . ASN A 1 732 ? -52.004 6.424 74.297 1.00 57.88 732 ASN A O 1
ATOM 5898 N N . GLU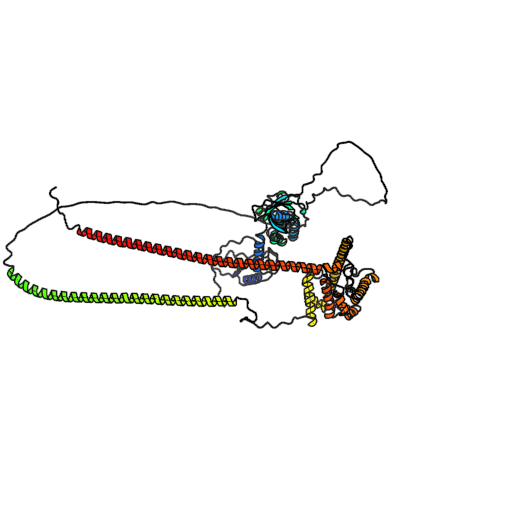 A 1 733 ? -50.255 5.148 73.722 1.00 56.84 733 GLU A N 1
ATOM 5899 C CA . GLU A 1 733 ? -50.417 4.149 74.789 1.00 56.84 733 GLU A CA 1
ATOM 5900 C C . GLU A 1 733 ? -50.306 4.784 76.189 1.00 56.84 733 GLU A C 1
ATOM 5902 O O . GLU A 1 733 ? -51.068 4.437 77.094 1.00 56.84 733 GLU A O 1
ATOM 5907 N N . THR A 1 734 ? -49.411 5.759 76.387 1.00 54.41 734 THR A N 1
ATOM 5908 C CA . THR A 1 734 ? -49.345 6.521 77.649 1.00 54.41 734 THR A CA 1
ATOM 5909 C C . THR A 1 734 ? -50.506 7.508 77.801 1.00 54.41 734 THR A C 1
ATOM 5911 O O . THR A 1 734 ? -51.024 7.651 78.908 1.00 54.41 734 THR A O 1
ATOM 5914 N N . GLY A 1 735 ? -50.983 8.120 76.713 1.00 54.19 735 GLY A N 1
ATOM 5915 C CA . GLY A 1 735 ? -52.191 8.951 76.706 1.00 54.19 735 GLY A CA 1
ATOM 5916 C C . GLY A 1 735 ? -53.457 8.185 77.112 1.00 54.19 735 GLY A C 1
ATOM 5917 O O . GLY A 1 735 ? -54.219 8.663 77.953 1.00 54.19 735 GLY A O 1
ATOM 5918 N N . GLU A 1 736 ? -53.656 6.974 76.587 1.00 53.34 736 GLU A N 1
ATOM 5919 C CA . GLU A 1 736 ? -54.790 6.107 76.941 1.00 53.34 736 GLU A CA 1
ATOM 5920 C C . GLU A 1 736 ? -54.722 5.635 78.403 1.00 53.34 736 GLU A C 1
ATOM 5922 O O . GLU A 1 736 ? -55.725 5.710 79.116 1.00 53.34 736 GLU A O 1
ATOM 5927 N N . ASN A 1 737 ? -53.538 5.254 78.903 1.00 51.72 737 ASN A N 1
ATOM 5928 C CA . ASN A 1 737 ? -53.353 4.914 80.321 1.00 51.72 737 ASN A CA 1
ATOM 5929 C C . ASN A 1 737 ? -53.632 6.108 81.260 1.00 51.72 737 ASN A C 1
ATOM 5931 O O . ASN A 1 737 ? -54.183 5.925 82.347 1.00 51.72 737 ASN A O 1
ATOM 5935 N N . ILE A 1 738 ? -53.302 7.339 80.849 1.00 53.41 738 ILE A N 1
ATOM 5936 C CA . ILE A 1 738 ? -53.638 8.556 81.608 1.00 53.41 738 ILE A CA 1
ATOM 5937 C C . ILE A 1 738 ? -55.151 8.830 81.574 1.00 53.41 738 ILE A C 1
ATOM 5939 O O . ILE A 1 738 ? -55.716 9.224 82.599 1.00 53.41 738 ILE A O 1
ATOM 5943 N N . LEU A 1 739 ? -55.834 8.594 80.447 1.00 52.06 739 LEU A N 1
ATOM 5944 C CA . LEU A 1 739 ? -57.296 8.703 80.367 1.00 52.06 739 LEU A CA 1
ATOM 59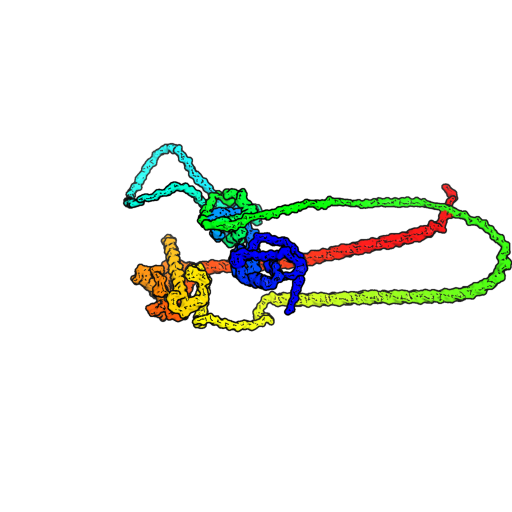45 C C . LEU A 1 739 ? -58.002 7.694 81.284 1.00 52.06 739 LEU A C 1
ATOM 5947 O O . LEU A 1 739 ? -58.947 8.067 81.980 1.00 52.06 739 LEU A O 1
ATOM 5951 N N . ASP A 1 740 ? -57.537 6.446 81.325 1.00 51.47 740 ASP A N 1
ATOM 5952 C CA . ASP A 1 740 ? -58.117 5.397 82.171 1.00 51.47 740 ASP A CA 1
ATOM 5953 C C . ASP A 1 740 ? -57.926 5.691 83.674 1.00 51.47 740 ASP A C 1
ATOM 5955 O O . ASP A 1 740 ? -58.885 5.615 84.447 1.00 51.47 740 ASP A O 1
ATOM 5959 N N . LEU A 1 741 ? -56.739 6.160 84.087 1.00 51.41 741 LEU A N 1
ATOM 5960 C CA . LEU A 1 741 ? -56.521 6.670 85.451 1.00 51.41 741 LEU A CA 1
ATOM 5961 C C . LEU A 1 741 ? -57.438 7.860 85.772 1.00 51.41 741 LEU A C 1
ATOM 5963 O O . LEU A 1 741 ? -58.061 7.897 86.833 1.00 51.41 741 LEU A O 1
ATOM 5967 N N . THR A 1 742 ? -57.557 8.820 84.851 1.00 52.28 742 THR A N 1
ATOM 5968 C CA . THR A 1 742 ? -58.395 10.018 85.041 1.00 52.28 742 THR A CA 1
ATOM 5969 C C . THR A 1 742 ? -59.884 9.665 85.120 1.00 52.28 742 THR A C 1
ATOM 5971 O O . THR A 1 742 ? -60.641 10.332 85.825 1.00 52.28 742 THR A O 1
ATOM 5974 N N . THR A 1 743 ? -60.311 8.600 84.436 1.00 53.75 743 THR A N 1
ATOM 5975 C CA . THR A 1 743 ? -61.692 8.097 84.475 1.00 53.75 743 THR A CA 1
ATOM 5976 C C . THR A 1 743 ? -61.985 7.411 85.808 1.00 53.75 743 THR A C 1
ATOM 5978 O O . THR A 1 743 ? -62.967 7.760 86.458 1.00 53.75 743 THR A O 1
ATOM 5981 N N . LYS A 1 744 ? -61.083 6.546 86.291 1.00 51.06 744 LYS A N 1
ATOM 5982 C CA . LYS A 1 744 ? -61.212 5.888 87.604 1.00 51.06 744 LYS A CA 1
ATOM 5983 C C . LYS A 1 744 ? -61.219 6.887 88.772 1.00 51.06 744 LYS A C 1
ATOM 5985 O O . LYS A 1 744 ? -62.024 6.751 89.691 1.00 51.06 744 LYS A O 1
ATOM 5990 N N . VAL A 1 745 ? -60.411 7.950 88.702 1.00 52.31 745 VAL A N 1
ATOM 5991 C CA . VAL A 1 745 ? -60.463 9.061 89.676 1.00 52.31 745 VAL A CA 1
ATOM 5992 C C . VAL A 1 745 ? -61.777 9.856 89.570 1.00 52.31 745 VAL A C 1
ATOM 5994 O O . VAL A 1 745 ? -62.296 10.310 90.584 1.00 52.31 745 VAL A O 1
ATOM 5997 N N . LYS A 1 746 ? -62.373 9.989 88.376 1.00 48.78 746 LYS A N 1
ATOM 5998 C CA . LYS A 1 746 ? -63.681 10.653 88.186 1.00 48.78 746 LYS A CA 1
ATOM 5999 C C . LYS A 1 746 ? -64.895 9.851 88.665 1.00 48.78 746 LYS A C 1
ATOM 6001 O O . LYS A 1 746 ? -65.964 10.449 88.800 1.00 48.78 746 LYS A O 1
ATOM 6006 N N . GLU A 1 747 ? -64.756 8.549 88.901 1.00 52.06 747 GLU A N 1
ATOM 6007 C CA . GLU A 1 747 ? -65.788 7.739 89.562 1.00 52.06 747 GLU A CA 1
ATOM 6008 C C . GLU A 1 747 ? -65.617 7.758 91.089 1.00 52.06 747 GLU A C 1
ATOM 6010 O O . GLU A 1 747 ? -66.601 7.947 91.796 1.00 52.06 747 GLU A O 1
ATOM 6015 N N . GLN A 1 748 ? -64.385 7.712 91.616 1.00 48.28 748 GLN A N 1
ATOM 6016 C CA . GLN A 1 748 ? -64.144 7.813 93.069 1.00 48.28 748 GLN A CA 1
ATOM 6017 C C . GLN A 1 748 ? -64.428 9.197 93.690 1.00 48.28 748 GLN A C 1
ATOM 6019 O O . GLN A 1 748 ? -64.483 9.304 94.910 1.00 48.28 748 GLN A O 1
ATOM 6024 N N . VAL A 1 749 ? -64.620 10.247 92.884 1.00 48.97 749 VAL A N 1
ATOM 6025 C CA . VAL A 1 749 ? -64.903 11.627 93.345 1.00 48.97 749 VAL A CA 1
ATOM 6026 C C . VAL A 1 749 ? -66.374 12.025 93.089 1.00 48.97 749 VAL A C 1
ATOM 6028 O O . VAL A 1 749 ? -66.705 13.203 93.028 1.00 48.97 749 VAL A O 1
ATOM 6031 N N . ARG A 1 750 ? -67.286 11.055 92.913 1.00 45.03 750 ARG A N 1
ATOM 6032 C CA . ARG A 1 750 ? -68.738 11.315 92.761 1.00 45.03 750 ARG A CA 1
ATOM 6033 C C . ARG A 1 750 ? -69.624 10.593 93.786 1.00 45.03 750 ARG A C 1
ATOM 6035 O O . ARG A 1 750 ? -70.830 10.541 93.596 1.00 45.03 750 ARG A O 1
ATOM 6042 N N . ASP A 1 751 ? -69.024 10.028 94.830 1.00 48.97 751 ASP A N 1
ATOM 6043 C CA . ASP A 1 751 ? -69.712 9.189 95.830 1.00 48.97 751 ASP A CA 1
ATOM 6044 C C . ASP A 1 751 ? -69.288 9.541 97.277 1.00 48.97 751 ASP A C 1
ATOM 6046 O O . ASP A 1 751 ? -69.457 8.756 98.206 1.00 48.97 751 ASP A O 1
ATOM 6050 N N . VAL A 1 752 ? -68.684 10.725 97.464 1.00 46.50 752 VAL A N 1
ATOM 6051 C CA . VAL A 1 752 ? -68.300 11.309 98.762 1.00 46.50 752 VAL A CA 1
ATOM 6052 C C . VAL A 1 752 ? -68.491 12.827 98.687 1.00 46.50 752 VAL A C 1
ATOM 6054 O O . VAL A 1 752 ? -68.098 13.442 97.693 1.00 46.50 752 VAL A O 1
ATOM 6057 N N . SER A 1 753 ? -69.024 13.424 99.755 1.00 40.47 753 SER A N 1
ATOM 6058 C CA . SER A 1 753 ? -69.126 14.872 99.973 1.00 40.47 753 SER A CA 1
ATOM 6059 C C . SER A 1 753 ? -69.938 15.681 98.952 1.00 40.47 753 SER A C 1
ATOM 6061 O O . SER A 1 753 ? -69.445 16.624 98.338 1.00 40.47 753 SER A O 1
ATOM 6063 N N . GLU A 1 754 ? -71.242 15.404 98.920 1.00 43.12 754 GLU A N 1
ATOM 6064 C CA . GLU A 1 754 ? -72.191 16.438 99.367 1.00 43.12 754 GLU A CA 1
ATOM 6065 C C . GLU A 1 754 ? -71.973 16.632 100.899 1.00 43.12 754 GLU A C 1
ATOM 6067 O O . GLU A 1 754 ? -72.703 16.090 101.713 1.00 43.12 754 GLU A O 1
ATOM 6072 N N . ASP A 1 755 ? -70.873 17.311 101.277 1.00 39.00 755 ASP A N 1
ATOM 6073 C CA . ASP A 1 755 ? -70.395 17.739 102.620 1.00 39.00 755 ASP A CA 1
ATOM 6074 C C . ASP A 1 755 ? -69.440 18.943 102.372 1.00 39.00 755 ASP A C 1
ATOM 6076 O O . ASP A 1 755 ? -68.762 18.954 101.344 1.00 39.00 755 ASP A O 1
ATOM 6080 N N . ASP A 1 756 ? -69.284 20.021 103.148 1.00 36.72 756 ASP A N 1
ATOM 6081 C CA . ASP A 1 756 ? -69.942 20.600 104.335 1.00 36.72 756 ASP A CA 1
ATOM 6082 C C . ASP A 1 756 ? -69.676 22.130 104.267 1.00 36.72 756 ASP A C 1
ATOM 6084 O O . ASP A 1 756 ? -68.532 22.523 104.016 1.00 36.72 756 ASP A O 1
ATOM 6088 N N . GLU A 1 757 ? -70.687 22.997 104.425 1.00 36.19 757 GLU A N 1
ATOM 6089 C CA . GLU A 1 757 ? -70.515 24.464 104.460 1.00 36.19 757 GLU A CA 1
ATOM 6090 C C . GLU A 1 757 ? -71.324 25.131 105.599 1.00 36.19 757 GLU A C 1
ATOM 6092 O O . GLU A 1 757 ? -72.475 25.535 105.430 1.00 36.19 757 GLU A O 1
ATOM 6097 N N . CYS A 1 758 ? -70.707 25.328 106.776 1.00 33.47 758 CYS A N 1
ATOM 6098 C CA . CYS A 1 758 ? -71.265 26.211 107.810 1.00 33.47 758 CYS A CA 1
ATOM 6099 C C . CYS A 1 758 ? -70.200 26.990 108.617 1.00 33.47 758 CYS A C 1
ATOM 6101 O O . CYS A 1 758 ? -69.328 26.398 109.247 1.00 33.47 758 CYS A O 1
ATOM 6103 N N . PHE A 1 759 ? -70.390 28.319 108.690 1.00 34.34 759 PHE A N 1
ATOM 6104 C CA . PHE A 1 759 ? -69.591 29.370 109.368 1.00 34.34 759 PHE A CA 1
ATOM 6105 C C . PHE A 1 759 ? -68.293 29.849 108.687 1.00 34.34 759 PHE A C 1
ATOM 6107 O O . PHE A 1 759 ? -67.280 29.152 108.688 1.00 34.34 759 PHE A O 1
ATOM 6114 N N . GLY A 1 760 ? -68.279 31.123 108.264 1.00 34.12 760 GLY A N 1
ATOM 6115 C CA . GLY A 1 760 ? -67.071 31.856 107.857 1.00 34.12 760 GLY A CA 1
ATOM 6116 C C . GLY A 1 760 ? -67.335 33.226 107.245 1.00 34.12 760 GLY A C 1
ATOM 6117 O O . GLY A 1 760 ? -66.362 33.764 106.678 1.00 34.12 760 GLY A O 1
#

Radius of gyration: 53.8 Å; Cα contacts (8 Å, |Δi|>4): 638; chains: 1; bounding box: 134×102×166 Å

Nearest PDB structures (foldseek):
  6zoc-assembly1_B  TM=2.273E-01  e=7.216E+00  Escherichia coli K-12
  7sqc-assembly1_1K  TM=1.686E-01  e=7.216E+00  Chlamydomonas reinhardtii

pLDDT: mean 75.83, std 21.5, range [25.16, 98.38]

Secondary structure (DSSP, 8-state):
--------------PPP-----EETTEEP-PPPPPTT--TT---EEETTTTEEESSHHHHHHHHHHHHSS-EE-TTT---SB-HHHHHHHHHHHHHHHHT--HHHHHHHHHHHHH-B-SSHHHHHHHHHHHHTT---TT-EEEEE-TTS-EEEEEEEEEEPPP---------------------------------------PPPPPPPPGGG-EEEEEESS-TTSPPEEEEGGGEE--TTTS-HHHHHHHHHHHEEEETTEEEE-HHHHHHTTTTSS-HHHH-SSPPP---B------------------------------------------------S-STTHHHHHHHHHHHHHHHHHHHHHHHHHHHHHHHHHHHHHHHHHHHHHHHHHHHHHHHHHHHHHHHHHHHHHHHHHHHHHHHHHHHTS---GGG-TT--PPPPPPPPP-SS-HHHHHHHHHHHHHHHHHGGGTTTTTT-TT---HHHHHHHHH---TTSHHHHHHHHHHHHHHHHHHHHHHHHHHHHHHHTT----GGGS-TT--HHHHHHHHHHHHHHTHHHHHTSS-GGGS---TTTHHHHHHHHHHHTTTT--STTHHHIIIII-S--GGG-HHHHHHHH-HHHHHHHTTS-GGGS-HHHHHHHHHHHHHHHHTSHHHHHHHHHHHHHHHHHHHHHHHHHHHHHHHHHHHHHHHHHHHHHHHHHHHHHHHHHHHHHHHHHHHHHHHHHHHHHHHHHHHHHHHTSSS--------

Foldseek 3Di:
DDDDDDDDDDDPPDDDDDDAAKAQQNHGDDADDPDPPDDPPDDWDADPLRRHTGRDDVVVVVVVVSQQFQRIAQLQQRDGRHHRNVSVVVVVVLVVLLVLADLLVLLVLQLQLQQAADLDLLLSLVSSCVVPFLPDFAQDWWWFQDPVRDTFIKGFHDKDADDDPDDDDDDDDDDYDDDDDDDDDDDDDDDDDDDDDDDDDDDDDDDWDDSQRMKTWIDGPPCNPDDTDIDTSVRIHHDCSNDDSSSSSSVLSNAWDQAQSRTHGAPVSCVVSVNVVDDPCVTDVTDDDDHDHDHHGDDDDDDDDDDDDDDDDDDDDDDDDDDDYYDDDDFADYDYYDDDDDPPPVVPVVVVVVVVVVVVVVVVVVVVVVVVVVVVVVVVVVVVVVVVVVVVVVVVVVVVVVVVVVVVVVVVVVVVVVVVVVVVVVVVVPDDDDPVPDPPDDDDPDDDDDDAPDDPVLPVLLVVLQVLCVVCVVLLVVCVLPVVTDDSVLSRCLLAFLDLPHSVLSLLVSLVLSLLVLVVVVVVVLVVVLVVCPVPPDDLVPPPPDDDPVLVVLLVQLLVLQCVCCVPVVDGLSPDDRGSVCSLVSLLSVLRNQQVSADSSCQVVCCVQLVRDHSCQQLSSVLCVVCVVLSVCSVPDHLSPDHSVSVSSSSSNSSSSSCSGSSNVVVVVVVVVVVVVVVVVVVVVVVVVVVVVVVVVVVVVVVVVVVVVVVVVVVVVVVVVVVVVVVVVVVVVVVVVVVVVVVVVVVVVPPDGSHDDDDD

Organism: Pleurodeles waltl (NCBI:txid8319)

InterPro domains:
  IPR013136 WSTF/Acf1/Cbp146 [PF10537] (44-142)
  IPR013136 WSTF/Acf1/Cbp146 [PS51136] (42-148)
  IPR018501 DDT domain [PF02791] (457-517)
  IPR018501 DDT domain [PS50827] (456-521)
  IPR018501 DDT domain [SM00571] (456-521)
  IPR028942 WHIM1 domain [PF15612] (625-669)
  IPR047171 Bromodomain adjacent to zinc finger domain protein 1A [PTHR46510] (21-744)

Mean predicted aligned error: 22.34 Å